Protein AF-0000000077057223 (afdb_homodimer)

Solvent-accessible surface area (backbone atoms only — not comparable to full-atom values): 57010 Å² total; per-residue (Å²): 91,62,62,30,57,38,77,31,85,65,48,59,40,96,84,29,65,58,23,69,72,42,80,48,43,38,59,39,76,45,76,47,83,46,74,34,83,45,65,40,64,42,21,55,24,53,53,67,39,54,49,81,81,58,39,57,41,47,23,30,16,16,30,43,28,65,29,31,40,47,58,34,65,52,76,43,62,45,54,27,62,96,36,52,46,71,38,42,33,28,40,45,38,57,64,52,36,75,31,24,39,32,31,35,33,38,21,43,67,47,89,85,53,76,73,59,47,64,80,76,32,87,45,68,67,52,34,52,46,49,52,51,15,59,76,62,52,42,78,43,44,32,35,65,38,58,75,66,44,45,66,59,50,52,52,45,14,54,74,72,45,49,77,77,80,70,57,52,25,32,25,35,70,64,21,13,28,21,69,36,32,54,90,91,50,58,56,42,95,84,32,52,39,33,47,36,12,25,50,63,48,90,95,50,83,69,54,83,54,71,64,43,70,36,50,57,37,72,47,73,50,78,74,43,62,44,47,28,37,40,39,30,26,74,13,42,73,56,31,36,33,38,28,39,45,70,43,58,32,31,38,44,25,46,59,55,35,43,16,57,64,42,80,22,29,21,39,72,42,46,32,70,27,30,39,28,36,39,33,70,58,80,72,76,65,38,67,30,42,25,43,33,12,24,65,48,75,49,31,46,42,53,31,52,34,34,40,32,36,70,46,95,73,71,86,67,84,90,55,67,72,74,78,59,77,87,53,92,83,56,44,68,37,63,40,65,74,43,48,64,44,90,94,52,40,63,58,55,71,71,73,35,26,37,39,71,81,56,62,64,73,87,67,66,83,40,72,46,82,34,42,31,45,72,44,74,40,94,79,38,93,47,35,67,29,19,16,34,37,89,27,56,35,41,41,51,43,18,59,26,80,22,58,42,58,36,71,51,45,82,70,58,55,74,22,44,42,58,82,33,46,62,68,40,25,36,32,43,34,38,36,30,70,41,89,48,72,43,33,32,36,46,58,32,62,57,31,32,44,31,33,70,40,60,70,36,80,78,85,57,88,38,69,68,52,28,53,77,67,66,47,86,61,37,68,72,61,28,10,51,28,42,51,45,71,30,31,30,34,4,19,27,32,34,39,43,63,35,80,42,58,38,51,38,39,42,27,40,43,32,44,68,42,30,62,27,3,15,26,23,44,28,33,28,35,39,76,51,56,50,40,85,73,52,51,70,67,59,72,66,52,75,80,58,83,59,77,66,82,45,91,45,38,81,48,90,61,62,28,57,38,78,33,82,66,47,59,40,95,84,28,66,56,22,68,70,41,79,47,43,38,59,40,76,44,76,47,80,45,72,36,82,46,64,40,64,40,20,55,24,52,52,66,39,52,48,86,63,67,37,53,40,47,24,29,15,16,30,40,26,64,30,31,42,49,55,31,65,53,75,40,61,44,53,28,59,96,37,50,45,69,38,42,34,28,39,44,37,58,61,53,35,75,31,24,39,31,29,35,34,38,20,43,66,45,88,81,53,75,72,60,48,63,81,76,30,87,46,68,66,52,33,51,47,49,51,50,15,58,76,61,49,42,78,41,44,32,34,64,38,55,75,62,43,45,66,59,50,52,52,44,14,54,74,72,45,48,77,78,81,68,55,51,24,32,23,34,68,66,21,10,28,20,70,34,31,54,88,91,51,57,57,42,96,84,33,50,39,35,47,35,13,27,50,62,48,91,94,49,83,70,52,81,54,70,64,43,67,37,49,56,35,72,47,72,49,79,73,41,61,44,47,27,36,40,40,30,26,73,12,41,74,54,29,36,32,39,26,41,46,70,43,57,33,33,38,43,25,45,55,56,35,41,16,57,64,44,81,21,28,23,40,70,39,46,33,69,27,29,38,28,36,38,33,68,57,79,71,77,65,37,64,30,40,26,42,33,11,23,66,49,76,51,30,47,41,49,30,49,33,34,39,33,37,68,51,94,75,68,84,68,84,90,56,66,73,73,78,59,79,86,51,94,83,56,44,69,37,62,39,66,74,42,49,62,43,90,92,51,40,64,56,57,71,72,72,33,25,36,38,71,81,57,63,64,73,88,65,67,80,41,75,44,84,35,42,30,43,73,44,74,43,94,80,38,91,47,37,66,30,19,17,35,35,88,27,56,33,41,42,52,42,17,58,26,80,24,57,43,58,37,69,50,44,82,71,60,54,75,24,44,41,59,83,33,45,64,67,39,26,37,32,43,34,38,36,31,71,42,90,48,73,42,32,32,35,47,58,33,59,56,32,32,44,30,33,68,40,60,69,36,80,78,86,54,90,40,70,68,53,28,53,76,65,67,46,85,62,38,68,72,61,28,9,51,28,42,50,46,68,30,28,29,34,4,20,27,32,35,38,45,65,34,80,43,56,38,49,38,38,41,27,39,44,32,44,68,42,31,61,26,3,16,26,24,44,30,32,28,36,40,77,51,57,51,40,85,72,52,51,70,68,58,72,65,51,73,80,61,86,58,77,68,87,45,91,45,39,76,60

Organism: Zymoseptoria tritici (strain CBS 115943 / IPO323) (NCBI:txid336722)

pLDDT: mean 90.43, std 8.46, range [52.75, 98.81]

Foldseek 3Di:
DQQQHDDAAFDEAVPDFQYDEAEAAAFDKDKDKDFAQDQAWWWKAWFAAFCAPQQCQRTAFLANFHTAHHGGMDMHMGGNHVHFAKAKMATRLALNRQRRGMYIYGYQYDPPDDFQQCLVPVDPVSSVLVVVQSVVAAEWEKAFHARDRPVVQVVCCLVQVDDPQATAAIATPSWWHGPFADPVDQAFPRFGAARSQFGDDPPDDHDDGDIDQTAAAEDEPPPGQKHKYKYFYQYQHFWKKKFKKPWWKWWQAKNAGGFNIDIFGMETYGHRIMIMIMTGDDDDFDKIKIKMFTQDSGGQYITIHIYGYPDPDDDDPPDRDDHDDDDPPIDDQADSNRDGDPPGGYDDQWPGFDVVGDADDPDFDAEAEWEWDWDDWPVRDSAIFIETQPDFAASNSSQANHPLLDQFQPPDDPPAAEDAAAFGKYKYKYFYPAQDKWKKFKHYHWWFWFDKDALDDDPAPDPVRCVVVVHRTHRGTTGTHGIDIHHGRMMTIIIDGQHDAGKMKMATSRNSHNLRGHMYIYGHNPHGHPNVVRDPVSVPNDHDHDDDPDDGNHD/DQQQHDDAAFDEAVPDFQYDEAEAAAFDKDKDKDFAQDQAWWWKAWFAAFCPDQQCQRTAFLANFHTAHHGGMDMHMTHRHVHFAKAKMATHQAQNRQRRGMYIYGYQYDPPDDFQQCLVPVDPVVSVLVVVQSVVAAEWEKAFAARDGPVVQVVCCLVQVDDPQATAAIATPSWWHGPFADPVDQAFPRFGAARSQFGDDPPDDHDDGDIHLTAAAEDEPVPGQKHKYKYFYQYQHFKKKKFKKPWWKWWQAKNQGGFNIDIFGMETYGHRIIIMIMTGDDDDFDKIKIKMWTQDRGGQYITIHIYGYPDPDDDDPPDRDDHDDDDPPIDDQADSNRDGDPPGGYDDQWPGFDVVGDADDPDFDEEAEWEWDWDDWPVRDSAIFIETQPDFAASNSSQANHPLLDQFQPPDDPPAAEDAAAFGKYKYKYFYPAQAKWKKFKHHHWWFWFDKDALDDDPAPDPVRCVVVVHRTHRGTTHTTGIDIHHGRMMTIIIDGQHDAGKMKMATSRNSRNLRGHMYIYGHNCHGHPNVVRDPVSVPRDHDHDDDPDDGNHD

Secondary structure (DSSP, 8-state):
-EETTEE-----BTTBSSPPPEEEETT-EEEEEEE--SSS-B-EEESS---SS-GGGG--BTTTBPPBPTT-EEEEEEE-TT--EEEEEEE-SSGGGGGT-EEEEEEEPPTTS---GGGT-SSHHHHHHHHHHHHT-EEEEEEEE-SS-HHHHHHHHHHH---S---SEEEETTB-----S-TT--EETTEEB-TTSBBPPTTSPPPP-----PPPPEEE-TT-SEEEEEEEE--SS--EEEEETT--EEEEEETTEEEEEEEESBEEE-TT-EEEEEEE--SPSSEEEEEEEE--SSB--EEEEEEE---S-PPPTTSPPPPPP--TT------TTSPPPTT--B--GGG--BSS-----SS-SEEEEEEEEEEE-SS-TT-EEEESBSBPPPGGGGGSPPGGG-S-GGGPPTT-EEEE-TT-EEEEEEEE-SSS-EEEEESSS-EEEEEEETT----SSSHHHHHHTT-S---SS-EEESEEEE-TTSEEEEEEE----EEEEEEESSHHHHHTT-EEEEEES-SS--GGGS-HHHHTS-------SSSSTT-/-EETTEE-----BTTBSSPPPEEEETT-EEEEEEE--SSS-B-EEESS---SS-GGGG--BTTTBPPBPTT-EEEEEEE-TT--EEEEEEE-SSGGGGGT-EEEEEEEPPTTS---GGGT--SHHHHHHHHHHHHT-EEEEEEEE-SS-HHHHHHHHHHH---S---SEEEETTB-----S-TT--EETTEEB-TTSBBPPTTSPPPP-----PPPPEEE-TT-SEEEEEEEE--SS--EEEEETT--EEEEEETTEEEEEEEESEEEE-TT-EEEEEEE--SPSSEEEEEEEE--SSB--EEEEEEE---S-PPPTTSPPPPPP--TT------TTSPPPTT--B--GGG--BSS-----S--SEEEEEEEEEEE-SS-TT-EEEESBSBPPPGGGGGS--GGG-S-GGGPPTT-EEEE-TT-EEEEEEEE-SSS-EEEEESSS-EEEEEEETT----SSSHHHHHHTT-S--SSS-EEESEEEE-TTSEEEEEEE----EEEEEEE-SHHHHHTT-EEEEEES-SS--GGGS-HHHHTS-------SSSSTT-

Radius of gyration: 33.72 Å; Cα contacts (8 Å, |Δi|>4): 3014; chains: 2; bounding box: 63×105×81 Å

InterPro domains:
  IPR001117 Multicopper oxidase, second cupredoxin domain [PF00394] (166-309)
  IPR008972 Cupredoxin [G3DSA:2.60.40.420] (1-107)
  IPR008972 Cupredoxin [G3DSA:2.60.40.420] (136-333)
  IPR008972 Cupredoxin [G3DSA:2.60.40.420] (373-541)
  IPR008972 Cupredoxin [SSF49503] (3-116)
  IPR008972 Cupredoxin [SSF49503] (139-320)
  IPR008972 Cupredoxin [SSF49503] (420-526)
  IPR011706 Multicopper oxidase, C-terminal [PF07731] (418-525)
  IPR011707 Multicopper oxidase-like, N-terminal [PF07732] (8-106)
  IPR045087 Multicopper oxidase [PTHR11709] (12-520)

Sequence (1110 aa):
GADGGRWRPGFVCNGESPCPTLNAREGDQIELHTTNDLPTQLSIHWSNTDHLCRFENDGTGGLNQWAMLPRSNWTSHFDTSGHWGLNWYADHTGAGVADGVYGTVWTAPSPSRPRPYTLIAGSPVHVRLIQEAEDDIQHMVLWNSDFRTADWKIQKMKAKGTGLSCYKSILVNGKGRVFCKNPNYNTIDGHELDDAGCAVTPGIEPDACTPSLADFTVIETHGKEYIMLNLINVGFEHALKWSVDNHRVWVVANDAGFIEPQLVDTVYITNGARVTVLLKLDQDPDDYAIRIASTSKLQNLEGYALLRYPAKRYPIYGQPMALPSIRANTKTCLNPDSSVPHGCHEFDEYTARPFPAQIPDKTSNKTLLWTAGSQPSKYEQHVTEYYVNEKPWQLFRAAMEPVYFTKDAASVAKPIQAGLPIGTVVDLIVQNTLNETIPLYKHGNPTFHLGSRAFEKFEWSSIQDALEHHADININDPALAVVHDLPPLGWLAIRWRVTLTGATMFHAVKLRYFALGMAAPMLEGIETSVRGSVSEYAKHQPHVMFEPGNDGVFGGADGGRWRPGFVCNGESPCPTLNAREGDQIELHTTNDLPTQLSIHWSNTDHLCRFENDGTGGLNQWAMLPRSNWTSHFDTSGHWGLNWYADHTGAGVADGVYGTVWTAPSPSRPRPYTLIAGSPVHVRLIQEAEDDIQHMVLWNSDFRTADWKIQKMKAKGTGLSCYKSILVNGKGRVFCKNPNYNTIDGHELDDAGCAVTPGIEPDACTPSLADFTVIETHGKEYIMLNLINVGFEHALKWSVDNHRVWVVANDAGFIEPQLVDTVYITNGARVTVLLKLDQDPDDYAIRIASTSKLQNLEGYALLRYPAKRYPIYGQPMALPSIRANTKTCLNPDSSVPHGCHEFDEYTARPFPAQIPDKTSNKTLLWTAGSQPSKYEQHVTEYYVNEKPWQLFRAAMEPVYFTKDAASVAKPIQAGLPIGTVVDLIVQNTLNETIPLYKHGNPTFHLGSRAFEKFEWSSIQDALEHHADININDPALAVVHDLPPLGWLAIRWRVTLTGATMFHAVKLRYFALGMAAPMLEGIETSVRGSVSEYAKHQPHVMFEPGNDGVFG

Nearest PDB structures (foldseek):
  5lm8-assembly1_A  TM=8.265E-01  e=3.182E-33  Aspergillus niger
  1gyc-assembly1_A  TM=8.234E-01  e=5.075E-31  Trametes versicolor
  5ldu-assembly1_A  TM=8.441E-01  e=1.369E-30  Trametes hirsuta
  3pxl-assembly1_A  TM=7.937E-01  e=2.478E-31  Trametes hirsuta
  2ih9-assembly1_A  TM=7.879E-01  e=9.709E-32  Melanocarpus albomyces

Structure (mmCIF, N/CA/C/O backbone):
data_AF-0000000077057223-model_v1
#
loop_
_entity.id
_entity.type
_entity.pdbx_description
1 polymer 'Multicopper oxidase'
#
loop_
_atom_site.group_PDB
_atom_site.id
_atom_site.type_symbol
_atom_site.label_atom_id
_atom_site.label_alt_id
_atom_site.label_comp_id
_atom_site.label_asym_id
_atom_site.label_entity_id
_atom_site.label_seq_id
_atom_site.pdbx_PDB_ins_code
_atom_site.Cartn_x
_atom_site.Cartn_y
_atom_site.Cartn_z
_atom_site.occupancy
_atom_site.B_iso_or_equiv
_atom_site.auth_seq_id
_atom_site.auth_comp_id
_atom_site.auth_asym_id
_atom_site.auth_atom_id
_atom_site.pdbx_PDB_model_num
ATOM 1 N N . GLY A 1 1 ? 12.258 3.371 2.676 1 59.47 1 GLY A N 1
ATOM 2 C CA . GLY A 1 1 ? 12.906 4.305 3.584 1 59.47 1 GLY A CA 1
ATOM 3 C C . GLY A 1 1 ? 13.031 3.775 5 1 59.47 1 GLY A C 1
ATOM 4 O O . GLY A 1 1 ? 12.555 2.68 5.301 1 59.47 1 GLY A O 1
ATOM 5 N N . ALA A 1 2 ? 14 4.258 5.762 1 55.66 2 ALA A N 1
ATOM 6 C CA . ALA A 1 2 ? 14.117 3.887 7.168 1 55.66 2 ALA A CA 1
ATOM 7 C C . ALA A 1 2 ? 13.305 4.832 8.055 1 55.66 2 ALA A C 1
ATOM 9 O O . ALA A 1 2 ? 13.773 5.922 8.398 1 55.66 2 ALA A O 1
ATOM 10 N N . ASP A 1 3 ? 11.953 4.477 8.203 1 62.19 3 ASP A N 1
ATOM 11 C CA . ASP A 1 3 ? 11.062 5.223 9.086 1 62.19 3 ASP A CA 1
ATOM 12 C C . ASP A 1 3 ? 11.211 4.758 10.531 1 62.19 3 ASP A C 1
ATOM 14 O O . ASP A 1 3 ? 10.859 3.623 10.859 1 62.19 3 ASP A O 1
ATOM 18 N N . GLY A 1 4 ? 11.812 5.598 11.391 1 64.12 4 GLY A N 1
ATOM 19 C CA . GLY A 1 4 ? 12.016 5.238 12.781 1 64.12 4 GLY A CA 1
ATOM 20 C C . GLY A 1 4 ? 13.047 4.145 12.977 1 64.12 4 GLY A C 1
ATOM 21 O O . GLY A 1 4 ? 12.945 3.346 13.906 1 64.12 4 GLY A O 1
ATOM 22 N N . GLY A 1 5 ? 13.805 3.971 11.938 1 70.88 5 GLY A N 1
ATOM 23 C CA . GLY A 1 5 ? 14.875 2.988 12.031 1 70.88 5 GLY A CA 1
ATOM 24 C C . GLY A 1 5 ? 14.484 1.633 11.469 1 70.88 5 GLY A C 1
ATOM 25 O O . GLY A 1 5 ? 15.25 0.671 11.57 1 70.88 5 GLY A O 1
ATOM 26 N N . ARG A 1 6 ? 13.359 1.511 10.891 1 73.88 6 ARG A N 1
ATOM 27 C CA . ARG A 1 6 ? 12.93 0.253 10.289 1 73.88 6 ARG A CA 1
ATOM 28 C C . ARG A 1 6 ? 12.523 0.453 8.836 1 73.88 6 ARG A C 1
ATOM 30 O O . ARG A 1 6 ? 11.914 1.467 8.484 1 73.88 6 ARG A O 1
ATOM 37 N N . TRP A 1 7 ? 12.852 -0.654 8.117 1 77.5 7 TRP A N 1
ATOM 38 C CA . TRP A 1 7 ? 12.523 -0.59 6.695 1 77.5 7 TRP A CA 1
ATOM 39 C C . TRP A 1 7 ? 11.039 -0.822 6.469 1 77.5 7 TRP A C 1
ATOM 41 O O . TRP A 1 7 ? 10.43 -1.691 7.102 1 77.5 7 TRP A O 1
ATOM 51 N N . ARG A 1 8 ? 10.445 0.002 5.629 1 80.38 8 ARG A N 1
ATOM 52 C CA . ARG A 1 8 ? 9.078 -0.199 5.141 1 80.38 8 ARG A CA 1
ATOM 53 C C . ARG A 1 8 ? 8.938 0.293 3.705 1 80.38 8 ARG A C 1
ATOM 55 O O . ARG A 1 8 ? 9.594 1.255 3.303 1 80.38 8 ARG A O 1
ATOM 62 N N . PRO A 1 9 ? 8.062 -0.453 2.924 1 83.25 9 PRO A N 1
ATOM 63 C CA . PRO A 1 9 ? 7.738 0.12 1.614 1 83.25 9 PRO A CA 1
ATOM 64 C C . PRO A 1 9 ? 6.891 1.386 1.716 1 83.25 9 PRO A C 1
ATOM 66 O O . PRO A 1 9 ? 6.105 1.533 2.656 1 83.25 9 PRO A O 1
ATOM 69 N N . GLY A 1 10 ? 7.121 2.379 0.847 1 86.31 10 GLY A N 1
ATOM 70 C CA . GLY A 1 10 ? 6.348 3.609 0.794 1 86.31 10 GLY A CA 1
ATOM 71 C C . GLY A 1 10 ? 6.461 4.328 -0.538 1 86.31 10 GLY A C 1
ATOM 72 O O . GLY A 1 10 ? 7.168 3.867 -1.438 1 86.31 10 GLY A O 1
ATOM 73 N N . PHE A 1 11 ? 5.711 5.336 -0.736 1 88.62 11 PHE A N 1
ATOM 74 C CA . PHE A 1 11 ? 5.719 6.172 -1.932 1 88.62 11 PHE A CA 1
ATOM 75 C C . PHE A 1 11 ? 6.688 7.336 -1.771 1 88.62 11 PHE A C 1
ATOM 77 O O . PHE A 1 11 ? 6.922 7.805 -0.656 1 88.62 11 PHE A O 1
ATOM 84 N N . VAL A 1 12 ? 7.242 7.785 -2.812 1 88.5 12 VAL A N 1
ATOM 85 C CA . VAL A 1 12 ? 8.172 8.906 -2.789 1 88.5 12 VAL A CA 1
ATOM 86 C C . VAL A 1 12 ? 7.805 9.906 -3.885 1 88.5 12 VAL A C 1
ATOM 88 O O . VAL A 1 12 ? 7.117 9.555 -4.848 1 88.5 12 VAL A O 1
ATOM 91 N N . CYS A 1 13 ? 8.156 11.125 -3.701 1 91.25 13 CYS A N 1
ATOM 92 C CA . CYS A 1 13 ? 8.109 12.188 -4.699 1 91.25 13 CYS A CA 1
ATOM 93 C C . CYS A 1 13 ? 9.516 12.602 -5.129 1 91.25 13 CYS A C 1
ATOM 95 O O . CYS A 1 13 ? 10.305 13.078 -4.309 1 91.25 13 CYS A O 1
ATOM 97 N N . ASN A 1 14 ? 9.742 12.422 -6.395 1 89.44 14 ASN A N 1
ATOM 98 C CA . ASN A 1 14 ? 11.078 12.688 -6.91 1 89.44 14 ASN A CA 1
ATOM 99 C C . ASN A 1 14 ? 12.148 11.969 -6.086 1 89.44 14 ASN A C 1
ATOM 101 O O . ASN A 1 14 ? 13.18 12.555 -5.754 1 89.44 14 ASN A O 1
ATOM 105 N N . GLY A 1 15 ? 11.836 10.852 -5.59 1 84.38 15 GLY A N 1
ATOM 106 C CA . GLY A 1 15 ? 12.789 10 -4.891 1 84.38 15 GLY A CA 1
ATOM 107 C C . GLY A 1 15 ? 12.898 10.32 -3.41 1 84.38 15 GLY A C 1
ATOM 108 O O . GLY A 1 15 ? 13.695 9.719 -2.695 1 84.38 15 GLY A O 1
ATOM 109 N N . GLU A 1 16 ? 12.109 11.227 -2.928 1 84.81 16 GLU A N 1
ATOM 110 C CA . GLU A 1 16 ? 12.242 11.641 -1.535 1 84.81 16 GLU A CA 1
ATOM 111 C C . GLU A 1 16 ? 10.93 11.461 -0.779 1 84.81 16 GLU A C 1
ATOM 113 O O . GLU A 1 16 ? 9.852 11.523 -1.373 1 84.81 16 GLU A O 1
ATOM 118 N N . SER A 1 17 ? 11.078 11.156 0.492 1 82.06 17 SER A N 1
ATOM 119 C CA . SER A 1 17 ? 9.977 11.141 1.448 1 82.06 17 SER A CA 1
ATOM 120 C C . SER A 1 17 ? 10.383 11.797 2.766 1 82.06 17 SER A C 1
ATOM 122 O O . SER A 1 17 ? 11.453 11.516 3.303 1 82.06 17 SER A O 1
ATOM 124 N N . PRO A 1 18 ? 9.586 12.766 3.273 1 85.38 18 PRO A N 1
ATOM 125 C CA . PRO A 1 18 ? 8.391 13.32 2.625 1 85.38 18 PRO A CA 1
ATOM 126 C C . PRO A 1 18 ? 8.695 13.984 1.288 1 85.38 18 PRO A C 1
ATOM 128 O O . PRO A 1 18 ? 9.867 14.125 0.918 1 85.38 18 PRO A O 1
ATOM 131 N N . CYS A 1 19 ? 7.605 14.336 0.528 1 90.56 19 CYS A N 1
ATOM 132 C CA . CYS A 1 19 ? 7.754 15.086 -0.714 1 90.56 19 CYS A CA 1
ATOM 133 C C . CYS A 1 19 ? 8.445 16.422 -0.466 1 90.56 19 CYS A C 1
ATOM 135 O O . CYS A 1 19 ? 8.5 16.891 0.669 1 90.56 19 CYS A O 1
ATOM 137 N N . PRO A 1 20 ? 9.023 17.047 -1.504 1 90.31 20 PRO A N 1
ATOM 138 C CA . PRO A 1 20 ? 9.773 18.297 -1.341 1 90.31 20 PRO A CA 1
ATOM 139 C C . PRO A 1 20 ? 8.914 19.438 -0.784 1 90.31 20 PRO A C 1
ATOM 141 O O . PRO A 1 20 ? 7.723 19.516 -1.096 1 90.31 20 PRO A O 1
ATOM 144 N N . THR A 1 21 ? 9.594 20.203 0.114 1 93.44 21 THR A N 1
ATOM 145 C CA . THR A 1 21 ? 8.969 21.453 0.52 1 93.44 21 THR A CA 1
ATOM 146 C C . THR A 1 21 ? 9.047 22.484 -0.607 1 93.44 21 THR A C 1
ATOM 148 O O . THR A 1 21 ? 10.117 22.75 -1.141 1 93.44 21 THR A O 1
ATOM 151 N N . LEU A 1 22 ? 7.949 23.094 -0.919 1 93.56 22 LEU A N 1
ATOM 152 C CA . LEU A 1 22 ? 7.883 24.172 -1.912 1 93.56 22 LEU A CA 1
ATOM 153 C C . LEU A 1 22 ? 7.984 25.531 -1.248 1 93.56 22 LEU A C 1
ATOM 155 O O . LEU A 1 22 ? 7.434 25.75 -0.165 1 93.56 22 LEU A O 1
ATOM 159 N N . ASN A 1 23 ? 8.727 26.438 -1.874 1 94.75 23 ASN A N 1
ATOM 160 C CA . ASN A 1 23 ? 8.93 27.781 -1.327 1 94.75 23 ASN A CA 1
ATOM 161 C C . ASN A 1 23 ? 8.344 28.859 -2.24 1 94.75 23 ASN A C 1
ATOM 163 O O . ASN A 1 23 ? 8.508 28.797 -3.461 1 94.75 23 ASN A O 1
ATOM 167 N N . ALA A 1 24 ? 7.672 29.766 -1.614 1 94.56 24 ALA A N 1
ATOM 168 C CA . ALA A 1 24 ? 7.066 30.906 -2.303 1 94.56 24 ALA A CA 1
ATOM 169 C C . ALA A 1 24 ? 7.023 32.125 -1.398 1 94.56 24 ALA A C 1
ATOM 171 O O . ALA A 1 24 ? 7.461 32.094 -0.247 1 94.56 24 ALA A O 1
ATOM 172 N N . ARG A 1 25 ? 6.707 33.25 -2.008 1 94.62 25 ARG A N 1
ATOM 173 C CA . ARG A 1 25 ? 6.391 34.5 -1.304 1 94.62 25 ARG A CA 1
ATOM 174 C C . ARG A 1 25 ? 4.938 34.906 -1.536 1 94.62 25 ARG A C 1
ATOM 176 O O . ARG A 1 25 ? 4.387 34.688 -2.615 1 94.62 25 ARG A O 1
ATOM 183 N N . GLU A 1 26 ? 4.438 35.469 -0.41 1 93.38 26 GLU A N 1
ATOM 184 C CA . GLU A 1 26 ? 3.072 35.969 -0.551 1 93.38 26 GLU A CA 1
ATOM 185 C C . GLU A 1 26 ? 2.926 36.844 -1.801 1 93.38 26 GLU A C 1
ATOM 187 O O . GLU A 1 26 ? 3.701 37.781 -2.012 1 93.38 26 GLU A O 1
ATOM 192 N N . GLY A 1 27 ? 1.966 36.406 -2.682 1 89.56 27 GLY A N 1
ATOM 193 C CA . GLY A 1 27 ? 1.762 37.094 -3.947 1 89.56 27 GLY A CA 1
ATOM 194 C C . GLY A 1 27 ? 2.258 36.281 -5.145 1 89.56 27 GLY A C 1
ATOM 195 O O . GLY A 1 27 ? 1.89 36.594 -6.281 1 89.56 27 GLY A O 1
ATOM 196 N N . ASP A 1 28 ? 2.992 35.281 -4.941 1 91.38 28 ASP A N 1
ATOM 197 C CA . ASP A 1 28 ? 3.498 34.438 -6.027 1 91.38 28 ASP A CA 1
ATOM 198 C C . ASP A 1 28 ? 2.387 33.562 -6.613 1 91.38 28 ASP A C 1
ATOM 200 O O . ASP A 1 28 ? 1.425 33.25 -5.922 1 91.38 28 ASP A O 1
ATOM 204 N N . GLN A 1 29 ? 2.59 33.25 -7.906 1 86.81 29 GLN A N 1
ATOM 205 C CA . GLN A 1 29 ? 1.812 32.219 -8.578 1 86.81 29 GLN A CA 1
ATOM 206 C C . GLN A 1 29 ? 2.613 30.938 -8.719 1 86.81 29 GLN A C 1
ATOM 208 O O . GLN A 1 29 ? 3.723 30.938 -9.258 1 86.81 29 GLN A O 1
ATOM 213 N N . ILE A 1 30 ? 1.978 29.875 -8.195 1 87.06 30 ILE A N 1
ATOM 214 C CA . ILE A 1 30 ? 2.648 28.578 -8.25 1 87.06 30 ILE A CA 1
ATOM 215 C C . ILE A 1 30 ? 1.988 27.703 -9.305 1 87.06 30 ILE A C 1
ATOM 217 O O . ILE A 1 30 ? 0.762 27.562 -9.336 1 87.06 30 ILE A O 1
ATOM 221 N N . GLU A 1 31 ? 2.787 27.141 -10.211 1 88.38 31 GLU A N 1
ATOM 222 C CA . GLU A 1 31 ? 2.385 26.094 -11.148 1 88.38 31 GLU A CA 1
ATOM 223 C C . GLU A 1 31 ? 3.062 24.781 -10.812 1 88.38 31 GLU A C 1
ATOM 225 O O . GLU A 1 31 ? 4.293 24.688 -10.812 1 88.38 31 GLU A O 1
ATOM 230 N N . LEU A 1 32 ? 2.242 23.75 -10.523 1 87.94 32 LEU A N 1
ATOM 231 C CA . LEU A 1 32 ? 2.764 22.438 -10.133 1 87.94 32 LEU A CA 1
ATOM 232 C C . LEU A 1 32 ? 2.414 21.391 -11.172 1 87.94 32 LEU A C 1
ATOM 234 O O . LEU A 1 32 ? 1.236 21.094 -11.398 1 87.94 32 LEU A O 1
ATOM 238 N N . HIS A 1 33 ? 3.424 20.766 -11.789 1 91.75 33 HIS A N 1
ATOM 239 C CA . HIS A 1 33 ? 3.277 19.625 -12.695 1 91.75 33 HIS A CA 1
ATOM 240 C C . HIS A 1 33 ? 3.49 18.312 -11.969 1 91.75 33 HIS A C 1
ATOM 242 O O . HIS A 1 33 ? 4.57 18.062 -11.43 1 91.75 33 HIS A O 1
ATOM 248 N N . THR A 1 34 ? 2.428 17.469 -11.945 1 91.69 34 THR A N 1
ATOM 249 C CA . THR A 1 34 ? 2.492 16.188 -11.258 1 91.69 34 THR A CA 1
ATOM 250 C C . THR A 1 34 ? 2.332 15.031 -12.25 1 91.69 34 THR A C 1
ATOM 252 O O . THR A 1 34 ? 1.397 15.023 -13.055 1 91.69 34 THR A O 1
ATOM 255 N N . THR A 1 35 ? 3.256 14.078 -12.242 1 91.69 35 THR A N 1
ATOM 256 C CA . THR A 1 35 ? 3.162 12.812 -12.953 1 91.69 35 THR A CA 1
ATOM 257 C C . THR A 1 35 ? 2.975 11.648 -11.984 1 91.69 35 THR A C 1
ATOM 259 O O . THR A 1 35 ? 3.719 11.523 -11.008 1 91.69 35 THR A O 1
ATOM 262 N N . ASN A 1 36 ? 1.996 10.82 -12.273 1 91.31 36 ASN A N 1
ATOM 263 C CA . ASN A 1 36 ? 1.697 9.672 -11.414 1 91.31 36 ASN A CA 1
ATOM 264 C C . ASN A 1 36 ? 2.377 8.406 -11.922 1 91.31 36 ASN A C 1
ATOM 266 O O . ASN A 1 36 ? 1.883 7.758 -12.844 1 91.31 36 ASN A O 1
ATOM 270 N N . ASP A 1 37 ? 3.402 7.984 -11.281 1 86.69 37 ASP A N 1
ATOM 271 C CA . ASP A 1 37 ? 4.086 6.75 -11.656 1 86.69 37 ASP A CA 1
ATOM 272 C C . ASP A 1 37 ? 3.727 5.613 -10.695 1 86.69 37 ASP A C 1
ATOM 274 O O . ASP A 1 37 ? 4.352 4.551 -10.727 1 86.69 37 ASP A O 1
ATOM 278 N N . LEU A 1 38 ? 2.768 5.844 -9.875 1 85.19 38 LEU A N 1
ATOM 279 C CA . LEU A 1 38 ? 2.27 4.812 -8.977 1 85.19 38 LEU A CA 1
ATOM 280 C C . LEU A 1 38 ? 1.292 3.887 -9.688 1 85.19 38 LEU A C 1
ATOM 282 O O . LEU A 1 38 ? 0.702 4.266 -10.703 1 85.19 38 LEU A O 1
ATOM 286 N N . PRO A 1 39 ? 1.102 2.65 -9.203 1 79.06 39 PRO A N 1
ATOM 287 C CA . PRO A 1 39 ? 0.143 1.724 -9.805 1 79.06 39 PRO A CA 1
ATOM 288 C C . PRO A 1 39 ? -1.307 2.074 -9.477 1 79.06 39 PRO A C 1
ATOM 290 O O . PRO A 1 39 ? -2.232 1.484 -10.039 1 79.06 39 PRO A O 1
ATOM 293 N N . THR A 1 40 ? -1.485 3.061 -8.609 1 84.12 40 THR A N 1
ATOM 294 C CA . THR A 1 40 ? -2.824 3.443 -8.172 1 84.12 40 THR A CA 1
ATOM 295 C C . THR A 1 40 ? -3.133 4.883 -8.57 1 84.12 40 THR A C 1
ATOM 297 O O . THR A 1 40 ? -2.23 5.637 -8.938 1 84.12 40 THR A O 1
ATOM 300 N N . GLN A 1 41 ? -4.496 5.219 -8.531 1 89 41 GLN A N 1
ATOM 301 C CA . GLN A 1 41 ? -4.922 6.594 -8.789 1 89 41 GLN A CA 1
ATOM 302 C C . GLN A 1 41 ? -4.414 7.535 -7.703 1 89 41 GLN A C 1
ATOM 304 O O . GLN A 1 41 ? -4.172 7.117 -6.57 1 89 41 GLN A O 1
ATOM 309 N N . LEU A 1 42 ? -4.305 8.789 -8.125 1 90.69 42 LEU A N 1
ATOM 310 C CA . LEU A 1 42 ? -3.736 9.797 -7.238 1 90.69 42 LEU A CA 1
ATOM 311 C C . LEU A 1 42 ? -4.309 11.18 -7.547 1 90.69 42 LEU A C 1
ATOM 313 O O . LEU A 1 42 ? -4.629 11.477 -8.703 1 90.69 42 LEU A O 1
ATOM 317 N N . SER A 1 43 ? -4.512 12 -6.551 1 92.75 43 SER A N 1
ATOM 318 C CA . SER A 1 43 ? -4.746 13.438 -6.695 1 92.75 43 SER A CA 1
ATOM 319 C C . SER A 1 43 ? -4.059 14.219 -5.582 1 92.75 43 SER A C 1
ATOM 321 O O . SER A 1 43 ? -3.846 13.695 -4.488 1 92.75 43 SER A O 1
ATOM 323 N N . ILE A 1 44 ? -3.654 15.461 -5.789 1 92.5 44 ILE A N 1
ATOM 324 C CA . ILE A 1 44 ? -2.928 16.266 -4.809 1 92.5 44 ILE A CA 1
ATOM 325 C C . ILE A 1 44 ? -3.781 17.453 -4.379 1 92.5 44 ILE A C 1
ATOM 327 O O . ILE A 1 44 ? -4.07 18.344 -5.184 1 92.5 44 ILE A O 1
ATOM 331 N N . HIS A 1 45 ? -4.164 17.484 -3.135 1 91.81 45 HIS A N 1
ATOM 332 C CA . HIS A 1 45 ? -4.852 18.609 -2.504 1 91.81 45 HIS A CA 1
ATOM 333 C C . HIS A 1 45 ? -3.871 19.516 -1.776 1 91.81 45 HIS A C 1
ATOM 335 O O . HIS A 1 45 ? -2.959 19.047 -1.099 1 91.81 45 HIS A O 1
ATOM 341 N N . TRP A 1 46 ? -4.168 20.844 -1.873 1 88.62 46 TRP A N 1
ATOM 342 C CA . TRP A 1 46 ? -3.408 21.875 -1.17 1 88.62 46 TRP A CA 1
ATOM 343 C C . TRP A 1 46 ? -4.23 22.484 -0.042 1 88.62 46 TRP A C 1
ATOM 345 O O . TRP A 1 46 ? -5.359 22.922 -0.261 1 88.62 46 TRP A O 1
ATOM 355 N N . SER A 1 47 ? -3.621 22.531 1.059 1 88.19 47 SER A N 1
ATOM 356 C CA . SER A 1 47 ? -4.328 23.156 2.17 1 88.19 47 SER A CA 1
ATOM 357 C C . SER A 1 47 ? -4.258 24.672 2.086 1 88.19 47 SER A C 1
ATOM 359 O O . SER A 1 47 ? -3.279 25.219 1.576 1 88.19 47 SER A O 1
ATOM 361 N N . ASN A 1 48 ? -5.293 25.406 2.719 1 78.12 48 ASN A N 1
ATOM 362 C CA . ASN A 1 48 ? -5.352 26.859 2.926 1 78.12 48 ASN A CA 1
ATOM 363 C C . ASN A 1 48 ? -5.141 27.609 1.622 1 78.12 48 ASN A C 1
ATOM 365 O O . ASN A 1 48 ? -4.316 28.531 1.558 1 78.12 48 ASN A O 1
ATOM 369 N N . THR A 1 49 ? -5.711 27.234 0.631 1 67.69 49 THR A N 1
ATOM 370 C CA . THR A 1 49 ? -5.582 27.938 -0.642 1 67.69 49 THR A CA 1
ATOM 371 C C . THR A 1 49 ? -6.891 28.609 -1.023 1 67.69 49 THR A C 1
ATOM 373 O O . THR A 1 49 ? -7.973 28.062 -0.82 1 67.69 49 THR A O 1
ATOM 376 N N . ASP A 1 50 ? -6.801 30.062 -0.889 1 61.62 50 ASP A N 1
ATOM 377 C CA . ASP A 1 50 ? -7.961 30.781 -1.386 1 61.62 50 ASP A CA 1
ATOM 378 C C . ASP A 1 50 ? -8.109 30.625 -2.896 1 61.62 50 ASP A C 1
ATOM 380 O O . ASP A 1 50 ? -7.16 30.844 -3.646 1 61.62 50 ASP A O 1
ATOM 384 N N . HIS A 1 51 ? -8.961 29.828 -3.301 1 57.62 51 HIS A N 1
ATOM 385 C CA . HIS A 1 51 ? -8.961 29.656 -4.75 1 57.62 51 HIS A CA 1
ATOM 386 C C . HIS A 1 51 ? -9.727 30.781 -5.441 1 57.62 51 HIS A C 1
ATOM 388 O O . HIS A 1 51 ? -10.945 30.688 -5.598 1 57.62 51 HIS A O 1
ATOM 394 N N . LEU A 1 52 ? -9.227 32.094 -5.219 1 54.31 52 LEU A N 1
ATOM 395 C CA . LEU A 1 52 ? -9.898 33.125 -6.004 1 54.31 52 LEU A CA 1
ATOM 396 C C . LEU A 1 52 ? -10.227 32.625 -7.402 1 54.31 52 LEU A C 1
ATOM 398 O O . LEU A 1 52 ? -11.227 33.031 -8 1 54.31 52 LEU A O 1
ATOM 402 N N . CYS A 1 53 ? -9.312 32.062 -8.109 1 52.75 53 CYS A N 1
ATOM 403 C CA . CYS A 1 53 ? -9.531 32.031 -9.547 1 52.75 53 CYS A CA 1
ATOM 404 C C . CYS A 1 53 ? -10.305 30.766 -9.945 1 52.75 53 CYS A C 1
ATOM 406 O O . CYS A 1 53 ? -11.258 30.844 -10.727 1 52.75 53 CYS A O 1
ATOM 408 N N . ARG A 1 54 ? -9.711 29.484 -10.062 1 59.25 54 ARG A N 1
ATOM 409 C CA . ARG A 1 54 ? -10.312 28.312 -10.68 1 59.25 54 ARG A CA 1
ATOM 410 C C . ARG A 1 54 ? -10.266 27.109 -9.734 1 59.25 54 ARG A C 1
ATOM 412 O O . ARG A 1 54 ? -9.188 26.672 -9.344 1 59.25 54 ARG A O 1
ATOM 419 N N . PHE A 1 55 ? -11.445 26.75 -9.172 1 62.97 55 PHE A N 1
ATOM 420 C CA . PHE A 1 55 ? -11.555 25.812 -8.062 1 62.97 55 PHE A CA 1
ATOM 421 C C . PHE A 1 55 ? -11.086 24.422 -8.469 1 62.97 55 PHE A C 1
ATOM 423 O O . PHE A 1 55 ? -10.922 23.531 -7.625 1 62.97 55 PHE A O 1
ATOM 430 N N . GLU A 1 56 ? -10.711 24.25 -9.742 1 69.06 56 GLU A N 1
ATOM 431 C CA . GLU A 1 56 ? -10.039 23 -10.086 1 69.06 56 GLU A CA 1
ATOM 432 C C . GLU A 1 56 ? -8.719 22.859 -9.328 1 69.06 56 GLU A C 1
ATOM 434 O O . GLU A 1 56 ? -8.219 21.75 -9.156 1 69.06 56 GLU A O 1
ATOM 439 N N . ASN A 1 57 ? -8.406 23.875 -8.734 1 72.81 57 ASN A N 1
ATOM 440 C CA . ASN A 1 57 ? -7.09 23.906 -8.109 1 72.81 57 ASN A CA 1
ATOM 441 C C . ASN A 1 57 ? -7.137 23.391 -6.676 1 72.81 57 ASN A C 1
ATOM 443 O O . ASN A 1 57 ? -6.102 23.281 -6.016 1 72.81 57 ASN A O 1
ATOM 447 N N . ASP A 1 58 ? -8.352 23.047 -6.168 1 82.88 58 ASP A N 1
ATOM 448 C CA . ASP A 1 58 ? -8.422 22.344 -4.895 1 82.88 58 ASP A CA 1
ATOM 449 C C . ASP A 1 58 ? -7.652 21.016 -4.957 1 82.88 58 ASP A C 1
ATOM 451 O O . ASP A 1 58 ? -7.039 20.609 -3.973 1 82.88 58 ASP A O 1
ATOM 455 N N . GLY A 1 59 ? -7.738 20.297 -6.027 1 88.31 59 GLY A N 1
ATOM 456 C CA . GLY A 1 59 ? -6.887 19.156 -6.309 1 88.31 59 GLY A CA 1
ATOM 457 C C . GLY A 1 59 ? -7.449 17.844 -5.785 1 88.31 59 GLY A C 1
ATOM 458 O O . GLY A 1 59 ? -6.746 16.844 -5.734 1 88.31 59 GLY A O 1
ATOM 459 N N . THR A 1 60 ? -8.727 17.781 -5.336 1 91.12 60 THR A N 1
ATOM 460 C CA . THR A 1 60 ? -9.328 16.594 -4.754 1 91.12 60 THR A CA 1
ATOM 461 C C . THR A 1 60 ? -10.031 15.766 -5.824 1 91.12 60 THR A C 1
ATOM 463 O O . THR A 1 60 ? -10.961 16.234 -6.473 1 91.12 60 THR A O 1
ATOM 466 N N . GLY A 1 61 ? -9.562 14.523 -6 1 91.06 61 GLY A N 1
ATOM 467 C CA . GLY A 1 61 ? -10.219 13.625 -6.934 1 91.06 61 GLY A CA 1
ATOM 468 C C . GLY A 1 61 ? -11.672 13.352 -6.59 1 91.06 61 GLY A C 1
ATOM 469 O O . GLY A 1 61 ? -12 13.109 -5.43 1 91.06 61 GLY A O 1
ATOM 470 N N . GLY A 1 62 ? -12.555 13.336 -7.574 1 90.81 62 GLY A N 1
ATOM 471 C CA . GLY A 1 62 ? -13.969 13.086 -7.367 1 90.81 62 GLY A CA 1
ATOM 472 C C . GLY A 1 62 ? -14.719 14.289 -6.84 1 90.81 62 GLY A C 1
ATOM 473 O O . GLY A 1 62 ? -15.945 14.25 -6.684 1 90.81 62 GLY A O 1
ATOM 474 N N . LEU A 1 63 ? -13.961 15.359 -6.516 1 90.69 63 LEU A N 1
ATOM 475 C CA . LEU A 1 63 ? -14.594 16.578 -6.031 1 90.69 63 LEU A CA 1
ATOM 476 C C . LEU A 1 63 ? -14.531 17.672 -7.09 1 90.69 63 LEU A C 1
ATOM 478 O O . LEU A 1 63 ? -15.555 18.047 -7.668 1 90.69 63 LEU A O 1
ATOM 482 N N . ASN A 1 64 ? -13.367 18.094 -7.484 1 86.38 64 ASN A N 1
ATOM 483 C CA . ASN A 1 64 ? -13.211 19.188 -8.445 1 86.38 64 ASN A CA 1
ATOM 484 C C . ASN A 1 64 ? -12.445 18.734 -9.688 1 86.38 64 ASN A C 1
ATOM 486 O O . ASN A 1 64 ? -12.383 19.453 -10.688 1 86.38 64 ASN A O 1
ATOM 490 N N . GLN A 1 65 ? -11.914 17.547 -9.656 1 87.88 65 GLN A N 1
ATOM 491 C CA . GLN A 1 65 ? -11.156 17 -10.773 1 87.88 65 GLN A CA 1
ATOM 492 C C . GLN A 1 65 ? -11.234 15.469 -10.781 1 87.88 65 GLN A C 1
ATOM 494 O O . GLN A 1 65 ? -11.617 14.859 -9.789 1 87.88 65 GLN A O 1
ATOM 499 N N . TRP A 1 66 ? -10.891 14.977 -11.945 1 89.81 66 TRP A N 1
ATOM 500 C CA . TRP A 1 66 ? -10.648 13.539 -11.992 1 89.81 66 TRP A CA 1
ATOM 501 C C . TRP A 1 66 ? -9.352 13.18 -11.266 1 89.81 66 TRP A C 1
ATOM 503 O O . TRP A 1 66 ? -8.383 13.938 -11.312 1 89.81 66 TRP A O 1
ATOM 513 N N . ALA A 1 67 ? -9.375 11.945 -10.625 1 90.56 67 ALA A N 1
ATOM 514 C CA . ALA A 1 67 ? -8.102 11.422 -10.133 1 90.56 67 ALA A CA 1
ATOM 515 C C . ALA A 1 67 ? -7.203 11 -11.289 1 90.56 67 ALA A C 1
ATOM 517 O O . ALA A 1 67 ? -7.684 10.484 -12.305 1 90.56 67 ALA A O 1
ATOM 518 N N . MET A 1 68 ? -5.938 11.273 -11.141 1 90.94 68 MET A N 1
ATOM 519 C CA . MET A 1 68 ? -4.973 10.82 -12.141 1 90.94 68 MET A CA 1
ATOM 520 C C . MET A 1 68 ? -4.891 9.297 -12.172 1 90.94 68 MET A C 1
ATOM 522 O O . MET A 1 68 ? -4.734 8.664 -11.125 1 90.94 68 MET A O 1
ATOM 526 N N . LEU A 1 69 ? -5.008 8.742 -13.414 1 89.19 69 LEU A N 1
ATOM 527 C CA . LEU A 1 69 ? -4.734 7.32 -13.609 1 89.19 69 LEU A CA 1
ATOM 528 C C . LEU A 1 69 ? -3.238 7.039 -13.516 1 89.19 69 LEU A C 1
ATOM 530 O O . LEU A 1 69 ? -2.42 7.953 -13.625 1 89.19 69 LEU A O 1
ATOM 534 N N . PRO A 1 70 ? -2.932 5.734 -13.227 1 84.38 70 PRO A N 1
ATOM 535 C CA . PRO A 1 70 ? -1.507 5.402 -13.312 1 84.38 70 PRO A CA 1
ATOM 536 C C . PRO A 1 70 ? -0.882 5.836 -14.641 1 84.38 70 PRO A C 1
ATOM 538 O O . PRO A 1 70 ? -1.499 5.68 -15.695 1 84.38 70 PRO A O 1
ATOM 541 N N . ARG A 1 71 ? 0.309 6.492 -14.516 1 83.81 71 ARG A N 1
ATOM 542 C CA . ARG A 1 71 ? 1.131 6.934 -15.641 1 83.81 71 ARG A CA 1
ATOM 543 C C . ARG A 1 71 ? 0.536 8.172 -16.297 1 83.81 71 ARG A C 1
ATOM 545 O O . ARG A 1 71 ? 0.992 8.586 -17.375 1 83.81 71 ARG A O 1
ATOM 552 N N . SER A 1 72 ? -0.484 8.781 -15.75 1 88.06 72 SER A N 1
ATOM 553 C CA . SER A 1 72 ? -1.032 10.039 -16.25 1 88.06 72 SER A CA 1
ATOM 554 C C . SER A 1 72 ? -0.442 11.234 -15.516 1 88.06 72 SER A C 1
ATOM 556 O O . SER A 1 72 ? 0.468 11.078 -14.695 1 88.06 72 SER A O 1
ATOM 558 N N . ASN A 1 73 ? -0.878 12.477 -15.906 1 89.81 73 ASN A N 1
ATOM 559 C CA . ASN A 1 73 ? -0.337 13.703 -15.336 1 89.81 73 ASN A CA 1
ATOM 560 C C . ASN A 1 73 ? -1.43 14.742 -15.094 1 89.81 73 ASN A C 1
ATOM 562 O O . ASN A 1 73 ? -2.543 14.609 -15.609 1 89.81 73 ASN A O 1
ATOM 566 N N . TRP A 1 74 ? -1.115 15.734 -14.242 1 91.19 74 TRP A N 1
ATOM 567 C CA . TRP A 1 74 ? -1.981 16.859 -13.922 1 91.19 74 TRP A CA 1
ATOM 568 C C . TRP A 1 74 ? -1.157 18.094 -13.562 1 91.19 74 TRP A C 1
ATOM 570 O O . TRP A 1 74 ? -0.149 18 -12.859 1 91.19 74 TRP A O 1
ATOM 580 N N . THR A 1 75 ? -1.622 19.312 -14.031 1 89.69 75 THR A N 1
ATOM 581 C CA . THR A 1 75 ? -1.015 20.578 -13.68 1 89.69 75 THR A CA 1
ATOM 582 C C . THR A 1 75 ? -1.985 21.438 -12.867 1 89.69 75 THR A C 1
ATOM 584 O O . THR A 1 75 ? -3.113 21.688 -13.297 1 89.69 75 THR A O 1
ATOM 587 N N . SER A 1 76 ? -1.52 21.844 -11.703 1 84.81 76 SER A N 1
ATOM 588 C CA . SER A 1 76 ? -2.299 22.719 -10.836 1 84.81 76 SER A CA 1
ATOM 589 C C . SER A 1 76 ? -1.666 24.109 -10.734 1 84.81 76 SER A C 1
ATOM 591 O O . SER A 1 76 ? -0.458 24.266 -10.922 1 84.81 76 SER A O 1
ATOM 593 N N . HIS A 1 77 ? -2.545 25.109 -10.422 1 83.75 77 HIS A N 1
ATOM 594 C CA . HIS A 1 77 ? -2.145 26.5 -10.219 1 83.75 77 HIS A CA 1
ATOM 595 C C . HIS A 1 77 ? -2.611 27.016 -8.859 1 83.75 77 HIS A C 1
ATOM 597 O O . HIS A 1 77 ? -3.773 26.844 -8.492 1 83.75 77 HIS A O 1
ATOM 603 N N . PHE A 1 78 ? -1.663 27.672 -8.117 1 82.44 78 PHE A N 1
ATOM 604 C CA . PHE A 1 78 ? -1.989 28.219 -6.805 1 82.44 78 PHE A CA 1
ATOM 605 C C . PHE A 1 78 ? -1.561 29.672 -6.711 1 82.44 78 PHE A C 1
ATOM 607 O O . PHE A 1 78 ? -0.431 30.016 -7.066 1 82.44 78 PHE A O 1
ATOM 614 N N . ASP A 1 79 ? -2.52 30.484 -6.273 1 84.44 79 ASP A N 1
ATOM 615 C CA . ASP A 1 79 ? -2.289 31.906 -5.992 1 84.44 79 ASP A CA 1
ATOM 616 C C . ASP A 1 79 ? -2.074 32.125 -4.5 1 84.44 79 ASP A C 1
ATOM 618 O O . ASP A 1 79 ? -2.986 31.938 -3.697 1 84.44 79 ASP A O 1
ATOM 622 N N . THR A 1 80 ? -0.983 32.594 -4.105 1 87.5 80 THR A N 1
ATOM 623 C CA . THR A 1 80 ? -0.665 32.75 -2.691 1 87.5 80 THR A CA 1
ATOM 624 C C . THR A 1 80 ? -1.03 34.156 -2.199 1 87.5 80 THR A C 1
ATOM 626 O O . THR A 1 80 ? -0.644 34.562 -1.1 1 87.5 80 THR A O 1
ATOM 629 N N . SER A 1 81 ? -1.737 34.906 -3.049 1 85.5 81 SER A N 1
ATOM 630 C CA . SER A 1 81 ? -2.137 36.25 -2.629 1 85.5 81 SER A CA 1
ATOM 631 C C . SER A 1 81 ? -3 36.188 -1.373 1 85.5 81 SER A C 1
ATOM 633 O O . SER A 1 81 ? -4.012 35.5 -1.335 1 85.5 81 SER A O 1
ATOM 635 N N . GLY A 1 82 ? -2.449 36.906 -0.301 1 82.88 82 GLY A N 1
ATOM 636 C CA . GLY A 1 82 ? -3.211 36.969 0.936 1 82.88 82 GLY A CA 1
ATOM 637 C C . GLY A 1 82 ? -3.025 35.781 1.831 1 82.88 82 GLY A C 1
ATOM 638 O O . GLY A 1 82 ? -3.602 35.719 2.918 1 82.88 82 GLY A O 1
ATOM 639 N N . HIS A 1 83 ? -2.355 34.906 1.334 1 85.75 83 HIS A N 1
ATOM 640 C CA . HIS A 1 83 ? -2.104 33.688 2.092 1 85.75 83 HIS A CA 1
ATOM 641 C C . HIS A 1 83 ? -0.614 33.5 2.355 1 85.75 83 HIS A C 1
ATOM 643 O O . HIS A 1 83 ? 0.213 33.75 1.478 1 85.75 83 HIS A O 1
ATOM 649 N N . TRP A 1 84 ? -0.239 33.188 3.564 1 92.44 84 TRP A N 1
ATOM 650 C CA . TRP A 1 84 ? 1.151 32.938 3.932 1 92.44 84 TRP A CA 1
ATOM 651 C C . TRP A 1 84 ? 1.25 31.875 5.023 1 92.44 84 TRP A C 1
ATOM 653 O O . TRP A 1 84 ? 0.232 31.438 5.566 1 92.44 84 TRP A O 1
ATOM 663 N N . GLY A 1 85 ? 2.492 31.406 5.219 1 94.62 85 GLY A N 1
ATOM 664 C CA . GLY A 1 85 ? 2.785 30.422 6.25 1 94.62 85 GLY A CA 1
ATOM 665 C C . GLY A 1 85 ? 3.117 29.047 5.695 1 94.62 85 GLY A C 1
ATOM 666 O O . GLY A 1 85 ? 3.146 28.859 4.477 1 94.62 85 GLY A O 1
ATOM 667 N N . LEU A 1 86 ? 3.418 28.125 6.598 1 96.19 86 LEU A N 1
ATOM 668 C CA . LEU A 1 86 ? 3.689 26.734 6.227 1 96.19 86 LEU A CA 1
ATOM 669 C C . LEU A 1 86 ? 2.393 25.953 6.094 1 96.19 86 LEU A C 1
ATOM 671 O O . LEU A 1 86 ? 1.611 25.859 7.043 1 96.19 86 LEU A O 1
ATOM 675 N N . ASN A 1 87 ? 2.16 25.5 4.891 1 93.94 87 ASN A N 1
ATOM 676 C CA . ASN A 1 87 ? 0.999 24.688 4.57 1 93.94 87 ASN A CA 1
ATOM 677 C C . ASN A 1 87 ? 1.409 23.312 4.031 1 93.94 87 ASN A C 1
ATOM 679 O O . ASN A 1 87 ? 2.6 23 3.975 1 93.94 87 ASN A O 1
ATOM 683 N N . TRP A 1 88 ? 0.369 22.453 3.814 1 93.88 88 TRP A N 1
ATOM 684 C CA . TRP A 1 88 ? 0.705 21.125 3.32 1 93.88 88 TRP A CA 1
ATOM 685 C C . TRP A 1 88 ? -0.056 20.812 2.035 1 93.88 88 TRP A C 1
ATOM 687 O O . TRP A 1 88 ? -1.063 21.453 1.732 1 93.88 88 TRP A O 1
ATOM 697 N N . TYR A 1 89 ? 0.508 19.906 1.212 1 92.62 89 TYR A N 1
ATOM 698 C CA . TYR A 1 89 ? -0.147 19.25 0.09 1 92.62 89 TYR A CA 1
ATOM 699 C C . TYR A 1 89 ? -0.05 17.734 0.219 1 92.62 89 TYR A C 1
ATOM 701 O O . TYR A 1 89 ? 0.929 17.219 0.757 1 92.62 89 TYR A O 1
ATOM 709 N N . ALA A 1 90 ? -1.123 17.047 -0.189 1 93.25 90 ALA A N 1
ATOM 710 C CA . ALA A 1 90 ? -1.146 15.609 0.025 1 93.25 90 ALA A CA 1
ATOM 711 C C . ALA A 1 90 ? -2.1 14.922 -0.95 1 93.25 90 ALA A C 1
ATOM 713 O O . ALA A 1 90 ? -2.977 15.57 -1.527 1 93.25 90 ALA A O 1
ATOM 714 N N . ASP A 1 91 ? -1.821 13.578 -1.082 1 93.06 91 ASP A N 1
ATOM 715 C CA . ASP A 1 91 ? -2.77 12.734 -1.803 1 93.06 91 ASP A CA 1
ATOM 716 C C . ASP A 1 91 ? -4.164 12.82 -1.184 1 93.06 91 ASP A C 1
ATOM 718 O O . ASP A 1 91 ? -4.309 12.773 0.04 1 93.06 91 ASP A O 1
ATOM 722 N N . HIS A 1 92 ? -5.203 12.953 -2.062 1 93.44 92 HIS A N 1
ATOM 723 C CA . HIS A 1 92 ? -6.582 13.039 -1.593 1 93.44 92 HIS A CA 1
ATOM 724 C C . HIS A 1 92 ? -7.461 12 -2.283 1 93.44 92 HIS A C 1
ATOM 726 O O . HIS A 1 92 ? -8.648 12.242 -2.5 1 93.44 92 HIS A O 1
ATOM 732 N N . THR A 1 93 ? -6.992 10.875 -2.861 1 87.38 93 THR A N 1
ATOM 733 C CA . THR A 1 93 ? -7.738 9.805 -3.512 1 87.38 93 THR A CA 1
ATOM 734 C C . THR A 1 93 ? -7.867 8.594 -2.586 1 87.38 93 THR A C 1
ATOM 736 O O . THR A 1 93 ? -8.797 7.793 -2.727 1 87.38 93 THR A O 1
ATOM 739 N N . GLY A 1 94 ? -7.016 8.477 -1.708 1 75.44 94 GLY A N 1
ATOM 740 C CA . GLY A 1 94 ? -7.012 7.324 -0.824 1 75.44 94 GLY A CA 1
ATOM 741 C C . GLY A 1 94 ? -6.078 7.48 0.361 1 75.44 94 GLY A C 1
ATOM 742 O O . GLY A 1 94 ? -5.863 8.594 0.845 1 75.44 94 GLY A O 1
ATOM 743 N N . ALA A 1 95 ? -5.73 6.281 0.816 1 72.69 95 ALA A N 1
ATOM 744 C CA . ALA A 1 95 ? -4.914 6.262 2.027 1 72.69 95 ALA A CA 1
ATOM 745 C C . ALA A 1 95 ? -3.434 6.426 1.696 1 72.69 95 ALA A C 1
ATOM 747 O O . ALA A 1 95 ? -2.572 6.211 2.551 1 72.69 95 ALA A O 1
ATOM 748 N N . GLY A 1 96 ? -3.146 6.863 0.365 1 76.56 96 GLY A N 1
ATOM 749 C CA . GLY A 1 96 ? -1.771 7.008 -0.083 1 76.56 96 GLY A CA 1
ATOM 750 C C . GLY A 1 96 ? -0.994 8.047 0.7 1 76.56 96 GLY A C 1
ATOM 751 O O . GLY A 1 96 ? 0.236 7.996 0.762 1 76.56 96 GLY A O 1
ATOM 752 N N . VAL A 1 97 ? -1.685 8.945 1.313 1 80.25 97 VAL A N 1
ATOM 753 C CA . VAL A 1 97 ? -1.057 9.984 2.123 1 80.25 97 VAL A CA 1
ATOM 754 C C . VAL A 1 97 ? -0.257 9.344 3.256 1 80.25 97 VAL A C 1
ATOM 756 O O . VAL A 1 97 ? 0.864 9.766 3.549 1 80.25 97 VAL A O 1
ATOM 759 N N . ALA A 1 98 ? -0.814 8.328 3.752 1 83.38 98 ALA A N 1
ATOM 760 C CA . ALA A 1 98 ? -0.202 7.68 4.906 1 83.38 98 ALA A CA 1
ATOM 761 C C . ALA A 1 98 ? 1.058 6.918 4.504 1 83.38 98 ALA A C 1
ATOM 763 O O . ALA A 1 98 ? 1.857 6.531 5.359 1 83.38 98 ALA A O 1
ATOM 764 N N . ASP A 1 99 ? 1.264 6.766 3.227 1 87.81 99 ASP A N 1
ATOM 765 C CA . ASP A 1 99 ? 2.406 5.973 2.781 1 87.81 99 ASP A CA 1
ATOM 766 C C . ASP A 1 99 ? 3.449 6.852 2.096 1 87.81 99 ASP A C 1
ATOM 768 O O . ASP A 1 99 ? 4.379 6.344 1.466 1 87.81 99 ASP A O 1
ATOM 772 N N . GLY A 1 100 ? 3.248 8.188 2.127 1 86.81 100 GLY A N 1
ATOM 773 C CA . GLY A 1 100 ? 4.387 9.008 1.744 1 86.81 100 GLY A CA 1
ATOM 774 C C . GLY A 1 100 ? 4.027 10.102 0.75 1 86.81 100 GLY A C 1
ATOM 775 O O . GLY A 1 100 ? 4.863 10.938 0.416 1 86.81 100 GLY A O 1
ATOM 776 N N . VAL A 1 101 ? 2.82 10.18 0.334 1 90.69 101 VAL A N 1
ATOM 777 C CA . VAL A 1 101 ? 2.482 11.188 -0.67 1 90.69 101 VAL A CA 1
ATOM 778 C C . VAL A 1 101 ? 1.973 12.453 0.014 1 90.69 101 VAL A C 1
ATOM 780 O O . VAL A 1 101 ? 0.8 12.805 -0.12 1 90.69 101 VAL A O 1
ATOM 783 N N . TYR A 1 102 ? 2.873 13.219 0.671 1 91.94 102 TYR A N 1
ATOM 784 C CA . TYR A 1 102 ? 2.6 14.5 1.307 1 91.94 102 TYR A CA 1
ATOM 785 C C . TYR A 1 102 ? 3.852 15.367 1.344 1 91.94 102 TYR A C 1
ATOM 787 O O . TYR A 1 102 ? 4.973 14.852 1.357 1 91.94 102 TYR A O 1
ATOM 795 N N . GLY A 1 103 ? 3.672 16.578 1.332 1 92.31 103 GLY A N 1
ATOM 796 C CA . GLY A 1 103 ? 4.711 17.578 1.44 1 92.31 103 GLY A CA 1
ATOM 797 C C . GLY A 1 103 ? 4.215 18.891 2.016 1 92.31 103 GLY A C 1
ATOM 798 O O . GLY A 1 103 ? 3.066 18.984 2.459 1 92.31 103 GLY A O 1
ATOM 799 N N . THR A 1 104 ? 5.16 19.875 2.107 1 95.06 104 THR A N 1
ATOM 800 C CA . THR A 1 104 ? 4.82 21.188 2.664 1 95.06 104 THR A CA 1
ATOM 801 C C . THR A 1 104 ? 5.125 22.297 1.664 1 95.06 104 THR A C 1
ATOM 803 O O . THR A 1 104 ? 5.887 22.094 0.715 1 95.06 104 THR A O 1
ATOM 806 N N . VAL A 1 105 ? 4.445 23.406 1.889 1 94.62 105 VAL A N 1
ATOM 807 C CA . VAL A 1 105 ? 4.648 24.641 1.131 1 94.62 105 VAL A CA 1
ATOM 808 C C . VAL A 1 105 ? 4.855 25.812 2.092 1 94.62 105 VAL A C 1
ATOM 810 O O . VAL A 1 105 ? 3.973 26.125 2.891 1 94.62 105 VAL A O 1
ATOM 813 N N . TRP A 1 106 ? 5.984 26.391 2.004 1 96.31 106 TRP A N 1
ATOM 814 C CA . TRP A 1 106 ? 6.258 27.609 2.77 1 96.31 106 TRP A CA 1
ATOM 815 C C . TRP A 1 106 ? 6.059 28.844 1.908 1 96.31 106 TRP A C 1
ATOM 817 O O . TRP A 1 106 ? 6.777 29.047 0.927 1 96.31 106 TRP A O 1
ATOM 827 N N . THR A 1 107 ? 5.133 29.688 2.262 1 95.19 107 THR A N 1
ATOM 828 C CA . THR A 1 107 ? 4.891 31 1.677 1 95.19 107 THR A CA 1
ATOM 829 C C . THR A 1 107 ? 5.301 32.094 2.645 1 95.19 107 THR A C 1
ATOM 831 O O . THR A 1 107 ? 4.605 32.375 3.627 1 95.19 107 THR A O 1
ATOM 834 N N . ALA A 1 108 ? 6.34 32.781 2.438 1 96.44 108 ALA A N 1
ATOM 835 C CA . ALA A 1 108 ? 6.801 33.844 3.295 1 96.44 108 ALA A CA 1
ATOM 836 C C . ALA A 1 108 ? 5.84 35.031 3.246 1 96.44 108 ALA A C 1
ATOM 838 O O . ALA A 1 108 ? 5.414 35.469 2.166 1 96.44 108 ALA A O 1
ATOM 839 N N . PRO A 1 109 ? 5.551 35.562 4.43 1 95.75 109 PRO A N 1
ATOM 840 C CA . PRO A 1 109 ? 4.656 36.719 4.438 1 95.75 109 PRO A CA 1
ATOM 841 C C . PRO A 1 109 ? 5.27 37.938 3.754 1 95.75 109 PRO A C 1
ATOM 843 O O . PRO A 1 109 ? 6.48 38.156 3.842 1 95.75 109 PRO A O 1
ATOM 846 N N . SER A 1 110 ? 4.367 38.75 3.205 1 94.75 110 SER A N 1
ATOM 847 C CA . SER A 1 110 ? 4.789 40 2.572 1 94.75 110 SER A CA 1
ATOM 848 C C . SER A 1 110 ? 5.457 40.938 3.578 1 94.75 110 SER A C 1
ATOM 850 O O . SER A 1 110 ? 5.02 41.031 4.727 1 94.75 110 SER A O 1
ATOM 852 N N . PRO A 1 111 ? 6.5 41.625 3.17 1 93.19 111 PRO A N 1
ATOM 853 C CA . PRO A 1 111 ? 7.121 42.594 4.066 1 93.19 111 PRO A CA 1
ATOM 854 C C . PRO A 1 111 ? 6.141 43.688 4.547 1 93.19 111 PRO A C 1
ATOM 856 O O . PRO A 1 111 ? 6.336 44.25 5.617 1 93.19 111 PRO A O 1
ATOM 859 N N . SER A 1 112 ? 5.125 43.938 3.773 1 93.62 112 SER A N 1
ATOM 860 C CA . SER A 1 112 ? 4.16 44.969 4.105 1 93.62 112 SER A CA 1
ATOM 861 C C . SER A 1 112 ? 3.129 44.469 5.109 1 93.62 112 SER A C 1
ATOM 863 O O . SER A 1 112 ? 2.383 45.25 5.691 1 93.62 112 SER A O 1
ATOM 865 N N . ARG A 1 113 ? 3.156 43.188 5.344 1 94.62 113 ARG A N 1
ATOM 866 C CA . ARG A 1 113 ? 2.193 42.625 6.289 1 94.62 113 ARG A CA 1
ATOM 867 C C . ARG A 1 113 ? 2.549 43.031 7.723 1 94.62 113 ARG A C 1
ATOM 869 O O . ARG A 1 113 ? 3.695 42.844 8.148 1 94.62 113 ARG A O 1
ATOM 876 N N . PRO A 1 114 ? 1.594 43.562 8.445 1 96.19 114 PRO A N 1
ATOM 877 C CA . PRO A 1 114 ? 1.868 43.938 9.844 1 96.19 114 PRO A CA 1
ATOM 878 C C . PRO A 1 114 ? 2.281 42.719 10.68 1 96.19 114 PRO A C 1
ATOM 880 O O . PRO A 1 114 ? 1.75 41.625 10.492 1 96.19 114 PRO A O 1
ATOM 883 N N . ARG A 1 115 ? 3.107 42.969 11.5 1 96.88 115 ARG A N 1
ATOM 884 C CA . ARG A 1 115 ? 3.605 41.938 12.422 1 96.88 115 ARG A CA 1
ATOM 885 C C . ARG A 1 115 ? 3.238 42.281 13.859 1 96.88 115 ARG A C 1
ATOM 887 O O . ARG A 1 115 ? 3.143 43.469 14.219 1 96.88 115 ARG A O 1
ATOM 894 N N . PRO A 1 116 ? 3.189 41.312 14.641 1 97.5 116 PRO A N 1
ATOM 895 C CA . PRO A 1 116 ? 2.859 41.531 16.047 1 97.5 116 PRO A CA 1
ATOM 896 C C . PRO A 1 116 ? 4.098 41.656 16.938 1 97.5 116 PRO A C 1
ATOM 898 O O . PRO A 1 116 ? 3.996 41.594 18.156 1 97.5 116 PRO A O 1
ATOM 901 N N . TYR A 1 117 ? 5.242 41.844 16.5 1 97.69 117 TYR A N 1
ATOM 902 C CA . TYR A 1 117 ? 6.5 41.688 17.219 1 97.69 117 TYR A CA 1
ATOM 903 C C . TYR A 1 117 ? 6.699 42.812 18.25 1 97.69 117 TYR A C 1
ATOM 905 O O . TYR A 1 117 ? 7.379 42.594 19.266 1 97.69 117 TYR A O 1
ATOM 913 N N . THR A 1 118 ? 6.086 43.875 18 1 97.31 118 THR A N 1
ATOM 914 C CA . THR A 1 118 ? 6.199 44.969 18.953 1 97.31 118 THR A CA 1
ATOM 915 C C . THR A 1 118 ? 5.453 44.656 20.25 1 97.31 118 THR A C 1
ATOM 917 O O . THR A 1 118 ? 5.676 45.281 21.281 1 97.31 118 THR A O 1
ATOM 920 N N . LEU A 1 119 ? 4.566 43.688 20.109 1 97.69 119 LEU A N 1
ATOM 921 C CA . LEU A 1 119 ? 3.854 43.219 21.297 1 97.69 119 LEU A CA 1
ATOM 922 C C . LEU A 1 119 ? 4.73 42.281 22.141 1 97.69 119 LEU A C 1
ATOM 924 O O . LEU A 1 119 ? 4.41 42 23.281 1 97.69 119 LEU A O 1
ATOM 928 N N . ILE A 1 120 ? 5.758 41.875 21.594 1 97.81 120 ILE A N 1
ATOM 929 C CA . ILE A 1 120 ? 6.676 40.969 22.266 1 97.81 120 ILE A CA 1
ATOM 930 C C . ILE A 1 120 ? 7.867 41.75 22.812 1 97.81 120 ILE A C 1
ATOM 932 O O . ILE A 1 120 ? 8.273 41.562 23.969 1 97.81 120 ILE A O 1
ATOM 936 N N . ALA A 1 121 ? 8.484 42.562 21.906 1 94.19 121 ALA A N 1
ATOM 937 C CA . ALA A 1 121 ? 9.672 43.344 22.25 1 94.19 121 ALA A CA 1
ATOM 938 C C . ALA A 1 121 ? 9.43 44.844 22.047 1 94.19 121 ALA A C 1
ATOM 940 O O . ALA A 1 121 ? 8.938 45.25 21 1 94.19 121 ALA A O 1
ATOM 941 N N . GLY A 1 122 ? 9.688 45.594 23.156 1 91.06 122 GLY A N 1
ATOM 942 C CA . GLY A 1 122 ? 9.539 47.031 23.078 1 91.06 122 GLY A CA 1
ATOM 943 C C . GLY A 1 122 ? 10.711 47.719 22.406 1 91.06 122 GLY A C 1
ATOM 944 O O . GLY A 1 122 ? 10.562 48.812 21.859 1 91.06 122 GLY A O 1
ATOM 945 N N . SER A 1 123 ? 11.906 47.094 22.297 1 92.25 123 SER A N 1
ATOM 946 C CA . SER A 1 123 ? 13.117 47.656 21.688 1 92.25 123 SER A CA 1
ATOM 947 C C . SER A 1 123 ? 13.141 47.406 20.188 1 92.25 123 SER A C 1
ATOM 949 O O . SER A 1 123 ? 12.93 46.281 19.719 1 92.25 123 SER A O 1
ATOM 951 N N . PRO A 1 124 ? 13.406 48.406 19.562 1 95.19 124 PRO A N 1
ATOM 952 C CA . PRO A 1 124 ? 13.531 48.25 18.109 1 95.19 124 PRO A CA 1
ATOM 953 C C . PRO A 1 124 ? 14.586 47.219 17.719 1 95.19 124 PRO A C 1
ATOM 955 O O . PRO A 1 124 ? 14.438 46.531 16.703 1 95.19 124 PRO A O 1
ATOM 958 N N . VAL A 1 125 ? 15.586 47.156 18.469 1 96.56 125 VAL A N 1
ATOM 959 C CA . VAL A 1 125 ? 16.641 46.188 18.172 1 96.56 125 VAL A CA 1
ATOM 960 C C . VAL A 1 125 ? 16.094 44.781 18.266 1 96.56 125 VAL A C 1
ATOM 962 O O . VAL A 1 125 ? 16.312 43.969 17.375 1 96.56 125 VAL A O 1
ATOM 965 N N . HIS A 1 126 ? 15.312 44.594 19.281 1 96.56 126 HIS A N 1
ATOM 966 C CA . HIS A 1 126 ? 14.758 43.25 19.469 1 96.56 126 HIS A CA 1
ATOM 967 C C . HIS A 1 126 ? 13.688 42.938 18.422 1 96.56 126 HIS A C 1
ATOM 969 O O . HIS A 1 126 ? 13.562 41.812 17.984 1 96.56 126 HIS A O 1
ATOM 975 N N . VAL A 1 127 ? 13.008 43.938 18.016 1 97.31 127 VAL A N 1
ATOM 976 C CA . VAL A 1 127 ? 12.023 43.75 16.953 1 97.31 127 VAL A CA 1
ATOM 977 C C . VAL A 1 127 ? 12.734 43.344 15.664 1 97.31 127 VAL A C 1
ATOM 979 O O . VAL A 1 127 ? 12.281 42.469 14.945 1 97.31 127 VAL A O 1
ATOM 982 N N . ARG A 1 128 ? 13.836 43.938 15.336 1 96.38 128 ARG A N 1
ATOM 983 C CA . ARG A 1 128 ? 14.617 43.594 14.141 1 96.38 128 ARG A CA 1
ATOM 984 C C . ARG A 1 128 ? 15.172 42.188 14.227 1 96.38 128 ARG A C 1
ATOM 986 O O . ARG A 1 128 ? 15.188 41.469 13.234 1 96.38 128 ARG A O 1
ATOM 993 N N . LEU A 1 129 ? 15.578 41.781 15.438 1 97.5 129 LEU A N 1
ATOM 994 C CA . LEU A 1 129 ? 16.109 40.438 15.633 1 97.5 129 LEU A CA 1
ATOM 995 C C . LEU A 1 129 ? 15.023 39.406 15.43 1 97.5 129 LEU A C 1
ATOM 997 O O . LEU A 1 129 ? 15.281 38.312 14.891 1 97.5 129 LEU A O 1
ATOM 1001 N N . ILE A 1 130 ? 13.867 39.781 15.828 1 98.12 130 ILE A N 1
ATOM 1002 C CA . ILE A 1 130 ? 12.734 38.875 15.633 1 98.12 130 ILE A CA 1
ATOM 1003 C C . ILE A 1 130 ? 12.406 38.781 14.141 1 98.12 130 ILE A C 1
ATOM 1005 O O . ILE A 1 130 ? 12.117 37.688 13.633 1 98.12 130 ILE A O 1
ATOM 1009 N N . GLN A 1 131 ? 12.5 39.875 13.461 1 96.81 131 GLN A N 1
ATOM 1010 C CA . GLN A 1 131 ? 12.289 39.875 12.023 1 96.81 131 GLN A CA 1
ATOM 1011 C C . GLN A 1 131 ? 13.328 39 11.312 1 96.81 131 GLN A C 1
ATOM 1013 O O . GLN A 1 131 ? 13.008 38.312 10.359 1 96.81 131 GLN A O 1
ATOM 1018 N N . GLU A 1 132 ? 14.516 39.031 11.742 1 96.94 132 GLU A N 1
ATOM 1019 C CA . GLU A 1 132 ? 15.578 38.188 11.188 1 96.94 132 GLU A CA 1
ATOM 1020 C C . GLU A 1 132 ? 15.289 36.719 11.43 1 96.94 132 GLU A C 1
ATOM 1022 O O . GLU A 1 132 ? 15.547 35.875 10.562 1 96.94 132 GLU A O 1
ATOM 1027 N N . ALA A 1 133 ? 14.758 36.438 12.578 1 97.88 133 ALA A N 1
ATOM 1028 C CA . ALA A 1 133 ? 14.367 35.062 12.891 1 97.88 133 ALA A CA 1
ATOM 1029 C C . ALA A 1 133 ? 13.258 34.594 11.945 1 97.88 133 ALA A C 1
ATOM 1031 O O . ALA A 1 133 ? 13.242 33.438 11.539 1 97.88 133 ALA A O 1
ATOM 1032 N N . GLU A 1 134 ? 12.344 35.438 11.609 1 97.69 134 GLU A N 1
ATOM 1033 C CA . GLU A 1 134 ? 11.305 35.125 10.633 1 97.69 134 GLU A CA 1
ATOM 1034 C C . GLU A 1 134 ? 11.898 34.812 9.258 1 97.69 134 GLU A C 1
ATOM 1036 O O . GLU A 1 134 ? 11.5 33.875 8.594 1 97.69 134 GLU A O 1
ATOM 1041 N N . ASP A 1 135 ? 12.891 35.625 8.852 1 95.56 135 ASP A N 1
ATOM 1042 C CA . ASP A 1 135 ? 13.531 35.469 7.555 1 95.56 135 ASP A CA 1
ATOM 1043 C C . ASP A 1 135 ? 14.25 34.125 7.453 1 95.56 135 ASP A C 1
ATOM 1045 O O . ASP A 1 135 ? 14.367 33.562 6.363 1 95.56 135 ASP A O 1
ATOM 1049 N N . ASP A 1 136 ? 14.656 33.656 8.578 1 96.44 136 ASP A N 1
ATOM 1050 C CA . ASP A 1 136 ? 15.391 32.375 8.633 1 96.44 136 ASP A CA 1
ATOM 1051 C C . ASP A 1 136 ? 14.578 31.297 9.328 1 96.44 136 ASP A C 1
ATOM 1053 O O . ASP A 1 136 ? 15.133 30.484 10.062 1 96.44 136 ASP A O 1
ATOM 1057 N N . ILE A 1 137 ? 13.375 31.328 9.133 1 97 137 ILE A N 1
ATOM 1058 C CA . ILE A 1 137 ? 12.477 30.453 9.867 1 97 137 ILE A CA 1
ATOM 1059 C C . ILE A 1 137 ? 12.773 29 9.5 1 97 137 ILE A C 1
ATOM 1061 O O . ILE A 1 137 ? 13.055 28.688 8.336 1 97 137 ILE A O 1
ATOM 1065 N N . GLN A 1 138 ? 12.711 28.109 10.445 1 96.38 138 GLN A N 1
ATOM 1066 C CA . GLN A 1 138 ? 12.891 26.672 10.273 1 96.38 138 GLN A CA 1
ATOM 1067 C C . GLN A 1 138 ? 11.57 25.922 10.453 1 96.38 138 GLN A C 1
ATOM 1069 O O . GLN A 1 138 ? 10.648 26.422 11.102 1 96.38 138 GLN A O 1
ATOM 1074 N N . HIS A 1 139 ? 11.492 24.719 9.836 1 96.44 139 HIS A N 1
ATOM 1075 C CA . HIS A 1 139 ? 10.258 23.953 9.875 1 96.44 139 HIS A CA 1
ATOM 1076 C C . HIS A 1 139 ? 10.453 22.641 10.625 1 96.44 139 HIS A C 1
ATOM 1078 O O . HIS A 1 139 ? 11.484 21.984 10.477 1 96.44 139 HIS A O 1
ATOM 1084 N N . MET A 1 140 ? 9.555 22.344 11.5 1 97.12 140 MET A N 1
ATOM 1085 C CA . MET A 1 140 ? 9.422 21.047 12.141 1 97.12 140 MET A CA 1
ATOM 1086 C C . MET A 1 140 ? 8.164 20.328 11.656 1 97.12 140 MET A C 1
ATOM 1088 O O . MET A 1 140 ? 7.055 20.656 12.07 1 97.12 140 MET A O 1
ATOM 1092 N N . VAL A 1 141 ? 8.375 19.375 10.758 1 95.12 141 VAL A N 1
ATOM 1093 C CA . VAL A 1 141 ? 7.281 18.578 10.219 1 95.12 141 VAL A CA 1
ATOM 1094 C C . VAL A 1 141 ? 7.086 17.328 11.07 1 95.12 141 VAL A C 1
ATOM 1096 O O . VAL A 1 141 ? 7.953 16.453 11.109 1 95.12 141 VAL A O 1
ATOM 1099 N N . LEU A 1 142 ? 5.941 17.312 11.742 1 96 142 LEU A N 1
ATOM 1100 C CA . LEU A 1 142 ? 5.621 16.234 12.656 1 96 142 LEU A CA 1
ATOM 1101 C C . LEU A 1 142 ? 4.762 15.172 11.969 1 96 142 LEU A C 1
ATOM 1103 O O . LEU A 1 142 ? 3.781 15.508 11.297 1 96 142 LEU A O 1
ATOM 1107 N N . TRP A 1 143 ? 5.137 13.898 12.203 1 92.44 143 TRP A N 1
ATOM 1108 C CA . TRP A 1 143 ? 4.508 12.789 11.484 1 92.44 143 TRP A CA 1
ATOM 1109 C C . TRP A 1 143 ? 4.434 11.547 12.367 1 92.44 143 TRP A C 1
ATOM 1111 O O . TRP A 1 143 ? 5.379 11.234 13.094 1 92.44 143 TRP A O 1
ATOM 1121 N N . ASN A 1 144 ? 3.309 10.875 12.391 1 90.94 144 ASN A N 1
ATOM 1122 C CA . ASN A 1 144 ? 3.195 9.562 13.016 1 90.94 144 ASN A CA 1
ATOM 1123 C C . ASN A 1 144 ? 3.436 8.438 12.008 1 90.94 144 ASN A C 1
ATOM 1125 O O . ASN A 1 144 ? 2.76 8.367 10.977 1 90.94 144 ASN A O 1
ATOM 1129 N N . SER A 1 145 ? 4.27 7.605 12.328 1 89.19 145 SER A N 1
ATOM 1130 C CA . SER A 1 145 ? 4.719 6.605 11.367 1 89.19 145 SER A CA 1
ATOM 1131 C C . SER A 1 145 ? 4.43 5.191 11.867 1 89.19 145 SER A C 1
ATOM 1133 O O . SER A 1 145 ? 4.457 4.934 13.07 1 89.19 145 SER A O 1
ATOM 1135 N N . ASP A 1 146 ? 4.098 4.301 10.898 1 86.69 146 ASP A N 1
ATOM 1136 C CA . ASP A 1 146 ? 3.918 2.869 11.133 1 86.69 146 ASP A CA 1
ATOM 1137 C C . ASP A 1 146 ? 4.738 2.047 10.141 1 86.69 146 ASP A C 1
ATOM 1139 O O . ASP A 1 146 ? 5.074 2.525 9.055 1 86.69 146 ASP A O 1
ATOM 1143 N N . PHE A 1 147 ? 5.047 0.799 10.594 1 81.88 147 PHE A N 1
ATOM 1144 C CA . PHE A 1 147 ? 5.801 -0.092 9.719 1 81.88 147 PHE A CA 1
ATOM 1145 C C . PHE A 1 147 ? 4.898 -0.69 8.648 1 81.88 147 PHE A C 1
ATOM 1147 O O . PHE A 1 147 ? 5.379 -1.124 7.598 1 81.88 147 PHE A O 1
ATOM 1154 N N . ARG A 1 148 ? 3.648 -0.696 8.922 1 83.44 148 ARG A N 1
ATOM 1155 C CA . ARG A 1 148 ? 2.688 -1.263 7.98 1 83.44 148 ARG A CA 1
ATOM 1156 C C . ARG A 1 148 ? 2.125 -0.187 7.059 1 83.44 148 ARG A C 1
ATOM 1158 O O . ARG A 1 148 ? 1.949 0.962 7.473 1 83.44 148 ARG A O 1
ATOM 1165 N N . THR A 1 149 ? 1.857 -0.582 5.805 1 84.56 149 THR A N 1
ATOM 1166 C CA . THR A 1 149 ? 1.218 0.332 4.863 1 84.56 149 THR A CA 1
ATOM 1167 C C . THR A 1 149 ? -0.246 0.553 5.234 1 84.56 149 THR A C 1
ATOM 1169 O O . THR A 1 149 ? -0.846 -0.27 5.93 1 84.56 149 THR A O 1
ATOM 1172 N N . ALA A 1 150 ? -0.757 1.67 4.82 1 87.12 150 ALA A N 1
ATOM 1173 C CA . ALA A 1 150 ? -2.158 1.987 5.082 1 87.12 150 ALA A CA 1
ATOM 1174 C C . ALA A 1 150 ? -3.08 0.915 4.508 1 87.12 150 ALA A C 1
ATOM 1176 O O . ALA A 1 150 ? -4.055 0.519 5.152 1 87.12 150 ALA A O 1
ATOM 1177 N N . ASP A 1 151 ? -2.734 0.46 3.34 1 84.88 151 ASP A N 1
ATOM 1178 C CA . ASP A 1 151 ? -3.547 -0.577 2.711 1 84.88 151 ASP A CA 1
ATOM 1179 C C . ASP A 1 151 ? -3.564 -1.85 3.555 1 84.88 151 ASP A C 1
ATOM 1181 O O . ASP A 1 151 ? -4.609 -2.486 3.707 1 84.88 151 ASP A O 1
ATOM 1185 N N . TRP A 1 152 ? -2.416 -2.271 3.99 1 85.94 152 TRP A N 1
ATOM 1186 C CA . TRP A 1 152 ? -2.324 -3.439 4.859 1 85.94 152 TRP A CA 1
ATOM 1187 C C . TRP A 1 152 ? -3.211 -3.273 6.09 1 85.94 152 TRP A C 1
ATOM 1189 O O . TRP A 1 152 ? -3.967 -4.184 6.445 1 85.94 152 TRP A O 1
ATOM 1199 N N . LYS A 1 153 ? -3.223 -2.107 6.754 1 87.81 153 LYS A N 1
ATOM 1200 C CA . LYS A 1 153 ? -4.008 -1.849 7.957 1 87.81 153 LYS A CA 1
ATOM 1201 C C . LYS A 1 153 ? -5.504 -1.897 7.656 1 87.81 153 LYS A C 1
ATOM 1203 O O . LYS A 1 153 ? -6.277 -2.469 8.43 1 87.81 153 LYS A O 1
ATOM 1208 N N . ILE A 1 154 ? -5.887 -1.308 6.574 1 89.44 154 ILE A N 1
ATOM 1209 C CA . ILE A 1 154 ? -7.297 -1.258 6.203 1 89.44 154 ILE A CA 1
ATOM 1210 C C . ILE A 1 154 ? -7.801 -2.668 5.902 1 89.44 154 ILE A C 1
ATOM 1212 O O . ILE A 1 154 ? -8.898 -3.043 6.316 1 89.44 154 ILE A O 1
ATOM 1216 N N . GLN A 1 155 ? -6.984 -3.428 5.199 1 88.19 155 GLN A N 1
ATOM 1217 C CA . GLN A 1 155 ? -7.387 -4.797 4.895 1 88.19 155 GLN A CA 1
ATOM 1218 C C . GLN A 1 155 ? -7.492 -5.637 6.164 1 88.19 155 GLN A C 1
ATOM 1220 O O . GLN A 1 155 ? -8.406 -6.457 6.301 1 88.19 155 GLN A O 1
ATOM 1225 N N . LYS A 1 156 ? -6.578 -5.496 7.047 1 88.31 156 LYS A N 1
ATOM 1226 C CA . LYS A 1 156 ? -6.645 -6.227 8.305 1 88.31 156 LYS A CA 1
ATOM 1227 C C . LYS A 1 156 ? -7.867 -5.809 9.125 1 88.31 156 LYS A C 1
ATOM 1229 O O . LYS A 1 156 ? -8.5 -6.645 9.773 1 88.31 156 LYS A O 1
ATOM 1234 N N . MET A 1 157 ? -8.156 -4.492 9.117 1 91.5 157 MET A N 1
ATOM 1235 C CA . MET A 1 157 ? -9.359 -4.012 9.789 1 91.5 157 MET A CA 1
ATOM 1236 C C . MET A 1 157 ? -10.609 -4.66 9.195 1 91.5 157 MET A C 1
ATOM 1238 O O . MET A 1 157 ? -11.484 -5.109 9.93 1 91.5 157 MET A O 1
ATOM 1242 N N . LYS A 1 158 ? -10.68 -4.742 7.887 1 89.44 158 LYS A N 1
ATOM 1243 C CA . LYS A 1 158 ? -11.82 -5.363 7.215 1 89.44 158 LYS A CA 1
ATOM 1244 C C . LYS A 1 158 ? -11.969 -6.828 7.625 1 89.44 158 LYS A C 1
ATOM 1246 O O . LYS A 1 158 ? -13.078 -7.305 7.844 1 89.44 158 LYS A O 1
ATOM 1251 N N . ALA A 1 159 ? -10.875 -7.418 7.797 1 87.06 159 ALA A N 1
ATOM 1252 C CA . ALA A 1 159 ? -10.875 -8.867 7.984 1 87.06 159 ALA A CA 1
ATOM 1253 C C . ALA A 1 159 ? -11.07 -9.234 9.453 1 87.06 159 ALA A C 1
ATOM 1255 O O . ALA A 1 159 ? -11.742 -10.211 9.773 1 87.06 159 ALA A O 1
ATOM 1256 N N . LYS A 1 160 ? -10.375 -8.469 10.391 1 87.56 160 LYS A N 1
ATOM 1257 C CA . LYS A 1 160 ? -10.281 -8.922 11.773 1 87.56 160 LYS A CA 1
ATOM 1258 C C . LYS A 1 160 ? -10.844 -7.879 12.734 1 87.56 160 LYS A C 1
ATOM 1260 O O . LYS A 1 160 ? -10.93 -8.117 13.938 1 87.56 160 LYS A O 1
ATOM 1265 N N . GLY A 1 161 ? -11.125 -6.68 12.164 1 88.25 161 GLY A N 1
ATOM 1266 C CA . GLY A 1 161 ? -11.672 -5.641 13.031 1 88.25 161 GLY A CA 1
ATOM 1267 C C . GLY A 1 161 ? -10.602 -4.891 13.805 1 88.25 161 GLY A C 1
ATOM 1268 O O . GLY A 1 161 ? -10.883 -4.289 14.844 1 88.25 161 GLY A O 1
ATOM 1269 N N . THR A 1 162 ? -9.398 -5.031 13.266 1 87.5 162 THR A N 1
ATOM 1270 C CA . THR A 1 162 ? -8.305 -4.316 13.914 1 87.5 162 THR A CA 1
ATOM 1271 C C . THR A 1 162 ? -8.5 -2.807 13.797 1 87.5 162 THR A C 1
ATOM 1273 O O . THR A 1 162 ? -8.984 -2.318 12.773 1 87.5 162 THR A O 1
ATOM 1276 N N . GLY A 1 163 ? -8.094 -2.139 14.812 1 85.81 163 GLY A N 1
ATOM 1277 C CA . GLY A 1 163 ? -8.18 -0.688 14.789 1 85.81 163 GLY A CA 1
ATOM 1278 C C . GLY A 1 163 ? -7.109 -0.037 13.938 1 85.81 163 GLY A C 1
ATOM 1279 O O . GLY A 1 163 ? -6.102 -0.669 13.609 1 85.81 163 GLY A O 1
ATOM 1280 N N . LEU A 1 164 ? -7.309 1.244 13.594 1 88.44 164 LEU A N 1
ATOM 1281 C CA . LEU A 1 164 ? -6.395 2.012 12.75 1 88.44 164 LEU A CA 1
ATOM 1282 C C . LEU A 1 164 ? -5.668 3.072 13.57 1 88.44 164 LEU A C 1
ATOM 1284 O O . LEU A 1 164 ? -4.988 3.938 13.016 1 88.44 164 LEU A O 1
ATOM 1288 N N . SER A 1 165 ? -5.711 2.936 14.891 1 89.25 165 SER A N 1
ATOM 1289 C CA . SER A 1 165 ? -5.289 4.059 15.719 1 89.25 165 SER A CA 1
ATOM 1290 C C . SER A 1 165 ? -3.855 3.873 16.203 1 89.25 165 SER A C 1
ATOM 1292 O O . SER A 1 165 ? -3.264 4.793 16.781 1 89.25 165 SER A O 1
ATOM 1294 N N . CYS A 1 166 ? -3.262 2.725 16.016 1 90.56 166 CYS A N 1
ATOM 1295 C CA . CYS A 1 166 ? -1.954 2.418 16.594 1 90.56 166 CYS A CA 1
ATOM 1296 C C . CYS A 1 166 ? -0.839 2.738 15.602 1 90.56 166 CYS A C 1
ATOM 1298 O O . CYS A 1 166 ? -0.934 2.4 14.422 1 90.56 166 CYS A O 1
ATOM 1300 N N . TYR A 1 167 ? 0.171 3.436 16.016 1 91.44 167 TYR A N 1
ATOM 1301 C CA . TYR A 1 167 ? 1.369 3.807 15.273 1 91.44 167 TYR A CA 1
ATOM 1302 C C . TYR A 1 167 ? 2.627 3.506 16.078 1 91.44 167 TYR A C 1
ATOM 1304 O O . TYR A 1 167 ? 2.551 3.199 17.266 1 91.44 167 TYR A O 1
ATOM 1312 N N . LYS A 1 168 ? 3.818 3.596 15.461 1 91.56 168 LYS A N 1
ATOM 1313 C CA . LYS A 1 168 ? 5.02 3.084 16.109 1 91.56 168 LYS A CA 1
ATOM 1314 C C . LYS A 1 168 ? 5.945 4.223 16.531 1 91.56 168 LYS A C 1
ATOM 1316 O O . LYS A 1 168 ? 6.723 4.078 17.484 1 91.56 168 LYS A O 1
ATOM 1321 N N . SER A 1 169 ? 5.871 5.371 15.789 1 92.69 169 SER A N 1
ATOM 1322 C CA . SER A 1 169 ? 6.816 6.438 16.109 1 92.69 169 SER A CA 1
ATOM 1323 C C . SER A 1 169 ? 6.258 7.805 15.719 1 92.69 169 SER A C 1
ATOM 1325 O O . SER A 1 169 ? 5.344 7.895 14.898 1 92.69 169 SER A O 1
ATOM 1327 N N . ILE A 1 170 ? 6.719 8.766 16.359 1 94.31 170 ILE A N 1
ATOM 1328 C CA . ILE A 1 170 ? 6.582 10.156 15.945 1 94.31 170 ILE A CA 1
ATOM 1329 C C . ILE A 1 170 ? 7.891 10.641 15.32 1 94.31 170 ILE A C 1
ATOM 1331 O O . ILE A 1 170 ? 8.945 10.602 15.961 1 94.31 170 ILE A O 1
ATOM 1335 N N . LEU A 1 171 ? 7.77 11.125 14.133 1 92.62 171 LEU A N 1
ATOM 1336 C CA . LEU A 1 171 ? 8.945 11.609 13.414 1 92.62 171 LEU A CA 1
ATOM 1337 C C . LEU A 1 171 ? 8.914 13.133 13.289 1 92.62 171 LEU A C 1
ATOM 1339 O O . LEU A 1 171 ? 7.84 13.727 13.18 1 92.62 171 LEU A O 1
ATOM 1343 N N . VAL A 1 172 ? 10.094 13.68 13.375 1 94.5 172 VAL A N 1
ATOM 1344 C CA . VAL A 1 172 ? 10.328 15.094 13.102 1 94.5 172 VAL A CA 1
ATOM 1345 C C . VAL A 1 172 ? 11.258 15.234 11.891 1 94.5 172 VAL A C 1
ATOM 1347 O O . VAL A 1 172 ? 12.422 14.836 11.945 1 94.5 172 VAL A O 1
ATOM 1350 N N . ASN A 1 173 ? 10.688 15.812 10.836 1 90.88 173 ASN A N 1
ATOM 1351 C CA . ASN A 1 173 ? 11.461 15.969 9.602 1 90.88 173 ASN A CA 1
ATOM 1352 C C . ASN A 1 173 ? 12.039 14.633 9.133 1 90.88 173 ASN A C 1
ATOM 1354 O O . ASN A 1 173 ? 13.203 14.57 8.742 1 90.88 173 ASN A O 1
ATOM 1358 N N . GLY A 1 174 ? 11.297 13.633 9.32 1 85.31 174 GLY A N 1
ATOM 1359 C CA . GLY A 1 174 ? 11.68 12.328 8.812 1 85.31 174 GLY A CA 1
ATOM 1360 C C . GLY A 1 174 ? 12.578 11.555 9.758 1 85.31 174 GLY A C 1
ATOM 1361 O O . GLY A 1 174 ? 12.953 10.414 9.477 1 85.31 174 GLY A O 1
ATOM 1362 N N . LYS A 1 175 ? 12.938 12.102 10.938 1 89.94 175 LYS A N 1
ATOM 1363 C CA . LYS A 1 175 ? 13.812 11.438 11.898 1 89.94 175 LYS A CA 1
ATOM 1364 C C . LYS A 1 175 ? 13.07 11.156 13.203 1 89.94 175 LYS A C 1
ATOM 1366 O O . LYS A 1 175 ? 12.156 11.891 13.578 1 89.94 175 LYS A O 1
ATOM 1371 N N . GLY A 1 176 ? 13.453 10.078 13.852 1 90.88 176 GLY A N 1
ATOM 1372 C CA . GLY A 1 176 ? 12.867 9.609 15.094 1 90.88 176 GLY A CA 1
ATOM 1373 C C . GLY A 1 176 ? 13.039 8.117 15.32 1 90.88 176 GLY A C 1
ATOM 1374 O O . GLY A 1 176 ? 13.656 7.434 14.5 1 90.88 176 GLY A O 1
ATOM 1375 N N . ARG A 1 177 ? 12.531 7.621 16.422 1 91.06 177 ARG A N 1
ATOM 1376 C CA . ARG A 1 177 ? 12.758 6.215 16.734 1 91.06 177 ARG A CA 1
ATOM 1377 C C . ARG A 1 177 ? 11.523 5.598 17.391 1 91.06 177 ARG A C 1
ATOM 1379 O O . ARG A 1 177 ? 10.594 6.309 17.766 1 91.06 177 ARG A O 1
ATOM 1386 N N . VAL A 1 178 ? 11.531 4.309 17.406 1 90.44 178 VAL A N 1
ATOM 1387 C CA . VAL A 1 178 ? 10.508 3.529 18.094 1 90.44 178 VAL A CA 1
ATOM 1388 C C . VAL A 1 178 ? 10.883 3.393 19.578 1 90.44 178 VAL A C 1
ATOM 1390 O O . VAL A 1 178 ? 11.922 2.816 19.906 1 90.44 178 VAL A O 1
ATOM 1393 N N . PHE A 1 179 ? 10.062 3.951 20.453 1 90.19 179 PHE A N 1
ATOM 1394 C CA . PHE A 1 179 ? 10.312 3.875 21.891 1 90.19 179 PHE A CA 1
ATOM 1395 C C . PHE A 1 179 ? 9.531 2.727 22.516 1 90.19 179 PHE A C 1
ATOM 1397 O O . PHE A 1 179 ? 9.93 2.195 23.562 1 90.19 179 PHE A O 1
ATOM 1404 N N . CYS A 1 180 ? 8.484 2.23 21.938 1 90.31 180 CYS A N 1
ATOM 1405 C CA . CYS A 1 180 ? 7.52 1.302 22.516 1 90.31 180 CYS A CA 1
ATOM 1406 C C . CYS A 1 180 ? 6.82 1.924 23.719 1 90.31 180 CYS A C 1
ATOM 1408 O O . CYS A 1 180 ? 6.91 3.133 23.938 1 90.31 180 CYS A O 1
ATOM 1410 N N . LYS A 1 181 ? 6.004 1.158 24.406 1 89.69 181 LYS A N 1
ATOM 1411 C CA . LYS A 1 181 ? 5.223 1.655 25.547 1 89.69 181 LYS A CA 1
ATOM 1412 C C . LYS A 1 181 ? 6.133 2.141 26.672 1 89.69 181 LYS A C 1
ATOM 1414 O O . LYS A 1 181 ? 7.102 1.466 27.031 1 89.69 181 LYS A O 1
ATOM 1419 N N . ASN A 1 182 ? 5.797 3.373 27.172 1 88.94 182 ASN A N 1
ATOM 1420 C CA . ASN A 1 182 ? 6.484 3.836 28.375 1 88.94 182 ASN A CA 1
ATOM 1421 C C . ASN A 1 182 ? 6.215 2.922 29.562 1 88.94 182 ASN A C 1
ATOM 1423 O O . ASN A 1 182 ? 5.059 2.623 29.875 1 88.94 182 ASN A O 1
ATOM 1427 N N . PRO A 1 183 ? 7.262 2.398 30.172 1 86.69 183 PRO A N 1
ATOM 1428 C CA . PRO A 1 183 ? 7.098 1.441 31.266 1 86.69 183 PRO A CA 1
ATOM 1429 C C . PRO A 1 183 ? 6.219 1.98 32.406 1 86.69 183 PRO A C 1
ATOM 1431 O O . PRO A 1 183 ? 5.637 1.203 33.156 1 86.69 183 PRO A O 1
ATOM 1434 N N . ASN A 1 184 ? 6.078 3.346 32.562 1 87.38 184 ASN A N 1
ATOM 1435 C CA . ASN A 1 184 ? 5.312 3.953 33.625 1 87.38 184 ASN A CA 1
ATOM 1436 C C . ASN A 1 184 ? 3.84 4.109 33.25 1 87.38 184 ASN A C 1
ATOM 1438 O O . ASN A 1 184 ? 3.025 4.531 34.094 1 87.38 184 ASN A O 1
ATOM 1442 N N . TYR A 1 185 ? 3.617 3.719 32 1 87.88 185 TYR A N 1
ATOM 1443 C CA . TYR A 1 185 ? 2.246 3.885 31.531 1 87.88 185 TYR A CA 1
ATOM 1444 C C . TYR A 1 185 ? 1.679 2.562 31.031 1 87.88 185 TYR A C 1
ATOM 1446 O O . TYR A 1 185 ? 1.813 2.23 29.844 1 87.88 185 TYR A O 1
ATOM 1454 N N . ASN A 1 186 ? 0.842 1.924 31.922 1 89.62 186 ASN A N 1
ATOM 1455 C CA . ASN A 1 186 ? 0.324 0.601 31.594 1 89.62 186 ASN A CA 1
ATOM 1456 C C . ASN A 1 186 ? -1.126 0.667 31.109 1 89.62 186 ASN A C 1
ATOM 1458 O O . ASN A 1 186 ? -1.635 -0.285 30.516 1 89.62 186 ASN A O 1
ATOM 1462 N N . THR A 1 187 ? -1.642 1.812 31.469 1 91.06 187 THR A N 1
ATOM 1463 C CA . THR A 1 187 ? -3.041 1.974 31.094 1 91.06 187 THR A CA 1
ATOM 1464 C C . THR A 1 187 ? -3.309 3.395 30.609 1 91.06 187 THR A C 1
ATOM 1466 O O . THR A 1 187 ? -2.561 4.32 30.922 1 91.06 187 THR A O 1
ATOM 1469 N N . ILE A 1 188 ? -4.285 3.527 29.812 1 87.06 188 ILE A N 1
ATOM 1470 C CA . ILE A 1 188 ? -4.816 4.816 29.375 1 87.06 188 ILE A CA 1
ATOM 1471 C C . ILE A 1 188 ? -6.34 4.785 29.422 1 87.06 188 ILE A C 1
ATOM 1473 O O . ILE A 1 188 ? -6.965 3.908 28.812 1 87.06 188 ILE A O 1
ATOM 1477 N N . ASP A 1 189 ? -6.902 5.688 30.156 1 80.5 189 ASP A N 1
ATOM 1478 C CA . ASP A 1 189 ? -8.352 5.77 30.312 1 80.5 189 ASP A CA 1
ATOM 1479 C C . ASP A 1 189 ? -8.938 4.41 30.703 1 80.5 189 ASP A C 1
ATOM 1481 O O . ASP A 1 189 ? -9.969 4.004 30.156 1 80.5 189 ASP A O 1
ATOM 1485 N N . GLY A 1 190 ? -8.25 3.629 31.422 1 82.94 190 GLY A N 1
ATOM 1486 C CA . GLY A 1 190 ? -8.75 2.355 31.922 1 82.94 190 GLY A CA 1
ATOM 1487 C C . GLY A 1 190 ? -8.438 1.19 31 1 82.94 190 GLY A C 1
ATOM 1488 O O . GLY A 1 190 ? -8.703 0.036 31.328 1 82.94 190 GLY A O 1
ATOM 1489 N N . HIS A 1 191 ? -7.875 1.473 29.891 1 86.75 191 HIS A N 1
ATOM 1490 C CA . HIS A 1 191 ? -7.535 0.409 28.953 1 86.75 191 HIS A CA 1
ATOM 1491 C C . HIS A 1 191 ? -6.09 -0.044 29.125 1 86.75 191 HIS A C 1
ATOM 1493 O O . HIS A 1 191 ? -5.188 0.785 29.25 1 86.75 191 HIS A O 1
ATOM 1499 N N . GLU A 1 192 ? -5.934 -1.432 29.125 1 91.81 192 GLU A N 1
ATOM 1500 C CA . GLU A 1 192 ? -4.582 -1.979 29.125 1 91.81 192 GLU A CA 1
ATOM 1501 C C . GLU A 1 192 ? -3.869 -1.694 27.797 1 91.81 192 GLU A C 1
ATOM 1503 O O . GLU A 1 192 ? -4.488 -1.725 26.734 1 91.81 192 GLU A O 1
ATOM 1508 N N . LEU A 1 193 ? -2.594 -1.389 27.953 1 93.69 193 LEU A N 1
ATOM 1509 C CA . LEU A 1 193 ? -1.792 -1.089 26.766 1 93.69 193 LEU A CA 1
ATOM 1510 C C . LEU A 1 193 ? -0.876 -2.258 26.422 1 93.69 193 LEU A C 1
ATOM 1512 O O . LEU A 1 193 ? -0.376 -2.945 27.312 1 93.69 193 LEU A O 1
ATOM 1516 N N . ASP A 1 194 ? -0.726 -2.533 25.156 1 92.81 194 ASP A N 1
ATOM 1517 C CA . ASP A 1 194 ? 0.242 -3.531 24.703 1 92.81 194 ASP A CA 1
ATOM 1518 C C . ASP A 1 194 ? 1.646 -2.934 24.625 1 92.81 194 ASP A C 1
ATOM 1520 O O . ASP A 1 194 ? 1.881 -1.818 25.094 1 92.81 194 ASP A O 1
ATOM 1524 N N . ASP A 1 195 ? 2.662 -3.711 24.031 1 90.69 195 ASP A N 1
ATOM 1525 C CA . ASP A 1 195 ? 4.062 -3.297 24.031 1 90.69 195 ASP A CA 1
ATOM 1526 C C . ASP A 1 195 ? 4.262 -2.059 23.156 1 90.69 195 ASP A C 1
ATOM 1528 O O . ASP A 1 195 ? 5.215 -1.302 23.359 1 90.69 195 ASP A O 1
ATOM 1532 N N . ALA A 1 196 ? 3.369 -1.783 22.25 1 90.81 196 ALA A N 1
ATOM 1533 C CA . ALA A 1 196 ? 3.465 -0.615 21.391 1 90.81 196 ALA A CA 1
ATOM 1534 C C . ALA A 1 196 ? 2.756 0.588 22 1 90.81 196 ALA A C 1
ATOM 1536 O O . ALA A 1 196 ? 2.75 1.677 21.422 1 90.81 196 ALA A O 1
ATOM 1537 N N . GLY A 1 197 ? 2.215 0.421 23.203 1 93.19 197 GLY A N 1
ATOM 1538 C CA . GLY A 1 197 ? 1.487 1.481 23.891 1 93.19 197 GLY A CA 1
ATOM 1539 C C . GLY A 1 197 ? 0.057 1.63 23.406 1 93.19 197 GLY A C 1
ATOM 1540 O O . GLY A 1 197 ? -0.608 2.621 23.719 1 93.19 197 GLY A O 1
ATOM 1541 N N . CYS A 1 198 ? -0.445 0.696 22.625 1 93 198 CYS A N 1
ATOM 1542 C CA . CYS A 1 198 ? -1.796 0.744 22.078 1 93 198 CYS A CA 1
ATOM 1543 C C . CYS A 1 198 ? -2.789 0.068 23.016 1 93 198 CYS A C 1
ATOM 1545 O O . CYS A 1 198 ? -2.473 -0.951 23.625 1 93 198 CYS A O 1
ATOM 1547 N N . ALA A 1 199 ? -3.965 0.581 23.062 1 91.31 199 ALA A N 1
ATOM 1548 C CA . ALA A 1 199 ? -5.035 -0.062 23.828 1 91.31 199 ALA A CA 1
ATOM 1549 C C . ALA A 1 199 ? -5.363 -1.438 23.25 1 91.31 199 ALA A C 1
ATOM 1551 O O . ALA A 1 199 ? -5.559 -1.582 22.031 1 91.31 199 ALA A O 1
ATOM 1552 N N . VAL A 1 200 ? -5.383 -2.316 24.172 1 90.56 200 VAL A N 1
ATOM 1553 C CA . VAL A 1 200 ? -5.645 -3.693 23.766 1 90.56 200 VAL A CA 1
ATOM 1554 C C . VAL A 1 200 ? -7.129 -3.863 23.438 1 90.56 200 VAL A C 1
ATOM 1556 O O . VAL A 1 200 ? -7.992 -3.365 24.156 1 90.56 200 VAL A O 1
ATOM 1559 N N . THR A 1 201 ? -7.371 -4.402 22.281 1 84.06 201 THR A N 1
ATOM 1560 C CA . THR A 1 201 ? -8.727 -4.781 21.891 1 84.06 201 THR A CA 1
ATOM 1561 C C . THR A 1 201 ? -8.938 -6.281 22.062 1 84.06 201 THR A C 1
ATOM 1563 O O . THR A 1 201 ? -8.148 -7.09 21.562 1 84.06 201 THR A O 1
ATOM 1566 N N . PRO A 1 202 ? -10.062 -6.566 22.797 1 81.75 202 PRO A N 1
ATOM 1567 C CA . PRO A 1 202 ? -10.32 -7.992 23 1 81.75 202 PRO A CA 1
ATOM 1568 C C . PRO A 1 202 ? -10.414 -8.766 21.672 1 81.75 202 PRO A C 1
ATOM 1570 O O . PRO A 1 202 ? -11.055 -8.305 20.734 1 81.75 202 PRO A O 1
ATOM 1573 N N . GLY A 1 203 ? -9.703 -9.828 21.578 1 78.31 203 GLY A N 1
ATOM 1574 C CA . GLY A 1 203 ? -9.781 -10.695 20.406 1 78.31 203 GLY A CA 1
ATOM 1575 C C . GLY A 1 203 ? -8.742 -10.367 19.359 1 78.31 203 GLY A C 1
ATOM 1576 O O . GLY A 1 203 ? -8.586 -11.102 18.375 1 78.31 203 GLY A O 1
ATOM 1577 N N . ILE A 1 204 ? -8.094 -9.25 19.5 1 82.88 204 ILE A N 1
ATOM 1578 C CA . ILE A 1 204 ? -7.059 -8.836 18.562 1 82.88 204 ILE A CA 1
ATOM 1579 C C . ILE A 1 204 ? -5.68 -9.008 19.188 1 82.88 204 ILE A C 1
ATOM 1581 O O . ILE A 1 204 ? -5.461 -8.594 20.328 1 82.88 204 ILE A O 1
ATOM 1585 N N . GLU A 1 205 ? -4.84 -9.719 18.469 1 79.06 205 GLU A N 1
ATOM 1586 C CA . GLU A 1 205 ? -3.479 -9.93 18.953 1 79.06 205 GLU A CA 1
ATOM 1587 C C . GLU A 1 205 ? -2.77 -8.602 19.188 1 79.06 205 GLU A C 1
ATOM 1589 O O . GLU A 1 205 ? -2.787 -7.715 18.328 1 79.06 205 GLU A O 1
ATOM 1594 N N . PRO A 1 206 ? -2.199 -8.523 20.406 1 84.12 206 PRO A N 1
ATOM 1595 C CA . PRO A 1 206 ? -1.47 -7.289 20.703 1 84.12 206 PRO A CA 1
ATOM 1596 C C . PRO A 1 206 ? -0.253 -7.094 19.797 1 84.12 206 PRO A C 1
ATOM 1598 O O . PRO A 1 206 ? 0.306 -8.07 19.281 1 84.12 206 PRO A O 1
ATOM 1601 N N . ASP A 1 207 ? 0.055 -5.859 19.547 1 81.06 207 ASP A N 1
ATOM 1602 C CA . ASP A 1 207 ? 1.212 -5.52 18.734 1 81.06 207 ASP A CA 1
ATOM 1603 C C . ASP A 1 207 ? 2.51 -5.66 19.516 1 81.06 207 ASP A C 1
ATOM 1605 O O . ASP A 1 207 ? 2.598 -5.211 20.672 1 81.06 207 ASP A O 1
ATOM 1609 N N . ALA A 1 208 ? 3.484 -6.379 18.938 1 78.94 208 ALA A N 1
ATOM 1610 C CA . ALA A 1 208 ? 4.836 -6.406 19.484 1 78.94 208 ALA A CA 1
ATOM 1611 C C . ALA A 1 208 ? 5.598 -5.129 19.141 1 78.94 208 ALA A C 1
ATOM 1613 O O . ALA A 1 208 ? 5.246 -4.426 18.203 1 78.94 208 ALA A O 1
ATOM 1614 N N . CYS A 1 209 ? 6.484 -4.766 20.016 1 87.44 209 CYS A N 1
ATOM 1615 C CA . CYS A 1 209 ? 7.266 -3.553 19.797 1 87.44 209 CYS A CA 1
ATOM 1616 C C . CYS A 1 209 ? 8.719 -3.766 20.203 1 87.44 209 CYS A C 1
ATOM 1618 O O . CYS A 1 209 ? 9.008 -4.348 21.25 1 87.44 209 CYS A O 1
ATOM 1620 N N . THR A 1 210 ? 9.664 -3.447 19.328 1 84.06 210 THR A N 1
ATOM 1621 C CA . THR A 1 210 ? 11.094 -3.385 19.609 1 84.06 210 THR A CA 1
ATOM 1622 C C . THR A 1 210 ? 11.625 -1.973 19.375 1 84.06 210 THR A C 1
ATOM 1624 O O . THR A 1 210 ? 11.461 -1.413 18.297 1 84.06 210 THR A O 1
ATOM 1627 N N . PRO A 1 211 ? 12.211 -1.453 20.391 1 88 211 PRO A N 1
ATOM 1628 C CA . PRO A 1 211 ? 12.75 -0.1 20.234 1 88 211 PRO A CA 1
ATOM 1629 C C . PRO A 1 211 ? 13.812 -0.011 19.141 1 88 211 PRO A C 1
ATOM 1631 O O . PRO A 1 211 ? 14.43 -1.019 18.797 1 88 211 PRO A O 1
ATOM 1634 N N . SER A 1 212 ? 13.93 1.181 18.547 1 87.56 212 SER A N 1
ATOM 1635 C CA . SER A 1 212 ? 14.977 1.449 17.562 1 87.56 212 SER A CA 1
ATOM 1636 C C . SER A 1 212 ? 15.938 2.52 18.047 1 87.56 212 SER A C 1
ATOM 1638 O O . SER A 1 212 ? 15.734 3.104 19.125 1 87.56 212 SER A O 1
ATOM 1640 N N . LEU A 1 213 ? 17.125 2.721 17.297 1 86.81 213 LEU A N 1
ATOM 1641 C CA . LEU A 1 213 ? 18.156 3.662 17.719 1 86.81 213 LEU A CA 1
ATOM 1642 C C . LEU A 1 213 ? 18.406 4.703 16.641 1 86.81 213 LEU A C 1
ATOM 1644 O O . LEU A 1 213 ? 19.516 5.234 16.531 1 86.81 213 LEU A O 1
ATOM 1648 N N . ALA A 1 214 ? 17.375 5.016 15.836 1 86.94 214 ALA A N 1
ATOM 1649 C CA . ALA A 1 214 ? 17.531 6 14.766 1 86.94 214 ALA A CA 1
ATOM 1650 C C . ALA A 1 214 ? 17.766 7.395 15.328 1 86.94 214 ALA A C 1
ATOM 1652 O O . ALA A 1 214 ? 17.484 7.652 16.5 1 86.94 214 ALA A O 1
ATOM 1653 N N . ASP A 1 215 ? 18.266 8.32 14.617 1 89.19 215 ASP A N 1
ATOM 1654 C CA . ASP A 1 215 ? 18.672 9.656 15.031 1 89.19 215 ASP A CA 1
ATOM 1655 C C . ASP A 1 215 ? 17.453 10.562 15.188 1 89.19 215 ASP A C 1
ATOM 1657 O O . ASP A 1 215 ? 16.406 10.312 14.594 1 89.19 215 ASP A O 1
ATOM 1661 N N . PHE A 1 216 ? 17.703 11.625 15.961 1 92.06 216 PHE A N 1
ATOM 1662 C CA . PHE A 1 216 ? 16.719 12.688 16.156 1 92.06 216 PHE A CA 1
ATOM 1663 C C . PHE A 1 216 ? 17.047 13.891 15.273 1 92.06 216 PHE A C 1
ATOM 1665 O O . PHE A 1 216 ? 18.203 14.086 14.891 1 92.06 216 PHE A O 1
ATOM 1672 N N . THR A 1 217 ? 16.016 14.648 14.953 1 94.31 217 THR A N 1
ATOM 1673 C CA . THR A 1 217 ? 16.219 15.977 14.383 1 94.31 217 THR A CA 1
ATOM 1674 C C . THR A 1 217 ? 16.875 16.906 15.398 1 94.31 217 THR A C 1
ATOM 1676 O O . THR A 1 217 ? 16.5 16.906 16.578 1 94.31 217 THR A O 1
ATOM 1679 N N . VAL A 1 218 ? 17.859 17.656 14.961 1 93.75 218 VAL A N 1
ATOM 1680 C CA . VAL A 1 218 ? 18.531 18.641 15.805 1 93.75 218 VAL A CA 1
ATOM 1681 C C . VAL A 1 218 ? 18.312 20.047 15.234 1 93.75 218 VAL A C 1
ATOM 1683 O O . VAL A 1 218 ? 18.625 20.297 14.07 1 93.75 218 VAL A O 1
ATOM 1686 N N . ILE A 1 219 ? 17.688 20.891 16.016 1 96 219 ILE A N 1
ATOM 1687 C CA . ILE A 1 219 ? 17.578 22.312 15.719 1 96 219 ILE A CA 1
ATOM 1688 C C . ILE A 1 219 ? 18.766 23.062 16.312 1 96 219 ILE A C 1
ATOM 1690 O O . ILE A 1 219 ? 18.875 23.203 17.531 1 96 219 ILE A O 1
ATOM 1694 N N . GLU A 1 220 ? 19.578 23.625 15.469 1 93.5 220 GLU A N 1
ATOM 1695 C CA . GLU A 1 220 ? 20.781 24.344 15.898 1 93.5 220 GLU A CA 1
ATOM 1696 C C . GLU A 1 220 ? 20.484 25.844 16.062 1 93.5 220 GLU A C 1
ATOM 1698 O O . GLU A 1 220 ? 19.953 26.469 15.156 1 93.5 220 GLU A O 1
ATOM 1703 N N . THR A 1 221 ? 20.875 26.359 17.172 1 93.62 221 THR A N 1
ATOM 1704 C CA . THR A 1 221 ? 20.625 27.766 17.453 1 93.62 221 THR A CA 1
ATOM 1705 C C . THR A 1 221 ? 21.656 28.656 16.781 1 93.62 221 THR A C 1
ATOM 1707 O O . THR A 1 221 ? 21.406 29.828 16.5 1 93.62 221 THR A O 1
ATOM 1710 N N . HIS A 1 222 ? 22.844 28.188 16.672 1 91.69 222 HIS A N 1
ATOM 1711 C CA . HIS A 1 222 ? 23.953 28.906 16.047 1 91.69 222 HIS A CA 1
ATOM 1712 C C . HIS A 1 222 ? 24.234 30.203 16.781 1 91.69 222 HIS A C 1
ATOM 1714 O O . HIS A 1 222 ? 24.594 31.219 16.156 1 91.69 222 HIS A O 1
ATOM 1720 N N . GLY A 1 223 ? 23.969 30.297 17.953 1 90.69 223 GLY A N 1
ATOM 1721 C CA . GLY A 1 223 ? 24.281 31.469 18.75 1 90.69 223 GLY A CA 1
ATOM 1722 C C . GLY A 1 223 ? 23.344 32.625 18.516 1 90.69 223 GLY A C 1
ATOM 1723 O O . GLY A 1 223 ? 23.609 33.75 18.938 1 90.69 223 GLY A O 1
ATOM 1724 N N . LYS A 1 224 ? 22.234 32.469 17.953 1 95.25 224 LYS A N 1
ATOM 1725 C CA . LYS A 1 224 ? 21.25 33.5 17.719 1 95.25 224 LYS A CA 1
ATOM 1726 C C . LYS A 1 224 ? 20.516 33.875 19 1 95.25 224 LYS A C 1
ATOM 1728 O O . LYS A 1 224 ? 20.578 33.156 19.984 1 95.25 224 LYS A O 1
ATOM 1733 N N . GLU A 1 225 ? 19.953 35.062 18.922 1 95.75 225 GLU A N 1
ATOM 1734 C CA . GLU A 1 225 ? 19.156 35.531 20.062 1 95.75 225 GLU A CA 1
ATOM 1735 C C . GLU A 1 225 ? 17.734 34.969 20.016 1 95.75 225 GLU A C 1
ATOM 1737 O O . GLU A 1 225 ? 17.109 34.75 21.047 1 95.75 225 GLU A O 1
ATOM 1742 N N . TYR A 1 226 ? 17.234 34.906 18.797 1 97.19 226 TYR A N 1
ATOM 1743 C CA . TYR A 1 226 ? 15.891 34.375 18.578 1 97.19 226 TYR A CA 1
ATOM 1744 C C . TYR A 1 226 ? 15.898 33.312 17.484 1 97.19 226 TYR A C 1
ATOM 1746 O O . TYR A 1 226 ? 16.703 33.375 16.562 1 97.19 226 TYR A O 1
ATOM 1754 N N . ILE A 1 227 ? 15.07 32.312 17.578 1 97.75 227 ILE A N 1
ATOM 1755 C CA . ILE A 1 227 ? 14.75 31.375 16.5 1 97.75 227 ILE A CA 1
ATOM 1756 C C . ILE A 1 227 ? 13.234 31.266 16.344 1 97.75 227 ILE A C 1
ATOM 1758 O O . ILE A 1 227 ? 12.492 31.328 17.328 1 97.75 227 ILE A O 1
ATOM 1762 N N . MET A 1 228 ? 12.82 31.234 15.188 1 98.56 228 MET A N 1
ATOM 1763 C CA . MET A 1 228 ? 11.406 31.016 14.875 1 98.56 228 MET A CA 1
ATOM 1764 C C . MET A 1 228 ? 11.195 29.672 14.195 1 98.56 228 MET A C 1
ATOM 1766 O O . MET A 1 228 ? 11.984 29.281 13.336 1 98.56 228 MET A O 1
ATOM 1770 N N . LEU A 1 229 ? 10.188 28.984 14.57 1 98.56 229 LEU A N 1
ATOM 1771 C CA . LEU A 1 229 ? 9.891 27.656 14.062 1 98.56 229 LEU A CA 1
ATOM 1772 C C . LEU A 1 229 ? 8.438 27.547 13.617 1 98.56 229 LEU A C 1
ATOM 1774 O O . LEU A 1 229 ? 7.535 28.016 14.32 1 98.56 229 LEU A O 1
ATOM 1778 N N . ASN A 1 230 ? 8.234 26.953 12.469 1 98.31 230 ASN A N 1
ATOM 1779 C CA . ASN A 1 230 ? 6.922 26.422 12.125 1 98.31 230 ASN A CA 1
ATOM 1780 C C . ASN A 1 230 ? 6.77 24.969 12.609 1 98.31 230 ASN A C 1
ATOM 1782 O O . ASN A 1 230 ? 7.574 24.109 12.25 1 98.31 230 ASN A O 1
ATOM 1786 N N . LEU A 1 231 ? 5.812 24.781 13.414 1 98.38 231 LEU A N 1
ATOM 1787 C CA . LEU A 1 231 ? 5.414 23.438 13.797 1 98.38 231 LEU A CA 1
ATOM 1788 C C . LEU A 1 231 ? 4.184 22.984 13.016 1 98.38 231 LEU A C 1
ATOM 1790 O O . LEU A 1 231 ? 3.127 23.609 13.102 1 98.38 231 LEU A O 1
ATOM 1794 N N . ILE A 1 232 ? 4.324 21.906 12.289 1 97.31 232 ILE A N 1
ATOM 1795 C CA . ILE A 1 232 ? 3.174 21.453 11.523 1 97.31 232 ILE A CA 1
ATOM 1796 C C . ILE A 1 232 ? 2.979 19.953 11.734 1 97.31 232 ILE A C 1
ATOM 1798 O O . ILE A 1 232 ? 3.932 19.172 11.641 1 97.31 232 ILE A O 1
ATOM 1802 N N . ASN A 1 233 ? 1.749 19.625 12.117 1 96.75 233 ASN A N 1
ATOM 1803 C CA . ASN A 1 233 ? 1.368 18.219 12.281 1 96.75 233 ASN A CA 1
ATOM 1804 C C . ASN A 1 233 ? 0.691 17.672 11.031 1 96.75 233 ASN A C 1
ATOM 1806 O O . ASN A 1 233 ? -0.508 17.875 10.828 1 96.75 233 ASN A O 1
ATOM 1810 N N . VAL A 1 234 ? 1.493 16.891 10.242 1 93.19 234 VAL A N 1
ATOM 1811 C CA . VAL A 1 234 ? 0.951 16.328 9.016 1 93.19 234 VAL A CA 1
ATOM 1812 C C . VAL A 1 234 ? 0.69 14.828 9.211 1 93.19 234 VAL A C 1
ATOM 1814 O O . VAL A 1 234 ? 0.559 14.086 8.234 1 93.19 234 VAL A O 1
ATOM 1817 N N . GLY A 1 235 ? 0.705 14.5 10.539 1 89.31 235 GLY A N 1
ATOM 1818 C CA . GLY A 1 235 ? 0.269 13.156 10.898 1 89.31 235 GLY A CA 1
ATOM 1819 C C . GLY A 1 235 ? -1.239 13.031 11.008 1 89.31 235 GLY A C 1
ATOM 1820 O O . GLY A 1 235 ? -1.904 13.922 11.539 1 89.31 235 GLY A O 1
ATOM 1821 N N . PHE A 1 236 ? -1.86 11.953 10.484 1 80.19 236 PHE A N 1
ATOM 1822 C CA . PHE A 1 236 ? -3.311 11.945 10.328 1 80.19 236 PHE A CA 1
ATOM 1823 C C . PHE A 1 236 ? -3.963 11.023 11.344 1 80.19 236 PHE A C 1
ATOM 1825 O O . PHE A 1 236 ? -5.047 10.492 11.102 1 80.19 236 PHE A O 1
ATOM 1832 N N . GLU A 1 237 ? -3.344 10.914 12.523 1 89.25 237 GLU A N 1
ATOM 1833 C CA . GLU A 1 237 ? -4.031 10.164 13.57 1 89.25 237 GLU A CA 1
ATOM 1834 C C . GLU A 1 237 ? -3.834 10.805 14.938 1 89.25 237 GLU A C 1
ATOM 1836 O O . GLU A 1 237 ? -4.801 11.023 15.672 1 89.25 237 GLU A O 1
ATOM 1841 N N . HIS A 1 238 ? -2.514 11.094 15.242 1 93.69 238 HIS A N 1
ATOM 1842 C CA . HIS A 1 238 ? -2.252 11.594 16.578 1 93.69 238 HIS A CA 1
ATOM 1843 C C . HIS A 1 238 ? -2.133 13.117 16.594 1 93.69 238 HIS A C 1
ATOM 1845 O O . HIS A 1 238 ? -1.33 13.688 15.852 1 93.69 238 HIS A O 1
ATOM 1851 N N . ALA A 1 239 ? -3.088 13.836 17.391 1 96.5 239 ALA A N 1
ATOM 1852 C CA . ALA A 1 239 ? -2.768 15.195 17.812 1 96.5 239 ALA A CA 1
ATOM 1853 C C . ALA A 1 239 ? -1.615 15.203 18.812 1 96.5 239 ALA A C 1
ATOM 1855 O O . ALA A 1 239 ? -1.43 14.242 19.562 1 96.5 239 ALA A O 1
ATOM 1856 N N . LEU A 1 240 ? -0.798 16.281 18.812 1 97.62 240 LEU A N 1
ATOM 1857 C CA . LEU A 1 240 ? 0.459 16.281 19.547 1 97.62 240 LEU A CA 1
ATOM 1858 C C . LEU A 1 240 ? 0.574 17.516 20.438 1 97.62 240 LEU A C 1
ATOM 1860 O O . LEU A 1 240 ? -0.027 18.547 20.156 1 97.62 240 LEU A O 1
ATOM 1864 N N . LYS A 1 241 ? 1.212 17.344 21.484 1 98.12 241 LYS A N 1
ATOM 1865 C CA . LYS A 1 241 ? 1.73 18.453 22.281 1 98.12 241 LYS A CA 1
ATOM 1866 C C . LYS A 1 241 ? 3.248 18.547 22.172 1 98.12 241 LYS A C 1
ATOM 1868 O O . LYS A 1 241 ? 3.928 17.531 21.969 1 98.12 241 LYS A O 1
ATOM 1873 N N . TRP A 1 242 ? 3.771 19.672 22.281 1 98.56 242 TRP A N 1
ATOM 1874 C CA . TRP A 1 242 ? 5.164 20.016 22.016 1 98.56 242 TRP A CA 1
ATOM 1875 C C . TRP A 1 242 ? 5.703 20.984 23.062 1 98.56 242 TRP A C 1
ATOM 1877 O O . TRP A 1 242 ? 5.004 21.906 23.484 1 98.56 242 TRP A O 1
ATOM 1887 N N . SER A 1 243 ? 6.855 20.781 23.531 1 98.62 243 SER A N 1
ATOM 1888 C CA . SER A 1 243 ? 7.539 21.672 24.469 1 98.62 243 SER A CA 1
ATOM 1889 C C . SER A 1 243 ? 9.055 21.562 24.328 1 98.62 243 SER A C 1
ATOM 1891 O O . SER A 1 243 ? 9.562 20.594 23.766 1 98.62 243 SER A O 1
ATOM 1893 N N . VAL A 1 244 ? 9.711 22.5 24.75 1 98.38 244 VAL A N 1
ATOM 1894 C CA . VAL A 1 244 ? 11.164 22.516 24.859 1 98.38 244 VAL A CA 1
ATOM 1895 C C . VAL A 1 244 ? 11.57 22.672 26.328 1 98.38 244 VAL A C 1
ATOM 1897 O O . VAL A 1 244 ? 11.133 23.609 27 1 98.38 244 VAL A O 1
ATOM 1900 N N . ASP A 1 245 ? 12.414 21.797 26.719 1 97.25 245 ASP A N 1
ATOM 1901 C CA . ASP A 1 245 ? 12.875 21.875 28.109 1 97.25 245 ASP A CA 1
ATOM 1902 C C . ASP A 1 245 ? 13.523 23.219 28.391 1 97.25 245 ASP A C 1
ATOM 1904 O O . ASP A 1 245 ? 14.32 23.719 27.609 1 97.25 245 ASP A O 1
ATOM 1908 N N . ASN A 1 246 ? 13.117 23.781 29.516 1 96.44 246 ASN A N 1
ATOM 1909 C CA . ASN A 1 246 ? 13.688 25 30.062 1 96.44 246 ASN A CA 1
ATOM 1910 C C . ASN A 1 246 ? 13.328 26.219 29.203 1 96.44 246 ASN A C 1
ATOM 1912 O O . ASN A 1 246 ? 13.961 27.266 29.297 1 96.44 246 ASN A O 1
ATOM 1916 N N . HIS A 1 247 ? 12.406 26.156 28.328 1 97.56 247 HIS A N 1
ATOM 1917 C CA . HIS A 1 247 ? 12.07 27.281 27.469 1 97.56 247 HIS A CA 1
ATOM 1918 C C . HIS A 1 247 ? 10.57 27.562 27.484 1 97.56 247 HIS A C 1
ATOM 1920 O O . HIS A 1 247 ? 9.766 26.625 27.516 1 97.56 247 HIS A O 1
ATOM 1926 N N . ARG A 1 248 ? 10.227 28.781 27.531 1 97.75 248 ARG A N 1
ATOM 1927 C CA . ARG A 1 248 ? 8.922 29.266 27.094 1 97.75 248 ARG A CA 1
ATOM 1928 C C . ARG A 1 248 ? 8.984 29.797 25.672 1 97.75 248 ARG A C 1
ATOM 1930 O O . ARG A 1 248 ? 10.055 30.156 25.172 1 97.75 248 ARG A O 1
ATOM 1937 N N . VAL A 1 249 ? 7.848 29.828 25.078 1 98.38 249 VAL A N 1
ATOM 1938 C CA . VAL A 1 249 ? 7.82 30.25 23.688 1 98.38 249 VAL A CA 1
ATOM 1939 C C . VAL A 1 249 ? 6.637 31.188 23.453 1 98.38 249 VAL A C 1
ATOM 1941 O O . VAL A 1 249 ? 5.602 31.062 24.109 1 98.38 249 VAL A O 1
ATOM 1944 N N . TRP A 1 250 ? 6.863 32.125 22.547 1 98.62 250 TRP A N 1
ATOM 1945 C CA . TRP A 1 250 ? 5.773 32.969 22.047 1 98.62 250 TRP A CA 1
ATOM 1946 C C . TRP A 1 250 ? 5.102 32.312 20.844 1 98.62 250 TRP A C 1
ATOM 1948 O O . TRP A 1 250 ? 5.758 32 19.859 1 98.62 250 TRP A O 1
ATOM 1958 N N . VAL A 1 251 ? 3.854 32.031 20.953 1 98.75 251 VAL A N 1
ATOM 1959 C CA . VAL A 1 251 ? 3.092 31.703 19.75 1 98.75 251 VAL A CA 1
ATOM 1960 C C . VAL A 1 251 ? 2.73 32.969 18.984 1 98.75 251 VAL A C 1
ATOM 1962 O O . VAL A 1 251 ? 2.062 33.844 19.531 1 98.75 251 VAL A O 1
ATOM 1965 N N . VAL A 1 252 ? 3.178 33.094 17.672 1 98.56 252 VAL A N 1
ATOM 1966 C CA . VAL A 1 252 ? 3.02 34.344 16.953 1 98.56 252 VAL A CA 1
ATOM 1967 C C . VAL A 1 252 ? 2.055 34.156 15.781 1 98.56 252 VAL A C 1
ATOM 1969 O O . VAL A 1 252 ? 1.593 35.125 15.18 1 98.56 252 VAL A O 1
ATOM 1972 N N . ALA A 1 253 ? 1.771 32.875 15.5 1 97.94 253 ALA A N 1
ATOM 1973 C CA . ALA A 1 253 ? 0.835 32.625 14.414 1 97.94 253 ALA A CA 1
ATOM 1974 C C . ALA A 1 253 ? 0.268 31.203 14.523 1 97.94 253 ALA A C 1
ATOM 1976 O O . ALA A 1 253 ? 0.874 30.328 15.148 1 97.94 253 ALA A O 1
ATOM 1977 N N . ASN A 1 254 ? -0.908 31.016 14.016 1 96.44 254 ASN A N 1
ATOM 1978 C CA . ASN A 1 254 ? -1.485 29.703 13.734 1 96.44 254 ASN A CA 1
ATOM 1979 C C . ASN A 1 254 ? -1.712 29.484 12.242 1 96.44 254 ASN A C 1
ATOM 1981 O O . ASN A 1 254 ? -1.079 30.141 11.414 1 96.44 254 ASN A O 1
ATOM 1985 N N . ASP A 1 255 ? -2.492 28.469 11.828 1 93.56 255 ASP A N 1
ATOM 1986 C CA . ASP A 1 255 ? -2.639 28.078 10.43 1 93.56 255 ASP A CA 1
ATOM 1987 C C . ASP A 1 255 ? -3.418 29.125 9.641 1 93.56 255 ASP A C 1
ATOM 1989 O O . ASP A 1 255 ? -3.434 29.109 8.406 1 93.56 255 ASP A O 1
ATOM 1993 N N . ALA A 1 256 ? -3.92 30.203 10.32 1 93.88 256 ALA A N 1
ATOM 1994 C CA . ALA A 1 256 ? -4.633 31.281 9.625 1 93.88 256 ALA A CA 1
ATOM 1995 C C . ALA A 1 256 ? -3.762 32.531 9.5 1 93.88 256 ALA A C 1
ATOM 1997 O O . ALA A 1 256 ? -4.074 33.438 8.719 1 93.88 256 ALA A O 1
ATOM 1998 N N . GLY A 1 257 ? -2.781 32.594 10.305 1 94.06 257 GLY A N 1
ATOM 1999 C CA . GLY A 1 257 ? -1.909 33.781 10.227 1 94.06 257 GLY A CA 1
ATOM 2000 C C . GLY A 1 257 ? -1.455 34.25 11.594 1 94.06 257 GLY A C 1
ATOM 2001 O O . GLY A 1 257 ? -1.5 33.531 12.57 1 94.06 257 GLY A O 1
ATOM 2002 N N . PHE A 1 258 ? -0.962 35.562 11.578 1 97.38 258 PHE A N 1
ATOM 2003 C CA . PHE A 1 258 ? -0.445 36.156 12.812 1 97.38 258 PHE A CA 1
ATOM 2004 C C . PHE A 1 258 ? -1.555 36.312 13.844 1 97.38 258 PHE A C 1
ATOM 2006 O O . PHE A 1 258 ? -2.703 36.594 13.492 1 97.38 258 PHE A O 1
ATOM 2013 N N . ILE A 1 259 ? -1.176 36.188 15.086 1 98.12 259 ILE A N 1
ATOM 2014 C CA . ILE A 1 259 ? -2.094 36.375 16.203 1 98.12 259 ILE A CA 1
ATOM 2015 C C . ILE A 1 259 ? -1.478 37.344 17.219 1 98.12 259 ILE A C 1
ATOM 2017 O O . ILE A 1 259 ? -0.302 37.719 17.109 1 98.12 259 ILE A O 1
ATOM 2021 N N . GLU A 1 260 ? -2.385 37.812 18.062 1 97.81 260 GLU A N 1
ATOM 2022 C CA . GLU A 1 260 ? -1.813 38.406 19.266 1 97.81 260 GLU A CA 1
ATOM 2023 C C . GLU A 1 260 ? -0.975 37.406 20.047 1 97.81 260 GLU A C 1
ATOM 2025 O O . GLU A 1 260 ? -1.486 36.375 20.469 1 97.81 260 GLU A O 1
ATOM 2030 N N . PRO A 1 261 ? 0.252 37.656 20.203 1 98.31 261 PRO A N 1
ATOM 2031 C CA . PRO A 1 261 ? 1.176 36.656 20.734 1 98.31 261 PRO A CA 1
ATOM 2032 C C . PRO A 1 261 ? 0.78 36.156 22.125 1 98.31 261 PRO A C 1
ATOM 2034 O O . PRO A 1 261 ? 0.258 36.938 22.938 1 98.31 261 PRO A O 1
ATOM 2037 N N . GLN A 1 262 ? 1.09 34.969 22.344 1 98.06 262 GLN A N 1
ATOM 2038 C CA . GLN A 1 262 ? 0.923 34.344 23.656 1 98.06 262 GLN A CA 1
ATOM 2039 C C . GLN A 1 262 ? 2.223 33.688 24.109 1 98.06 262 GLN A C 1
ATOM 2041 O O . GLN A 1 262 ? 2.854 32.938 23.359 1 98.06 262 GLN A O 1
ATOM 2046 N N . LEU A 1 263 ? 2.635 33.969 25.297 1 98.12 263 LEU A N 1
ATOM 2047 C CA . LEU A 1 263 ? 3.789 33.312 25.906 1 98.12 263 LEU A CA 1
ATOM 2048 C C . LEU A 1 263 ? 3.373 32.062 26.656 1 98.12 263 LEU A C 1
ATOM 2050 O O . LEU A 1 263 ? 2.559 32.125 27.578 1 98.12 263 LEU A O 1
ATOM 2054 N N . VAL A 1 264 ? 3.875 30.922 26.281 1 98.5 264 VAL A N 1
ATOM 2055 C CA . VAL A 1 264 ? 3.422 29.656 26.844 1 98.5 264 VAL A CA 1
ATOM 2056 C C . VAL A 1 264 ? 4.609 28.703 27.016 1 98.5 264 VAL A C 1
ATOM 2058 O O . VAL A 1 264 ? 5.723 29.016 26.578 1 98.5 264 VAL A O 1
ATOM 2061 N N . ASP A 1 265 ? 4.312 27.469 27.703 1 98.5 265 ASP A N 1
ATOM 2062 C CA . ASP A 1 265 ? 5.316 26.438 27.922 1 98.5 265 ASP A CA 1
ATOM 2063 C C . ASP A 1 265 ? 5.086 25.234 27 1 98.5 265 ASP A C 1
ATOM 2065 O O . ASP A 1 265 ? 6.02 24.5 26.703 1 98.5 265 ASP A O 1
ATOM 2069 N N . THR A 1 266 ? 3.895 25.078 26.641 1 98.56 266 THR A N 1
ATOM 2070 C CA . THR A 1 266 ? 3.498 23.906 25.859 1 98.56 266 THR A CA 1
ATOM 2071 C C . THR A 1 266 ? 2.518 24.297 24.766 1 98.56 266 THR A C 1
ATOM 2073 O O . THR A 1 266 ? 1.636 25.141 24.969 1 98.56 266 THR A O 1
ATOM 2076 N N . VAL A 1 267 ? 2.658 23.656 23.594 1 98.38 267 VAL A N 1
ATOM 2077 C CA . VAL A 1 267 ? 1.807 23.953 22.453 1 98.38 267 VAL A CA 1
ATOM 2078 C C . VAL A 1 267 ? 1.08 22.688 22.016 1 98.38 267 VAL A C 1
ATOM 2080 O O . VAL A 1 267 ? 1.705 21.641 21.828 1 98.38 267 VAL A O 1
ATOM 2083 N N . TYR A 1 268 ? -0.144 22.766 21.984 1 97.38 268 TYR A N 1
ATOM 2084 C CA . TYR A 1 268 ? -0.979 21.734 21.375 1 97.38 268 TYR A CA 1
ATOM 2085 C C . TYR A 1 268 ? -1.136 21.953 19.891 1 97.38 268 TYR A C 1
ATOM 2087 O O . TYR A 1 268 ? -1.408 23.078 19.438 1 97.38 268 TYR A O 1
ATOM 2095 N N . ILE A 1 269 ? -1.01 20.953 19.062 1 96.69 269 ILE A N 1
ATOM 2096 C CA . ILE A 1 269 ? -1.142 21.031 17.609 1 96.69 269 ILE A CA 1
ATOM 2097 C C . ILE A 1 269 ? -1.998 19.875 17.109 1 96.69 269 ILE A C 1
ATOM 2099 O O . ILE A 1 269 ? -1.567 18.719 17.141 1 96.69 269 ILE A O 1
ATOM 2103 N N . THR A 1 270 ? -3.078 20.078 16.656 1 96 270 THR A N 1
ATOM 2104 C CA . THR A 1 270 ? -3.986 19.047 16.156 1 96 270 THR A CA 1
ATOM 2105 C C . THR A 1 270 ? -3.564 18.578 14.758 1 96 270 THR A C 1
ATOM 2107 O O . THR A 1 270 ? -2.629 19.125 14.172 1 96 270 THR A O 1
ATOM 2110 N N . ASN A 1 271 ? -4.293 17.609 14.234 1 94.69 271 ASN A N 1
ATOM 2111 C CA . ASN A 1 271 ? -3.967 17.047 12.922 1 94.69 271 ASN A CA 1
ATOM 2112 C C . ASN A 1 271 ? -4.223 18.047 11.805 1 94.69 271 ASN A C 1
ATOM 2114 O O . ASN A 1 271 ? -5.281 18.688 11.766 1 94.69 271 ASN A O 1
ATOM 2118 N N . GLY A 1 272 ? -3.131 18.203 10.977 1 94.38 272 GLY A N 1
ATOM 2119 C CA . GLY A 1 272 ? -3.289 19.062 9.82 1 94.38 272 GLY A CA 1
ATOM 2120 C C . GLY A 1 272 ? -3.105 20.531 10.133 1 94.38 272 GLY A C 1
ATOM 2121 O O . GLY A 1 272 ? -3.307 21.391 9.273 1 94.38 272 GLY A O 1
ATOM 2122 N N . ALA A 1 273 ? -2.693 20.875 11.375 1 95.94 273 ALA A N 1
ATOM 2123 C CA . ALA A 1 273 ? -2.564 22.266 11.773 1 95.94 273 ALA A CA 1
ATOM 2124 C C . ALA A 1 273 ? -1.099 22.672 11.898 1 95.94 273 ALA A C 1
ATOM 2126 O O . ALA A 1 273 ? -0.214 21.812 11.938 1 95.94 273 ALA A O 1
ATOM 2127 N N . ARG A 1 274 ? -0.893 23.984 11.922 1 96.62 274 ARG A N 1
ATOM 2128 C CA . ARG A 1 274 ? 0.419 24.594 12.094 1 96.62 274 ARG A CA 1
ATOM 2129 C C . ARG A 1 274 ? 0.384 25.672 13.172 1 96.62 274 ARG A C 1
ATOM 2131 O O . ARG A 1 274 ? -0.592 26.422 13.289 1 96.62 274 ARG A O 1
ATOM 2138 N N . VAL A 1 275 ? 1.455 25.75 13.891 1 98.06 275 VAL A N 1
ATOM 2139 C CA . VAL A 1 275 ? 1.724 26.828 14.836 1 98.06 275 VAL A CA 1
ATOM 2140 C C . VAL A 1 275 ? 3.146 27.344 14.641 1 98.06 275 VAL A C 1
ATOM 2142 O O . VAL A 1 275 ? 4.07 26.578 14.406 1 98.06 275 VAL A O 1
ATOM 2145 N N . THR A 1 276 ? 3.182 28.703 14.711 1 98.56 276 THR A N 1
ATOM 2146 C CA . THR A 1 276 ? 4.496 29.328 14.641 1 98.56 276 THR A CA 1
ATOM 2147 C C . THR A 1 276 ? 4.918 29.859 16.016 1 98.56 276 THR A C 1
ATOM 2149 O O . THR A 1 276 ? 4.16 30.578 16.672 1 98.56 276 THR A O 1
ATOM 2152 N N . VAL A 1 277 ? 6.277 29.422 16.406 1 98.81 277 VAL A N 1
ATOM 2153 C CA . VAL A 1 277 ? 6.742 29.812 17.734 1 98.81 277 VAL A CA 1
ATOM 2154 C C . VAL A 1 277 ? 8.062 30.578 17.609 1 98.81 277 VAL A C 1
ATOM 2156 O O . VAL A 1 277 ? 8.828 30.359 16.672 1 98.81 277 VAL A O 1
ATOM 2159 N N . LEU A 1 278 ? 8.109 31.547 18.547 1 98.75 278 LEU A N 1
ATOM 2160 C CA . LEU A 1 278 ? 9.336 32.312 18.734 1 98.75 278 LEU A CA 1
ATOM 2161 C C . LEU A 1 278 ? 9.984 32 20.062 1 98.75 278 LEU A C 1
ATOM 2163 O O . LEU A 1 278 ? 9.328 32.062 21.109 1 98.75 278 LEU A O 1
ATOM 2167 N N . LEU A 1 279 ? 11.281 31.547 19.953 1 98 279 LEU A N 1
ATOM 2168 C CA . LEU A 1 279 ? 12.062 31.25 21.141 1 98 279 LEU A CA 1
ATOM 2169 C C . LEU A 1 279 ? 13.141 32.312 21.359 1 98 279 LEU A C 1
ATOM 2171 O O . LEU A 1 279 ? 13.867 32.656 20.438 1 98 279 LEU A O 1
ATOM 2175 N N . LYS A 1 280 ? 13.117 32.844 22.5 1 96.88 280 LYS A N 1
ATOM 2176 C CA . LYS A 1 280 ? 14.305 33.562 22.938 1 96.88 280 LYS A CA 1
ATOM 2177 C C . LYS A 1 280 ? 15.375 32.625 23.469 1 96.88 280 LYS A C 1
ATOM 2179 O O . LYS A 1 280 ? 15.086 31.766 24.328 1 96.88 280 LYS A O 1
ATOM 2184 N N . LEU A 1 281 ? 16.5 32.75 22.953 1 96.44 281 LEU A N 1
ATOM 2185 C CA . LEU A 1 281 ? 17.594 31.828 23.281 1 96.44 281 LEU A CA 1
ATOM 2186 C C . LEU A 1 281 ? 18.484 32.406 24.375 1 96.44 281 LEU A C 1
ATOM 2188 O O . LEU A 1 281 ? 19.562 32.906 24.094 1 96.44 281 LEU A O 1
ATOM 2192 N N . ASP A 1 282 ? 18.109 32.125 25.562 1 92.94 282 ASP A N 1
ATOM 2193 C CA . ASP A 1 282 ? 18.781 32.719 26.703 1 92.94 282 ASP A CA 1
ATOM 2194 C C . ASP A 1 282 ? 19.188 31.672 27.734 1 92.94 282 ASP A C 1
ATOM 2196 O O . ASP A 1 282 ? 19.344 31.984 28.922 1 92.94 282 ASP A O 1
ATOM 2200 N N . GLN A 1 283 ? 19.219 30.5 27.344 1 92.81 283 GLN A N 1
ATOM 2201 C CA . GLN A 1 283 ? 19.625 29.422 28.234 1 92.81 283 GLN A CA 1
ATOM 2202 C C . GLN A 1 283 ? 21.109 29.125 28.109 1 92.81 283 GLN A C 1
ATOM 2204 O O . GLN A 1 283 ? 21.766 29.609 27.188 1 92.81 283 GLN A O 1
ATOM 2209 N N . ASP A 1 284 ? 21.594 28.234 29 1 90.5 284 ASP A N 1
ATOM 2210 C CA . ASP A 1 284 ? 23 27.828 28.984 1 90.5 284 ASP A CA 1
ATOM 2211 C C . ASP A 1 284 ? 23.297 26.906 27.812 1 90.5 284 ASP A C 1
ATOM 2213 O O . ASP A 1 284 ? 22.422 26.188 27.328 1 90.5 284 ASP A O 1
ATOM 2217 N N . PRO A 1 285 ? 24.516 27.031 27.406 1 88.19 285 PRO A N 1
ATOM 2218 C CA . PRO A 1 285 ? 24.922 26.125 26.328 1 88.19 285 PRO A CA 1
ATOM 2219 C C . PRO A 1 285 ? 24.703 24.656 26.688 1 88.19 285 PRO A C 1
ATOM 2221 O O . PRO A 1 285 ? 25.188 24.188 27.719 1 88.19 285 PRO A O 1
ATOM 2224 N N . ASP A 1 286 ? 23.875 23.969 25.984 1 89.12 286 ASP A N 1
ATOM 2225 C CA . ASP A 1 286 ? 23.531 22.562 26.172 1 89.12 286 ASP A CA 1
ATOM 2226 C C . ASP A 1 286 ? 22.562 22.094 25.094 1 89.12 286 ASP A C 1
ATOM 2228 O O . ASP A 1 286 ? 22.156 22.875 24.234 1 89.12 286 ASP A O 1
ATOM 2232 N N . ASP A 1 287 ? 22.391 20.766 25.109 1 90.69 287 ASP A N 1
ATOM 2233 C CA . ASP A 1 287 ? 21.25 20.203 24.359 1 90.69 287 ASP A CA 1
ATOM 2234 C C . ASP A 1 287 ? 20 20.172 25.234 1 90.69 287 ASP A C 1
ATOM 2236 O O . ASP A 1 287 ? 20.062 19.812 26.406 1 90.69 287 ASP A O 1
ATOM 2240 N N . TYR A 1 288 ? 18.938 20.656 24.703 1 94.62 288 TYR A N 1
ATOM 2241 C CA . TYR A 1 288 ? 17.641 20.594 25.375 1 94.62 288 TYR A CA 1
ATOM 2242 C C . TYR A 1 288 ? 16.672 19.719 24.594 1 94.62 288 TYR A C 1
ATOM 2244 O O . TYR A 1 288 ? 16.609 19.781 23.359 1 94.62 288 TYR A O 1
ATOM 2252 N N . ALA A 1 289 ? 15.984 18.891 25.281 1 95.88 289 ALA A N 1
ATOM 2253 C CA . ALA A 1 289 ? 15.016 18 24.641 1 95.88 289 ALA A CA 1
ATOM 2254 C C . ALA A 1 289 ? 13.797 18.781 24.156 1 95.88 289 ALA A C 1
ATOM 2256 O O . ALA A 1 289 ? 13.266 19.625 24.891 1 95.88 289 ALA A O 1
ATOM 2257 N N . ILE A 1 290 ? 13.5 18.609 22.938 1 97.81 290 ILE A N 1
ATOM 2258 C CA . ILE A 1 290 ? 12.164 18.906 22.438 1 97.81 290 ILE A CA 1
ATOM 2259 C C . ILE A 1 290 ? 11.266 17.688 22.594 1 97.81 290 ILE A C 1
ATOM 2261 O O . ILE A 1 290 ? 11.523 16.641 22.016 1 97.81 290 ILE A O 1
ATOM 2265 N N . ARG A 1 291 ? 10.211 17.875 23.391 1 97.56 291 ARG A N 1
ATOM 2266 C CA . ARG A 1 291 ? 9.344 16.75 23.719 1 97.56 291 ARG A CA 1
ATOM 2267 C C . ARG A 1 291 ? 8.039 16.812 22.922 1 97.56 291 ARG A C 1
ATOM 2269 O O . ARG A 1 291 ? 7.453 17.891 22.781 1 97.56 291 ARG A O 1
ATOM 2276 N N . ILE A 1 292 ? 7.66 15.688 22.422 1 97.81 292 ILE A N 1
ATOM 2277 C CA . ILE A 1 292 ? 6.402 15.531 21.703 1 97.81 292 ILE A CA 1
ATOM 2278 C C . ILE A 1 292 ? 5.629 14.344 22.25 1 97.81 292 ILE A C 1
ATOM 2280 O O . ILE A 1 292 ? 6.195 13.266 22.453 1 97.81 292 ILE A O 1
ATOM 2284 N N . ALA A 1 293 ? 4.414 14.539 22.531 1 96.31 293 ALA A N 1
ATOM 2285 C CA . ALA A 1 293 ? 3.59 13.469 23.078 1 96.31 293 ALA A CA 1
ATOM 2286 C C . ALA A 1 293 ? 2.211 13.445 22.438 1 96.31 293 ALA A C 1
ATOM 2288 O O . ALA A 1 293 ? 1.613 14.492 22.188 1 96.31 293 ALA A O 1
ATOM 2289 N N . SER A 1 294 ? 1.707 12.234 22.172 1 95.81 294 SER A N 1
ATOM 2290 C CA . SER A 1 294 ? 0.367 12.047 21.625 1 95.81 294 SER A CA 1
ATOM 2291 C C . SER A 1 294 ? -0.703 12.328 22.688 1 95.81 294 SER A C 1
ATOM 2293 O O . SER A 1 294 ? -0.534 11.992 23.859 1 95.81 294 SER A O 1
ATOM 2295 N N . THR A 1 295 ? -1.776 12.891 22.172 1 94.69 295 THR A N 1
ATOM 2296 C CA . THR A 1 295 ? -2.904 13.156 23.047 1 94.69 295 THR A CA 1
ATOM 2297 C C . THR A 1 295 ? -3.965 12.07 22.922 1 94.69 295 THR A C 1
ATOM 2299 O O . THR A 1 295 ? -5.051 12.18 23.484 1 94.69 295 THR A O 1
ATOM 2302 N N . SER A 1 296 ? -3.66 11.023 22.234 1 92.38 296 SER A N 1
ATOM 2303 C CA . SER A 1 296 ? -4.621 9.953 21.984 1 92.38 296 SER A CA 1
ATOM 2304 C C . SER A 1 296 ? -4.969 9.219 23.281 1 92.38 296 SER A C 1
ATOM 2306 O O . SER A 1 296 ? -4.102 8.977 24.125 1 92.38 296 SER A O 1
ATOM 2308 N N . LYS A 1 297 ? -6.293 8.836 23.328 1 89.38 297 LYS A N 1
ATOM 2309 C CA . LYS A 1 297 ? -6.75 8.008 24.438 1 89.38 297 LYS A CA 1
ATOM 2310 C C . LYS A 1 297 ? -6.625 6.523 24.109 1 89.38 297 LYS A C 1
ATOM 2312 O O . LYS A 1 297 ? -7.066 5.668 24.875 1 89.38 297 LYS A O 1
ATOM 2317 N N . LEU A 1 298 ? -6 6.262 23.016 1 90.81 298 LEU A N 1
ATOM 2318 C CA . LEU A 1 298 ? -5.918 4.875 22.562 1 90.81 298 LEU A CA 1
ATOM 2319 C C . LEU A 1 298 ? -4.469 4.422 22.453 1 90.81 298 LEU A C 1
ATOM 2321 O O . LEU A 1 298 ? -4.195 3.256 22.172 1 90.81 298 LEU A O 1
ATOM 2325 N N . GLN A 1 299 ? -3.598 5.336 22.688 1 93.44 299 GLN A N 1
ATOM 2326 C CA . GLN A 1 299 ? -2.189 4.961 22.594 1 93.44 299 GLN A CA 1
ATOM 2327 C C . GLN A 1 299 ? -1.311 5.957 23.344 1 93.44 299 GLN A C 1
ATOM 2329 O O . GLN A 1 299 ? -1.518 7.168 23.25 1 93.44 299 GLN A O 1
ATOM 2334 N N . ASN A 1 300 ? -0.399 5.355 24.125 1 92.94 300 ASN A N 1
ATOM 2335 C CA . ASN A 1 300 ? 0.717 6.141 24.641 1 92.94 300 ASN A CA 1
ATOM 2336 C C . ASN A 1 300 ? 1.878 6.18 23.656 1 92.94 300 ASN A C 1
ATOM 2338 O O . ASN A 1 300 ? 2.49 5.148 23.375 1 92.94 300 ASN A O 1
ATOM 2342 N N . LEU A 1 301 ? 2.152 7.379 23 1 94.56 301 LEU A N 1
ATOM 2343 C CA . LEU A 1 301 ? 3.176 7.543 21.969 1 94.56 301 LEU A CA 1
ATOM 2344 C C . LEU A 1 301 ? 3.951 8.844 22.188 1 94.56 301 LEU A C 1
ATOM 2346 O O . LEU A 1 301 ? 3.352 9.906 22.344 1 94.56 301 LEU A O 1
ATOM 2350 N N . GLU A 1 302 ? 5.289 8.695 22.297 1 93.81 302 GLU A N 1
ATOM 2351 C CA . GLU A 1 302 ? 6.156 9.844 22.516 1 93.81 302 GLU A CA 1
ATOM 2352 C C . GLU A 1 302 ? 7.188 9.977 21.406 1 93.81 302 GLU A C 1
ATOM 2354 O O . GLU A 1 302 ? 7.457 9.016 20.688 1 93.81 302 GLU A O 1
ATOM 2359 N N . GLY A 1 303 ? 7.621 11.203 21.141 1 95.31 303 GLY A N 1
ATOM 2360 C CA . GLY A 1 303 ? 8.711 11.539 20.234 1 95.31 303 GLY A CA 1
ATOM 2361 C C . GLY A 1 303 ? 9.57 12.688 20.75 1 95.31 303 GLY A C 1
ATOM 2362 O O . GLY A 1 303 ? 9.203 13.375 21.703 1 95.31 303 GLY A O 1
ATOM 2363 N N . TYR A 1 304 ? 10.836 12.75 20.156 1 95.44 304 TYR A N 1
ATOM 2364 C CA . TYR A 1 304 ? 11.781 13.75 20.625 1 95.44 304 TYR A CA 1
ATOM 2365 C C . TYR A 1 304 ? 12.562 14.359 19.469 1 95.44 304 TYR A C 1
ATOM 2367 O O . TYR A 1 304 ? 12.672 13.75 18.406 1 95.44 304 TYR A O 1
ATOM 2375 N N . ALA A 1 305 ? 12.922 15.516 19.672 1 97 305 ALA A N 1
ATOM 2376 C CA . ALA A 1 305 ? 13.961 16.234 18.953 1 97 305 ALA A CA 1
ATOM 2377 C C . ALA A 1 305 ? 14.875 17 19.922 1 97 305 ALA A C 1
ATOM 2379 O O . ALA A 1 305 ? 14.734 16.891 21.141 1 97 305 ALA A O 1
ATOM 2380 N N . LEU A 1 306 ? 15.992 17.672 19.328 1 94.69 306 LEU A N 1
ATOM 2381 C CA . LEU A 1 306 ? 16.938 18.406 20.172 1 94.69 306 LEU A CA 1
ATOM 2382 C C . LEU A 1 306 ? 17.062 19.859 19.734 1 94.69 306 LEU A C 1
ATOM 2384 O O . LEU A 1 306 ? 17.016 20.141 18.531 1 94.69 306 LEU A O 1
ATOM 2388 N N . LEU A 1 307 ? 16.984 20.703 20.703 1 95.81 307 LEU A N 1
ATOM 2389 C CA . LEU A 1 307 ? 17.484 22.078 20.531 1 95.81 307 LEU A CA 1
ATOM 2390 C C . LEU A 1 307 ? 18.906 22.203 21.047 1 95.81 307 LEU A C 1
ATOM 2392 O O . LEU A 1 307 ? 19.172 22 22.234 1 95.81 307 LEU A O 1
ATOM 2396 N N . ARG A 1 308 ? 19.875 22.625 20.203 1 93.31 308 ARG A N 1
ATOM 2397 C CA . ARG A 1 308 ? 21.297 22.594 20.547 1 93.31 308 ARG A CA 1
ATOM 2398 C C . ARG A 1 308 ? 21.906 24 20.547 1 93.31 308 ARG A C 1
ATOM 2400 O O . ARG A 1 308 ? 21.891 24.688 19.531 1 93.31 308 ARG A O 1
ATOM 2407 N N . TYR A 1 309 ? 22.25 24.297 21.641 1 92.12 309 TYR A N 1
ATOM 2408 C CA . TYR A 1 309 ? 23.062 25.5 21.797 1 92.12 309 TYR A CA 1
ATOM 2409 C C . TYR A 1 309 ? 24.531 25.219 21.484 1 92.12 309 TYR A C 1
ATOM 2411 O O . TYR A 1 309 ? 24.984 24.078 21.609 1 92.12 309 TYR A O 1
ATOM 2419 N N . PRO A 1 310 ? 25.094 26.453 21.031 1 85.5 310 PRO A N 1
ATOM 2420 C CA . PRO A 1 310 ? 26.516 26.25 20.766 1 85.5 310 PRO A CA 1
ATOM 2421 C C . PRO A 1 310 ? 27.312 25.812 22 1 85.5 310 PRO A C 1
ATOM 2423 O O . PRO A 1 310 ? 27.141 26.391 23.078 1 85.5 310 PRO A O 1
ATOM 2426 N N . ALA A 1 311 ? 27.391 24.422 22.141 1 71.69 311 ALA A N 1
ATOM 2427 C CA . ALA A 1 311 ? 28.203 23.953 23.25 1 71.69 311 ALA A CA 1
ATOM 2428 C C . ALA A 1 311 ? 29.562 23.438 22.781 1 71.69 311 ALA A C 1
ATOM 2430 O O . ALA A 1 311 ? 29.766 23.25 21.578 1 71.69 311 ALA A O 1
ATOM 2431 N N . LYS A 1 312 ? 30.484 23.406 23.719 1 58.97 312 LYS A N 1
ATOM 2432 C CA . LYS A 1 312 ? 31.875 22.984 23.484 1 58.97 312 LYS A CA 1
ATOM 2433 C C . LYS A 1 312 ? 31.938 21.5 23.109 1 58.97 312 LYS A C 1
ATOM 2435 O O . LYS A 1 312 ? 32.844 21.078 22.422 1 58.97 312 LYS A O 1
ATOM 2440 N N . ARG A 1 313 ? 30.688 20.641 23.5 1 55.62 313 ARG A N 1
ATOM 2441 C CA . ARG A 1 313 ? 30.953 19.234 23.219 1 55.62 313 ARG A CA 1
ATOM 2442 C C . ARG A 1 313 ? 30.109 18.734 22.047 1 55.62 313 ARG A C 1
ATOM 2444 O O . ARG A 1 313 ? 28.906 18.984 21.984 1 55.62 313 ARG A O 1
ATOM 2451 N N . TYR A 1 314 ? 30.844 18.344 21.031 1 58.94 314 TYR A N 1
ATOM 2452 C CA . TYR A 1 314 ? 30.203 17.781 19.844 1 58.94 314 TYR A CA 1
ATOM 2453 C C . TYR A 1 314 ? 29.859 16.312 20.047 1 58.94 314 TYR A C 1
ATOM 2455 O O . TYR A 1 314 ? 30.547 15.609 20.797 1 58.94 314 TYR A O 1
ATOM 2463 N N . PRO A 1 315 ? 28.688 15.945 19.516 1 60.25 315 PRO A N 1
ATOM 2464 C CA . PRO A 1 315 ? 28.312 14.539 19.625 1 60.25 315 PRO A CA 1
ATOM 2465 C C . PRO A 1 315 ? 29.422 13.586 19.172 1 60.25 315 PRO A C 1
ATOM 2467 O O . PRO A 1 315 ? 30.266 13.961 18.359 1 60.25 315 PRO A O 1
ATOM 2470 N N . ILE A 1 316 ? 29.656 12.414 19.984 1 58.53 316 ILE A N 1
ATOM 2471 C CA . ILE A 1 316 ? 30.578 11.359 19.609 1 58.53 316 ILE A CA 1
ATOM 2472 C C . ILE A 1 316 ? 30.031 10.594 18.406 1 58.53 316 ILE A C 1
ATOM 2474 O O . ILE A 1 316 ? 28.906 10.07 18.453 1 58.53 316 ILE A O 1
ATOM 2478 N N . TYR A 1 317 ? 30.75 10.602 17.375 1 64.12 317 TYR A N 1
ATOM 2479 C CA . TYR A 1 317 ? 30.438 9.883 16.141 1 64.12 317 TYR A CA 1
ATOM 2480 C C . TYR A 1 317 ? 30.297 8.391 16.406 1 64.12 317 TYR A C 1
ATOM 2482 O O . TYR A 1 317 ? 31.062 7.812 17.172 1 64.12 317 TYR A O 1
ATOM 2490 N N . GLY A 1 318 ? 29.219 7.672 15.898 1 66.88 318 GLY A N 1
ATOM 2491 C CA . GLY A 1 318 ? 29.031 6.234 15.914 1 66.88 318 GLY A CA 1
ATOM 2492 C C . GLY A 1 318 ? 28.047 5.777 16.984 1 66.88 318 GLY A C 1
ATOM 2493 O O . GLY A 1 318 ? 27.609 4.629 16.969 1 66.88 318 GLY A O 1
ATOM 2494 N N . GLN A 1 319 ? 27.922 6.582 18.016 1 70.19 319 GLN A N 1
ATOM 2495 C CA . GLN A 1 319 ? 26.984 6.18 19.047 1 70.19 319 GLN A CA 1
ATOM 2496 C C . GLN A 1 319 ? 25.578 6.723 18.766 1 70.19 319 GLN A C 1
ATOM 2498 O O . GLN A 1 319 ? 25.438 7.789 18.172 1 70.19 319 GLN A O 1
ATOM 2503 N N . PRO A 1 320 ? 24.656 5.879 19.156 1 76.12 320 PRO A N 1
ATOM 2504 C CA . PRO A 1 320 ? 23.297 6.398 19.031 1 76.12 320 PRO A CA 1
ATOM 2505 C C . PRO A 1 320 ? 23.109 7.73 19.766 1 76.12 320 PRO A C 1
ATOM 2507 O O . PRO A 1 320 ? 23.688 7.945 20.828 1 76.12 320 PRO A O 1
ATOM 2510 N N . MET A 1 321 ? 22.469 8.602 19.125 1 82.56 321 MET A N 1
ATOM 2511 C CA . MET A 1 321 ? 22.141 9.891 19.719 1 82.56 321 MET A CA 1
ATOM 2512 C C . MET A 1 321 ? 21.344 9.711 21 1 82.56 321 MET A C 1
ATOM 2514 O O . MET A 1 321 ? 20.359 8.969 21.031 1 82.56 321 MET A O 1
ATOM 2518 N N . ALA A 1 322 ? 21.844 10.336 22.031 1 84.31 322 ALA A N 1
ATOM 2519 C CA . ALA A 1 322 ? 21.172 10.234 23.328 1 84.31 322 ALA A CA 1
ATOM 2520 C C . ALA A 1 322 ? 20.281 11.445 23.594 1 84.31 322 ALA A C 1
ATOM 2522 O O . ALA A 1 322 ? 20.594 12.555 23.156 1 84.31 322 ALA A O 1
ATOM 2523 N N . LEU A 1 323 ? 19.188 11.148 24.25 1 87.56 323 LEU A N 1
ATOM 2524 C CA . LEU A 1 323 ? 18.391 12.25 24.766 1 87.56 323 LEU A CA 1
ATOM 2525 C C . LEU A 1 323 ? 19.078 12.93 25.953 1 87.56 323 LEU A C 1
ATOM 2527 O O . LEU A 1 323 ? 19.734 12.266 26.75 1 87.56 323 LEU A O 1
ATOM 2531 N N . PRO A 1 324 ? 18.875 14.305 26.047 1 88.06 324 PRO A N 1
ATOM 2532 C CA . PRO A 1 324 ? 19.438 14.992 27.203 1 88.06 324 PRO A CA 1
ATOM 2533 C C . PRO A 1 324 ? 18.859 14.484 28.531 1 88.06 324 PRO A C 1
ATOM 2535 O O . PRO A 1 324 ? 17.672 14.172 28.594 1 88.06 324 PRO A O 1
ATOM 2538 N N . SER A 1 325 ? 19.75 14.336 29.422 1 82.94 325 SER A N 1
ATOM 2539 C CA . SER A 1 325 ? 19.328 13.898 30.75 1 82.94 325 SER A CA 1
ATOM 2540 C C . SER A 1 325 ? 18.531 14.977 31.469 1 82.94 325 SER A C 1
ATOM 2542 O O . SER A 1 325 ? 18.766 16.172 31.25 1 82.94 325 SER A O 1
ATOM 2544 N N . ILE A 1 326 ? 17.562 14.453 32.188 1 82.56 326 ILE A N 1
ATOM 2545 C CA . ILE A 1 326 ? 16.797 15.367 33.031 1 82.56 326 ILE A CA 1
ATOM 2546 C C . ILE A 1 326 ? 17.562 15.641 34.312 1 82.56 326 ILE A C 1
ATOM 2548 O O . ILE A 1 326 ? 17.828 14.719 35.094 1 82.56 326 ILE A O 1
ATOM 2552 N N . ARG A 1 327 ? 18.047 16.891 34.594 1 82.25 327 ARG A N 1
ATOM 2553 C CA . ARG A 1 327 ? 18.766 17.344 35.812 1 82.25 327 ARG A CA 1
ATOM 2554 C C . ARG A 1 327 ? 17.828 18.094 36.75 1 82.25 327 ARG A C 1
ATOM 2556 O O . ARG A 1 327 ? 16.688 18.391 36.406 1 82.25 327 ARG A O 1
ATOM 2563 N N . ALA A 1 328 ? 18.234 18.484 37.875 1 79.94 328 ALA A N 1
ATOM 2564 C CA . ALA A 1 328 ? 17.438 19.125 38.906 1 79.94 328 ALA A CA 1
ATOM 2565 C C . ALA A 1 328 ? 16.875 20.469 38.438 1 79.94 328 ALA A C 1
ATOM 2567 O O . ALA A 1 328 ? 15.75 20.828 38.75 1 79.94 328 ALA A O 1
ATOM 2568 N N . ASN A 1 329 ? 17.438 21.047 37.562 1 84.94 329 ASN A N 1
ATOM 2569 C CA . ASN A 1 329 ? 17.016 22.375 37.125 1 84.94 329 ASN A CA 1
ATOM 2570 C C . ASN A 1 329 ? 16.281 22.328 35.781 1 84.94 329 ASN A C 1
ATOM 2572 O O . ASN A 1 329 ? 15.961 23.359 35.219 1 84.94 329 ASN A O 1
ATOM 2576 N N . THR A 1 330 ? 16.125 21.125 35.375 1 88.81 330 THR A N 1
ATOM 2577 C CA . THR A 1 330 ? 15.398 21 34.094 1 88.81 330 THR A CA 1
ATOM 2578 C C . THR A 1 330 ? 13.898 21.141 34.344 1 88.81 330 THR A C 1
ATOM 2580 O O . THR A 1 330 ? 13.312 20.406 35.156 1 88.81 330 THR A O 1
ATOM 2583 N N . LYS A 1 331 ? 13.344 22.156 33.719 1 94.06 331 LYS A N 1
ATOM 2584 C CA . LYS A 1 331 ? 11.898 22.328 33.719 1 94.06 331 LYS A CA 1
ATOM 2585 C C . LYS A 1 331 ? 11.258 21.641 32.5 1 94.06 331 LYS A C 1
ATOM 2587 O O . LYS A 1 331 ? 11.477 22.062 31.359 1 94.06 331 LYS A O 1
ATOM 2592 N N . THR A 1 332 ? 10.641 20.594 32.781 1 94.62 332 THR A N 1
ATOM 2593 C CA . THR A 1 332 ? 9.883 19.891 31.75 1 94.62 332 THR A CA 1
ATOM 2594 C C . THR A 1 332 ? 8.406 20.266 31.828 1 94.62 332 THR A C 1
ATOM 2596 O O . THR A 1 332 ? 7.805 20.234 32.906 1 94.62 332 THR A O 1
ATOM 2599 N N . CYS A 1 333 ? 7.887 20.656 30.703 1 97.88 333 CYS A N 1
ATOM 2600 C CA . CYS A 1 333 ? 6.504 21.125 30.688 1 97.88 333 CYS A CA 1
ATOM 2601 C C . CYS A 1 333 ? 5.629 20.219 29.828 1 97.88 333 CYS A C 1
ATOM 2603 O O . CYS A 1 333 ? 4.582 20.625 29.344 1 97.88 333 CYS A O 1
ATOM 2605 N N . LEU A 1 334 ? 6.066 18.953 29.609 1 96.75 334 LEU A N 1
ATOM 2606 C CA . LEU A 1 334 ? 5.281 17.953 28.891 1 96.75 334 LEU A CA 1
ATOM 2607 C C . LEU A 1 334 ? 5.652 16.547 29.359 1 96.75 334 LEU A C 1
ATOM 2609 O O . LEU A 1 334 ? 6.812 16.141 29.266 1 96.75 334 LEU A O 1
ATOM 2613 N N . ASN A 1 335 ? 4.617 15.812 29.891 1 92.94 335 ASN A N 1
ATOM 2614 C CA . ASN A 1 335 ? 4.801 14.43 30.312 1 92.94 335 ASN A CA 1
ATOM 2615 C C . ASN A 1 335 ? 4.582 13.461 29.156 1 92.94 335 ASN A C 1
ATOM 2617 O O . ASN A 1 335 ? 3.945 13.805 28.172 1 92.94 335 ASN A O 1
ATOM 2621 N N . PRO A 1 336 ? 5.078 12.312 29.281 1 89.25 336 PRO A N 1
ATOM 2622 C CA . PRO A 1 336 ? 4.934 11.305 28.234 1 89.25 336 PRO A CA 1
ATOM 2623 C C . PRO A 1 336 ? 3.477 10.969 27.922 1 89.25 336 PRO A C 1
ATOM 2625 O O . PRO A 1 336 ? 3.172 10.438 26.859 1 89.25 336 PRO A O 1
ATOM 2628 N N . ASP A 1 337 ? 2.6 11.172 28.891 1 87.31 337 ASP A N 1
ATOM 2629 C CA . ASP A 1 337 ? 1.182 10.922 28.672 1 87.31 337 ASP A CA 1
ATOM 2630 C C . ASP A 1 337 ? 0.478 12.172 28.156 1 87.31 337 ASP A C 1
ATOM 2632 O O . ASP A 1 337 ? -0.752 12.242 28.141 1 87.31 337 ASP A O 1
ATOM 2636 N N . SER A 1 338 ? 1.237 13.25 27.781 1 92.56 338 SER A N 1
ATOM 2637 C CA . SER A 1 338 ? 0.794 14.516 27.203 1 92.56 338 SER A CA 1
ATOM 2638 C C . SER A 1 338 ? 0.184 15.43 28.25 1 92.56 338 SER A C 1
ATOM 2640 O O . SER A 1 338 ? -0.264 16.531 27.938 1 92.56 338 SER A O 1
ATOM 2642 N N . SER A 1 339 ? 0.132 14.984 29.531 1 93.38 339 SER A N 1
ATOM 2643 C CA . SER A 1 339 ? -0.293 15.922 30.562 1 93.38 339 SER A CA 1
ATOM 2644 C C . SER A 1 339 ? 0.732 17.031 30.766 1 93.38 339 SER A C 1
ATOM 2646 O O . SER A 1 339 ? 1.928 16.828 30.547 1 93.38 339 SER A O 1
ATOM 2648 N N . VAL A 1 340 ? 0.209 18.172 31.047 1 96.75 340 VAL A N 1
ATOM 2649 C CA . VAL A 1 340 ? 1.035 19.359 31.297 1 96.75 340 VAL A CA 1
ATOM 2650 C C . VAL A 1 340 ? 1.182 19.578 32.812 1 96.75 340 VAL A C 1
ATOM 2652 O O . VAL A 1 340 ? 0.186 19.734 33.5 1 96.75 340 VAL A O 1
ATOM 2655 N N . PRO A 1 341 ? 2.455 19.594 33.312 1 96.12 341 PRO A N 1
ATOM 2656 C CA . PRO A 1 341 ? 2.68 19.797 34.75 1 96.12 341 PRO A CA 1
ATOM 2657 C C . PRO A 1 341 ? 2.078 21.109 35.25 1 96.12 341 PRO A C 1
ATOM 2659 O O . PRO A 1 341 ? 1.913 22.062 34.5 1 96.12 341 PRO A O 1
ATOM 2662 N N . HIS A 1 342 ? 1.887 21.094 36.594 1 94.06 342 HIS A N 1
ATOM 2663 C CA . HIS A 1 342 ? 1.407 22.297 37.25 1 94.06 342 HIS A CA 1
ATOM 2664 C C . HIS A 1 342 ? 2.408 23.438 37.094 1 94.06 342 HIS A C 1
ATOM 2666 O O . HIS A 1 342 ? 3.619 23.219 37.188 1 94.06 342 HIS A O 1
ATOM 2672 N N . GLY A 1 343 ? 1.926 24.625 36.812 1 94.19 343 GLY A N 1
ATOM 2673 C CA . GLY A 1 343 ? 2.781 25.797 36.688 1 94.19 343 GLY A CA 1
ATOM 2674 C C . GLY A 1 343 ? 3.123 26.109 35.219 1 94.19 343 GLY A C 1
ATOM 2675 O O . GLY A 1 343 ? 3.619 27.203 34.938 1 94.19 343 GLY A O 1
ATOM 2676 N N . CYS A 1 344 ? 2.922 25.047 34.375 1 97.44 344 CYS A N 1
ATOM 2677 C CA . CYS A 1 344 ? 3.139 25.266 32.938 1 97.44 344 CYS A CA 1
ATOM 2678 C C . CYS A 1 344 ? 1.865 25.766 32.281 1 97.44 344 CYS A C 1
ATOM 2680 O O . CYS A 1 344 ? 0.763 25.359 32.656 1 97.44 344 CYS A O 1
ATOM 2682 N N . HIS A 1 345 ? 2.064 26.656 31.25 1 96.56 345 HIS A N 1
ATOM 2683 C CA . HIS A 1 345 ? 0.961 27.25 30.5 1 96.56 345 HIS A CA 1
ATOM 2684 C C . HIS A 1 345 ? 0.88 26.656 29.094 1 96.56 345 HIS A C 1
ATOM 2686 O O . HIS A 1 345 ? 1.89 26.578 28.391 1 96.56 345 HIS A O 1
ATOM 2692 N N . GLU A 1 346 ? -0.223 26.297 28.797 1 96.88 346 GLU A N 1
ATOM 2693 C CA . GLU A 1 346 ? -0.472 25.734 27.469 1 96.88 346 GLU A CA 1
ATOM 2694 C C . GLU A 1 346 ? -1.061 26.797 26.531 1 96.88 346 GLU A C 1
ATOM 2696 O O . GLU A 1 346 ? -1.832 27.656 26.969 1 96.88 346 GLU A O 1
ATOM 2701 N N . PHE A 1 347 ? -0.729 26.734 25.281 1 96.44 347 PHE A N 1
ATOM 2702 C CA . PHE A 1 347 ? -1.307 27.594 24.25 1 96.44 347 PHE A CA 1
ATOM 2703 C C . PHE A 1 347 ? -2.816 27.406 24.172 1 96.44 347 PHE A C 1
ATOM 2705 O O . PHE A 1 347 ? -3.311 26.266 24.172 1 96.44 347 PHE A O 1
ATOM 2712 N N . ASP A 1 348 ? -3.52 28.438 24.188 1 91.5 348 ASP A N 1
ATOM 2713 C CA . ASP A 1 348 ? -4.973 28.438 24.031 1 91.5 348 ASP A CA 1
ATOM 2714 C C . ASP A 1 348 ? -5.375 28.828 22.625 1 91.5 348 ASP A C 1
ATOM 2716 O O . ASP A 1 348 ? -5.418 30.016 22.281 1 91.5 348 ASP A O 1
ATOM 2720 N N . GLU A 1 349 ? -5.75 27.859 21.922 1 90.69 349 GLU A N 1
ATOM 2721 C CA . GLU A 1 349 ? -6.098 28.094 20.531 1 90.69 349 GLU A CA 1
ATOM 2722 C C . GLU A 1 349 ? -7.426 28.828 20.406 1 90.69 349 GLU A C 1
ATOM 2724 O O . GLU A 1 349 ? -7.668 29.516 19.406 1 90.69 349 GLU A O 1
ATOM 2729 N N . TYR A 1 350 ? -8.25 28.844 21.312 1 86.75 350 TYR A N 1
ATOM 2730 C CA . TYR A 1 350 ? -9.57 29.469 21.25 1 86.75 350 TYR A CA 1
ATOM 2731 C C . TYR A 1 350 ? -9.484 30.969 21.453 1 86.75 350 TYR A C 1
ATOM 2733 O O . TYR A 1 350 ? -10.375 31.703 21.031 1 86.75 350 TYR A O 1
ATOM 2741 N N . THR A 1 351 ? -8.359 31.375 22.141 1 91 351 THR A N 1
ATOM 2742 C CA . THR A 1 351 ? -8.195 32.812 22.359 1 91 351 THR A CA 1
ATOM 2743 C C . THR A 1 351 ? -7.098 33.375 21.469 1 91 351 THR A C 1
ATOM 2745 O O . THR A 1 351 ? -6.57 34.469 21.734 1 91 351 THR A O 1
ATOM 2748 N N . ALA A 1 352 ? -6.773 32.656 20.469 1 95.44 352 ALA A N 1
ATOM 2749 C CA . ALA A 1 352 ? -5.762 33.125 19.531 1 95.44 352 ALA A CA 1
ATOM 2750 C C . ALA A 1 352 ? -6.355 34.156 18.562 1 95.44 352 ALA A C 1
ATOM 2752 O O . ALA A 1 352 ? -6.645 33.812 17.406 1 95.44 352 ALA A O 1
ATOM 2753 N N . ARG A 1 353 ? -6.43 35.438 18.922 1 95.56 353 ARG A N 1
ATOM 2754 C CA . ARG A 1 353 ? -7.023 36.5 18.125 1 95.56 353 ARG A CA 1
ATOM 2755 C C . ARG A 1 353 ? -6.113 36.906 16.969 1 95.56 353 ARG A C 1
ATOM 2757 O O . ARG A 1 353 ? -4.91 37.094 17.156 1 95.56 353 ARG A O 1
ATOM 2764 N N . PRO A 1 354 ? -6.734 37 15.82 1 96.5 354 PRO A N 1
ATOM 2765 C CA . PRO A 1 354 ? -5.93 37.406 14.664 1 96.5 354 PRO A CA 1
ATOM 2766 C C . PRO A 1 354 ? -5.285 38.781 14.836 1 96.5 354 PRO A C 1
ATOM 2768 O O . PRO A 1 354 ? -5.852 39.656 15.492 1 96.5 354 PRO A O 1
ATOM 2771 N N . PHE A 1 355 ? -4.141 38.938 14.273 1 97.12 355 PHE A N 1
ATOM 2772 C CA . PHE A 1 355 ? -3.424 40.219 14.211 1 97.12 355 PHE A CA 1
ATOM 2773 C C . PHE A 1 355 ? -3.088 40.562 12.773 1 97.12 355 PHE A C 1
ATOM 2775 O O . PHE A 1 355 ? -2.393 39.812 12.086 1 97.12 355 PHE A O 1
ATOM 2782 N N . PRO A 1 356 ? -3.369 41.75 12.289 1 95.25 356 PRO A N 1
ATOM 2783 C CA . PRO A 1 356 ? -4.324 42.656 12.938 1 95.25 356 PRO A CA 1
ATOM 2784 C C . PRO A 1 356 ? -5.691 42 13.148 1 95.25 356 PRO A C 1
ATOM 2786 O O . PRO A 1 356 ? -5.973 40.938 12.578 1 95.25 356 PRO A O 1
ATOM 2789 N N . ALA A 1 357 ? -6.426 42.656 13.898 1 94.94 357 ALA A N 1
ATOM 2790 C CA . ALA A 1 357 ? -7.734 42.125 14.266 1 94.94 357 ALA A CA 1
ATOM 2791 C C . ALA A 1 357 ? -8.609 41.906 13.031 1 94.94 357 ALA A C 1
ATOM 2793 O O . ALA A 1 357 ? -8.625 42.75 12.125 1 94.94 357 ALA A O 1
ATOM 2794 N N . GLN A 1 358 ? -9.195 40.75 13.016 1 93.62 358 GLN A N 1
ATOM 2795 C CA . GLN A 1 358 ? -10.242 40.406 12.062 1 93.62 358 GLN A CA 1
ATOM 2796 C C . GLN A 1 358 ? -11.523 40 12.781 1 93.62 358 GLN A C 1
ATOM 2798 O O . GLN A 1 358 ? -11.492 39.188 13.711 1 93.62 358 GLN A O 1
ATOM 2803 N N . ILE A 1 359 ? -12.672 40.594 12.352 1 91.56 359 ILE A N 1
ATOM 2804 C CA . ILE A 1 359 ? -13.953 40.375 13.016 1 91.56 359 ILE A CA 1
ATOM 2805 C C . ILE A 1 359 ? -14.938 39.75 12.031 1 91.56 359 ILE A C 1
ATOM 2807 O O . ILE A 1 359 ? -15.008 40.156 10.867 1 91.56 359 ILE A O 1
ATOM 2811 N N . PRO A 1 360 ? -15.539 38.75 12.516 1 94.25 360 PRO A N 1
ATOM 2812 C CA . PRO A 1 360 ? -16.562 38.125 11.656 1 94.25 360 PRO A CA 1
ATOM 2813 C C . PRO A 1 360 ? -17.766 39.031 11.453 1 94.25 360 PRO A C 1
ATOM 2815 O O . PRO A 1 360 ? -17.938 40.031 12.172 1 94.25 360 PRO A O 1
ATOM 2818 N N . ASP A 1 361 ? -18.562 38.625 10.438 1 93.75 361 ASP A N 1
ATOM 2819 C CA . ASP A 1 361 ? -19.875 39.25 10.297 1 93.75 361 ASP A CA 1
ATOM 2820 C C . ASP A 1 361 ? -20.703 39.062 11.562 1 93.75 361 ASP A C 1
ATOM 2822 O O . ASP A 1 361 ? -20.688 37.969 12.164 1 93.75 361 ASP A O 1
ATOM 2826 N N . LYS A 1 362 ? -21.438 40.031 11.922 1 91.94 362 LYS A N 1
ATOM 2827 C CA . LYS A 1 362 ? -22.172 40.031 13.188 1 91.94 362 LYS A CA 1
ATOM 2828 C C . LYS A 1 362 ? -23.359 39.062 13.109 1 91.94 362 LYS A C 1
ATOM 2830 O O . LYS A 1 362 ? -23.766 38.5 14.117 1 91.94 362 LYS A O 1
ATOM 2835 N N . THR A 1 363 ? -23.891 39.094 11.906 1 91.81 363 THR A N 1
ATOM 2836 C CA . THR A 1 363 ? -25.047 38.219 11.727 1 91.81 363 THR A CA 1
ATOM 2837 C C . THR A 1 363 ? -24.812 37.219 10.594 1 91.81 363 THR A C 1
ATOM 2839 O O . THR A 1 363 ? -24.047 37.5 9.672 1 91.81 363 THR A O 1
ATOM 2842 N N . SER A 1 364 ? -25.297 36.031 10.836 1 95.44 364 SER A N 1
ATOM 2843 C CA . SER A 1 364 ? -25.281 35.031 9.789 1 95.44 364 SER A CA 1
ATOM 2844 C C . SER A 1 364 ? -26.625 34.938 9.094 1 95.44 364 SER A C 1
ATOM 2846 O O . SER A 1 364 ? -27.656 35.312 9.664 1 95.44 364 SER A O 1
ATOM 2848 N N . ASN A 1 365 ? -26.625 34.562 7.844 1 92.75 365 ASN A N 1
ATOM 2849 C CA . ASN A 1 365 ? -27.891 34.375 7.145 1 92.75 365 ASN A CA 1
ATOM 2850 C C . ASN A 1 365 ? -28.141 32.906 6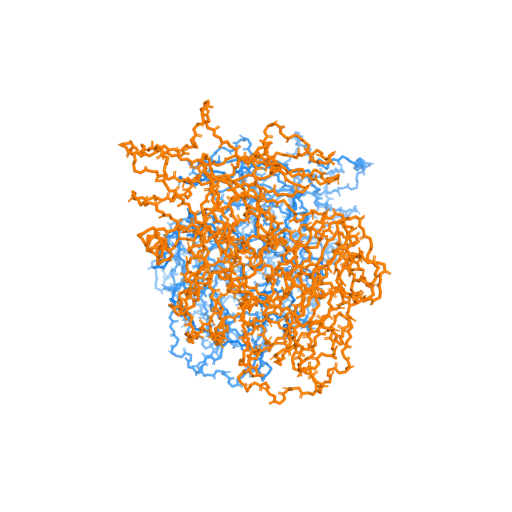.801 1 92.75 365 ASN A C 1
ATOM 2852 O O . ASN A 1 365 ? -29.172 32.562 6.215 1 92.75 365 ASN A O 1
ATOM 2856 N N . LYS A 1 366 ? -27.328 31.953 7.16 1 96.19 366 LYS A N 1
ATOM 2857 C CA . LYS A 1 366 ? -27.5 30.516 6.988 1 96.19 366 LYS A CA 1
ATOM 2858 C C . LYS A 1 366 ? -26.906 29.75 8.164 1 96.19 366 LYS A C 1
ATOM 2860 O O . LYS A 1 366 ? -25.734 29.922 8.492 1 96.19 366 LYS A O 1
ATOM 2865 N N . THR A 1 367 ? -27.672 29.078 8.867 1 97.44 367 THR A N 1
ATOM 2866 C CA . THR A 1 367 ? -27.203 28.219 9.953 1 97.44 367 THR A CA 1
ATOM 2867 C C . THR A 1 367 ? -27.328 26.75 9.555 1 97.44 367 THR A C 1
ATOM 2869 O O . THR A 1 367 ? -28.406 26.297 9.117 1 97.44 367 THR A O 1
ATOM 2872 N N . LEU A 1 368 ? -26.266 25.938 9.477 1 97.94 368 LEU A N 1
ATOM 2873 C CA . LEU A 1 368 ? -26.203 24.5 9.25 1 97.94 368 LEU A CA 1
ATOM 2874 C C . LEU A 1 368 ? -25.984 23.766 10.562 1 97.94 368 LEU A C 1
ATOM 2876 O O . LEU A 1 368 ? -25.062 24.094 11.32 1 97.94 368 LEU A O 1
ATOM 2880 N N . LEU A 1 369 ? -26.828 22.922 10.914 1 98 369 LEU A N 1
ATOM 2881 C CA . LEU A 1 369 ? -26.703 22.047 12.078 1 98 369 LEU A CA 1
ATOM 2882 C C . LEU A 1 369 ? -26.359 20.625 11.648 1 98 369 LEU A C 1
ATOM 2884 O O . LEU A 1 369 ? -27.188 19.938 11.062 1 98 369 LEU A O 1
ATOM 2888 N N . TRP A 1 370 ? -25.109 20.141 11.898 1 98.69 370 TRP A N 1
ATOM 2889 C CA . TRP A 1 370 ? -24.625 18.828 11.492 1 98.69 370 TRP A CA 1
ATOM 2890 C C . TRP A 1 370 ? -24.312 17.953 12.711 1 98.69 370 TRP A C 1
ATOM 2892 O O . TRP A 1 370 ? -24.25 18.453 13.836 1 98.69 370 TRP A O 1
ATOM 2902 N N . THR A 1 371 ? -24.219 16.734 12.5 1 98.62 371 THR A N 1
ATOM 2903 C CA . THR A 1 371 ? -23.844 15.75 13.516 1 98.62 371 THR A CA 1
ATOM 2904 C C . THR A 1 371 ? -22.734 14.844 13.016 1 98.62 371 THR A C 1
ATOM 2906 O O . THR A 1 371 ? -22.781 14.375 11.875 1 98.62 371 THR A O 1
ATOM 2909 N N . ALA A 1 372 ? -21.719 14.664 13.781 1 98.69 372 ALA A N 1
ATOM 2910 C CA . ALA A 1 372 ? -20.688 13.656 13.555 1 98.69 372 ALA A CA 1
ATOM 2911 C C . ALA A 1 372 ? -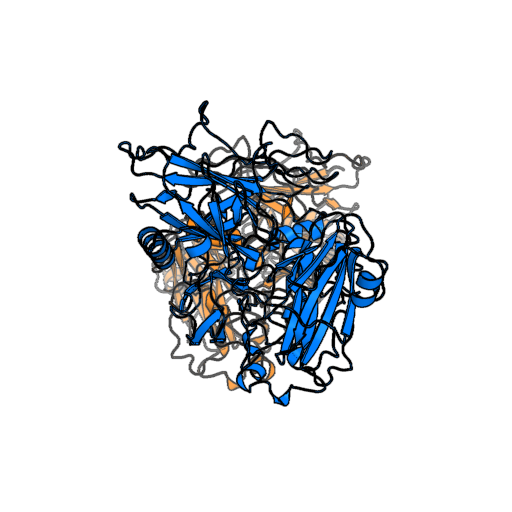21.016 12.359 14.297 1 98.69 372 ALA A C 1
ATOM 2913 O O . ALA A 1 372 ? -21.25 12.367 15.508 1 98.69 372 ALA A O 1
ATOM 2914 N N . GLY A 1 373 ? -21.047 11.352 13.586 1 98.5 373 GLY A N 1
ATOM 2915 C CA . GLY A 1 373 ? -21.438 10.078 14.172 1 98.5 373 GLY A CA 1
ATOM 2916 C C . GLY A 1 373 ? -20.891 8.883 13.422 1 98.5 373 GLY A C 1
ATOM 2917 O O . GLY A 1 373 ? -19.969 9.023 12.617 1 98.5 373 GLY A O 1
ATOM 2918 N N . SER A 1 374 ? -21.344 7.633 13.836 1 98 374 SER A N 1
ATOM 2919 C CA . SER A 1 374 ? -20.891 6.375 13.25 1 98 374 SER A CA 1
ATOM 2920 C C . SER A 1 374 ? -22.047 5.422 13.008 1 98 374 SER A C 1
ATOM 2922 O O . SER A 1 374 ? -23.141 5.613 13.555 1 98 374 SER A O 1
ATOM 2924 N N . GLN A 1 375 ? -21.859 4.586 12.188 1 97.44 375 GLN A N 1
ATOM 2925 C CA . GLN A 1 375 ? -22.781 3.496 11.898 1 97.44 375 GLN A CA 1
ATOM 2926 C C . GLN A 1 375 ? -22.031 2.244 11.453 1 97.44 375 GLN A C 1
ATOM 2928 O O . GLN A 1 375 ? -20.953 2.336 10.867 1 97.44 375 GLN A O 1
ATOM 2933 N N . PRO A 1 376 ? -22.578 1.052 11.812 1 95.31 376 PRO A N 1
ATOM 2934 C CA . PRO A 1 376 ? -21.953 -0.159 11.266 1 95.31 376 PRO A CA 1
ATOM 2935 C C . PRO A 1 376 ? -22.078 -0.257 9.75 1 95.31 376 PRO A C 1
ATOM 2937 O O . PRO A 1 376 ? -23.109 0.135 9.188 1 95.31 376 PRO A O 1
ATOM 2940 N N . SER A 1 377 ? -21.016 -0.681 9.125 1 95.38 377 SER A N 1
ATOM 2941 C CA . SER A 1 377 ? -21.109 -0.913 7.688 1 95.38 377 SER A CA 1
ATOM 2942 C C . SER A 1 377 ? -22.141 -1.992 7.363 1 95.38 377 SER A C 1
ATOM 2944 O O . SER A 1 377 ? -22.219 -3.004 8.062 1 95.38 377 SER A O 1
ATOM 2946 N N . LYS A 1 378 ? -22.938 -1.758 6.305 1 93.75 378 LYS A N 1
ATOM 2947 C CA . LYS A 1 378 ? -23.906 -2.744 5.84 1 93.75 378 LYS A CA 1
ATOM 2948 C C . LYS A 1 378 ? -23.219 -3.863 5.059 1 93.75 378 LYS A C 1
ATOM 2950 O O . LYS A 1 378 ? -23.781 -4.941 4.887 1 93.75 378 LYS A O 1
ATOM 2955 N N . TYR A 1 379 ? -22 -3.58 4.684 1 92.06 379 TYR A N 1
ATOM 2956 C CA . TYR A 1 379 ? -21.391 -4.461 3.693 1 92.06 379 TYR A CA 1
ATOM 2957 C C . TYR A 1 379 ? -20.141 -5.129 4.246 1 92.06 379 TYR A C 1
ATOM 2959 O O . TYR A 1 379 ? -19.672 -6.137 3.711 1 92.06 379 TYR A O 1
ATOM 2967 N N . GLU A 1 380 ? -19.516 -4.488 5.234 1 92.12 380 GLU A N 1
ATOM 2968 C CA . GLU A 1 380 ? -18.312 -5.016 5.863 1 92.12 380 GLU A CA 1
ATOM 2969 C C . GLU A 1 380 ? -18.562 -5.348 7.332 1 92.12 380 GLU A C 1
ATOM 2971 O O . GLU A 1 380 ? -18.781 -4.449 8.148 1 92.12 380 GLU A O 1
ATOM 2976 N N . GLN A 1 381 ? -18.328 -6.574 7.656 1 91.12 381 GLN A N 1
ATOM 2977 C CA . GLN A 1 381 ? -18.719 -7.098 8.961 1 91.12 381 GLN A CA 1
ATOM 2978 C C . GLN A 1 381 ? -18.016 -6.355 10.086 1 91.12 381 GLN A C 1
ATOM 2980 O O . GLN A 1 381 ? -18.625 -6.059 11.117 1 91.12 381 GLN A O 1
ATOM 2985 N N . HIS A 1 382 ? -16.75 -6.039 9.969 1 91.88 382 HIS A N 1
ATOM 2986 C CA . HIS A 1 382 ? -15.961 -5.516 11.07 1 91.88 382 HIS A CA 1
ATOM 2987 C C . HIS A 1 382 ? -15.734 -4.016 10.922 1 91.88 382 HIS A C 1
ATOM 2989 O O . HIS A 1 382 ? -15 -3.416 11.711 1 91.88 382 HIS A O 1
ATOM 2995 N N . VAL A 1 383 ? -16.422 -3.4 9.938 1 94.25 383 VAL A N 1
ATOM 2996 C CA . VAL A 1 383 ? -16.094 -2.018 9.602 1 94.25 383 VAL A CA 1
ATOM 2997 C C . VAL A 1 383 ? -17.156 -1.085 10.156 1 94.25 383 VAL A C 1
ATOM 2999 O O . VAL A 1 383 ? -18.359 -1.345 10 1 94.25 383 VAL A O 1
ATOM 3002 N N . THR A 1 384 ? -16.719 -0.119 10.883 1 96 384 THR A N 1
ATOM 3003 C CA . THR A 1 384 ? -17.547 1.013 11.289 1 96 384 THR A CA 1
ATOM 3004 C C . THR A 1 384 ? -17.359 2.188 10.336 1 96 384 THR A C 1
ATOM 3006 O O . THR A 1 384 ? -16.234 2.576 10.031 1 96 384 THR A O 1
ATOM 3009 N N . GLU A 1 385 ? -18.438 2.68 9.805 1 96.75 385 GLU A N 1
ATOM 3010 C CA . GLU A 1 385 ? -18.406 3.865 8.961 1 96.75 385 GLU A CA 1
ATOM 3011 C C . GLU A 1 385 ? -18.75 5.121 9.75 1 96.75 385 GLU A C 1
ATOM 3013 O O . GLU A 1 385 ? -19.453 5.051 10.766 1 96.75 385 GLU A O 1
ATOM 3018 N N . TYR A 1 386 ? -18.25 6.238 9.281 1 97.75 386 TYR A N 1
ATOM 3019 C CA . TYR A 1 386 ? -18.422 7.504 9.984 1 97.75 386 TYR A CA 1
ATOM 3020 C C . TYR A 1 386 ? -19.016 8.562 9.062 1 97.75 386 TYR A C 1
ATOM 3022 O O . TYR A 1 386 ? -18.922 8.453 7.84 1 97.75 386 TYR A O 1
ATOM 3030 N N . TYR A 1 387 ? -19.719 9.547 9.672 1 98.12 387 TYR A N 1
ATOM 3031 C CA . TYR A 1 387 ? -20.359 10.609 8.898 1 98.12 387 TYR A CA 1
ATOM 3032 C C . TYR A 1 387 ? -20.312 11.93 9.656 1 98.12 387 TYR A C 1
ATOM 3034 O O . TYR A 1 387 ? -20.062 11.953 10.867 1 98.12 387 TYR A O 1
ATOM 3042 N N . VAL A 1 388 ? -20.5 13.055 9.008 1 98.62 388 VAL A N 1
ATOM 3043 C CA . VAL A 1 388 ? -20.578 14.367 9.648 1 98.62 388 VAL A CA 1
ATOM 3044 C C . VAL A 1 388 ? -21.812 15.109 9.148 1 98.62 388 VAL A C 1
ATOM 3046 O O . VAL A 1 388 ? -22.328 16 9.828 1 98.62 388 VAL A O 1
ATOM 3049 N N . ASN A 1 389 ? -22.391 14.875 8.062 1 98.12 389 ASN A N 1
ATOM 3050 C CA . ASN A 1 389 ? -23.625 15.43 7.48 1 98.12 389 ASN A CA 1
ATOM 3051 C C . ASN A 1 389 ? -24.578 14.328 7.023 1 98.12 389 ASN A C 1
ATOM 3053 O O . ASN A 1 389 ? -24.891 14.227 5.836 1 98.12 389 ASN A O 1
ATOM 3057 N N . GLU A 1 390 ? -24.953 13.508 7.973 1 97.12 390 GLU A N 1
ATOM 3058 C CA . GLU A 1 390 ? -26.047 12.547 7.898 1 97.12 390 GLU A CA 1
ATOM 3059 C C . GLU A 1 390 ? -25.578 11.227 7.289 1 97.12 390 GLU A C 1
ATOM 3061 O O . GLU A 1 390 ? -26.031 10.156 7.703 1 97.12 390 GLU A O 1
ATOM 3066 N N . LYS A 1 391 ? -24.734 11.234 6.277 1 96.75 391 LYS A N 1
ATOM 3067 C CA . LYS A 1 391 ? -24.297 10.023 5.598 1 96.75 391 LYS A CA 1
ATOM 3068 C C . LYS A 1 391 ? -22.781 10.023 5.395 1 96.75 391 LYS A C 1
ATOM 3070 O O . LYS A 1 391 ? -22.156 11.078 5.293 1 96.75 391 LYS A O 1
ATOM 3075 N N . PRO A 1 392 ? -22.188 8.711 5.395 1 96.56 392 PRO A N 1
ATOM 3076 C CA . PRO A 1 392 ? -20.75 8.648 5.082 1 96.56 392 PRO A CA 1
ATOM 3077 C C . PRO A 1 392 ? -20.453 9.055 3.641 1 96.56 392 PRO A C 1
ATOM 3079 O O . PRO A 1 392 ? -21.219 8.75 2.73 1 96.56 392 PRO A O 1
ATOM 3082 N N . TRP A 1 393 ? -19.391 9.828 3.465 1 96.12 393 TRP A N 1
ATOM 3083 C CA . TRP A 1 393 ? -18.828 10.039 2.135 1 96.12 393 TRP A CA 1
ATOM 3084 C C . TRP A 1 393 ? -17.906 8.891 1.747 1 96.12 393 TRP A C 1
ATOM 3086 O O . TRP A 1 393 ? -16.875 8.68 2.383 1 96.12 393 TRP A O 1
ATOM 3096 N N . GLN A 1 394 ? -18.219 8.258 0.709 1 91.56 394 GLN A N 1
ATOM 3097 C CA . GLN A 1 394 ? -17.547 7 0.359 1 91.56 394 GLN A CA 1
ATOM 3098 C C . GLN A 1 394 ? -16.172 7.254 -0.252 1 91.56 394 GLN A C 1
ATOM 3100 O O . GLN A 1 394 ? -16.016 8.18 -1.049 1 91.56 394 GLN A O 1
ATOM 3105 N N . LEU A 1 395 ? -15.195 6.371 0.173 1 86.69 395 LEU A N 1
ATOM 3106 C CA . LEU A 1 395 ? -13.812 6.492 -0.273 1 86.69 395 LEU A CA 1
ATOM 3107 C C . LEU A 1 395 ? -13.711 6.312 -1.784 1 86.69 395 LEU A C 1
ATOM 3109 O O . LEU A 1 395 ? -12.906 6.98 -2.439 1 86.69 395 LEU A O 1
ATOM 3113 N N . PHE A 1 396 ? -14.562 5.465 -2.404 1 86.81 396 PHE A N 1
ATOM 3114 C CA . PHE A 1 396 ? -14.469 5.152 -3.826 1 86.81 396 PHE A CA 1
ATOM 3115 C C . PHE A 1 396 ? -14.891 6.352 -4.672 1 86.81 396 PHE A C 1
ATOM 3117 O O . PHE A 1 396 ? -14.656 6.379 -5.879 1 86.81 396 PHE A O 1
ATOM 3124 N N . ARG A 1 397 ? -15.5 7.414 -4.086 1 91.06 397 ARG A N 1
ATOM 3125 C CA . ARG A 1 397 ? -15.984 8.57 -4.832 1 91.06 397 ARG A CA 1
ATOM 3126 C C . ARG A 1 397 ? -14.836 9.281 -5.543 1 91.06 397 ARG A C 1
ATOM 3128 O O . ARG A 1 397 ? -15.047 9.938 -6.566 1 91.06 397 ARG A O 1
ATOM 3135 N N . ALA A 1 398 ? -13.688 9.094 -5.004 1 89 398 ALA A N 1
ATOM 3136 C CA . ALA A 1 398 ? -12.516 9.695 -5.629 1 89 398 ALA A CA 1
ATOM 3137 C C . ALA A 1 398 ? -12.336 9.188 -7.055 1 89 398 ALA A C 1
ATOM 3139 O O . ALA A 1 398 ? -11.719 9.867 -7.887 1 89 398 ALA A O 1
ATOM 3140 N N . ALA A 1 399 ? -12.828 7.988 -7.41 1 86.75 399 ALA A N 1
ATOM 3141 C CA . ALA A 1 399 ? -12.672 7.383 -8.727 1 86.75 399 ALA A CA 1
ATOM 3142 C C . ALA A 1 399 ? -13.867 7.699 -9.625 1 86.75 399 ALA A C 1
ATOM 3144 O O . ALA A 1 399 ? -13.906 7.289 -10.789 1 86.75 399 ALA A O 1
ATOM 3145 N N . MET A 1 400 ? -14.859 8.453 -9.094 1 90.06 400 MET A N 1
ATOM 3146 C CA . MET A 1 400 ? -16.078 8.758 -9.844 1 90.06 400 MET A CA 1
ATOM 3147 C C . MET A 1 400 ? -16 10.156 -10.453 1 90.06 400 MET A C 1
ATOM 3149 O O . MET A 1 400 ? -15.055 10.898 -10.195 1 90.06 400 MET A O 1
ATOM 3153 N N . GLU A 1 401 ? -17 10.453 -11.25 1 89 401 GLU A N 1
ATOM 3154 C CA . GLU A 1 401 ? -17.109 11.805 -11.805 1 89 401 GLU A CA 1
ATOM 3155 C C . GLU A 1 401 ? -17.141 12.852 -10.703 1 89 401 GLU A C 1
ATOM 3157 O O . GLU A 1 401 ? -17.859 12.695 -9.711 1 89 401 GLU A O 1
ATOM 3162 N N . PRO A 1 402 ? -16.344 13.914 -10.844 1 89.75 402 PRO A N 1
ATOM 3163 C CA . PRO A 1 402 ? -16.281 14.945 -9.805 1 89.75 402 PRO A CA 1
ATOM 3164 C C . PRO A 1 402 ? -17.641 15.578 -9.523 1 89.75 402 PRO A C 1
ATOM 3166 O O . PRO A 1 402 ? -18.438 15.805 -10.453 1 89.75 402 PRO A O 1
ATOM 3169 N N . VAL A 1 403 ? -17.844 15.875 -8.266 1 88.44 403 VAL A N 1
ATOM 3170 C CA . VAL A 1 403 ? -19.062 16.516 -7.805 1 88.44 403 VAL A CA 1
ATOM 3171 C C . VAL A 1 403 ? -19.234 17.875 -8.492 1 88.44 403 VAL A C 1
ATOM 3173 O O . VAL A 1 403 ? -20.344 18.281 -8.82 1 88.44 403 VAL A O 1
ATOM 3176 N N . TYR A 1 404 ? -18.156 18.516 -8.727 1 85.31 404 TYR A N 1
ATOM 3177 C CA . TYR A 1 404 ? -18.125 19.828 -9.352 1 85.31 404 TYR A CA 1
ATOM 3178 C C . TYR A 1 404 ? -18.719 19.781 -10.758 1 85.31 404 TYR A C 1
ATOM 3180 O O . TYR A 1 404 ? -19.172 20.797 -11.289 1 85.31 404 TYR A O 1
ATOM 3188 N N . PHE A 1 405 ? -18.688 18.578 -11.383 1 81.06 405 PHE A N 1
ATOM 3189 C CA . PHE A 1 405 ? -19.156 18.422 -12.758 1 81.06 405 PHE A CA 1
ATOM 3190 C C . PHE A 1 405 ? -20.672 18.203 -12.797 1 81.06 405 PHE A C 1
ATOM 3192 O O . PHE A 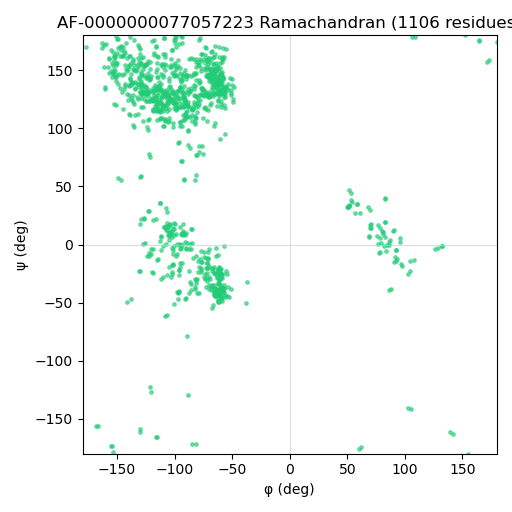1 405 ? -21.25 18.078 -13.867 1 81.06 405 PHE A O 1
ATOM 3199 N N . THR A 1 406 ? -21.219 18.219 -11.633 1 76.5 406 THR A N 1
ATOM 3200 C CA . THR A 1 406 ? -22.641 17.938 -11.562 1 76.5 406 THR A CA 1
ATOM 3201 C C . THR A 1 406 ? -23.453 18.953 -12.367 1 76.5 406 THR A C 1
ATOM 3203 O O . THR A 1 406 ? -23.109 20.141 -12.375 1 76.5 406 THR A O 1
ATOM 3206 N N . LYS A 1 407 ? -24.453 18.453 -13.039 1 72.06 407 LYS A N 1
ATOM 3207 C CA . LYS A 1 407 ? -25.297 19.281 -13.891 1 72.06 407 LYS A CA 1
ATOM 3208 C C . LYS A 1 407 ? -26.344 20.031 -13.062 1 72.06 407 LYS A C 1
ATOM 3210 O O . LYS A 1 407 ? -26.797 21.109 -13.453 1 72.06 407 LYS A O 1
ATOM 3215 N N . ASP A 1 408 ? -26.719 19.344 -11.914 1 75.94 408 ASP A N 1
ATOM 3216 C CA . ASP A 1 408 ? -27.766 19.938 -11.086 1 75.94 408 ASP A CA 1
ATOM 3217 C C . ASP A 1 408 ? -27.391 19.844 -9.609 1 75.94 408 ASP A C 1
ATOM 3219 O O . ASP A 1 408 ? -27.594 18.797 -8.977 1 75.94 408 ASP A O 1
ATOM 3223 N N . ALA A 1 409 ? -26.953 20.984 -9.117 1 74.62 409 ALA A N 1
ATOM 3224 C CA . ALA A 1 409 ? -26.547 21.047 -7.715 1 74.62 409 ALA A CA 1
ATOM 3225 C C . ALA A 1 409 ? -27.734 20.812 -6.785 1 74.62 409 ALA A C 1
ATOM 3227 O O . ALA A 1 409 ? -27.562 20.391 -5.641 1 74.62 409 ALA A O 1
ATOM 3228 N N . ALA A 1 410 ? -28.922 21.094 -7.266 1 70.31 410 ALA A N 1
ATOM 3229 C CA . ALA A 1 410 ? -30.125 20.953 -6.449 1 70.31 410 ALA A CA 1
ATOM 3230 C C . ALA A 1 410 ? -30.469 19.484 -6.219 1 70.31 410 ALA A C 1
ATOM 3232 O O . ALA A 1 410 ? -31.234 19.156 -5.309 1 70.31 410 ALA A O 1
ATOM 3233 N N . SER A 1 411 ? -29.922 18.688 -6.961 1 75.19 411 SER A N 1
ATOM 3234 C CA . SER A 1 411 ? -30.328 17.297 -6.898 1 75.19 411 SER A CA 1
ATOM 3235 C C . SER A 1 411 ? -29.297 16.453 -6.152 1 75.19 411 SER A C 1
ATOM 3237 O O . SER A 1 411 ? -29.375 15.227 -6.121 1 75.19 411 SER A O 1
ATOM 3239 N N . VAL A 1 412 ? -28.484 17.203 -5.453 1 80.62 412 VAL A N 1
ATOM 3240 C CA . VAL A 1 412 ? -27.453 16.438 -4.758 1 80.62 412 VAL A CA 1
ATOM 3241 C C . VAL A 1 412 ? -28.031 15.859 -3.465 1 80.62 412 VAL A C 1
ATOM 3243 O O . VAL A 1 412 ? -29.016 16.391 -2.926 1 80.62 412 VAL A O 1
ATOM 3246 N N . ALA A 1 413 ? -27.547 14.688 -3.078 1 86.56 413 ALA A N 1
ATOM 3247 C CA . ALA A 1 413 ? -27.953 14.008 -1.853 1 86.56 413 ALA A CA 1
ATOM 3248 C C . ALA A 1 413 ? -26.891 14.133 -0.769 1 86.56 413 ALA A C 1
ATOM 3250 O O . ALA A 1 413 ? -25.734 14.445 -1.061 1 86.56 413 ALA A O 1
ATOM 3251 N N . LYS A 1 414 ? -27.422 14.062 0.479 1 93.06 414 LYS A N 1
ATOM 3252 C CA . LYS A 1 414 ? -26.469 14.008 1.583 1 93.06 414 LYS A CA 1
ATOM 3253 C C . LYS A 1 414 ? -25.406 12.938 1.343 1 93.06 414 LYS A C 1
ATOM 3255 O O . LYS A 1 414 ? -25.672 11.922 0.705 1 93.06 414 LYS A O 1
ATOM 3260 N N . PRO A 1 415 ? -24.156 13.219 1.74 1 96.44 415 PRO A N 1
ATOM 3261 C CA . PRO A 1 415 ? -23.719 14.258 2.664 1 96.44 415 PRO A CA 1
ATOM 3262 C C . PRO A 1 415 ? -23.344 15.562 1.952 1 96.44 415 PRO A C 1
ATOM 3264 O O . PRO A 1 415 ? -22.828 16.484 2.582 1 96.44 415 PRO A O 1
ATOM 3267 N N . ILE A 1 416 ? -23.625 15.727 0.66 1 94.88 416 ILE A N 1
ATOM 3268 C CA . ILE A 1 416 ? -23.297 16.938 -0.071 1 94.88 416 ILE A CA 1
ATOM 3269 C C . ILE A 1 416 ? -24.188 18.094 0.393 1 94.88 416 ILE A C 1
ATOM 3271 O O . ILE A 1 416 ? -25.406 17.922 0.506 1 94.88 416 ILE A O 1
ATOM 3275 N N . GLN A 1 417 ? -23.594 19.172 0.761 1 94.88 417 GLN A N 1
ATOM 3276 C CA . GLN A 1 417 ? -24.297 20.391 1.141 1 94.88 417 GLN A CA 1
ATOM 3277 C C . GLN A 1 417 ? -24.344 21.391 -0.018 1 94.88 417 GLN A C 1
ATOM 3279 O O . GLN A 1 417 ? -23.312 21.828 -0.503 1 94.88 417 GLN A O 1
ATOM 3284 N N . ALA A 1 418 ? -25.5 21.672 -0.483 1 91.31 418 ALA A N 1
ATOM 3285 C CA . ALA A 1 418 ? -25.719 22.703 -1.497 1 91.31 418 ALA A CA 1
ATOM 3286 C C . ALA A 1 418 ? -26.438 23.922 -0.903 1 91.31 418 ALA A C 1
ATOM 3288 O O . ALA A 1 418 ? -26.609 24.016 0.315 1 91.31 418 ALA A O 1
ATOM 3289 N N . GLY A 1 419 ? -26.656 24.938 -1.693 1 89.5 419 GLY A N 1
ATOM 3290 C CA . GLY A 1 419 ? -27.391 26.109 -1.24 1 89.5 419 GLY A CA 1
ATOM 3291 C C . GLY A 1 419 ? -26.531 27.094 -0.483 1 89.5 419 GLY A C 1
ATOM 3292 O O . GLY A 1 419 ? -26.938 27.594 0.566 1 89.5 419 GLY A O 1
ATOM 3293 N N . LEU A 1 420 ? -25.359 27.312 -0.911 1 92.44 420 LEU A N 1
ATOM 3294 C CA . LEU A 1 420 ? -24.438 28.266 -0.322 1 92.44 420 LEU A CA 1
ATOM 3295 C C . LEU A 1 420 ? -24 29.297 -1.354 1 92.44 420 LEU A C 1
ATOM 3297 O O . LEU A 1 420 ? -22.828 29.328 -1.75 1 92.44 420 LEU A O 1
ATOM 3301 N N . PRO A 1 421 ? -24.844 30.281 -1.661 1 90.25 421 PRO A N 1
ATOM 3302 C CA . PRO A 1 421 ? -24.484 31.297 -2.65 1 90.25 421 PRO A CA 1
ATOM 3303 C C . PRO A 1 421 ? -23.359 32.219 -2.174 1 90.25 421 PRO A C 1
ATOM 3305 O O . PRO A 1 421 ? -23.109 32.312 -0.97 1 90.25 421 PRO A O 1
ATOM 3308 N N . ILE A 1 422 ? -22.703 32.844 -3.098 1 89.81 422 ILE A N 1
ATOM 3309 C CA . ILE A 1 422 ? -21.656 33.812 -2.793 1 89.81 422 ILE A CA 1
ATOM 3310 C C . ILE A 1 422 ? -22.188 34.875 -1.854 1 89.81 422 ILE A C 1
ATOM 3312 O O . ILE A 1 422 ? -23.312 35.375 -2.037 1 89.81 422 ILE A O 1
ATOM 3316 N N . GLY A 1 423 ? -21.406 35.281 -0.856 1 92.88 423 GLY A N 1
ATOM 3317 C CA . GLY A 1 423 ? -21.781 36.312 0.083 1 92.88 423 GLY A CA 1
ATOM 3318 C C . GLY A 1 423 ? -22.484 35.781 1.312 1 92.88 423 GLY A C 1
ATOM 3319 O O . GLY A 1 423 ? -22.625 36.5 2.309 1 92.88 423 GLY A O 1
ATOM 3320 N N . THR A 1 424 ? -22.938 34.562 1.259 1 95 424 THR A N 1
ATOM 3321 C CA . THR A 1 424 ? -23.609 33.938 2.396 1 95 424 THR A CA 1
ATOM 3322 C C . THR A 1 424 ? -22.656 33.844 3.594 1 95 424 THR A C 1
ATOM 3324 O O . THR A 1 424 ? -21.5 33.469 3.443 1 95 424 THR A O 1
ATOM 3327 N N . VAL A 1 425 ? -23.156 34.344 4.656 1 97.62 425 VAL A N 1
ATOM 3328 C CA . VAL A 1 425 ? -22.453 34.125 5.918 1 97.62 425 VAL A CA 1
ATOM 3329 C C . VAL A 1 425 ? -23 32.875 6.598 1 97.62 425 VAL A C 1
ATOM 3331 O O . VAL A 1 425 ? -24.156 32.812 7.008 1 97.62 425 VAL A O 1
ATOM 3334 N N . VAL A 1 426 ? -22.234 31.875 6.824 1 97.75 426 VAL A N 1
ATOM 3335 C CA . VAL A 1 426 ? -22.656 30.547 7.258 1 97.75 426 VAL A CA 1
ATOM 3336 C C . VAL A 1 426 ? -22.188 30.297 8.688 1 97.75 426 VAL A C 1
ATOM 3338 O O . VAL A 1 426 ? -21.031 30.578 9.031 1 97.75 426 VAL A O 1
ATOM 3341 N N . ASP A 1 427 ? -23.078 29.953 9.469 1 98.56 427 ASP A N 1
ATOM 3342 C CA . ASP A 1 427 ? -22.75 29.281 10.727 1 98.56 427 ASP A CA 1
ATOM 3343 C C . ASP A 1 427 ? -22.875 27.766 10.586 1 98.56 427 ASP A C 1
ATOM 3345 O O . ASP A 1 427 ? -23.906 27.266 10.164 1 98.56 427 ASP A O 1
ATOM 3349 N N . LEU A 1 428 ? -21.906 27.031 10.898 1 98.5 428 LEU A N 1
ATOM 3350 C CA . LEU A 1 428 ? -21.938 25.578 10.961 1 98.5 428 LEU A CA 1
ATOM 3351 C C . LEU A 1 428 ? -21.719 25.094 12.391 1 98.5 428 LEU A C 1
ATOM 3353 O O . LEU A 1 428 ? -20.703 25.391 13.016 1 98.5 428 LEU A O 1
ATOM 3357 N N . ILE A 1 429 ? -22.656 24.5 12.906 1 98.69 429 ILE A N 1
ATOM 3358 C CA . ILE A 1 429 ? -22.594 23.859 14.211 1 98.69 429 ILE A CA 1
ATOM 3359 C C . ILE A 1 429 ? -22.547 22.344 14.023 1 98.69 429 ILE A C 1
ATOM 3361 O O . ILE A 1 429 ? -23.438 21.766 13.383 1 98.69 429 ILE A O 1
ATOM 3365 N N . VAL A 1 430 ? -21.531 21.656 14.531 1 98.81 430 VAL A N 1
ATOM 3366 C CA . VAL A 1 430 ? -21.391 20.203 14.461 1 98.81 430 VAL A CA 1
ATOM 3367 C C . VAL A 1 430 ? -21.5 19.609 15.867 1 98.81 430 VAL A C 1
ATOM 3369 O O . VAL A 1 430 ? -20.75 19.984 16.766 1 98.81 430 VAL A O 1
ATOM 3372 N N . GLN A 1 431 ? -22.422 18.75 16.047 1 98.69 431 GLN A N 1
ATOM 3373 C CA . GLN A 1 431 ? -22.562 17.984 17.266 1 98.69 431 GLN A CA 1
ATOM 3374 C C . GLN A 1 431 ? -21.812 16.656 17.172 1 98.69 431 GLN A C 1
ATOM 3376 O O . GLN A 1 431 ? -21.969 15.914 16.203 1 98.69 431 GLN A O 1
ATOM 3381 N N . ASN A 1 432 ? -20.922 16.359 18.172 1 98.75 432 ASN A N 1
ATOM 3382 C CA . ASN A 1 432 ? -20.156 15.125 18.234 1 98.75 432 ASN A CA 1
ATOM 3383 C C . ASN A 1 432 ? -20.891 14.055 19.031 1 98.75 432 ASN A C 1
ATOM 3385 O O . ASN A 1 432 ? -21.188 14.25 20.219 1 98.75 432 ASN A O 1
ATOM 3389 N N . THR A 1 433 ? -21.141 12.922 18.453 1 98.5 433 THR A N 1
ATOM 3390 C CA . THR A 1 433 ? -21.75 11.812 19.188 1 98.5 433 THR A CA 1
ATOM 3391 C C . THR A 1 433 ? -20.688 10.797 19.609 1 98.5 433 THR A C 1
ATOM 3393 O O . THR A 1 433 ? -21.016 9.789 20.25 1 98.5 433 THR A O 1
ATOM 3396 N N . LEU A 1 434 ? -19.469 11.016 19.266 1 97.12 434 LEU A N 1
ATOM 3397 C CA . LEU A 1 434 ? -18.375 10.125 19.578 1 97.12 434 LEU A CA 1
ATOM 3398 C C . LEU A 1 434 ? -17.547 10.664 20.75 1 97.12 434 LEU A C 1
ATOM 3400 O O . LEU A 1 434 ? -17.391 11.883 20.891 1 97.12 434 LEU A O 1
ATOM 3404 N N . ASN A 1 435 ? -17.016 9.781 21.516 1 94.19 435 ASN A N 1
ATOM 3405 C CA . ASN A 1 435 ? -16.234 10.164 22.672 1 94.19 435 ASN A CA 1
ATOM 3406 C C . ASN A 1 435 ? -14.758 10.281 22.344 1 94.19 435 ASN A C 1
ATOM 3408 O O . ASN A 1 435 ? -13.922 9.625 22.969 1 94.19 435 ASN A O 1
ATOM 3412 N N . GLU A 1 436 ? -14.445 11.031 21.422 1 94.06 436 GLU A N 1
ATOM 3413 C CA . GLU A 1 436 ? -13.086 11.344 20.984 1 94.06 436 GLU A CA 1
ATOM 3414 C C . GLU A 1 436 ? -13.023 12.719 20.312 1 94.06 436 GLU A C 1
ATOM 3416 O O . GLU A 1 436 ? -14 13.164 19.719 1 94.06 436 GLU A O 1
ATOM 3421 N N . THR A 1 437 ? -11.883 13.414 20.453 1 95.75 437 THR A N 1
ATOM 3422 C CA . THR A 1 437 ? -11.648 14.656 19.734 1 95.75 437 THR A CA 1
ATOM 3423 C C . THR A 1 437 ? -11.43 14.398 18.25 1 95.75 437 THR A C 1
ATOM 3425 O O . THR A 1 437 ? -10.633 13.523 17.891 1 95.75 437 THR A O 1
ATOM 3428 N N . ILE A 1 438 ? -12.102 15.078 17.453 1 97.38 438 ILE A N 1
ATOM 3429 C CA . ILE A 1 438 ? -12.008 14.891 16.016 1 97.38 438 ILE A CA 1
ATOM 3430 C C . ILE A 1 438 ? -11.609 16.203 15.344 1 97.38 438 ILE A C 1
ATOM 3432 O O . ILE A 1 438 ? -12.406 17.141 15.281 1 97.38 438 ILE A O 1
ATOM 3436 N N . PRO A 1 439 ? -10.422 16.344 14.859 1 97.12 439 PRO A N 1
ATOM 3437 C CA . PRO A 1 439 ? -10.055 17.531 14.086 1 97.12 439 PRO A CA 1
ATOM 3438 C C . PRO A 1 439 ? -10.789 17.625 12.75 1 97.12 439 PRO A C 1
ATOM 3440 O O . PRO A 1 439 ? -10.797 16.656 11.984 1 97.12 439 PRO A O 1
ATOM 3443 N N . LEU A 1 440 ? -11.336 18.734 12.539 1 98 440 LEU A N 1
ATOM 3444 C CA . LEU A 1 440 ? -12.117 18.953 11.32 1 98 440 LEU A CA 1
ATOM 3445 C C . LEU A 1 440 ? -11.477 20.047 10.461 1 98 440 LEU A C 1
ATOM 3447 O O . LEU A 1 440 ? -11.047 21.078 10.984 1 98 440 LEU A O 1
ATOM 3451 N N . TYR A 1 441 ? -11.445 19.812 9.227 1 95.94 441 TYR A N 1
ATOM 3452 C CA . TYR A 1 441 ? -10.789 20.641 8.227 1 95.94 441 TYR A CA 1
ATOM 3453 C C . TYR A 1 441 ? -11.758 21.016 7.113 1 95.94 441 TYR A C 1
ATOM 3455 O O . TYR A 1 441 ? -12.438 20.156 6.551 1 95.94 441 TYR A O 1
ATOM 3463 N N . LYS A 1 442 ? -11.875 22.312 6.891 1 95.25 442 LYS A N 1
ATOM 3464 C CA . LYS A 1 442 ? -12.609 22.797 5.723 1 95.25 442 LYS A CA 1
ATOM 3465 C C . LYS A 1 442 ? -11.656 23.25 4.621 1 95.25 442 LYS A C 1
ATOM 3467 O O . LYS A 1 442 ? -10.727 24.016 4.879 1 95.25 442 LYS A O 1
ATOM 3472 N N . HIS A 1 443 ? -11.914 22.766 3.4 1 92.5 443 HIS A N 1
ATOM 3473 C CA . HIS A 1 443 ? -11.164 23.281 2.256 1 92.5 443 HIS A CA 1
ATOM 3474 C C . HIS A 1 443 ? -11.391 24.766 2.068 1 92.5 443 HIS A C 1
ATOM 3476 O O . HIS A 1 443 ? -12.492 25.266 2.301 1 92.5 443 HIS A O 1
ATOM 3482 N N . GLY A 1 444 ? -10.273 25.438 1.684 1 88 444 GLY A N 1
ATOM 3483 C CA . GLY A 1 444 ? -10.406 26.859 1.387 1 88 444 GLY A CA 1
ATOM 3484 C C . GLY A 1 444 ? -9.844 27.75 2.477 1 88 444 GLY A C 1
ATOM 3485 O O . GLY A 1 444 ? -8.82 27.422 3.082 1 88 444 GLY A O 1
ATOM 3486 N N . ASN A 1 445 ? -10.594 28.859 2.693 1 87.69 445 ASN A N 1
ATOM 3487 C CA . ASN A 1 445 ? -10.109 29.891 3.619 1 87.69 445 ASN A CA 1
ATOM 3488 C C . ASN A 1 445 ? -10.367 29.484 5.07 1 87.69 445 ASN A C 1
ATOM 3490 O O . ASN A 1 445 ? -11.266 28.703 5.352 1 87.69 445 ASN A O 1
ATOM 3494 N N . PRO A 1 446 ? -9.539 30.109 5.984 1 92.88 446 PRO A N 1
ATOM 3495 C CA . PRO A 1 446 ? -9.797 29.906 7.41 1 92.88 446 PRO A CA 1
ATOM 3496 C C . PRO A 1 446 ? -11.195 30.344 7.832 1 92.88 446 PRO A C 1
ATOM 3498 O O . PRO A 1 446 ? -11.82 31.172 7.152 1 92.88 446 PRO A O 1
ATOM 3501 N N . THR A 1 447 ? -11.695 29.844 8.859 1 95.81 447 THR A N 1
ATOM 3502 C CA . THR A 1 447 ? -13.016 30.156 9.406 1 95.81 447 THR A CA 1
ATOM 3503 C C . THR A 1 447 ? -12.906 30.609 10.859 1 95.81 447 THR A C 1
ATOM 3505 O O . THR A 1 447 ? -11.93 30.281 11.547 1 95.81 447 THR A O 1
ATOM 3508 N N . PHE A 1 448 ? -13.852 31.344 11.297 1 97.62 448 PHE A N 1
ATOM 3509 C CA . PHE A 1 448 ? -13.859 31.859 12.664 1 97.62 448 PHE A CA 1
ATOM 3510 C C . PHE A 1 448 ? -14.383 30.797 13.633 1 97.62 448 PHE A C 1
ATOM 3512 O O . PHE A 1 448 ? -15.422 30.188 13.383 1 97.62 448 PHE A O 1
ATOM 3519 N N . HIS A 1 449 ? -13.656 30.562 14.617 1 97.62 449 HIS A N 1
ATOM 3520 C CA . HIS A 1 449 ? -14.055 29.688 15.719 1 97.62 449 HIS A CA 1
ATOM 3521 C C . HIS A 1 449 ? -14.938 30.438 16.719 1 97.62 449 HIS A C 1
ATOM 3523 O O . HIS A 1 449 ? -14.445 31.188 17.562 1 97.62 449 HIS A O 1
ATOM 3529 N N . LEU A 1 450 ? -16.266 30.266 16.766 1 97.31 450 LEU A N 1
ATOM 3530 C CA . LEU A 1 450 ? -17.203 31 17.609 1 97.31 450 LEU A CA 1
ATOM 3531 C C . LEU A 1 450 ? -17.25 30.406 19.016 1 97.31 450 LEU A C 1
ATOM 3533 O O . LEU A 1 450 ? -17.438 31.125 20 1 97.31 450 LEU A O 1
ATOM 3537 N N . GLY A 1 451 ? -17.125 29.031 18.969 1 96.56 451 GLY A N 1
ATOM 3538 C CA . GLY A 1 451 ? -17.172 28.344 20.25 1 96.56 451 GLY A CA 1
ATOM 3539 C C . GLY A 1 451 ? -17.203 26.844 20.125 1 96.56 451 GLY A C 1
ATOM 3540 O O . GLY A 1 451 ? -17.547 26.312 19.062 1 96.56 451 GLY A O 1
ATOM 3541 N N . SER A 1 452 ? -16.812 26.172 21.203 1 96.75 452 SER A N 1
ATOM 3542 C CA . SER A 1 452 ? -16.875 24.719 21.328 1 96.75 452 SER A CA 1
ATOM 3543 C C . SER A 1 452 ? -16.906 24.281 22.781 1 96.75 452 SER A C 1
ATOM 3545 O O . SER A 1 452 ? -16.297 24.938 23.641 1 96.75 452 SER A O 1
ATOM 3547 N N . ARG A 1 453 ? -17.578 23.219 23.031 1 96.69 453 ARG A N 1
ATOM 3548 C CA . ARG A 1 453 ? -17.703 22.656 24.375 1 96.69 453 ARG A CA 1
ATOM 3549 C C . ARG A 1 453 ? -17.703 21.125 24.328 1 96.69 453 ARG A C 1
ATOM 3551 O O . ARG A 1 453 ? -18.344 20.531 23.453 1 96.69 453 ARG A O 1
ATOM 3558 N N . ALA A 1 454 ? -17 20.531 25.25 1 96.81 454 ALA A N 1
ATOM 3559 C CA . ALA A 1 454 ? -17.016 19.078 25.406 1 96.81 454 ALA A CA 1
ATOM 3560 C C . ALA A 1 454 ? -18.188 18.641 26.281 1 96.81 454 ALA A C 1
ATOM 3562 O O . ALA A 1 454 ? -18.578 19.359 27.203 1 96.81 454 ALA A O 1
ATOM 3563 N N . PHE A 1 455 ? -18.75 17.531 26 1 97.81 455 PHE A N 1
ATOM 3564 C CA . PHE A 1 455 ? -19.766 16.875 26.828 1 97.81 455 PHE A CA 1
ATOM 3565 C C . PHE A 1 455 ? -20.969 17.781 27.031 1 97.81 455 PHE A C 1
ATOM 3567 O O . PHE A 1 455 ? -21.5 17.875 28.141 1 97.81 455 PHE A O 1
ATOM 3574 N N . GLU A 1 456 ? -21.328 18.594 26 1 97.06 456 GLU A N 1
ATOM 3575 C CA . GLU A 1 456 ? -22.484 19.469 25.984 1 97.06 456 GLU A CA 1
ATOM 3576 C C . GLU A 1 456 ? -23.203 19.406 24.641 1 97.06 456 GLU A C 1
ATOM 3578 O O . GLU A 1 456 ? -22.562 19.328 23.594 1 97.06 456 GLU A O 1
ATOM 3583 N N . LYS A 1 457 ? -24.484 19.406 24.688 1 96.75 457 LYS A N 1
ATOM 3584 C CA . LYS A 1 457 ? -25.297 19.5 23.484 1 96.75 457 LYS A CA 1
ATOM 3585 C C . LYS A 1 457 ? -25.562 20.969 23.125 1 96.75 457 LYS A C 1
ATOM 3587 O O . LYS A 1 457 ? -25.828 21.781 24 1 96.75 457 LYS A O 1
ATOM 3592 N N . PHE A 1 458 ? -25.406 21.312 21.906 1 97.44 458 PHE A N 1
ATOM 3593 C CA . PHE A 1 458 ? -25.859 22.609 21.422 1 97.44 458 PHE A CA 1
ATOM 3594 C C . PHE A 1 458 ? -27.375 22.672 21.344 1 97.44 458 PHE A C 1
ATOM 3596 O O . PHE A 1 458 ? -27.984 22.141 20.406 1 97.44 458 PHE A O 1
ATOM 3603 N N . GLU A 1 459 ? -28.047 23.344 22.203 1 94.88 459 GLU A N 1
ATOM 3604 C CA . GLU A 1 459 ? -29.5 23.266 22.359 1 94.88 459 GLU A CA 1
ATOM 3605 C C . GLU A 1 459 ? -30.203 24.375 21.578 1 94.88 459 GLU A C 1
ATOM 3607 O O . GLU A 1 459 ? -31.438 24.406 21.516 1 94.88 459 GLU A O 1
ATOM 3612 N N . TRP A 1 460 ? -29.547 25.203 20.906 1 95.75 460 TRP A N 1
ATOM 3613 C CA . TRP A 1 460 ? -30.141 26.375 20.266 1 95.75 460 TRP A CA 1
ATOM 3614 C C . TRP A 1 460 ? -30.312 26.141 18.781 1 95.75 460 TRP A C 1
ATOM 3616 O O . TRP A 1 460 ? -29.812 25.172 18.219 1 95.75 460 TRP A O 1
ATOM 3626 N N . SER A 1 461 ? -31.078 27.047 18.172 1 94.81 461 SER A N 1
ATOM 3627 C CA . SER A 1 461 ? -31.391 26.906 16.766 1 94.81 461 SER A CA 1
ATOM 3628 C C . SER A 1 461 ? -30.406 27.688 15.891 1 94.81 461 SER A C 1
ATOM 3630 O O . SER A 1 461 ? -30.328 27.469 14.68 1 94.81 461 SER A O 1
ATOM 3632 N N . SER A 1 462 ? -29.703 28.578 16.578 1 95.69 462 SER A N 1
ATOM 3633 C CA . SER A 1 462 ? -28.75 29.422 15.867 1 95.69 462 SER A CA 1
ATOM 3634 C C . SER A 1 462 ? -27.766 30.062 16.828 1 95.69 462 SER A C 1
ATOM 3636 O O . SER A 1 462 ? -27.906 29.953 18.047 1 95.69 462 SER A O 1
ATOM 3638 N N . ILE A 1 463 ? -26.812 30.609 16.266 1 97.38 463 ILE A N 1
ATOM 3639 C CA . ILE A 1 463 ? -25.828 31.344 17.062 1 97.38 463 ILE A CA 1
ATOM 3640 C C . ILE A 1 463 ? -26.516 32.531 17.75 1 97.38 463 ILE A C 1
ATOM 3642 O O . ILE A 1 463 ? -26.234 32.812 18.922 1 97.38 463 ILE A O 1
ATOM 3646 N N . GLN A 1 464 ? -27.391 33.281 17.031 1 94.25 464 GLN A N 1
ATOM 3647 C CA . GLN A 1 464 ? -28.141 34.375 17.609 1 94.25 464 GLN A CA 1
ATOM 3648 C C . GLN A 1 464 ? -28.969 33.906 18.812 1 94.25 464 GLN A C 1
ATOM 3650 O O . GLN A 1 464 ? -28.984 34.562 19.859 1 94.25 464 GLN A O 1
ATOM 3655 N N . ASP A 1 465 ? -29.562 32.812 18.547 1 96.38 465 ASP A N 1
ATOM 3656 C CA . ASP A 1 465 ? -30.344 32.219 19.641 1 96.38 465 ASP A CA 1
ATOM 3657 C C . ASP A 1 465 ? -29.438 31.859 20.812 1 96.38 465 ASP A C 1
ATOM 3659 O O . ASP A 1 465 ? -29.781 32.125 21.969 1 96.38 465 ASP A O 1
ATOM 3663 N N . ALA A 1 466 ? -28.375 31.297 20.547 1 96.31 466 ALA A N 1
ATOM 3664 C CA . ALA A 1 466 ? -27.406 30.938 21.578 1 96.31 466 ALA A CA 1
ATOM 3665 C C . ALA A 1 466 ? -26.953 32.188 22.344 1 96.31 466 ALA A C 1
ATOM 3667 O O . ALA A 1 466 ? -26.828 32.156 23.562 1 96.31 466 ALA A O 1
ATOM 3668 N N . LEU A 1 467 ? -26.688 33.219 21.656 1 95.06 467 LEU A N 1
ATOM 3669 C CA . LEU A 1 467 ? -26.25 34.469 22.266 1 95.06 467 LEU A CA 1
ATOM 3670 C C . LEU A 1 467 ? -27.344 35.031 23.172 1 95.06 467 LEU A C 1
ATOM 3672 O O . LEU A 1 467 ? -27.047 35.531 24.266 1 95.06 467 LEU A O 1
ATOM 3676 N N . GLU A 1 468 ? -28.562 35 22.734 1 94.69 468 GLU A N 1
ATOM 3677 C CA . GLU A 1 468 ? -29.688 35.5 23.531 1 94.69 468 GLU A CA 1
ATOM 3678 C C . GLU A 1 468 ? -29.812 34.719 24.844 1 94.69 468 GLU A C 1
ATOM 3680 O O . GLU A 1 468 ? -30.344 35.219 25.828 1 94.69 468 GLU A O 1
ATOM 3685 N N . HIS A 1 469 ? -29.234 33.531 24.844 1 95.44 469 HIS A N 1
ATOM 3686 C CA . HIS A 1 469 ? -29.297 32.688 26.031 1 95.44 469 HIS A CA 1
ATOM 3687 C C . HIS A 1 469 ? -27.969 32.688 26.766 1 95.44 469 HIS A C 1
ATOM 3689 O O . HIS A 1 469 ? -27.719 31.781 27.578 1 95.44 469 HIS A O 1
ATOM 3695 N N . HIS A 1 470 ? -27.109 33.438 26.406 1 93 470 HIS A N 1
ATOM 3696 C CA . HIS A 1 470 ? -25.844 33.688 27.094 1 93 470 HIS A CA 1
ATOM 3697 C C . HIS A 1 470 ? -24.922 32.469 27.016 1 93 470 HIS A C 1
ATOM 3699 O O . HIS A 1 470 ? -24.266 32.125 28 1 93 470 HIS A O 1
ATOM 3705 N N . ALA A 1 471 ? -25.125 31.781 25.922 1 92.69 471 ALA A N 1
ATOM 3706 C CA . ALA A 1 471 ? -24.156 30.719 25.656 1 92.69 471 ALA A CA 1
ATOM 3707 C C . ALA A 1 471 ? -22.75 31.297 25.516 1 92.69 471 ALA A C 1
ATOM 3709 O O . ALA A 1 471 ? -22.562 32.469 25.234 1 92.69 471 ALA A O 1
ATOM 3710 N N . ASP A 1 472 ? -21.75 30.469 25.766 1 90.06 472 ASP A N 1
ATOM 3711 C CA . ASP A 1 472 ? -20.344 30.859 25.656 1 90.06 472 ASP A CA 1
ATOM 3712 C C . ASP A 1 472 ? -19.891 30.859 24.188 1 90.06 472 ASP A C 1
ATOM 3714 O O . ASP A 1 472 ? -19.219 29.922 23.75 1 90.06 472 ASP A O 1
ATOM 3718 N N . ILE A 1 473 ? -20.234 31.875 23.547 1 94.31 473 ILE A N 1
ATOM 3719 C CA . ILE A 1 473 ? -19.938 32.094 22.125 1 94.31 473 ILE A CA 1
ATOM 3720 C C . ILE A 1 473 ? -19.312 33.469 21.938 1 94.31 473 ILE A C 1
ATOM 3722 O O . ILE A 1 473 ? -19.719 34.438 22.578 1 94.31 473 ILE A O 1
ATOM 3726 N N . ASN A 1 474 ? -18.297 33.5 21.156 1 95.62 474 ASN A N 1
ATOM 3727 C CA . ASN A 1 474 ? -17.578 34.719 20.875 1 95.62 474 ASN A CA 1
ATOM 3728 C C . ASN A 1 474 ? -17.734 35.156 19.422 1 95.62 474 ASN A C 1
ATOM 3730 O O . ASN A 1 474 ? -17.125 34.562 18.531 1 95.62 474 ASN A O 1
ATOM 3734 N N . ILE A 1 475 ? -18.5 36.25 19.172 1 94.81 475 ILE A N 1
ATOM 3735 C CA . ILE A 1 475 ? -18.672 36.75 17.828 1 94.81 475 ILE A CA 1
ATOM 3736 C C . ILE A 1 475 ? -17.922 38.094 17.688 1 94.81 475 ILE A C 1
ATOM 3738 O O . ILE A 1 475 ? -17.953 38.719 16.625 1 94.81 475 ILE A O 1
ATOM 3742 N N . ASN A 1 476 ? -17.297 38.562 18.75 1 94.06 476 ASN A N 1
ATOM 3743 C CA . ASN A 1 476 ? -16.656 39.875 18.766 1 94.06 476 ASN A CA 1
ATOM 3744 C C . ASN A 1 476 ? -15.203 39.781 18.312 1 94.06 476 ASN A C 1
ATOM 3746 O O . ASN A 1 476 ? -14.773 40.562 17.469 1 94.06 476 ASN A O 1
ATOM 3750 N N . ASP A 1 477 ? -14.484 38.812 18.844 1 94.62 477 ASP A N 1
ATOM 3751 C CA . ASP A 1 477 ? -13.086 38.656 18.453 1 94.62 477 ASP A CA 1
ATOM 3752 C C . ASP A 1 477 ? -12.664 37.188 18.516 1 94.62 477 ASP A C 1
ATOM 3754 O O . ASP A 1 477 ? -11.664 36.844 19.141 1 94.62 477 ASP A O 1
ATOM 3758 N N . PRO A 1 478 ? -13.336 36.375 17.812 1 96.5 478 PRO A N 1
ATOM 3759 C CA . PRO A 1 478 ? -13 34.938 17.828 1 96.5 478 PRO A CA 1
ATOM 3760 C C . PRO A 1 478 ? -11.68 34.656 17.109 1 96.5 478 PRO A C 1
ATOM 3762 O O . PRO A 1 478 ? -11.188 35.469 16.344 1 96.5 478 PRO A O 1
ATOM 3765 N N . ALA A 1 479 ? -11.172 33.531 17.438 1 96.88 479 ALA A N 1
ATOM 3766 C CA . ALA A 1 479 ? -10 33.031 16.719 1 96.88 479 ALA A CA 1
ATOM 3767 C C . ALA A 1 479 ? -10.367 32.656 15.289 1 96.88 479 ALA A C 1
ATOM 3769 O O . ALA A 1 479 ? -11.531 32.375 14.992 1 96.88 479 ALA A O 1
ATOM 3770 N N . LEU A 1 480 ? -9.336 32.781 14.438 1 96.5 480 LEU A N 1
ATOM 3771 C CA . LEU A 1 480 ? -9.391 32.312 13.055 1 96.5 480 LEU A CA 1
ATOM 3772 C C . LEU A 1 480 ? -8.461 31.125 12.852 1 96.5 480 LEU A C 1
ATOM 3774 O O . LEU A 1 480 ? -7.32 31.125 13.32 1 96.5 480 LEU A O 1
ATOM 3778 N N . ALA A 1 481 ? -9.023 30.016 12.156 1 95.44 481 ALA A N 1
ATOM 3779 C CA . ALA A 1 481 ? -8.203 28.828 11.953 1 95.44 481 ALA A CA 1
ATOM 3780 C C . ALA A 1 481 ? -8.68 28.031 10.734 1 95.44 481 ALA A C 1
ATOM 3782 O O . ALA A 1 481 ? -9.758 28.297 10.195 1 95.44 481 ALA A O 1
ATOM 3783 N N . VAL A 1 482 ? -7.801 27.094 10.352 1 93.94 482 VAL A N 1
ATOM 3784 C CA . VAL A 1 482 ? -8.117 26.219 9.234 1 93.94 482 VAL A CA 1
ATOM 3785 C C . VAL A 1 482 ? -8.656 24.891 9.766 1 93.94 482 VAL A C 1
ATOM 3787 O O . VAL A 1 482 ? -9.57 24.297 9.18 1 93.94 482 VAL A O 1
ATOM 3790 N N . VAL A 1 483 ? -8.086 24.406 10.766 1 96.19 483 VAL A N 1
ATOM 3791 C CA . VAL A 1 483 ? -8.508 23.156 11.391 1 96.19 483 VAL A CA 1
ATOM 3792 C C . VAL A 1 483 ? -9.062 23.438 12.789 1 96.19 483 VAL A C 1
ATOM 3794 O O . VAL A 1 483 ? -8.484 24.219 13.547 1 96.19 483 VAL A O 1
ATOM 3797 N N . HIS A 1 484 ? -10.227 22.781 13.148 1 97 484 HIS A N 1
ATOM 3798 C CA . HIS A 1 484 ? -10.906 22.953 14.422 1 97 484 HIS A CA 1
ATOM 3799 C C . HIS A 1 484 ? -11.148 21.594 15.094 1 97 484 HIS A C 1
ATOM 3801 O O . HIS A 1 484 ? -11.594 20.641 14.445 1 97 484 HIS A O 1
ATOM 3807 N N . ASP A 1 485 ? -10.852 21.562 16.312 1 97.38 485 ASP A N 1
ATOM 3808 C CA . ASP A 1 485 ? -11.164 20.359 17.062 1 97.38 485 ASP A CA 1
ATOM 3809 C C . ASP A 1 485 ? -12.641 20.312 17.422 1 97.38 485 ASP A C 1
ATOM 3811 O O . ASP A 1 485 ? -13.172 21.25 18.016 1 97.38 485 ASP A O 1
ATOM 3815 N N . LEU A 1 486 ? -13.352 19.188 17.031 1 98.19 486 LEU A N 1
ATOM 3816 C CA . LEU A 1 486 ? -14.656 18.812 17.562 1 98.19 486 LEU A CA 1
ATOM 3817 C C . LEU A 1 486 ? -14.516 18.016 18.859 1 98.19 486 LEU A C 1
ATOM 3819 O O . LEU A 1 486 ? -14.023 16.875 18.844 1 98.19 486 LEU A O 1
ATOM 3823 N N . PRO A 1 487 ? -14.844 18.703 20.016 1 97.38 487 PRO A N 1
ATOM 3824 C CA . PRO A 1 487 ? -14.617 18.031 21.297 1 97.38 487 PRO A CA 1
ATOM 3825 C C . PRO A 1 487 ? -15.492 16.781 21.469 1 97.38 487 PRO A C 1
ATOM 3827 O O . PRO A 1 487 ? -16.531 16.656 20.797 1 97.38 487 PRO A O 1
ATOM 3830 N N . PRO A 1 488 ? -15 15.812 22.359 1 97 488 PRO A N 1
ATOM 3831 C CA . PRO A 1 488 ? -15.75 14.578 22.594 1 97 488 PRO A CA 1
ATOM 3832 C C . PRO A 1 488 ? -17.156 14.844 23.156 1 97 488 PRO A C 1
ATOM 3834 O O . PRO A 1 488 ? -17.312 15.617 24.094 1 97 488 PRO A O 1
ATOM 3837 N N . LEU A 1 489 ? -18.188 14.227 22.547 1 98.25 489 LEU A N 1
ATOM 3838 C CA . LEU A 1 489 ? -19.578 14.32 22.984 1 98.25 489 LEU A CA 1
ATOM 3839 C C . LEU A 1 489 ? -20 15.773 23.188 1 98.25 489 LEU A C 1
ATOM 3841 O O . LEU A 1 489 ? -20.734 16.094 24.125 1 98.25 489 LEU A O 1
ATOM 3845 N N . GLY A 1 490 ? -19.438 16.656 22.391 1 98.38 490 GLY A N 1
ATOM 3846 C CA . GLY A 1 490 ? -19.672 18.094 22.484 1 98.38 490 GLY A CA 1
ATOM 3847 C C . GLY A 1 490 ? -20.031 18.719 21.141 1 98.38 490 GLY A C 1
ATOM 3848 O O . GLY A 1 490 ? -20.594 18.062 20.281 1 98.38 490 GLY A O 1
ATOM 3849 N N . TRP A 1 491 ? -19.875 20.078 21.047 1 98.44 491 TRP A N 1
ATOM 3850 C CA . TRP A 1 491 ? -20.219 20.766 19.812 1 98.44 491 TRP A CA 1
ATOM 3851 C C . TRP A 1 491 ? -19.141 21.781 19.422 1 98.44 491 TRP A C 1
ATOM 3853 O O . TRP A 1 491 ? -18.312 22.172 20.266 1 98.44 491 TRP A O 1
ATOM 3863 N N . LEU A 1 492 ? -19 22.094 18.234 1 98.5 492 LEU A N 1
ATOM 3864 C CA . LEU A 1 492 ? -18.156 23.094 17.594 1 98.5 492 LEU A CA 1
ATOM 3865 C C . LEU A 1 492 ? -18.984 24.031 16.719 1 98.5 492 LEU A C 1
ATOM 3867 O O . LEU A 1 492 ? -19.828 23.578 15.945 1 98.5 492 LEU A O 1
ATOM 3871 N N . ALA A 1 493 ? -18.828 25.359 16.891 1 98.44 493 ALA A N 1
ATOM 3872 C CA . ALA A 1 493 ? -19.484 26.375 16.062 1 98.44 493 ALA A CA 1
ATOM 3873 C C . ALA A 1 493 ? -18.438 27.219 15.328 1 98.44 493 ALA A C 1
ATOM 3875 O O . ALA A 1 493 ? -17.562 27.812 15.961 1 98.44 493 ALA A O 1
ATOM 3876 N N . ILE A 1 494 ? -18.594 27.25 14.016 1 98.38 494 ILE A N 1
ATOM 3877 C CA . ILE A 1 494 ? -17.703 28.078 13.211 1 98.38 494 ILE A CA 1
ATOM 3878 C C . ILE A 1 494 ? -18.516 28.938 12.25 1 98.38 494 ILE A C 1
ATOM 3880 O O . ILE A 1 494 ? -19.672 28.641 11.961 1 98.38 494 ILE A O 1
ATOM 3884 N N . ARG A 1 495 ? -17.938 30.125 11.742 1 98.25 495 ARG A N 1
ATOM 3885 C CA . ARG A 1 495 ? -18.578 31.078 10.836 1 98.25 495 ARG A CA 1
ATOM 3886 C C . ARG A 1 495 ? -17.641 31.484 9.711 1 98.25 495 ARG A C 1
ATOM 3888 O O . ARG A 1 495 ? -16.438 31.688 9.93 1 98.25 495 ARG A O 1
ATOM 3895 N N . TRP A 1 496 ? -18.156 31.484 8.516 1 96.19 496 TRP A N 1
ATOM 3896 C CA . TRP A 1 496 ? -17.406 32.062 7.398 1 96.19 496 TRP A CA 1
ATOM 3897 C C . TRP A 1 496 ? -18.359 32.688 6.383 1 96.19 496 TRP A C 1
ATOM 3899 O O . TRP A 1 496 ? -19.578 32.469 6.449 1 96.19 496 TRP A O 1
ATOM 3909 N N . ARG A 1 497 ? -17.781 33.531 5.562 1 94.94 497 ARG A N 1
ATOM 3910 C CA . ARG A 1 497 ? -18.5 34.062 4.402 1 94.94 497 ARG A CA 1
ATOM 3911 C C . ARG A 1 497 ? -18.094 33.344 3.127 1 94.94 497 ARG A C 1
ATOM 3913 O O . ARG A 1 497 ? -16.906 33.094 2.887 1 94.94 497 ARG A O 1
ATOM 3920 N N . VAL A 1 498 ? -19.062 32.938 2.373 1 92.31 498 VAL A N 1
ATOM 3921 C CA . VAL A 1 498 ? -18.812 32.281 1.085 1 92.31 498 VAL A CA 1
ATOM 3922 C C . VAL A 1 498 ? -18.281 33.312 0.096 1 92.31 498 VAL A C 1
ATOM 3924 O O . VAL A 1 498 ? -18.969 34.281 -0.261 1 92.31 498 VAL A O 1
ATOM 3927 N N . THR A 1 499 ? -17.031 33.094 -0.322 1 86.69 499 THR A N 1
ATOM 3928 C CA . THR A 1 499 ? -16.391 34.062 -1.203 1 86.69 499 THR A CA 1
ATOM 3929 C C . THR A 1 499 ? -15.859 33.406 -2.467 1 86.69 499 THR A C 1
ATOM 3931 O O . THR A 1 499 ? -15.273 34.062 -3.33 1 86.69 499 THR A O 1
ATOM 3934 N N . LEU A 1 500 ? -16.078 32.062 -2.582 1 81.81 500 LEU A N 1
ATOM 3935 C CA . LEU A 1 500 ? -15.555 31.344 -3.736 1 81.81 500 LEU A CA 1
ATOM 3936 C C . LEU A 1 500 ? -16.656 30.516 -4.395 1 81.81 500 LEU A C 1
ATOM 3938 O O . LEU A 1 500 ? -17.719 30.312 -3.807 1 81.81 500 LEU A O 1
ATOM 3942 N N . THR A 1 501 ? -16.344 30.172 -5.676 1 82.75 501 THR A N 1
ATOM 3943 C CA . THR A 1 501 ? -17.219 29.281 -6.414 1 82.75 501 THR A CA 1
ATOM 3944 C C . THR A 1 501 ? -16.531 27.938 -6.676 1 82.75 501 THR A C 1
ATOM 3946 O O . THR A 1 501 ? -15.5 27.891 -7.355 1 82.75 501 THR A O 1
ATOM 3949 N N . GLY A 1 502 ? -17.047 26.875 -6.102 1 83.44 502 GLY A N 1
ATOM 3950 C CA . GLY A 1 502 ? -16.453 25.562 -6.289 1 83.44 502 GLY A CA 1
ATOM 3951 C C . GLY A 1 502 ? -16.938 24.547 -5.27 1 83.44 502 GLY A C 1
ATOM 3952 O O . GLY A 1 502 ? -17.766 24.859 -4.41 1 83.44 502 GLY A O 1
ATOM 3953 N N . ALA A 1 503 ? -16.516 23.328 -5.461 1 88.19 503 ALA A N 1
ATOM 3954 C CA . ALA A 1 503 ? -16.797 22.266 -4.5 1 88.19 503 ALA A CA 1
ATOM 3955 C C . ALA A 1 503 ? -15.703 22.156 -3.451 1 88.19 503 ALA A C 1
ATOM 3957 O O . ALA A 1 503 ? -14.562 21.797 -3.77 1 88.19 503 ALA A O 1
ATOM 3958 N N . THR A 1 504 ? -16.047 22.547 -2.273 1 90.75 504 THR A N 1
ATOM 3959 C CA . THR A 1 504 ? -15.156 22.375 -1.136 1 90.75 504 THR A CA 1
ATOM 3960 C C . THR A 1 504 ? -15.547 21.141 -0.332 1 90.75 504 THR A C 1
ATOM 3962 O O . THR A 1 504 ? -16.406 20.359 -0.752 1 90.75 504 THR A O 1
ATOM 3965 N N . MET A 1 505 ? -14.805 20.891 0.676 1 94.62 505 MET A N 1
ATOM 3966 C CA . MET A 1 505 ? -15.086 19.719 1.507 1 94.62 505 MET A CA 1
ATOM 3967 C C . MET A 1 505 ? -14.797 20.016 2.975 1 94.62 505 MET A C 1
ATOM 3969 O O . MET A 1 505 ? -13.82 20.703 3.297 1 94.62 505 MET A O 1
ATOM 3973 N N . PHE A 1 506 ? -15.742 19.625 3.83 1 96.81 506 PHE A N 1
ATOM 3974 C CA . PHE A 1 506 ? -15.578 19.609 5.277 1 96.81 506 PHE A CA 1
ATOM 3975 C C . PHE A 1 506 ? -15.383 18.188 5.781 1 96.81 506 PHE A C 1
ATOM 3977 O O . PHE A 1 506 ? -16.25 17.328 5.578 1 96.81 506 PHE A O 1
ATOM 3984 N N . HIS A 1 507 ? -14.156 17.844 6.406 1 96.81 507 HIS A N 1
ATOM 3985 C CA . HIS A 1 507 ? -13.938 16.438 6.742 1 96.81 507 HIS A CA 1
ATOM 3986 C C . HIS A 1 507 ? -13 16.297 7.941 1 96.81 507 HIS A C 1
ATOM 3988 O O . HIS A 1 507 ? -12.344 17.266 8.336 1 96.81 507 HIS A O 1
ATOM 3994 N N . ALA A 1 508 ? -13.086 15.148 8.477 1 96.88 508 ALA A N 1
ATOM 3995 C CA . ALA A 1 508 ? -12.125 14.797 9.516 1 96.88 508 ALA A CA 1
ATOM 3996 C C . ALA A 1 508 ? -10.719 14.648 8.945 1 96.88 508 ALA A C 1
ATOM 3998 O O . ALA A 1 508 ? -10.555 14.203 7.809 1 96.88 508 ALA A O 1
ATOM 3999 N N . VAL A 1 509 ? -9.695 14.984 9.828 1 94.88 509 VAL A N 1
ATOM 4000 C CA . VAL A 1 509 ? -8.305 14.914 9.398 1 94.88 509 VAL A CA 1
ATOM 4001 C C . VAL A 1 509 ? -7.699 13.578 9.82 1 94.88 509 VAL A C 1
ATOM 4003 O O . VAL A 1 509 ? -6.773 13.078 9.18 1 94.88 509 VAL A O 1
ATOM 4006 N N . LYS A 1 510 ? -8.32 12.992 10.812 1 93.25 510 LYS A N 1
ATOM 4007 C CA . LYS A 1 510 ? -7.852 11.656 11.188 1 93.25 510 LYS A CA 1
ATOM 4008 C C . LYS A 1 510 ? -8.156 10.641 10.094 1 93.25 510 LYS A C 1
ATOM 4010 O O . LYS A 1 510 ? -9.289 10.57 9.602 1 93.25 510 LYS A O 1
ATOM 4015 N N . LEU A 1 511 ? -7.16 9.906 9.844 1 88.5 511 LEU A N 1
ATOM 4016 C CA . LEU A 1 511 ? -7.273 8.961 8.734 1 88.5 511 LEU A CA 1
ATOM 4017 C C . LEU A 1 511 ? -8.422 7.98 8.969 1 88.5 511 LEU A C 1
ATOM 4019 O O . LEU A 1 511 ? -9.211 7.711 8.062 1 88.5 511 LEU A O 1
ATOM 4023 N N . ARG A 1 512 ? -8.562 7.383 10.156 1 90.5 512 ARG A N 1
ATOM 4024 C CA . ARG A 1 512 ? -9.578 6.379 10.445 1 90.5 512 ARG A CA 1
ATOM 4025 C C . ARG A 1 512 ? -10.977 6.922 10.18 1 90.5 512 ARG A C 1
ATOM 4027 O O . ARG A 1 512 ? -11.836 6.211 9.656 1 90.5 512 ARG A O 1
ATOM 4034 N N . TYR A 1 513 ? -11.258 8.211 10.477 1 95 513 TYR A N 1
ATOM 4035 C CA . TYR A 1 513 ? -12.562 8.82 10.281 1 95 513 TYR A CA 1
ATOM 4036 C C . TYR A 1 513 ? -12.758 9.234 8.82 1 95 513 TYR A C 1
ATOM 4038 O O . TYR A 1 513 ? -13.812 8.992 8.234 1 95 513 TYR A O 1
ATOM 4046 N N . PHE A 1 514 ? -11.711 9.773 8.289 1 94.31 514 PHE A N 1
ATOM 4047 C CA . PHE A 1 514 ? -11.797 10.227 6.906 1 94.31 514 PHE A CA 1
ATOM 4048 C C . PHE A 1 514 ? -11.953 9.039 5.957 1 94.31 514 PHE A C 1
ATOM 4050 O O . PHE A 1 514 ? -12.883 9 5.152 1 94.31 514 PHE A O 1
ATOM 4057 N N . ALA A 1 515 ? -11.062 8.102 6.023 1 91.69 515 ALA A N 1
ATOM 4058 C CA . ALA A 1 515 ? -11.055 6.961 5.109 1 91.69 515 ALA A CA 1
ATOM 4059 C C . ALA A 1 515 ? -12.359 6.184 5.191 1 91.69 515 ALA A C 1
ATOM 4061 O O . ALA A 1 515 ? -12.789 5.566 4.211 1 91.69 515 ALA A O 1
ATOM 4062 N N . LEU A 1 516 ? -12.992 6.258 6.441 1 95.19 516 LEU A N 1
ATOM 4063 C CA . LEU A 1 516 ? -14.195 5.453 6.629 1 95.19 516 LEU A CA 1
ATOM 4064 C C . LEU A 1 516 ? -15.445 6.316 6.516 1 95.19 516 LEU A C 1
ATOM 4066 O O . LEU A 1 516 ? -16.547 5.875 6.863 1 95.19 516 LEU A O 1
ATOM 4070 N N . GLY A 1 517 ? -15.297 7.648 6 1 96.44 517 GLY A N 1
ATOM 4071 C CA . GLY A 1 517 ? -16.5 8.266 5.469 1 96.44 517 GLY A CA 1
ATOM 4072 C C . GLY A 1 517 ? -16.797 9.625 6.082 1 96.44 517 GLY A C 1
ATOM 4073 O O . GLY A 1 517 ? -17.703 10.328 5.637 1 96.44 517 GLY A O 1
ATOM 4074 N N . MET A 1 518 ? -16.047 10.125 7.078 1 97.62 518 MET A N 1
ATOM 4075 C CA . MET A 1 518 ? -16.422 11.367 7.75 1 97.62 518 MET A CA 1
ATOM 4076 C C . MET A 1 518 ? -15.984 12.578 6.926 1 97.62 518 MET A C 1
ATOM 4078 O O . MET A 1 518 ? -15.039 13.281 7.293 1 97.62 518 MET A O 1
ATOM 4082 N N . ALA A 1 519 ? -16.703 12.844 5.941 1 97.31 519 ALA A N 1
ATOM 4083 C CA . ALA A 1 519 ? -16.5 13.961 5.027 1 97.31 519 ALA A CA 1
ATOM 4084 C C . ALA A 1 519 ? -17.812 14.398 4.383 1 97.31 519 ALA A C 1
ATOM 4086 O O . ALA A 1 519 ? -18.734 13.602 4.246 1 97.31 519 ALA A O 1
ATOM 4087 N N . ALA A 1 520 ? -17.922 15.672 4.121 1 97.88 520 ALA A N 1
ATOM 4088 C CA . ALA A 1 520 ? -19.094 16.234 3.449 1 97.88 520 ALA A CA 1
ATOM 4089 C C . ALA A 1 520 ? -18.672 17.281 2.412 1 97.88 520 ALA A C 1
ATOM 4091 O O . ALA A 1 520 ? -18.172 18.359 2.764 1 97.88 520 ALA A O 1
ATOM 4092 N N . PRO A 1 521 ? -18.875 16.938 1.095 1 95.06 521 PRO A N 1
ATOM 4093 C CA . PRO A 1 521 ? -18.672 17.969 0.079 1 95.06 521 PRO A CA 1
ATOM 4094 C C . PRO A 1 521 ? -19.641 19.141 0.214 1 95.06 521 PRO A C 1
ATOM 4096 O O . PRO A 1 521 ? -20.781 18.938 0.645 1 95.06 521 PRO A O 1
ATOM 4099 N N . MET A 1 522 ? -19.156 20.344 -0.06 1 93.12 522 MET A N 1
ATOM 4100 C CA . MET A 1 522 ? -19.953 21.562 -0.028 1 93.12 522 MET A CA 1
ATOM 4101 C C . MET A 1 522 ? -19.875 22.297 -1.361 1 93.12 522 MET A C 1
ATOM 4103 O O . MET A 1 522 ? -18.781 22.625 -1.833 1 93.12 522 MET A O 1
ATOM 4107 N N . LEU A 1 523 ? -21 22.516 -1.924 1 90.5 523 LEU A N 1
ATOM 4108 C CA . LEU A 1 523 ? -21.078 23.328 -3.129 1 90.5 523 LEU A CA 1
ATOM 4109 C C . LEU A 1 523 ? -21.234 24.812 -2.775 1 90.5 523 LEU A C 1
ATOM 4111 O O . LEU A 1 523 ? -22.344 25.281 -2.529 1 90.5 523 LEU A O 1
ATOM 4115 N N . GLU A 1 524 ? -20.141 25.5 -2.797 1 88.69 524 GLU A N 1
ATOM 4116 C CA . GLU A 1 524 ? -20.125 26.922 -2.451 1 88.69 524 GLU A CA 1
ATOM 4117 C C . GLU A 1 524 ? -20.156 27.797 -3.703 1 88.69 524 GLU A C 1
ATOM 4119 O O . GLU A 1 524 ? -19.359 27.594 -4.625 1 88.69 524 GLU A O 1
ATOM 4124 N N . GLY A 1 525 ? -21.047 28.766 -3.643 1 84.56 525 GLY A N 1
ATOM 4125 C CA . GLY A 1 525 ? -21.172 29.688 -4.762 1 84.56 525 GLY A CA 1
ATOM 4126 C C . GLY A 1 525 ? -21.734 29.047 -6.008 1 84.56 525 GLY A C 1
ATOM 4127 O O . GLY A 1 525 ? -21.625 29.594 -7.109 1 84.56 525 GLY A O 1
ATOM 4128 N N . ILE A 1 526 ? -22.172 27.812 -5.891 1 83.12 526 ILE A N 1
ATOM 4129 C CA . ILE A 1 526 ? -22.734 27.078 -7.02 1 83.12 526 ILE A CA 1
ATOM 4130 C C . ILE A 1 526 ? -24.25 26.984 -6.867 1 83.12 526 ILE A C 1
ATOM 4132 O O . ILE A 1 526 ? -24.75 26.281 -5.98 1 83.12 526 ILE A O 1
ATOM 4136 N N . GLU A 1 527 ? -24.969 27.719 -7.602 1 74.44 527 GLU A N 1
ATOM 4137 C CA . GLU A 1 527 ? -26.438 27.719 -7.512 1 74.44 527 GLU A CA 1
ATOM 4138 C C . GLU A 1 527 ? -27.062 26.797 -8.547 1 74.44 527 GLU A C 1
ATOM 4140 O O . GLU A 1 527 ? -28.062 26.141 -8.281 1 74.44 527 GLU A O 1
ATOM 4145 N N . THR A 1 528 ? -26.609 26.734 -9.711 1 71.62 528 THR A N 1
ATOM 4146 C CA . THR A 1 528 ? -27.062 25.828 -10.75 1 71.62 528 THR A CA 1
ATOM 4147 C C . THR A 1 528 ? -25.922 24.938 -11.242 1 71.62 528 THR A C 1
ATOM 4149 O O . THR A 1 528 ? -25.344 24.188 -10.461 1 71.62 528 THR A O 1
ATOM 4152 N N . SER A 1 529 ? -25.688 24.906 -12.531 1 64.12 529 SER A N 1
ATOM 4153 C CA . SER A 1 529 ? -24.562 24.125 -13.047 1 64.12 529 SER A CA 1
ATOM 4154 C C . SER A 1 529 ? -23.391 25.031 -13.414 1 64.12 529 SER A C 1
ATOM 4156 O O . SER A 1 529 ? -23.594 26.156 -13.867 1 64.12 529 SER A O 1
ATOM 4158 N N . VAL A 1 530 ? -22.281 24.641 -12.734 1 64.19 530 VAL A N 1
ATOM 4159 C CA . VAL A 1 530 ? -21.094 25.375 -13.133 1 64.19 530 VAL A CA 1
ATOM 4160 C C . VAL A 1 530 ? -20.25 24.531 -14.078 1 64.19 530 VAL A C 1
ATOM 4162 O O . VAL A 1 530 ? -19.062 24.812 -14.281 1 64.19 530 VAL A O 1
ATOM 4165 N N . ARG A 1 531 ? -20.844 23.438 -14.602 1 63.72 531 ARG A N 1
ATOM 4166 C CA . ARG A 1 531 ? -20.094 22.562 -15.492 1 63.72 531 ARG A CA 1
ATOM 4167 C C . ARG A 1 531 ? -19.438 23.375 -16.609 1 63.72 531 ARG A C 1
ATOM 4169 O O . ARG A 1 531 ? -18.344 23.047 -17.062 1 63.72 531 ARG A O 1
ATOM 4176 N N . GLY A 1 532 ? -20.25 24.328 -17 1 64.88 532 GLY A N 1
ATOM 4177 C CA . GLY A 1 532 ? -19.734 25.156 -18.078 1 64.88 532 GLY A CA 1
ATOM 4178 C C . GLY A 1 532 ? -18.438 25.875 -17.734 1 64.88 532 GLY A C 1
ATOM 4179 O O . GLY A 1 532 ? -17.672 26.25 -18.609 1 64.88 532 GLY A O 1
ATOM 4180 N N . SER A 1 533 ? -18.203 26.016 -16.438 1 70.31 533 SER A N 1
ATOM 4181 C CA . SER A 1 533 ? -17.031 26.781 -16.031 1 70.31 533 SER A CA 1
ATOM 4182 C C . SER A 1 533 ? -15.828 25.875 -15.789 1 70.31 533 SER A C 1
ATOM 4184 O O . SER A 1 533 ? -14.711 26.344 -15.578 1 70.31 533 SER A O 1
ATOM 4186 N N . VAL A 1 534 ? -16.078 24.641 -15.922 1 78.12 534 VAL A N 1
ATOM 4187 C CA . VAL A 1 534 ? -14.977 23.703 -15.773 1 78.12 534 VAL A CA 1
ATOM 4188 C C . VAL A 1 534 ? -14.102 23.734 -17.031 1 78.12 534 VAL A C 1
ATOM 4190 O O . VAL A 1 534 ? -14.609 23.781 -18.156 1 78.12 534 VAL A O 1
ATOM 4193 N N . SER A 1 535 ? -12.852 23.812 -16.859 1 81.81 535 SER A N 1
ATOM 4194 C CA . SER A 1 535 ? -11.922 23.922 -17.984 1 81.81 535 SER A CA 1
ATOM 4195 C C . SER A 1 535 ? -11.977 22.672 -18.875 1 81.81 535 SER A C 1
ATOM 4197 O O . SER A 1 535 ? -12.297 21.578 -18.391 1 81.81 535 SER A O 1
ATOM 4199 N N . GLU A 1 536 ? -11.688 22.875 -20.156 1 84.69 536 GLU A N 1
ATOM 4200 C CA . GLU A 1 536 ? -11.594 21.766 -21.094 1 84.69 536 GLU A CA 1
ATOM 4201 C C . GLU A 1 536 ? -10.5 20.797 -20.688 1 84.69 536 GLU A C 1
ATOM 4203 O O . GLU A 1 536 ? -10.633 19.578 -20.875 1 84.69 536 GLU A O 1
ATOM 4208 N N . TYR A 1 537 ? -9.562 21.328 -20.078 1 84.88 537 TYR A N 1
ATOM 4209 C CA . TYR A 1 537 ? -8.461 20.516 -19.578 1 84.88 537 TYR A CA 1
ATOM 4210 C C . TYR A 1 537 ? -8.945 19.516 -18.547 1 84.88 537 TYR A C 1
ATOM 4212 O O . TYR A 1 537 ? -8.664 18.312 -18.641 1 84.88 537 TYR A O 1
ATOM 4220 N N . ALA A 1 538 ? -9.68 19.953 -17.609 1 84.19 538 ALA A N 1
ATOM 4221 C CA . ALA A 1 538 ? -10.164 19.109 -16.531 1 84.19 538 ALA A CA 1
ATOM 4222 C C . ALA A 1 538 ? -11.164 18.078 -17.047 1 84.19 538 ALA A C 1
ATOM 4224 O O . ALA A 1 538 ? -11.133 16.906 -16.641 1 84.19 538 ALA A O 1
ATOM 4225 N N . LYS A 1 539 ? -11.977 18.453 -18 1 83.06 539 LYS A N 1
ATOM 4226 C CA . LYS A 1 539 ? -13.031 17.578 -18.516 1 83.06 539 LYS A CA 1
ATOM 4227 C C . LYS A 1 539 ? -12.445 16.422 -19.312 1 83.06 539 LYS A C 1
ATOM 4229 O O . LYS A 1 539 ? -13.008 15.32 -19.328 1 83.06 539 LYS A O 1
ATOM 4234 N N . HIS A 1 540 ? -11.281 16.578 -19.922 1 85.75 540 HIS A N 1
ATOM 4235 C CA . HIS A 1 540 ? -10.797 15.609 -20.891 1 85.75 540 HIS A CA 1
ATOM 4236 C C . HIS A 1 540 ? -9.641 14.797 -20.312 1 85.75 540 HIS A C 1
ATOM 4238 O O . HIS A 1 540 ? -8.953 14.086 -21.062 1 85.75 540 HIS A O 1
ATOM 4244 N N . GLN A 1 541 ? -9.5 14.953 -19.031 1 87.56 541 GLN A N 1
ATOM 4245 C CA . GLN A 1 541 ? -8.484 14.086 -18.422 1 87.56 541 GLN A CA 1
ATOM 4246 C C . GLN A 1 541 ? -8.883 12.617 -18.547 1 87.56 541 GLN A C 1
ATOM 4248 O O . GLN A 1 541 ? -10.055 12.273 -18.422 1 87.56 541 GLN A O 1
ATOM 4253 N N . PRO A 1 542 ? -7.797 11.656 -18.922 1 87.19 542 PRO A N 1
ATOM 4254 C CA . PRO A 1 542 ? -8.102 10.227 -18.984 1 87.19 542 PRO A CA 1
ATOM 4255 C C . PRO A 1 542 ? -8.789 9.711 -17.734 1 87.19 542 PRO A C 1
ATOM 4257 O O . PRO A 1 542 ? -8.414 10.086 -16.609 1 87.19 542 PRO A O 1
ATOM 4260 N N . HIS A 1 543 ? -9.922 9.016 -17.906 1 87.88 543 HIS A N 1
ATOM 4261 C CA . HIS A 1 543 ? -10.68 8.453 -16.797 1 87.88 543 HIS A CA 1
ATOM 4262 C C . HIS A 1 543 ? -11.43 7.191 -17.234 1 87.88 543 HIS A C 1
ATOM 4264 O O . HIS A 1 543 ? -11.547 6.906 -18.422 1 87.88 543 HIS A O 1
ATOM 4270 N N . VAL A 1 544 ? -11.734 6.336 -16.25 1 86.31 544 VAL A N 1
ATOM 4271 C CA . VAL A 1 544 ? -12.586 5.164 -16.438 1 86.31 544 VAL A CA 1
ATOM 4272 C C . VAL A 1 544 ? -13.898 5.355 -15.672 1 86.31 544 VAL A C 1
ATOM 4274 O O . VAL A 1 544 ? -13.906 5.828 -14.539 1 86.31 544 VAL A O 1
ATOM 4277 N N . MET A 1 545 ? -14.953 5.039 -16.406 1 84.19 545 MET A N 1
ATOM 4278 C CA . MET A 1 545 ? -16.25 5.133 -15.727 1 84.19 545 MET A CA 1
ATOM 4279 C C . MET A 1 545 ? -16.422 3.979 -14.742 1 84.19 545 MET A C 1
ATOM 4281 O O . MET A 1 545 ? -16.391 2.811 -15.133 1 84.19 545 MET A O 1
ATOM 4285 N N . PHE A 1 546 ? -16.562 4.414 -13.484 1 82.88 546 PHE A N 1
ATOM 4286 C CA . PHE A 1 546 ? -16.656 3.455 -12.391 1 82.88 546 PHE A CA 1
ATOM 4287 C C . PHE A 1 546 ? -18.062 3.473 -11.781 1 82.88 546 PHE A C 1
ATOM 4289 O O . PHE A 1 546 ? -18.594 4.539 -11.469 1 82.88 546 PHE A O 1
ATOM 4296 N N . GLU A 1 547 ? -18.609 2.262 -11.742 1 83.81 547 GLU A N 1
ATOM 4297 C CA . GLU A 1 547 ? -19.859 2.062 -11 1 83.81 547 GLU A CA 1
ATOM 4298 C C . GLU A 1 547 ? -19.641 1.138 -9.805 1 83.81 547 GLU A C 1
ATOM 4300 O O . GLU A 1 547 ? -19.297 -0.035 -9.977 1 83.81 547 GLU A O 1
ATOM 4305 N N . PRO A 1 548 ? -19.844 1.716 -8.562 1 87.06 548 PRO A N 1
ATOM 4306 C CA . PRO A 1 548 ? -19.641 0.878 -7.375 1 87.06 548 PRO A CA 1
ATOM 4307 C C . PRO A 1 548 ? -20.641 -0.261 -7.27 1 87.06 548 PRO A C 1
ATOM 4309 O O . PRO A 1 548 ? -21.781 -0.122 -7.719 1 87.06 548 PRO A O 1
ATOM 4312 N N . GLY A 1 549 ? -20.25 -1.387 -6.727 1 83.62 549 GLY A N 1
ATOM 4313 C CA . GLY A 1 549 ? -21.125 -2.531 -6.504 1 83.62 549 GLY A CA 1
ATOM 4314 C C . GLY A 1 549 ? -22.125 -2.312 -5.387 1 83.62 549 GLY A C 1
ATOM 4315 O O . GLY A 1 549 ? -23.172 -2.953 -5.352 1 83.62 549 GLY A O 1
ATOM 4316 N N . ASN A 1 550 ? -21.766 -1.487 -4.418 1 88.44 550 ASN A N 1
ATOM 4317 C CA . ASN A 1 550 ? -22.641 -1.104 -3.307 1 88.44 550 ASN A CA 1
ATOM 4318 C C . ASN A 1 550 ? -22.328 0.308 -2.818 1 88.44 550 ASN A C 1
ATOM 4320 O O . ASN A 1 550 ? -21.422 0.966 -3.34 1 88.44 550 ASN A O 1
ATOM 4324 N N . ASP A 1 551 ? -23.094 0.755 -1.891 1 87.56 551 ASP A N 1
ATOM 4325 C CA . ASP A 1 551 ? -22.953 2.133 -1.432 1 87.56 551 ASP A CA 1
ATOM 4326 C C . ASP A 1 551 ? -22.156 2.195 -0.126 1 87.56 551 ASP A C 1
ATOM 4328 O O . ASP A 1 551 ? -22.219 3.189 0.598 1 87.56 551 ASP A O 1
ATOM 4332 N N . GLY A 1 552 ? -21.422 1.096 0.172 1 90.5 552 GLY A N 1
ATOM 4333 C CA . GLY A 1 552 ? -20.484 1.161 1.288 1 90.5 552 GLY A CA 1
ATOM 4334 C C . GLY A 1 552 ? -19.25 1.995 0.99 1 90.5 552 GLY A C 1
ATOM 4335 O O . GLY A 1 552 ? -19.016 2.363 -0.161 1 90.5 552 GLY A O 1
ATOM 4336 N N . VAL A 1 553 ? -18.5 2.266 2.021 1 90.69 553 VAL A N 1
ATOM 4337 C CA . VAL A 1 553 ? -17.375 3.197 1.908 1 90.69 553 VAL A CA 1
ATOM 4338 C C . VAL A 1 553 ? -16.375 2.678 0.885 1 90.69 553 VAL A C 1
ATOM 4340 O O . VAL A 1 553 ? -15.695 3.461 0.211 1 90.69 553 VAL A O 1
ATOM 4343 N N . PHE A 1 554 ? -16.328 1.344 0.715 1 87.56 554 PHE A N 1
ATOM 4344 C CA . PHE A 1 554 ? -15.32 0.777 -0.168 1 87.56 554 PHE A CA 1
ATOM 4345 C C . PHE A 1 554 ? -15.922 0.412 -1.519 1 87.56 554 PHE A C 1
ATOM 4347 O O . PHE A 1 554 ? -15.195 0.055 -2.451 1 87.56 554 PHE A O 1
ATOM 4354 N N . GLY A 1 555 ? -17.266 0.568 -1.651 1 87.06 555 GLY A N 1
ATOM 4355 C CA . GLY A 1 555 ? -17.906 0.301 -2.928 1 87.06 555 GLY A CA 1
ATOM 4356 C C . GLY A 1 555 ? -18.047 -1.18 -3.229 1 87.06 555 GLY A C 1
ATOM 4357 O O . GLY A 1 555 ? -18.609 -1.56 -4.254 1 87.06 555 GLY A O 1
ATOM 4358 N N . GLY B 1 1 ? -6.906 -13.57 3.705 1 59.22 1 GLY B N 1
ATOM 4359 C CA . GLY B 1 1 ? -7.039 -15.008 3.846 1 59.22 1 GLY B CA 1
ATOM 4360 C C . GLY B 1 1 ? -6.051 -15.602 4.832 1 59.22 1 GLY B C 1
ATOM 4361 O O . GLY B 1 1 ? -5.191 -14.898 5.363 1 59.22 1 GLY B O 1
ATOM 4362 N N . ALA B 1 2 ? -6.383 -16.672 5.441 1 57.34 2 ALA B N 1
ATOM 4363 C CA . ALA B 1 2 ? -5.438 -17.391 6.305 1 57.34 2 ALA B CA 1
ATOM 4364 C C . ALA B 1 2 ? -4.598 -18.375 5.504 1 57.34 2 ALA B C 1
ATOM 4366 O O . ALA B 1 2 ? -5.02 -19.516 5.281 1 57.34 2 ALA B O 1
ATOM 4367 N N . ASP B 1 3 ? -3.477 -17.828 4.867 1 62.53 3 ASP B N 1
ATOM 4368 C CA . ASP B 1 3 ? -2.533 -18.672 4.137 1 62.53 3 ASP B CA 1
ATOM 4369 C C . ASP B 1 3 ? -1.545 -19.344 5.086 1 62.53 3 ASP B C 1
ATOM 4371 O O . ASP B 1 3 ? -0.728 -18.672 5.719 1 62.53 3 ASP B O 1
ATOM 4375 N N . GLY B 1 4 ? -1.71 -20.641 5.25 1 63.75 4 GLY B N 1
ATOM 4376 C CA . GLY B 1 4 ? -0.833 -21.375 6.145 1 63.75 4 GLY B CA 1
ATOM 4377 C C . GLY B 1 4 ? -1.068 -21.062 7.609 1 63.75 4 GLY B C 1
ATOM 4378 O O . GLY B 1 4 ? -0.139 -21.109 8.414 1 63.75 4 GLY B O 1
ATOM 4379 N N . GLY B 1 5 ? -2.207 -20.5 7.816 1 70 5 GLY B N 1
ATOM 4380 C CA . GLY B 1 5 ? -2.568 -20.203 9.195 1 70 5 GLY B CA 1
ATOM 4381 C C . GLY B 1 5 ? -2.238 -18.781 9.609 1 70 5 GLY B C 1
ATOM 4382 O O . GLY B 1 5 ? -2.402 -18.422 10.781 1 70 5 GLY B O 1
ATOM 4383 N N . ARG B 1 6 ? -1.743 -18.031 8.734 1 73.88 6 ARG B N 1
ATOM 4384 C CA . ARG B 1 6 ? -1.44 -16.641 9.047 1 73.88 6 ARG B CA 1
ATOM 4385 C C . ARG B 1 6 ? -2.176 -15.695 8.094 1 73.88 6 ARG B C 1
ATOM 4387 O O . ARG B 1 6 ? -2.301 -15.977 6.906 1 73.88 6 ARG B O 1
ATOM 4394 N N . TRP B 1 7 ? -2.568 -14.562 8.719 1 76.62 7 TRP B N 1
ATOM 4395 C CA . TRP B 1 7 ? -3.287 -13.586 7.918 1 76.62 7 TRP B CA 1
ATOM 4396 C C . TRP B 1 7 ? -2.332 -12.82 7.012 1 76.62 7 TRP B C 1
ATOM 4398 O O . TRP B 1 7 ? -1.232 -12.445 7.43 1 76.62 7 TRP B O 1
ATOM 4408 N N . ARG B 1 8 ? -2.697 -12.664 5.758 1 80.62 8 ARG B N 1
ATOM 4409 C CA . ARG B 1 8 ? -2.008 -11.789 4.816 1 80.62 8 ARG B CA 1
ATOM 4410 C C . ARG B 1 8 ? -2.994 -11.125 3.857 1 80.62 8 ARG B C 1
ATOM 4412 O O . ARG B 1 8 ? -4.012 -11.727 3.5 1 80.62 8 ARG B O 1
ATOM 4419 N N . PRO B 1 9 ? -2.682 -9.883 3.455 1 83.75 9 PRO B N 1
ATOM 4420 C CA . PRO B 1 9 ? -3.486 -9.32 2.367 1 83.75 9 PRO B CA 1
ATOM 4421 C C . PRO B 1 9 ? -3.225 -10.008 1.026 1 83.75 9 PRO B C 1
ATOM 4423 O O . PRO B 1 9 ? -2.113 -10.477 0.775 1 83.75 9 PRO B O 1
ATOM 4426 N N . GLY B 1 10 ? -4.246 -10.109 0.219 1 86.44 10 GLY B N 1
ATOM 4427 C CA . GLY B 1 10 ? -4.129 -10.695 -1.108 1 86.44 10 GLY B CA 1
ATOM 4428 C C . GLY B 1 10 ? -5.293 -10.352 -2.018 1 86.44 10 GLY B C 1
ATOM 4429 O O . GLY B 1 10 ? -6.23 -9.664 -1.602 1 86.44 10 GLY B O 1
ATOM 4430 N N . PHE B 1 11 ? -5.199 -10.727 -3.271 1 88.75 11 PHE B N 1
ATOM 4431 C CA . PHE B 1 11 ? -6.238 -10.516 -4.273 1 88.75 11 PHE B CA 1
ATOM 4432 C C . PHE B 1 11 ? -7.172 -11.719 -4.348 1 88.75 11 PHE B C 1
ATOM 4434 O O . PHE B 1 11 ? -6.766 -12.844 -4.07 1 88.75 11 PHE B O 1
ATOM 4441 N N . VAL B 1 12 ? -8.398 -11.461 -4.645 1 89 12 VAL B N 1
ATOM 4442 C CA . VAL B 1 12 ? -9.375 -12.531 -4.766 1 89 12 VAL B CA 1
ATOM 4443 C C . VAL B 1 12 ? -10.148 -12.383 -6.074 1 89 12 VAL B C 1
ATOM 4445 O O . VAL B 1 12 ? -10.195 -11.297 -6.656 1 89 12 VAL B O 1
ATOM 4448 N N . CYS B 1 13 ? -10.641 -13.438 -6.574 1 91.56 13 CYS B N 1
ATOM 4449 C CA . CYS B 1 13 ? -11.594 -13.484 -7.684 1 91.56 13 CYS B CA 1
ATOM 4450 C C . CYS B 1 13 ? -12.969 -13.914 -7.199 1 91.56 13 CYS B C 1
ATOM 4452 O O . CYS B 1 13 ? -13.141 -15.023 -6.688 1 91.56 13 CYS B O 1
ATOM 4454 N N . ASN B 1 14 ? -13.883 -13.016 -7.418 1 89.94 14 ASN B N 1
ATOM 4455 C CA . ASN B 1 14 ? -15.227 -13.266 -6.914 1 89.94 14 ASN B CA 1
ATOM 4456 C C . ASN B 1 14 ? -15.211 -13.633 -5.434 1 89.94 14 ASN B C 1
ATOM 4458 O O . ASN B 1 14 ? -15.898 -14.57 -5.016 1 89.94 14 ASN B O 1
ATOM 4462 N N . GLY B 1 15 ? -14.344 -13.086 -4.711 1 85.06 15 GLY B N 1
ATOM 4463 C CA . GLY B 1 15 ? -14.289 -13.25 -3.268 1 85.06 15 GLY B CA 1
ATOM 4464 C C . GLY B 1 15 ? -13.508 -14.477 -2.836 1 85.06 15 GLY B C 1
ATOM 4465 O O . GLY B 1 15 ? -13.414 -14.773 -1.643 1 85.06 15 GLY B O 1
ATOM 4466 N N . GLU B 1 16 ? -12.953 -15.203 -3.791 1 85.31 16 GLU B N 1
ATOM 4467 C CA . GLU B 1 16 ? -12.273 -16.453 -3.449 1 85.31 16 GLU B CA 1
ATOM 4468 C C . GLU B 1 16 ? -10.812 -16.422 -3.896 1 85.31 16 GLU B C 1
ATOM 4470 O O . GLU B 1 16 ? -10.469 -15.742 -4.863 1 85.31 16 GLU B O 1
ATOM 4475 N N . SER B 1 17 ? -9.945 -17.047 -3.012 1 82.12 17 SER B N 1
ATOM 4476 C CA . SER B 1 17 ? -8.562 -17.328 -3.355 1 82.12 17 SER B CA 1
ATOM 4477 C C . SER B 1 17 ? -8.195 -18.766 -3.025 1 82.12 17 SER B C 1
ATOM 4479 O O . SER B 1 17 ? -8.508 -19.266 -1.938 1 82.12 17 SER B O 1
ATOM 4481 N N . PRO B 1 18 ? -7.672 -19.547 -4.027 1 85.5 18 PRO B N 1
ATOM 4482 C CA . PRO B 1 18 ? -7.43 -19.125 -5.41 1 85.5 18 PRO B CA 1
ATOM 4483 C C . PRO B 1 18 ? -8.719 -18.781 -6.16 1 85.5 18 PRO B C 1
ATOM 4485 O O . PRO B 1 18 ? -9.812 -19 -5.633 1 85.5 18 PRO B O 1
ATOM 4488 N N . CYS B 1 19 ? -8.555 -18.203 -7.379 1 90.62 19 CYS B N 1
ATOM 4489 C CA . CYS B 1 19 ? -9.703 -17.938 -8.242 1 90.62 19 CYS B CA 1
ATOM 4490 C C . CYS B 1 19 ? -10.453 -19.219 -8.562 1 90.62 19 CYS B C 1
ATOM 4492 O O . CYS B 1 19 ? -9.906 -20.312 -8.406 1 90.62 19 CYS B O 1
ATOM 4494 N N . PRO B 1 20 ? -11.703 -19.094 -9 1 90.62 20 PRO B N 1
ATOM 4495 C CA . PRO B 1 20 ? -12.516 -20.297 -9.242 1 90.62 20 PRO B CA 1
ATOM 4496 C C . PRO B 1 20 ? -11.938 -21.188 -10.328 1 90.62 20 PRO B C 1
ATOM 4498 O O . PRO B 1 20 ? -11.352 -20.703 -11.297 1 90.62 20 PRO B O 1
ATOM 4501 N N . THR B 1 21 ? -12.078 -22.469 -10.039 1 93.69 21 THR B N 1
ATOM 4502 C CA . THR B 1 21 ? -11.781 -23.422 -11.109 1 93.69 21 THR B CA 1
ATOM 4503 C C . THR B 1 21 ? -12.891 -23.406 -12.164 1 93.69 21 THR B C 1
ATOM 4505 O O . THR B 1 21 ? -14.07 -23.562 -11.836 1 93.69 21 THR B O 1
ATOM 4508 N N . LEU B 1 22 ? -12.539 -23.266 -13.344 1 93.62 22 LEU B N 1
ATOM 4509 C CA . LEU B 1 22 ? -13.484 -23.312 -14.461 1 93.62 22 LEU B CA 1
ATOM 4510 C C . LEU B 1 22 ? -13.57 -24.734 -15.031 1 93.62 22 LEU B C 1
ATOM 4512 O O . LEU B 1 22 ? -12.562 -25.438 -15.109 1 93.62 22 LEU B O 1
ATOM 4516 N N . ASN B 1 23 ? -14.773 -25.094 -15.391 1 95.12 23 ASN B N 1
ATOM 4517 C CA . ASN B 1 23 ? -14.992 -26.438 -15.922 1 95.12 23 ASN B CA 1
ATOM 4518 C C . ASN B 1 23 ? -15.523 -26.406 -17.344 1 95.12 23 ASN B C 1
ATOM 4520 O O . ASN B 1 23 ? -16.391 -25.594 -17.672 1 95.12 23 ASN B O 1
ATOM 4524 N N . ALA B 1 24 ? -14.938 -27.219 -18.125 1 94.69 24 ALA B N 1
ATOM 4525 C CA . ALA B 1 24 ? -15.344 -27.359 -19.516 1 94.69 24 ALA B CA 1
ATOM 4526 C C . ALA B 1 24 ? -15.133 -28.781 -20 1 94.69 24 ALA B C 1
ATOM 4528 O O . ALA B 1 24 ? -14.656 -29.641 -19.25 1 94.69 24 ALA B O 1
ATOM 4529 N N . ARG B 1 25 ? -15.672 -29.016 -21.156 1 94.94 25 ARG B N 1
ATOM 4530 C CA . ARG B 1 25 ? -15.398 -30.25 -21.891 1 94.94 25 ARG B CA 1
ATOM 4531 C C . ARG B 1 25 ? -14.672 -29.953 -23.188 1 94.94 25 ARG B C 1
ATOM 4533 O O . ARG B 1 25 ? -14.906 -28.922 -23.828 1 94.94 25 ARG B O 1
ATOM 4540 N N . GLU B 1 26 ? -13.82 -30.875 -23.438 1 93.62 26 GLU B N 1
ATOM 4541 C CA . GLU B 1 26 ? -13.125 -30.719 -24.703 1 93.62 26 GLU B CA 1
ATOM 4542 C C . GLU B 1 26 ? -14.102 -30.453 -25.844 1 93.62 26 GLU B C 1
ATOM 4544 O O . GLU B 1 26 ? -15.078 -31.188 -26.016 1 93.62 26 GLU B O 1
ATOM 4549 N N . GLY B 1 27 ? -13.828 -29.328 -26.562 1 90.19 27 GLY B N 1
ATOM 4550 C CA . GLY B 1 27 ? -14.719 -28.906 -27.641 1 90.19 27 GLY B CA 1
ATOM 4551 C C . GLY B 1 27 ? -15.586 -27.719 -27.266 1 90.19 27 GLY B C 1
ATOM 4552 O O . GLY B 1 27 ? -16.156 -27.062 -28.141 1 90.19 27 GLY B O 1
ATOM 4553 N N . ASP B 1 28 ? -15.656 -27.406 -26.047 1 91.56 28 ASP B N 1
ATOM 4554 C CA . ASP B 1 28 ? -16.438 -26.266 -25.594 1 91.56 28 ASP B CA 1
ATOM 4555 C C . ASP B 1 28 ? -15.773 -24.953 -25.984 1 91.56 28 ASP B C 1
ATOM 4557 O O . ASP B 1 28 ? -14.547 -24.891 -26.125 1 91.56 28 ASP B O 1
ATOM 4561 N N . GLN B 1 29 ? -16.656 -23.969 -26.172 1 87.25 29 GLN B N 1
ATOM 4562 C CA . GLN B 1 29 ? -16.203 -22.578 -26.281 1 87.25 29 GLN B CA 1
ATOM 4563 C C . GLN B 1 29 ? -16.422 -21.844 -24.969 1 87.25 29 GLN B C 1
ATOM 4565 O O . GLN B 1 29 ? -17.531 -21.812 -24.438 1 87.25 29 GLN B O 1
ATOM 4570 N N . ILE B 1 30 ? -15.297 -21.312 -24.516 1 87.5 30 ILE B N 1
ATOM 4571 C CA . ILE B 1 30 ? -15.375 -20.594 -23.25 1 87.5 30 ILE B CA 1
ATOM 4572 C C . ILE B 1 30 ? -15.312 -19.094 -23.5 1 87.5 30 ILE B C 1
ATOM 4574 O O . ILE B 1 30 ? -14.43 -18.609 -24.234 1 87.5 30 ILE B O 1
ATOM 4578 N N . GLU B 1 31 ? -16.281 -18.406 -23 1 88.69 31 GLU B N 1
ATOM 4579 C CA . GLU B 1 31 ? -16.25 -16.953 -22.938 1 88.69 31 GLU B CA 1
ATOM 4580 C C . GLU B 1 31 ? -16.078 -16.453 -21.5 1 88.69 31 GLU B C 1
ATOM 4582 O O . GLU B 1 31 ? -16.906 -16.75 -20.641 1 88.69 31 GLU B O 1
ATOM 4587 N N . LEU B 1 32 ? -14.977 -15.734 -21.281 1 88.5 32 LEU B N 1
ATOM 4588 C CA . LEU B 1 32 ? -14.672 -15.258 -19.938 1 88.5 32 LEU B CA 1
ATOM 4589 C C . LEU B 1 32 ? -14.766 -13.734 -19.859 1 88.5 32 LEU B C 1
ATOM 4591 O O . LEU B 1 32 ? -14 -13.031 -20.531 1 88.5 32 LEU B O 1
ATOM 4595 N N . HIS B 1 33 ? -15.641 -13.266 -19.078 1 92.12 33 HIS B N 1
ATOM 4596 C CA . HIS B 1 33 ? -15.766 -11.844 -18.781 1 92.12 33 HIS B CA 1
ATOM 4597 C C . HIS B 1 33 ? -15.023 -11.477 -17.5 1 92.12 33 HIS B C 1
ATOM 4599 O O . HIS B 1 33 ? -15.336 -11.992 -16.422 1 92.12 33 HIS B O 1
ATOM 4605 N N . THR B 1 34 ? -14.023 -10.602 -17.625 1 92 34 THR B N 1
ATOM 4606 C CA . THR B 1 34 ? -13.219 -10.188 -16.484 1 92 34 THR B CA 1
ATOM 4607 C C . THR B 1 34 ? -13.391 -8.695 -16.219 1 92 34 THR B C 1
ATOM 4609 O O . THR B 1 34 ? -13.258 -7.875 -17.125 1 92 34 THR B O 1
ATOM 4612 N N . THR B 1 35 ? -13.703 -8.391 -15.031 1 91.88 35 THR B N 1
ATOM 4613 C CA . THR B 1 35 ? -13.703 -7.023 -14.531 1 91.88 35 THR B CA 1
ATOM 4614 C C . THR B 1 35 ? -12.586 -6.812 -13.523 1 91.88 35 THR B C 1
ATOM 4616 O O . THR B 1 35 ? -12.438 -7.59 -12.578 1 91.88 35 THR B O 1
ATOM 4619 N N . ASN B 1 36 ? -11.828 -5.746 -13.719 1 91.56 36 ASN B N 1
ATOM 4620 C CA . ASN B 1 36 ? -10.711 -5.438 -12.836 1 91.56 36 ASN B CA 1
ATOM 4621 C C . ASN B 1 36 ? -11.125 -4.441 -11.75 1 91.56 36 ASN B C 1
ATOM 4623 O O . ASN B 1 36 ? -11.172 -3.236 -11.992 1 91.56 36 ASN B O 1
ATOM 4627 N N . ASP B 1 37 ? -11.273 -4.984 -10.594 1 86.69 37 ASP B N 1
ATOM 4628 C CA . ASP B 1 37 ? -11.609 -4.098 -9.477 1 86.69 37 ASP B CA 1
ATOM 4629 C C . ASP B 1 37 ? -10.383 -3.832 -8.609 1 86.69 37 ASP B C 1
ATOM 4631 O O . ASP B 1 37 ? -10.5 -3.258 -7.523 1 86.69 37 ASP B O 1
ATOM 4635 N N . LEU B 1 38 ? -9.281 -4.168 -9.031 1 85.31 38 LEU B N 1
ATOM 4636 C CA . LEU B 1 38 ? -8.031 -3.898 -8.32 1 85.31 38 LEU B CA 1
ATOM 4637 C C . LEU B 1 38 ? -7.527 -2.49 -8.625 1 85.31 38 LEU B C 1
ATOM 4639 O O . LEU B 1 38 ? -7.879 -1.91 -9.656 1 85.31 38 LEU B O 1
ATOM 4643 N N . PRO B 1 39 ? -6.691 -1.952 -7.789 1 79.31 39 PRO B N 1
ATOM 4644 C CA . PRO B 1 39 ? -6.133 -0.622 -8.039 1 79.31 39 PRO B CA 1
ATOM 4645 C C . PRO B 1 39 ? -5.02 -0.635 -9.086 1 79.31 39 PRO B C 1
ATOM 4647 O O . PRO B 1 39 ? -4.562 0.425 -9.516 1 79.31 39 PRO B O 1
ATOM 4650 N N . THR B 1 40 ? -4.633 -1.788 -9.523 1 84.56 40 THR B N 1
ATOM 4651 C CA . THR B 1 40 ? -3.533 -1.925 -10.469 1 84.56 40 THR B CA 1
ATOM 4652 C C . THR B 1 40 ? -4.02 -2.545 -11.773 1 84.56 40 THR B C 1
ATOM 4654 O O . THR B 1 40 ? -5.125 -3.09 -11.836 1 84.56 40 THR B O 1
ATOM 4657 N N . GLN B 1 41 ? -3.148 -2.416 -12.844 1 89.19 41 GLN B N 1
ATOM 4658 C CA . GLN B 1 41 ? -3.447 -3.057 -14.125 1 89.19 41 GLN B CA 1
ATOM 4659 C C . GLN B 1 41 ? -3.398 -4.578 -14 1 89.19 41 GLN B C 1
ATOM 4661 O O . GLN B 1 41 ? -2.705 -5.113 -13.133 1 89.19 41 GLN B O 1
ATOM 4666 N N . LEU B 1 42 ? -4.121 -5.152 -14.898 1 91.12 42 LEU B N 1
ATOM 4667 C CA . LEU B 1 42 ? -4.262 -6.605 -14.852 1 91.12 42 LEU B CA 1
ATOM 4668 C C . LEU B 1 42 ? -4.5 -7.176 -16.25 1 91.12 42 LEU B C 1
ATOM 4670 O O . LEU B 1 42 ? -5.109 -6.523 -17.094 1 91.12 42 LEU B O 1
ATOM 4674 N N . SER B 1 43 ? -3.971 -8.312 -16.531 1 92.94 43 SER B N 1
ATOM 4675 C CA . SER B 1 43 ? -4.359 -9.133 -17.688 1 92.94 43 SER B CA 1
ATOM 4676 C C . SER B 1 43 ? -4.367 -10.617 -17.328 1 92.94 43 SER B C 1
ATOM 4678 O O . SER B 1 43 ? -3.643 -11.047 -16.422 1 92.94 43 SER B O 1
ATOM 4680 N N . ILE B 1 44 ? -5.191 -11.43 -17.922 1 92.81 44 ILE B N 1
ATOM 4681 C CA . ILE B 1 44 ? -5.32 -12.844 -17.594 1 92.81 44 ILE B CA 1
ATOM 4682 C C . ILE B 1 44 ? -4.828 -13.695 -18.75 1 92.81 44 ILE B C 1
ATOM 4684 O O . ILE B 1 44 ? -5.434 -13.688 -19.828 1 92.81 44 ILE B O 1
ATOM 4688 N N . HIS B 1 45 ? -3.783 -14.391 -18.547 1 92.19 45 HIS B N 1
ATOM 4689 C CA . HIS B 1 45 ? -3.256 -15.375 -19.5 1 92.19 45 HIS B CA 1
ATOM 4690 C C . HIS B 1 45 ? -3.768 -16.781 -19.188 1 92.19 45 HIS B C 1
ATOM 4692 O O . HIS B 1 45 ? -3.816 -17.172 -18.016 1 92.19 45 HIS B O 1
ATOM 4698 N N . TRP B 1 46 ? -4.043 -17.484 -20.25 1 89.06 46 TRP B N 1
ATOM 4699 C CA . TRP B 1 46 ? -4.453 -18.875 -20.141 1 89.06 46 TRP B CA 1
ATOM 4700 C C . TRP B 1 46 ? -3.352 -19.812 -20.656 1 89.06 46 TRP B C 1
ATOM 4702 O O . TRP B 1 46 ? -2.85 -19.641 -21.766 1 89.06 46 TRP B O 1
ATOM 4712 N N . SER B 1 47 ? -3.096 -20.719 -19.859 1 88.31 47 SER B N 1
ATOM 4713 C CA . SER B 1 47 ? -2.094 -21.688 -20.312 1 88.31 47 SER B CA 1
ATOM 4714 C C . SER B 1 47 ? -2.693 -22.703 -21.281 1 88.31 47 SER B C 1
ATOM 4716 O O . SER B 1 47 ? -3.879 -23.031 -21.188 1 88.31 47 SER B O 1
ATOM 4718 N N . ASN B 1 48 ? -1.835 -23.281 -22.141 1 77.62 48 ASN B N 1
ATOM 4719 C CA . ASN B 1 48 ? -2.125 -24.391 -23.047 1 77.62 48 ASN B CA 1
ATOM 4720 C C . ASN B 1 48 ? -3.363 -24.125 -23.891 1 77.62 48 ASN B C 1
ATOM 4722 O O . ASN B 1 48 ? -4.27 -24.953 -23.953 1 77.62 48 ASN B O 1
ATOM 4726 N N . THR B 1 49 ? -3.479 -23.047 -24.438 1 67.25 49 THR B N 1
ATOM 4727 C CA . THR B 1 49 ? -4.621 -22.734 -25.281 1 67.25 49 THR B CA 1
ATOM 4728 C C . THR B 1 49 ? -4.191 -22.578 -26.734 1 67.25 49 THR B C 1
ATOM 4730 O O . THR B 1 49 ? -3.117 -22.047 -27.016 1 67.25 49 THR B O 1
ATOM 4733 N N . ASP B 1 50 ? -4.66 -23.734 -27.547 1 61.12 50 ASP B N 1
ATOM 4734 C CA . ASP B 1 50 ? -4.422 -23.578 -28.984 1 61.12 50 ASP B CA 1
ATOM 4735 C C . ASP B 1 50 ? -5.223 -22.422 -29.562 1 61.12 50 ASP B C 1
ATOM 4737 O O . ASP B 1 50 ? -6.434 -22.328 -29.344 1 61.12 50 ASP B O 1
ATOM 4741 N N . HIS B 1 51 ? -4.621 -21.406 -29.812 1 57.53 51 HIS B N 1
ATOM 4742 C CA . HIS B 1 51 ? -5.484 -20.328 -30.281 1 57.53 51 HIS B CA 1
ATOM 4743 C C . HIS B 1 51 ? -5.793 -20.453 -31.766 1 57.53 51 HIS B C 1
ATOM 4745 O O . HIS B 1 51 ? -5.062 -19.922 -32.594 1 57.53 51 HIS B O 1
ATOM 4751 N N . LEU B 1 52 ? -6.391 -21.75 -32.188 1 54.75 52 LEU B N 1
ATOM 4752 C CA . LEU B 1 52 ? -6.84 -21.703 -33.562 1 54.75 52 LEU B CA 1
ATOM 4753 C C . LEU B 1 52 ? -7.441 -20.344 -33.906 1 54.75 52 LEU B C 1
ATOM 4755 O O . LEU B 1 52 ? -7.453 -19.953 -35.062 1 54.75 52 LEU B O 1
ATOM 4759 N N . CYS B 1 53 ? -8.055 -19.703 -32.969 1 55.25 53 CYS B N 1
ATOM 4760 C CA . CYS B 1 53 ? -8.773 -18.5 -33.344 1 55.25 53 CYS B CA 1
ATOM 4761 C C . CYS B 1 53 ? -7.867 -17.281 -33.281 1 55.25 53 CYS B C 1
ATOM 4763 O O . CYS B 1 53 ? -6.699 -17.344 -33.656 1 55.25 53 CYS B O 1
ATOM 4765 N N . ARG B 1 54 ? -8.375 -16.203 -32.562 1 60.59 54 ARG B N 1
ATOM 4766 C CA . ARG B 1 54 ? -7.844 -14.844 -32.531 1 60.59 54 ARG B CA 1
ATOM 4767 C C . ARG B 1 54 ? -6.867 -14.672 -31.375 1 60.59 54 ARG B C 1
ATOM 4769 O O . ARG B 1 54 ? -7.223 -14.891 -30.203 1 60.59 54 ARG B O 1
ATOM 4776 N N . PHE B 1 55 ? -5.555 -14.586 -31.656 1 63.16 55 PHE B N 1
ATOM 4777 C CA . PHE B 1 55 ? -4.453 -14.641 -30.703 1 63.16 55 PHE B CA 1
ATOM 4778 C C . PHE B 1 55 ? -4.598 -13.555 -29.656 1 63.16 55 PHE B C 1
ATOM 4780 O O . PHE B 1 55 ? -3.885 -13.555 -28.641 1 63.16 55 PHE B O 1
ATOM 4787 N N . GLU B 1 56 ? -5.633 -12.734 -29.766 1 70.69 56 GLU B N 1
ATOM 4788 C CA . GLU B 1 56 ? -5.934 -11.836 -28.672 1 70.69 56 GLU B CA 1
ATOM 4789 C C . GLU B 1 56 ? -6.336 -12.609 -27.406 1 70.69 56 GLU B C 1
ATOM 4791 O O . GLU B 1 56 ? -6.223 -12.094 -26.297 1 70.69 56 GLU B O 1
ATOM 4796 N N . ASN B 1 57 ? -6.523 -13.805 -27.594 1 74.5 57 ASN B N 1
ATOM 4797 C CA . ASN B 1 57 ? -7.051 -14.617 -26.5 1 74.5 57 ASN B CA 1
ATOM 4798 C C . ASN B 1 57 ? -5.926 -15.203 -25.656 1 74.5 57 ASN B C 1
ATOM 4800 O O . ASN B 1 57 ? -6.184 -15.859 -24.641 1 74.5 57 ASN B O 1
ATOM 4804 N N . ASP B 1 58 ? -4.664 -14.977 -26.047 1 83.75 58 ASP B N 1
ATOM 4805 C CA . ASP B 1 58 ? -3.566 -15.32 -25.156 1 83.75 58 ASP B CA 1
ATOM 4806 C C . ASP B 1 58 ? -3.707 -14.594 -23.812 1 83.75 58 ASP B C 1
ATOM 4808 O O . ASP B 1 58 ? -3.379 -15.148 -22.766 1 83.75 58 ASP B O 1
ATOM 4812 N N . GLY B 1 59 ? -4.082 -13.375 -23.828 1 88.81 59 GLY B N 1
ATOM 4813 C CA . GLY B 1 59 ? -4.477 -12.648 -22.625 1 88.81 59 GLY B CA 1
ATOM 4814 C C . GLY B 1 59 ? -3.32 -11.938 -21.953 1 88.81 59 GLY B C 1
ATOM 4815 O O . GLY B 1 59 ? -3.443 -11.484 -20.812 1 88.81 59 GLY B O 1
ATOM 4816 N N . THR B 1 60 ? -2.164 -11.797 -22.578 1 91.44 60 THR B N 1
ATOM 4817 C CA . THR B 1 60 ? -0.987 -11.188 -21.984 1 91.44 60 THR B CA 1
ATOM 4818 C C . THR B 1 60 ? -0.928 -9.695 -22.312 1 91.44 60 THR B C 1
ATOM 4820 O O . THR B 1 60 ? -0.85 -9.312 -23.484 1 91.44 60 THR B O 1
ATOM 4823 N N . GLY B 1 61 ? -0.923 -8.922 -21.312 1 91.19 61 GLY B N 1
ATOM 4824 C CA . GLY B 1 61 ? -0.792 -7.488 -21.5 1 91.19 61 GLY B CA 1
ATOM 4825 C C . GLY B 1 61 ? 0.521 -7.09 -22.156 1 91.19 61 GLY B C 1
ATOM 4826 O O . GLY B 1 61 ? 1.582 -7.59 -21.781 1 91.19 61 GLY B O 1
ATOM 4827 N N . GLY B 1 62 ? 0.456 -6.148 -23.094 1 91.06 62 GLY B N 1
ATOM 4828 C CA . GLY B 1 62 ? 1.648 -5.68 -23.781 1 91.06 62 GLY B CA 1
ATOM 4829 C C . GLY B 1 62 ? 2.131 -6.637 -24.859 1 91.06 62 GLY B C 1
ATOM 4830 O O . GLY B 1 62 ? 3.098 -6.348 -25.562 1 91.06 62 GLY B O 1
ATOM 4831 N N . LEU B 1 63 ? 1.512 -7.809 -24.922 1 91 63 LEU B N 1
ATOM 4832 C CA . LEU B 1 63 ? 1.87 -8.781 -25.953 1 91 63 LEU B CA 1
ATOM 4833 C C . LEU B 1 63 ? 0.794 -8.859 -27.031 1 91 63 LEU B C 1
ATOM 4835 O O . LEU B 1 63 ? 1.014 -8.438 -28.156 1 91 63 LEU B O 1
ATOM 4839 N N . ASN B 1 64 ? -0.435 -9.234 -26.656 1 87 64 ASN B N 1
ATOM 4840 C CA . ASN B 1 64 ? -1.509 -9.398 -27.641 1 87 64 ASN B CA 1
ATOM 4841 C C . ASN B 1 64 ? -2.695 -8.5 -27.312 1 87 64 ASN B C 1
ATOM 4843 O O . ASN B 1 64 ? -3.611 -8.359 -28.141 1 87 64 ASN B O 1
ATOM 4847 N N . GLN B 1 65 ? -2.639 -7.895 -26.203 1 88.19 65 GLN B N 1
ATOM 4848 C CA . GLN B 1 65 ? -3.703 -6.992 -25.766 1 88.19 65 GLN B CA 1
ATOM 4849 C C . GLN B 1 65 ? -3.166 -5.914 -24.828 1 88.19 65 GLN B C 1
ATOM 4851 O O . GLN B 1 65 ? -2.061 -6.035 -24.297 1 88.19 65 GLN B O 1
ATOM 4856 N N . TRP B 1 66 ? -4.012 -4.898 -24.719 1 90.12 66 TRP B N 1
ATOM 4857 C CA . TRP B 1 66 ? -3.76 -3.947 -23.641 1 90.12 66 TRP B CA 1
ATOM 4858 C C . TRP B 1 66 ? -4.066 -4.57 -22.281 1 90.12 66 TRP B C 1
ATOM 4860 O O . TRP B 1 66 ? -5.008 -5.359 -22.156 1 90.12 66 TRP B O 1
ATOM 4870 N N . ALA B 1 67 ? -3.225 -4.168 -21.281 1 91.19 67 ALA B N 1
ATOM 4871 C CA . ALA B 1 67 ? -3.625 -4.527 -19.922 1 91.19 67 ALA B CA 1
ATOM 4872 C C . ALA B 1 67 ? -4.867 -3.748 -19.5 1 91.19 67 ALA B C 1
ATOM 4874 O O . ALA B 1 67 ? -5.027 -2.578 -19.859 1 91.19 67 ALA B O 1
ATOM 4875 N N . MET B 1 68 ? -5.73 -4.406 -18.75 1 91.12 68 MET B N 1
ATOM 4876 C CA . MET B 1 68 ? -6.906 -3.727 -18.219 1 91.12 68 MET B CA 1
ATOM 4877 C C . MET B 1 68 ? -6.504 -2.68 -17.172 1 91.12 68 MET B C 1
ATOM 4879 O O . MET B 1 68 ? -5.73 -2.969 -16.266 1 91.12 68 MET B O 1
ATOM 4883 N N . LEU B 1 69 ? -7.047 -1.473 -17.391 1 89.56 69 LEU B N 1
ATOM 4884 C CA . LEU B 1 69 ? -6.922 -0.45 -16.344 1 89.56 69 LEU B CA 1
ATOM 4885 C C . LEU B 1 69 ? -7.809 -0.774 -15.156 1 89.56 69 LEU B C 1
ATOM 4887 O O . LEU B 1 69 ? -8.734 -1.577 -15.266 1 89.56 69 LEU B O 1
ATOM 4891 N N . PRO B 1 70 ? -7.426 -0.161 -13.961 1 84.38 70 PRO B N 1
ATOM 4892 C CA . PRO B 1 70 ? -8.367 -0.31 -12.852 1 84.38 70 PRO B CA 1
ATOM 4893 C C . PRO B 1 70 ? -9.797 0.073 -13.234 1 84.38 70 PRO B C 1
ATOM 4895 O O . PRO B 1 70 ? -10.008 1.066 -13.93 1 84.38 70 PRO B O 1
ATOM 4898 N N . ARG B 1 71 ? -10.75 -0.877 -12.891 1 84.38 71 ARG B N 1
ATOM 4899 C CA . ARG B 1 71 ? -12.188 -0.684 -13.07 1 84.38 71 ARG B CA 1
ATOM 4900 C C . ARG B 1 71 ? -12.594 -0.909 -14.523 1 84.38 71 ARG B C 1
ATOM 4902 O O . ARG B 1 71 ? -13.727 -0.617 -14.914 1 84.38 71 ARG B O 1
ATOM 4909 N N . SER B 1 72 ? -11.703 -1.327 -15.312 1 88.25 72 SER B N 1
ATOM 4910 C CA . SER B 1 72 ? -12.039 -1.688 -16.688 1 88.25 72 SER B CA 1
ATOM 4911 C C . SER B 1 72 ? -12.344 -3.178 -16.812 1 88.25 72 SER B C 1
ATOM 4913 O O . SER B 1 72 ? -12.414 -3.887 -15.805 1 88.25 72 SER B O 1
ATOM 4915 N N . ASN B 1 73 ? -12.711 -3.594 -18.078 1 90.19 73 ASN B N 1
ATOM 4916 C CA . ASN B 1 73 ? -13.094 -4.984 -18.297 1 90.19 73 ASN B CA 1
ATOM 4917 C C . ASN B 1 73 ? -12.516 -5.527 -19.594 1 90.19 73 ASN B C 1
ATOM 4919 O O . ASN B 1 73 ? -12.031 -4.762 -20.438 1 90.19 73 ASN B O 1
ATOM 4923 N N . TRP B 1 74 ? -12.477 -6.844 -19.734 1 91.56 74 TRP B N 1
ATOM 4924 C CA . TRP B 1 74 ? -12.016 -7.57 -20.906 1 91.56 74 TRP B CA 1
ATOM 4925 C C . TRP B 1 74 ? -12.758 -8.898 -21.062 1 91.56 74 TRP B C 1
ATOM 4927 O O . TRP B 1 74 ? -12.977 -9.602 -20.062 1 91.56 74 TRP B O 1
ATOM 4937 N N . THR B 1 75 ? -13.125 -9.219 -22.281 1 90.12 75 THR B N 1
ATOM 4938 C CA . THR B 1 75 ? -13.727 -10.516 -22.578 1 90.12 75 THR B CA 1
ATOM 4939 C C . THR B 1 75 ? -12.812 -11.352 -23.469 1 90.12 75 THR B C 1
ATOM 4941 O O . THR B 1 75 ? -12.383 -10.898 -24.531 1 90.12 75 THR B O 1
ATOM 4944 N N . SER B 1 76 ? -12.523 -12.492 -23 1 85.62 76 SER B N 1
ATOM 4945 C CA . SER B 1 76 ? -11.703 -13.438 -23.766 1 85.62 76 SER B CA 1
ATOM 4946 C C . SER B 1 76 ? -12.523 -14.641 -24.219 1 85.62 76 SER B C 1
ATOM 4948 O O . SER B 1 76 ? -13.531 -14.984 -23.578 1 85.62 76 SER B O 1
ATOM 4950 N N . HIS B 1 77 ? -12.055 -15.242 -25.281 1 84.62 77 HIS B N 1
ATOM 4951 C CA . HIS B 1 77 ? -12.664 -16.438 -25.859 1 84.62 77 HIS B CA 1
ATOM 4952 C C . HIS B 1 77 ? -11.648 -17.562 -26 1 84.62 77 HIS B C 1
ATOM 4954 O O . HIS B 1 77 ? -10.555 -17.359 -26.531 1 84.62 77 HIS B O 1
ATOM 4960 N N . PHE B 1 78 ? -12.016 -18.719 -25.531 1 83.44 78 PHE B N 1
ATOM 4961 C CA . PHE B 1 78 ? -11.125 -19.875 -25.625 1 83.44 78 PHE B CA 1
ATOM 4962 C C . PHE B 1 78 ? -11.828 -21.062 -26.25 1 83.44 78 PHE B C 1
ATOM 4964 O O . PHE B 1 78 ? -12.953 -21.406 -25.875 1 83.44 78 PHE B O 1
ATOM 4971 N N . ASP B 1 79 ? -11.141 -21.594 -27.156 1 84.88 79 ASP B N 1
ATOM 4972 C CA . ASP B 1 79 ? -11.578 -22.844 -27.797 1 84.88 79 ASP B CA 1
ATOM 4973 C C . ASP B 1 79 ? -10.828 -24.047 -27.234 1 84.88 79 ASP B C 1
ATOM 4975 O O . ASP B 1 79 ? -9.617 -24.156 -27.406 1 84.88 79 ASP B O 1
ATOM 4979 N N . THR B 1 80 ? -11.523 -24.969 -26.625 1 88.06 80 THR B N 1
ATOM 4980 C CA . THR B 1 80 ? -10.867 -26.094 -25.969 1 88.06 80 THR B CA 1
ATOM 4981 C C . THR B 1 80 ? -10.758 -27.281 -26.906 1 88.06 80 THR B C 1
ATOM 4983 O O . THR B 1 80 ? -10.43 -28.391 -26.484 1 88.06 80 THR B O 1
ATOM 4986 N N . SER B 1 81 ? -11.031 -27.016 -28.156 1 86.56 81 SER B N 1
ATOM 4987 C CA . SER B 1 81 ? -10.922 -28.125 -29.109 1 86.56 81 SER B CA 1
ATOM 4988 C C . SER B 1 81 ? -9.492 -28.656 -29.172 1 86.56 81 SER B C 1
ATOM 4990 O O . SER B 1 81 ? -8.547 -27.906 -29.375 1 86.56 81 SER B O 1
ATOM 4992 N N . GLY B 1 82 ? -9.391 -29.953 -28.922 1 83.19 82 GLY B N 1
ATOM 4993 C CA . GLY B 1 82 ? -8.094 -30.594 -29 1 83.19 82 GLY B CA 1
ATOM 4994 C C . GLY B 1 82 ? -7.254 -30.406 -27.75 1 83.19 82 GLY B C 1
ATOM 4995 O O . GLY B 1 82 ? -6.129 -30.891 -27.672 1 83.19 82 GLY B O 1
ATOM 4996 N N . HIS B 1 83 ? -7.812 -29.703 -26.859 1 86.56 83 HIS B N 1
ATOM 4997 C CA . HIS B 1 83 ? -7.102 -29.438 -25.625 1 86.56 83 HIS B CA 1
ATOM 4998 C C . HIS B 1 83 ? -7.898 -29.922 -24.406 1 86.56 83 HIS B C 1
ATOM 5000 O O . HIS B 1 83 ? -9.117 -29.75 -24.359 1 86.56 83 HIS B O 1
ATOM 5006 N N . TRP B 1 84 ? -7.254 -30.609 -23.531 1 92.38 84 TRP B N 1
ATOM 5007 C CA . TRP B 1 84 ? -7.906 -31.094 -22.312 1 92.38 84 TRP B CA 1
ATOM 5008 C C . TRP B 1 84 ? -6.93 -31.109 -21.141 1 92.38 84 TRP B C 1
ATOM 5010 O O . TRP B 1 84 ? -5.734 -30.875 -21.328 1 92.38 84 TRP B O 1
ATOM 5020 N N . GLY B 1 85 ? -7.523 -31.359 -19.953 1 94.81 85 GLY B N 1
ATOM 5021 C CA . GLY B 1 85 ? -6.738 -31.453 -18.734 1 94.81 85 GLY B CA 1
ATOM 5022 C C . GLY B 1 85 ? -6.891 -30.25 -17.844 1 94.81 85 GLY B C 1
ATOM 5023 O O . GLY B 1 85 ? -7.633 -29.312 -18.156 1 94.81 85 GLY B O 1
ATOM 5024 N N . LEU B 1 86 ? -6.211 -30.312 -16.703 1 96.19 86 LEU B N 1
ATOM 5025 C CA . LEU B 1 86 ? -6.203 -29.188 -15.781 1 96.19 86 LEU B CA 1
ATOM 5026 C C . LEU B 1 86 ? -5.133 -28.172 -16.172 1 96.19 86 LEU B C 1
ATOM 5028 O O . LEU B 1 86 ? -3.951 -28.516 -16.25 1 96.19 86 LEU B O 1
ATOM 5032 N N . ASN B 1 87 ? -5.594 -27.047 -16.5 1 94.25 87 ASN B N 1
ATOM 5033 C CA . ASN B 1 87 ? -4.727 -25.922 -16.844 1 94.25 87 ASN B CA 1
ATOM 5034 C C . ASN B 1 87 ? -4.914 -24.75 -15.891 1 94.25 87 ASN B C 1
ATOM 5036 O O . ASN B 1 87 ? -5.68 -24.844 -14.93 1 94.25 87 ASN B O 1
ATOM 5040 N N . TRP B 1 88 ? -4.062 -23.734 -16.125 1 94.06 88 TRP B N 1
ATOM 5041 C CA . TRP B 1 88 ? -4.188 -22.594 -15.227 1 94.06 88 TRP B CA 1
ATOM 5042 C C . TRP B 1 88 ? -4.391 -21.312 -16 1 94.06 88 TRP B C 1
ATOM 5044 O O . TRP B 1 88 ? -4.09 -21.234 -17.203 1 94.06 88 TRP B O 1
ATOM 5054 N N . TYR B 1 89 ? -5.004 -20.344 -15.406 1 92.94 89 TYR B N 1
ATOM 5055 C CA . TYR B 1 89 ? -5.055 -18.953 -15.836 1 92.94 89 TYR B CA 1
ATOM 5056 C C . TYR B 1 89 ? -4.543 -18.031 -14.734 1 92.94 89 TYR B C 1
ATOM 5058 O O . TYR B 1 89 ? -4.707 -18.312 -13.547 1 92.94 89 TYR B O 1
ATOM 5066 N N . ALA B 1 90 ? -3.859 -16.984 -15.172 1 93.44 90 ALA B N 1
ATOM 5067 C CA . ALA B 1 90 ? -3.238 -16.125 -14.156 1 93.44 90 ALA B CA 1
ATOM 5068 C C . ALA B 1 90 ? -2.99 -14.719 -14.703 1 93.44 90 ALA B C 1
ATOM 5070 O O . ALA B 1 90 ? -2.963 -14.516 -15.922 1 93.44 90 ALA B O 1
ATOM 5071 N N . ASP B 1 91 ? -2.822 -13.836 -13.703 1 93 91 ASP B N 1
ATOM 5072 C CA . ASP B 1 91 ? -2.365 -12.492 -14.047 1 93 91 ASP B CA 1
ATOM 5073 C C . ASP B 1 91 ? -1.026 -12.539 -14.781 1 93 91 ASP B C 1
ATOM 5075 O O . ASP B 1 91 ? -0.115 -13.266 -14.367 1 93 91 ASP B O 1
ATOM 5079 N N . HIS B 1 92 ? -0.922 -11.711 -15.906 1 93.56 92 HIS B N 1
ATOM 5080 C CA . HIS B 1 92 ? 0.311 -11.648 -16.688 1 93.56 92 HIS B CA 1
ATOM 5081 C C . HIS B 1 92 ? 0.786 -10.211 -16.844 1 93.56 92 HIS B C 1
ATOM 5083 O O . HIS B 1 92 ? 1.372 -9.867 -17.875 1 93.56 92 HIS B O 1
ATOM 5089 N N . THR B 1 93 ? 0.445 -9.266 -16.031 1 87.94 93 THR B N 1
ATOM 5090 C CA . THR B 1 93 ? 0.871 -7.871 -16.062 1 87.94 93 THR B CA 1
ATOM 5091 C C . THR B 1 93 ? 1.938 -7.602 -15.008 1 87.94 93 THR B C 1
ATOM 5093 O O . THR B 1 93 ? 2.764 -6.699 -15.164 1 87.94 93 THR B O 1
ATOM 5096 N N . GLY B 1 94 ? 1.974 -8.312 -14.023 1 75.94 94 GLY B N 1
ATOM 5097 C CA . GLY B 1 94 ? 2.904 -8.102 -12.922 1 75.94 94 GLY B CA 1
ATOM 5098 C C . GLY B 1 94 ? 2.98 -9.281 -11.969 1 75.94 94 GLY B C 1
ATOM 5099 O O . GLY B 1 94 ? 2.82 -10.43 -12.383 1 75.94 94 GLY B O 1
ATOM 5100 N N . ALA B 1 95 ? 3.383 -8.898 -10.797 1 73.19 95 ALA B N 1
ATOM 5101 C CA . ALA B 1 95 ? 3.605 -9.938 -9.797 1 73.19 95 ALA B CA 1
ATOM 5102 C C . ALA B 1 95 ? 2.311 -10.281 -9.07 1 73.19 95 ALA B C 1
ATOM 5104 O O . ALA B 1 95 ? 2.334 -10.961 -8.039 1 73.19 95 ALA B O 1
ATOM 5105 N N . GLY B 1 96 ? 1.15 -9.797 -9.633 1 77.69 96 GLY B N 1
ATOM 5106 C CA . GLY B 1 96 ? -0.143 -10.016 -9.008 1 77.69 96 GLY B CA 1
ATOM 5107 C C . GLY B 1 96 ? -0.498 -11.484 -8.875 1 77.69 96 GLY B C 1
ATOM 5108 O O . GLY B 1 96 ? -1.291 -11.859 -8.008 1 77.69 96 GLY B O 1
ATOM 5109 N N . VAL B 1 97 ? 0.062 -12.289 -9.719 1 80.31 97 VAL B N 1
ATOM 5110 C CA . VAL B 1 97 ? -0.173 -13.727 -9.672 1 80.31 97 VAL B CA 1
ATOM 5111 C C . VAL B 1 97 ? 0.209 -14.273 -8.297 1 80.31 97 VAL B C 1
ATOM 5113 O O . VAL B 1 97 ? -0.515 -15.086 -7.727 1 80.31 97 VAL B O 1
ATOM 5116 N N . ALA B 1 98 ? 1.242 -13.75 -7.758 1 84.06 98 ALA B N 1
ATOM 5117 C CA . ALA B 1 98 ? 1.766 -14.258 -6.492 1 84.06 98 ALA B CA 1
ATOM 5118 C C . ALA B 1 98 ? 0.876 -13.836 -5.324 1 84.06 98 ALA B C 1
ATOM 5120 O O . ALA B 1 98 ? 0.985 -14.383 -4.227 1 84.06 98 ALA B O 1
ATOM 5121 N N . ASP B 1 99 ? -0.033 -12.945 -5.621 1 87.94 99 ASP B N 1
ATOM 5122 C CA . ASP B 1 99 ? -0.86 -12.445 -4.527 1 87.94 99 ASP B CA 1
ATOM 5123 C C . ASP B 1 99 ? -2.307 -12.914 -4.676 1 87.94 99 ASP B C 1
ATOM 5125 O O . ASP B 1 99 ? -3.195 -12.422 -3.973 1 87.94 99 ASP B O 1
ATOM 5129 N N . GLY B 1 100 ? -2.574 -13.789 -5.645 1 87.38 100 GLY B N 1
ATOM 5130 C CA . GLY B 1 100 ? -3.873 -14.438 -5.582 1 87.38 100 GLY B CA 1
ATOM 5131 C C . GLY B 1 100 ? -4.613 -14.43 -6.902 1 87.38 100 GLY B C 1
ATOM 5132 O O . GLY B 1 100 ? -5.684 -15.031 -7.031 1 87.38 100 GLY B O 1
ATOM 5133 N N . VAL B 1 101 ? -4.043 -13.836 -7.926 1 90.94 101 VAL B N 1
ATOM 5134 C CA . VAL B 1 101 ? -4.785 -13.758 -9.18 1 90.94 101 VAL B CA 1
ATOM 5135 C C . VAL B 1 101 ? -4.391 -14.93 -10.078 1 90.94 101 VAL B C 1
ATOM 5137 O O . VAL B 1 101 ? -3.775 -14.727 -11.133 1 90.94 101 VAL B O 1
ATOM 5140 N N . TYR B 1 102 ? -4.828 -16.094 -9.719 1 92.12 102 TYR B N 1
ATOM 5141 C CA . TYR B 1 102 ? -4.633 -17.312 -10.492 1 92.12 102 TYR B CA 1
ATOM 5142 C C . TYR B 1 102 ? -5.754 -18.312 -10.234 1 92.12 102 TYR B C 1
ATOM 5144 O O . TYR B 1 102 ? -6.359 -18.312 -9.156 1 92.12 102 TYR B O 1
ATOM 5152 N N . GLY B 1 103 ? -6.059 -19.047 -11.141 1 92.5 103 GLY B N 1
ATOM 5153 C CA . GLY B 1 103 ? -7.035 -20.109 -11.062 1 92.5 103 GLY B CA 1
ATOM 5154 C C . GLY B 1 103 ? -6.746 -21.25 -12.016 1 92.5 103 GLY B C 1
ATOM 5155 O O . GLY B 1 103 ? -5.695 -21.281 -12.664 1 92.5 103 GLY B O 1
ATOM 5156 N N . THR B 1 104 ? -7.625 -22.25 -11.953 1 95.19 104 THR B N 1
ATOM 5157 C CA . THR B 1 104 ? -7.445 -23.406 -12.82 1 95.19 104 THR B CA 1
ATOM 5158 C C . THR B 1 104 ? -8.656 -23.609 -13.727 1 95.19 104 THR B C 1
ATOM 5160 O O . THR B 1 104 ? -9.734 -23.062 -13.453 1 95.19 104 THR B O 1
ATOM 5163 N N . VAL B 1 105 ? -8.398 -24.281 -14.789 1 94.62 105 VAL B N 1
ATOM 5164 C CA . VAL B 1 105 ? -9.438 -24.688 -15.734 1 94.62 105 VAL B CA 1
ATOM 5165 C C . VAL B 1 105 ? -9.344 -26.188 -15.992 1 94.62 105 VAL B C 1
ATOM 5167 O O . VAL B 1 105 ? -8.328 -26.672 -16.5 1 94.62 105 VAL B O 1
ATOM 5170 N N . TRP B 1 106 ? -10.367 -26.812 -15.641 1 96.5 106 TRP B N 1
ATOM 5171 C CA . TRP B 1 106 ? -10.445 -28.234 -15.961 1 96.5 106 TRP B CA 1
ATOM 5172 C C . TRP B 1 106 ? -11.258 -28.453 -17.234 1 96.5 106 TRP B C 1
ATOM 5174 O O . TRP B 1 106 ? -12.453 -28.156 -17.281 1 96.5 106 TRP B O 1
ATOM 5184 N N . THR B 1 107 ? -10.648 -28.969 -18.203 1 95.38 107 THR B N 1
ATOM 5185 C CA . THR B 1 107 ? -11.297 -29.406 -19.438 1 95.38 107 THR B CA 1
ATOM 5186 C C . THR B 1 107 ? -11.32 -30.922 -19.516 1 95.38 107 THR B C 1
ATOM 5188 O O . THR B 1 107 ? -10.289 -31.562 -19.781 1 95.38 107 THR B O 1
ATOM 5191 N N . ALA B 1 108 ? -12.43 -31.531 -19.328 1 96.62 108 ALA B N 1
ATOM 5192 C CA . ALA B 1 108 ? -12.555 -32.969 -19.406 1 96.62 108 ALA B CA 1
ATOM 5193 C C . ALA B 1 108 ? -12.297 -33.469 -20.828 1 96.62 108 ALA B C 1
ATOM 5195 O O . ALA B 1 108 ? -12.82 -32.938 -21.797 1 96.62 108 ALA B O 1
ATOM 5196 N N . PRO B 1 109 ? -11.453 -34.469 -20.891 1 96.19 109 PRO B N 1
ATOM 5197 C CA . PRO B 1 109 ? -11.203 -35 -22.234 1 96.19 109 PRO B CA 1
ATOM 5198 C C . PRO B 1 109 ? -12.461 -35.562 -22.891 1 96.19 109 PRO B C 1
ATOM 5200 O O . PRO B 1 109 ? -13.32 -36.125 -22.203 1 96.19 109 PRO B O 1
ATOM 5203 N N . SER B 1 110 ? -12.477 -35.469 -24.141 1 95.25 110 SER B N 1
ATOM 5204 C CA . SER B 1 110 ? -13.586 -36.031 -24.906 1 95.25 110 SER B CA 1
ATOM 5205 C C . SER B 1 110 ? -13.719 -37.531 -24.688 1 95.25 110 SER B C 1
ATOM 5207 O O . SER B 1 110 ? -12.711 -38.25 -24.609 1 95.25 110 SER B O 1
ATOM 5209 N N . PRO B 1 111 ? -14.953 -38 -24.703 1 93.56 111 PRO B N 1
ATOM 5210 C CA . PRO B 1 111 ? -15.133 -39.469 -24.594 1 93.56 111 PRO B CA 1
ATOM 5211 C C . PRO B 1 111 ? -14.484 -40.219 -25.75 1 93.56 111 PRO B C 1
ATOM 5213 O O . PRO B 1 111 ? -14.125 -41.406 -25.594 1 93.56 111 PRO B O 1
ATOM 5216 N N . SER B 1 112 ? -14.336 -39.594 -26.781 1 93.81 112 SER B N 1
ATOM 5217 C CA . SER B 1 112 ? -13.797 -40.25 -27.953 1 93.81 112 SER B CA 1
ATOM 5218 C C . SER B 1 112 ? -12.273 -40.281 -27.938 1 93.81 112 SER B C 1
ATOM 5220 O O . SER B 1 112 ? -11.641 -41 -28.719 1 93.81 112 SER B O 1
ATOM 5222 N N . ARG B 1 113 ? -11.758 -39.562 -27.078 1 94.38 113 ARG B N 1
ATOM 5223 C CA . ARG B 1 113 ? -10.297 -39.531 -26.984 1 94.38 113 ARG B CA 1
ATOM 5224 C C . ARG B 1 113 ? -9.75 -40.844 -26.453 1 94.38 113 ARG B C 1
ATOM 5226 O O . ARG B 1 113 ? -10.211 -41.344 -25.438 1 94.38 113 ARG B O 1
ATOM 5233 N N . PRO B 1 114 ? -8.766 -41.406 -27.109 1 95.94 114 PRO B N 1
ATOM 5234 C CA . PRO B 1 114 ? -8.188 -42.656 -26.625 1 95.94 114 PRO B CA 1
ATOM 5235 C C . PRO B 1 114 ? -7.543 -42.5 -25.25 1 95.94 114 PRO B C 1
ATOM 5237 O O . PRO B 1 114 ? -6.922 -41.469 -24.969 1 95.94 114 PRO B O 1
ATOM 5240 N N . ARG B 1 115 ? -7.773 -43.531 -24.422 1 97.31 115 ARG B N 1
ATOM 5241 C CA . ARG B 1 115 ? -7.188 -43.594 -23.094 1 97.31 115 ARG B CA 1
ATOM 5242 C C . ARG B 1 115 ? -6.125 -44.688 -23 1 97.31 115 ARG B C 1
ATOM 5244 O O . ARG B 1 115 ? -6.227 -45.719 -23.672 1 97.31 115 ARG B O 1
ATOM 5251 N N . PRO B 1 116 ? -5.219 -44.5 -22.141 1 97.88 116 PRO B N 1
ATOM 5252 C CA . PRO B 1 116 ? -4.176 -45.5 -21.984 1 97.88 116 PRO B CA 1
ATOM 5253 C C . PRO B 1 116 ? -4.512 -46.531 -20.906 1 97.88 116 PRO B C 1
ATOM 5255 O O . PRO B 1 116 ? -3.641 -47.312 -20.484 1 97.88 116 PRO B O 1
ATOM 5258 N N . TYR B 1 117 ? -5.66 -46.719 -20.453 1 98.19 117 TYR B N 1
ATOM 5259 C CA . TYR B 1 117 ? -6.02 -47.438 -19.234 1 98.19 117 TYR B CA 1
ATOM 5260 C C . TYR B 1 117 ? -5.867 -48.938 -19.422 1 98.19 117 TYR B C 1
ATOM 5262 O O . TYR B 1 117 ? -5.633 -49.688 -18.469 1 98.19 117 TYR B O 1
ATOM 5270 N N . THR B 1 118 ? -5.957 -49.375 -20.594 1 97.44 118 THR B N 1
ATOM 5271 C CA . THR B 1 118 ? -5.789 -50.812 -20.844 1 97.44 118 THR B CA 1
ATOM 5272 C C . THR B 1 118 ? -4.336 -51.219 -20.641 1 97.44 118 THR B C 1
ATOM 5274 O O . THR B 1 118 ? -4.043 -52.406 -20.5 1 97.44 118 THR B O 1
ATOM 5277 N N . LEU B 1 119 ? -3.514 -50.25 -20.703 1 97.5 119 LEU B N 1
ATOM 5278 C CA . LEU B 1 119 ? -2.111 -50.531 -20.422 1 97.5 119 LEU B CA 1
ATOM 5279 C C . LEU B 1 119 ? -1.878 -50.688 -18.922 1 97.5 119 LEU B C 1
ATOM 5281 O O . LEU B 1 119 ? -0.828 -51.188 -18.516 1 97.5 119 LEU B O 1
ATOM 5285 N N . ILE B 1 120 ? -2.803 -50.281 -18.109 1 97.88 120 ILE B N 1
ATOM 5286 C CA . ILE B 1 120 ? -2.709 -50.375 -16.656 1 97.88 120 ILE B CA 1
ATOM 5287 C C . ILE B 1 120 ? -3.449 -51.625 -16.156 1 97.88 120 ILE B C 1
ATOM 5289 O O . ILE B 1 120 ? -2.934 -52.344 -15.312 1 97.88 120 ILE B O 1
ATOM 5293 N N . ALA B 1 121 ? -4.594 -51.75 -16.672 1 95.5 121 ALA B N 1
ATOM 5294 C CA . ALA B 1 121 ? -5.449 -52.875 -16.25 1 95.5 121 ALA B CA 1
ATOM 5295 C C . ALA B 1 121 ? -5.895 -53.688 -17.453 1 95.5 121 ALA B C 1
ATOM 5297 O O . ALA B 1 121 ? -6.379 -53.156 -18.453 1 95.5 121 ALA B O 1
ATOM 5298 N N . GLY B 1 122 ? -5.82 -55 -17.297 1 90.5 122 GLY B N 1
ATOM 5299 C CA . GLY B 1 122 ? -6.238 -55.906 -18.359 1 90.5 122 GLY B CA 1
ATOM 5300 C C . GLY B 1 122 ? -7.715 -56.25 -18.312 1 90.5 122 GLY B C 1
ATOM 5301 O O . GLY B 1 122 ? -8.312 -56.594 -19.328 1 90.5 122 GLY B O 1
ATOM 5302 N N . SER B 1 123 ? -8.273 -56.125 -17.219 1 93.94 123 SER B N 1
ATOM 5303 C CA . SER B 1 123 ? -9.68 -56.438 -17.016 1 93.94 123 SER B CA 1
ATOM 5304 C C . SER B 1 123 ? -10.594 -55.281 -17.422 1 93.94 123 SER B C 1
ATOM 5306 O O . SER B 1 123 ? -10.375 -54.156 -17.016 1 93.94 123 SER B O 1
ATOM 5308 N N . PRO B 1 124 ? -11.586 -55.656 -18.125 1 95.62 124 PRO B N 1
ATOM 5309 C CA . PRO B 1 124 ? -12.539 -54.594 -18.5 1 95.62 124 PRO B CA 1
ATOM 5310 C C . PRO B 1 124 ? -13.188 -53.938 -17.297 1 95.62 124 PRO B C 1
ATOM 5312 O O . PRO B 1 124 ? -13.5 -52.75 -17.328 1 95.62 124 PRO B O 1
ATOM 5315 N N . VAL B 1 125 ? -13.336 -54.688 -16.344 1 96.69 125 VAL B N 1
ATOM 5316 C CA . VAL B 1 125 ? -13.945 -54.125 -15.141 1 96.69 125 VAL B CA 1
ATOM 5317 C C . VAL B 1 125 ? -13.031 -53.062 -14.539 1 96.69 125 VAL B C 1
ATOM 5319 O O . VAL B 1 125 ? -13.484 -51.969 -14.203 1 96.69 125 VAL B O 1
ATOM 5322 N N . HIS B 1 126 ? -11.82 -53.375 -14.492 1 96.56 126 HIS B N 1
ATOM 5323 C CA . HIS B 1 126 ? -10.875 -52.406 -13.914 1 96.56 126 HIS B CA 1
ATOM 5324 C C . HIS B 1 126 ? -10.695 -51.188 -14.82 1 96.56 126 HIS B C 1
ATOM 5326 O O . HIS B 1 126 ? -10.516 -50.094 -14.336 1 96.56 126 HIS B O 1
ATOM 5332 N N . VAL B 1 127 ? -10.734 -51.406 -16.062 1 97.44 127 VAL B N 1
ATOM 5333 C CA . VAL B 1 127 ? -10.664 -50.281 -17 1 97.44 127 VAL B CA 1
ATOM 5334 C C . VAL B 1 127 ? -11.852 -49.344 -16.781 1 97.44 127 VAL B C 1
ATOM 5336 O O . VAL B 1 127 ? -11.695 -48.125 -16.781 1 97.44 127 VAL B O 1
ATOM 5339 N N . ARG B 1 128 ? -13 -49.875 -16.562 1 97.12 128 ARG B N 1
ATOM 5340 C CA . ARG B 1 128 ? -14.195 -49.094 -16.297 1 97.12 128 ARG B CA 1
ATOM 5341 C C . ARG B 1 128 ? -14.07 -48.344 -14.984 1 97.12 128 ARG B C 1
ATOM 5343 O O . ARG B 1 128 ? -14.477 -47.156 -14.883 1 97.12 128 ARG B O 1
ATOM 5350 N N . LEU B 1 129 ? -13.508 -49 -14.031 1 97.56 129 LEU B N 1
ATOM 5351 C CA . LEU B 1 129 ? -13.312 -48.344 -12.734 1 97.56 129 LEU B CA 1
ATOM 5352 C C . LEU B 1 129 ? -12.336 -47.188 -12.844 1 97.56 129 LEU B C 1
ATOM 5354 O O . LEU B 1 129 ? -12.516 -46.156 -12.188 1 97.56 129 LEU B O 1
ATOM 5358 N N . ILE B 1 130 ? -11.375 -47.344 -13.672 1 98.25 130 ILE B N 1
ATOM 5359 C CA . ILE B 1 130 ? -10.414 -46.281 -13.906 1 98.25 130 ILE B CA 1
ATOM 5360 C C . ILE B 1 130 ? -11.102 -45.125 -14.633 1 98.25 130 ILE B C 1
ATOM 5362 O O . ILE B 1 130 ? -10.875 -43.969 -14.305 1 98.25 130 ILE B O 1
ATOM 5366 N N . GLN B 1 131 ? -11.953 -45.469 -15.547 1 97.25 131 GLN B N 1
ATOM 5367 C CA . GLN B 1 131 ? -12.727 -44.438 -16.25 1 97.25 131 GLN B CA 1
ATOM 5368 C C . GLN B 1 131 ? -13.625 -43.656 -15.281 1 97.25 131 GLN B C 1
ATOM 5370 O O . GLN B 1 131 ? -13.773 -42.438 -15.398 1 97.25 131 GLN B O 1
ATOM 5375 N N . GLU B 1 132 ? -14.172 -44.344 -14.398 1 97 132 GLU B N 1
ATOM 5376 C CA . GLU B 1 132 ? -14.992 -43.688 -13.383 1 97 132 GLU B CA 1
ATOM 5377 C C . GLU B 1 132 ? -14.164 -42.75 -12.516 1 97 132 GLU B C 1
ATOM 5379 O O . GLU B 1 132 ? -14.625 -41.688 -12.141 1 97 132 GLU B O 1
ATOM 5384 N N . ALA B 1 133 ? -13 -43.219 -12.203 1 97.94 133 ALA B N 1
ATOM 5385 C CA . ALA B 1 133 ? -12.086 -42.344 -11.453 1 97.94 133 ALA B CA 1
ATOM 5386 C C . ALA B 1 133 ? -11.766 -41.094 -12.227 1 97.94 133 ALA B C 1
ATOM 5388 O O . ALA B 1 133 ? -11.641 -40 -11.641 1 97.94 133 ALA B O 1
ATOM 5389 N N . GLU B 1 134 ? -11.602 -41.156 -13.539 1 97.81 134 GLU B N 1
ATOM 5390 C CA . GLU B 1 134 ? -11.383 -40 -14.375 1 97.81 134 GLU B CA 1
ATOM 5391 C C . GLU B 1 134 ? -12.586 -39.031 -14.328 1 97.81 134 GLU B C 1
ATOM 5393 O O . GLU B 1 134 ? -12.422 -37.844 -14.211 1 97.81 134 GLU B O 1
ATOM 5398 N N . ASP B 1 135 ? -13.75 -39.625 -14.375 1 96.12 135 ASP B N 1
ATOM 5399 C CA . ASP B 1 135 ? -14.984 -38.844 -14.359 1 96.12 135 ASP B CA 1
ATOM 5400 C C . ASP B 1 135 ? -15.117 -38.062 -13.055 1 96.12 135 ASP B C 1
ATOM 5402 O O . ASP B 1 135 ? -15.719 -36.969 -13.031 1 96.12 135 ASP B O 1
ATOM 5406 N N . ASP B 1 136 ? -14.547 -38.625 -12.078 1 96.5 136 ASP B N 1
ATOM 5407 C CA . ASP B 1 136 ? -14.625 -38 -10.758 1 96.5 136 ASP B CA 1
ATOM 5408 C C . ASP B 1 136 ? -13.266 -37.5 -10.312 1 96.5 136 ASP B C 1
ATOM 5410 O O . ASP B 1 136 ? -12.914 -37.562 -9.133 1 96.5 136 ASP B O 1
ATOM 5414 N N . ILE B 1 137 ? -12.562 -37.062 -11.211 1 97.25 137 ILE B N 1
ATOM 5415 C CA . ILE B 1 137 ? -11.18 -36.688 -10.938 1 97.25 137 ILE B CA 1
ATOM 5416 C C . ILE B 1 137 ? -11.148 -35.531 -9.945 1 97.25 137 ILE B C 1
ATOM 5418 O O . ILE B 1 137 ? -11.984 -34.625 -10 1 97.25 137 ILE B O 1
ATOM 5422 N N . GLN B 1 138 ? -10.211 -35.594 -9.047 1 96.31 138 GLN B N 1
ATOM 5423 C CA . GLN B 1 138 ? -9.984 -34.531 -8.07 1 96.31 138 GLN B CA 1
ATOM 5424 C C . GLN B 1 138 ? -8.711 -33.75 -8.375 1 96.31 138 GLN B C 1
ATOM 5426 O O . GLN B 1 138 ? -7.816 -34.281 -9.062 1 96.31 138 GLN B O 1
ATOM 5431 N N . HIS B 1 139 ? -8.664 -32.531 -7.93 1 96.81 139 HIS B N 1
ATOM 5432 C CA . HIS B 1 139 ? -7.527 -31.656 -8.234 1 96.81 139 HIS B CA 1
ATOM 5433 C C . HIS B 1 139 ? -6.75 -31.312 -6.965 1 96.81 139 HIS B C 1
ATOM 5435 O O . HIS B 1 139 ? -7.344 -31.062 -5.914 1 96.81 139 HIS B O 1
ATOM 5441 N N . MET B 1 140 ? -5.492 -31.469 -7.051 1 97.12 140 MET B N 1
ATOM 5442 C CA . MET B 1 140 ? -4.57 -30.953 -6.043 1 97.12 140 MET B CA 1
ATOM 5443 C C . MET B 1 140 ? -3.771 -29.781 -6.586 1 97.12 140 MET B C 1
ATOM 5445 O O . MET B 1 140 ? -2.84 -29.953 -7.371 1 97.12 140 MET B O 1
ATOM 5449 N N . VAL B 1 141 ? -4.164 -28.609 -6.203 1 95.56 141 VAL B N 1
ATOM 5450 C CA . VAL B 1 141 ? -3.502 -27.375 -6.617 1 95.56 141 VAL B CA 1
ATOM 5451 C C . VAL B 1 141 ? -2.408 -27.016 -5.613 1 95.56 141 VAL B C 1
ATOM 5453 O O . VAL B 1 141 ? -2.697 -26.703 -4.457 1 95.56 141 VAL B O 1
ATOM 5456 N N . LEU B 1 142 ? -1.19 -27.156 -6.078 1 96.25 142 LEU B N 1
ATOM 5457 C CA . LEU B 1 142 ? -0.027 -26.922 -5.23 1 96.25 142 LEU B CA 1
ATOM 5458 C C . LEU B 1 142 ? 0.466 -25.484 -5.375 1 96.25 142 LEU B C 1
ATOM 5460 O O . LEU B 1 142 ? 0.606 -24.984 -6.488 1 96.25 142 LEU B O 1
ATOM 5464 N N . TRP B 1 143 ? 0.739 -24.859 -4.234 1 92.62 143 TRP B N 1
ATOM 5465 C CA . TRP B 1 143 ? 1.073 -23.438 -4.203 1 92.62 143 TRP B CA 1
ATOM 5466 C C . TRP B 1 143 ? 2.098 -23.141 -3.115 1 92.62 143 TRP B C 1
ATOM 5468 O O . TRP B 1 143 ? 2.016 -23.688 -2.012 1 92.62 143 TRP B O 1
ATOM 5478 N N . ASN B 1 144 ? 3.139 -22.422 -3.443 1 91.31 144 ASN B N 1
ATOM 5479 C CA . ASN B 1 144 ? 4.031 -21.891 -2.414 1 91.31 144 ASN B CA 1
ATOM 5480 C C . ASN B 1 144 ? 3.564 -20.531 -1.913 1 91.31 144 ASN B C 1
ATOM 5482 O O . ASN B 1 144 ? 3.383 -19.609 -2.703 1 91.31 144 ASN B O 1
ATOM 5486 N N . SER B 1 145 ? 3.471 -20.406 -0.67 1 89.12 145 SER B N 1
ATOM 5487 C CA . SER B 1 145 ? 2.854 -19.219 -0.084 1 89.12 145 SER B CA 1
ATOM 5488 C C . SER B 1 145 ? 3.826 -18.484 0.836 1 89.12 145 SER B C 1
ATOM 5490 O O . SER B 1 145 ? 4.676 -19.109 1.475 1 89.12 145 SER B O 1
ATOM 5492 N N . ASP B 1 146 ? 3.709 -17.172 0.764 1 87.62 146 ASP B N 1
ATOM 5493 C CA . ASP B 1 146 ? 4.438 -16.281 1.669 1 87.62 146 ASP B CA 1
ATOM 5494 C C . ASP B 1 146 ? 3.484 -15.32 2.373 1 87.62 146 ASP B C 1
ATOM 5496 O O . ASP B 1 146 ? 2.393 -15.039 1.873 1 87.62 146 ASP B O 1
ATOM 5500 N N . PHE B 1 147 ? 3.971 -14.852 3.598 1 82.25 147 PHE B N 1
ATOM 5501 C CA . PHE B 1 147 ? 3.166 -13.891 4.348 1 82.25 147 PHE B CA 1
ATOM 5502 C C . PHE B 1 147 ? 3.281 -12.5 3.74 1 82.25 147 PHE B C 1
ATOM 5504 O O . PHE B 1 147 ? 2.408 -11.648 3.943 1 82.25 147 PHE B O 1
ATOM 5511 N N . ARG B 1 148 ? 4.328 -12.328 2.988 1 83.31 148 ARG B N 1
ATOM 5512 C CA . ARG B 1 148 ? 4.559 -11.023 2.379 1 83.31 148 ARG B CA 1
ATOM 5513 C C . ARG B 1 148 ? 4.012 -10.984 0.956 1 83.31 148 ARG B C 1
ATOM 5515 O O . ARG B 1 148 ? 4.031 -11.992 0.247 1 83.31 148 ARG B O 1
ATOM 5522 N N . THR B 1 149 ? 3.553 -9.812 0.556 1 85.19 149 THR B N 1
ATOM 5523 C CA . THR B 1 149 ? 3.098 -9.625 -0.817 1 85.19 149 THR B CA 1
ATOM 5524 C C . THR B 1 149 ? 4.281 -9.578 -1.778 1 85.19 149 THR B C 1
ATOM 5526 O O . THR B 1 149 ? 5.406 -9.281 -1.369 1 85.19 149 THR B O 1
ATOM 5529 N N . ALA B 1 150 ? 3.986 -9.898 -2.984 1 87.62 150 ALA B N 1
ATOM 5530 C CA . ALA B 1 150 ? 5.031 -9.859 -4.004 1 87.62 150 ALA B CA 1
ATOM 5531 C C . ALA B 1 150 ? 5.625 -8.461 -4.129 1 87.62 150 ALA B C 1
ATOM 5533 O O . ALA B 1 150 ? 6.844 -8.305 -4.262 1 87.62 150 ALA B O 1
ATOM 5534 N N . ASP B 1 151 ? 4.828 -7.52 -4.066 1 85.12 151 ASP B N 1
ATOM 5535 C CA . ASP B 1 151 ? 5.309 -6.145 -4.164 1 85.12 151 ASP B CA 1
ATOM 5536 C C . ASP B 1 151 ? 6.273 -5.82 -3.023 1 85.12 151 ASP B C 1
ATOM 5538 O O . ASP B 1 151 ? 7.297 -5.168 -3.236 1 85.12 151 ASP B O 1
ATOM 5542 N N . TRP B 1 152 ? 5.848 -6.141 -1.836 1 86.06 152 TRP B N 1
ATOM 5543 C CA . TRP B 1 152 ? 6.715 -5.938 -0.681 1 86.06 152 TRP B CA 1
ATOM 5544 C C . TRP B 1 152 ? 8.078 -6.594 -0.898 1 86.06 152 TRP B C 1
ATOM 5546 O O . TRP B 1 152 ? 9.117 -5.977 -0.66 1 86.06 152 TRP B O 1
ATOM 5556 N N . LYS B 1 153 ? 8.148 -7.812 -1.39 1 88.38 153 LYS B N 1
ATOM 5557 C CA . LYS B 1 153 ? 9.391 -8.547 -1.606 1 88.38 153 LYS B CA 1
ATOM 5558 C C . LYS B 1 153 ? 10.258 -7.867 -2.666 1 88.38 153 LYS B C 1
ATOM 5560 O O . LYS B 1 153 ? 11.469 -7.75 -2.506 1 88.38 153 LYS B O 1
ATOM 5565 N N . ILE B 1 154 ? 9.641 -7.469 -3.723 1 90.12 154 ILE B N 1
ATOM 5566 C CA . ILE B 1 154 ? 10.359 -6.824 -4.816 1 90.12 154 ILE B CA 1
ATOM 5567 C C . ILE B 1 154 ? 10.961 -5.508 -4.332 1 90.12 154 ILE B C 1
ATOM 5569 O O . ILE B 1 154 ? 12.109 -5.188 -4.645 1 90.12 154 ILE B O 1
ATOM 5573 N N . GLN B 1 155 ? 10.188 -4.754 -3.574 1 88.25 155 GLN B N 1
ATOM 5574 C CA . GLN B 1 155 ? 10.703 -3.49 -3.059 1 88.25 155 GLN B CA 1
ATOM 5575 C C . GLN B 1 155 ? 11.867 -3.725 -2.098 1 88.25 155 GLN B C 1
ATOM 5577 O O . GLN B 1 155 ? 12.844 -2.975 -2.104 1 88.25 155 GLN B O 1
ATOM 5582 N N . LYS B 1 156 ? 11.734 -4.688 -1.255 1 88.5 156 LYS B N 1
ATOM 5583 C CA . LYS B 1 156 ? 12.828 -5.004 -0.34 1 88.5 156 LYS B CA 1
ATOM 5584 C C . LYS B 1 156 ? 14.07 -5.449 -1.103 1 88.5 156 LYS B C 1
ATOM 5586 O O . LYS B 1 156 ? 15.195 -5.113 -0.72 1 88.5 156 LYS B O 1
ATOM 5591 N N . MET B 1 157 ? 13.844 -6.254 -2.137 1 91.56 157 MET B N 1
ATOM 5592 C CA . MET B 1 157 ? 14.969 -6.656 -2.982 1 91.56 157 MET B CA 1
ATOM 5593 C C . MET B 1 157 ? 15.648 -5.434 -3.59 1 91.56 157 MET B C 1
ATOM 5595 O O . MET B 1 157 ? 16.875 -5.34 -3.584 1 91.56 157 MET B O 1
ATOM 5599 N N . LYS B 1 158 ? 14.906 -4.508 -4.117 1 90.31 158 LYS B N 1
ATOM 5600 C CA . LYS B 1 158 ? 15.453 -3.289 -4.703 1 90.31 158 LYS B CA 1
ATOM 5601 C C . LYS B 1 158 ? 16.281 -2.512 -3.686 1 90.31 158 LYS B C 1
ATOM 5603 O O . LYS B 1 158 ? 17.344 -1.982 -4.016 1 90.31 158 LYS B O 1
ATOM 5608 N N . ALA B 1 159 ? 15.797 -2.52 -2.469 1 86.94 159 ALA B N 1
ATOM 5609 C CA . ALA B 1 159 ? 16.375 -1.647 -1.446 1 86.94 159 ALA B CA 1
ATOM 5610 C C . ALA B 1 159 ? 17.578 -2.305 -0.775 1 86.94 159 ALA B C 1
ATOM 5612 O O . ALA B 1 159 ? 18.547 -1.633 -0.452 1 86.94 159 ALA B O 1
ATOM 5613 N N . LYS B 1 160 ? 17.469 -3.68 -0.521 1 87.62 160 LYS B N 1
ATOM 5614 C CA . LYS B 1 160 ? 18.438 -4.309 0.365 1 87.62 160 LYS B CA 1
ATOM 5615 C C . LYS B 1 160 ? 19.141 -5.48 -0.325 1 87.62 160 LYS B C 1
ATOM 5617 O O . LYS B 1 160 ? 20.047 -6.082 0.238 1 87.62 160 LYS B O 1
ATOM 5622 N N . GLY B 1 161 ? 18.609 -5.855 -1.506 1 88.06 161 GLY B N 1
ATOM 5623 C CA . GLY B 1 161 ? 19.219 -6.965 -2.217 1 88.06 161 GLY B CA 1
ATOM 5624 C C . GLY B 1 161 ? 18.75 -8.32 -1.728 1 88.06 161 GLY B C 1
ATOM 5625 O O . GLY B 1 161 ? 19.438 -9.328 -1.91 1 88.06 161 GLY B O 1
ATOM 5626 N N . THR B 1 162 ? 17.578 -8.203 -1.046 1 86.5 162 THR B N 1
ATOM 5627 C CA . THR B 1 162 ? 17.031 -9.461 -0.56 1 86.5 162 THR B CA 1
ATOM 5628 C C . THR B 1 162 ? 16.609 -10.352 -1.725 1 86.5 162 THR B C 1
ATOM 5630 O O . THR B 1 162 ? 16.156 -9.859 -2.758 1 86.5 162 THR B O 1
ATOM 5633 N N . GLY B 1 163 ? 16.75 -11.648 -1.505 1 84.62 163 GLY B N 1
ATOM 5634 C CA . GLY B 1 163 ? 16.328 -12.602 -2.52 1 84.62 163 GLY B CA 1
ATOM 5635 C C . GLY B 1 163 ? 14.82 -12.797 -2.57 1 84.62 163 GLY B C 1
ATOM 5636 O O . GLY B 1 163 ? 14.109 -12.422 -1.637 1 84.62 163 GLY B O 1
ATOM 5637 N N . LEU B 1 164 ? 14.336 -13.352 -3.611 1 87.94 164 LEU B N 1
ATOM 5638 C CA . LEU B 1 164 ? 12.914 -13.602 -3.824 1 87.94 164 LEU B CA 1
ATOM 5639 C C . LEU B 1 164 ? 12.609 -15.094 -3.738 1 87.94 164 LEU B C 1
ATOM 5641 O O . LEU B 1 164 ? 11.508 -15.523 -4.078 1 87.94 164 LEU B O 1
ATOM 5645 N N . SER B 1 165 ? 13.523 -15.898 -3.203 1 89.5 165 SER B N 1
ATOM 5646 C CA . SER B 1 165 ? 13.422 -17.344 -3.342 1 89.5 165 SER B CA 1
ATOM 5647 C C . SER B 1 165 ? 12.805 -17.984 -2.1 1 89.5 165 SER B C 1
ATOM 5649 O O . SER B 1 165 ? 12.492 -19.172 -2.092 1 89.5 165 SER B O 1
ATOM 5651 N N . CYS B 1 166 ? 12.602 -17.203 -1.035 1 91.19 166 CYS B N 1
ATOM 5652 C CA . CYS B 1 166 ? 12.164 -17.781 0.232 1 91.19 166 CYS B CA 1
ATOM 5653 C C . CYS B 1 166 ? 10.648 -17.688 0.377 1 91.19 166 CYS B C 1
ATOM 5655 O O . CYS B 1 166 ? 10.055 -16.641 0.098 1 91.19 166 CYS B O 1
ATOM 5657 N N . TYR B 1 167 ? 10.008 -18.75 0.764 1 91.62 167 TYR B N 1
ATOM 5658 C CA . TYR B 1 167 ? 8.57 -18.875 1.018 1 91.62 167 TYR B CA 1
ATOM 5659 C C . TYR B 1 167 ? 8.312 -19.562 2.348 1 91.62 167 TYR B C 1
ATOM 5661 O O . TYR B 1 167 ? 9.227 -20.125 2.953 1 91.62 167 TYR B O 1
ATOM 5669 N N . LYS B 1 168 ? 7.086 -19.594 2.791 1 91.62 168 LYS B N 1
ATOM 5670 C CA . LYS B 1 168 ? 6.836 -20.031 4.16 1 91.62 168 LYS B CA 1
ATOM 5671 C C . LYS B 1 168 ? 6.105 -21.359 4.191 1 91.62 168 LYS B C 1
ATOM 5673 O O . LYS B 1 168 ? 6.219 -22.125 5.16 1 91.62 168 LYS B O 1
ATOM 5678 N N . SER B 1 169 ? 5.281 -21.625 3.156 1 93.06 169 SER B N 1
ATOM 5679 C CA . SER B 1 169 ? 4.484 -22.859 3.201 1 93.06 169 SER B CA 1
ATOM 5680 C C . SER B 1 169 ? 4.195 -23.375 1.798 1 93.06 169 SER B C 1
ATOM 5682 O O . SER B 1 169 ? 4.266 -22.625 0.823 1 93.06 169 SER B O 1
ATOM 5684 N N . ILE B 1 170 ? 3.998 -24.562 1.718 1 94.62 170 ILE B N 1
ATOM 5685 C CA . ILE B 1 170 ? 3.379 -25.203 0.562 1 94.62 170 ILE B CA 1
ATOM 5686 C C . ILE B 1 170 ? 1.912 -25.5 0.863 1 94.62 170 ILE B C 1
ATOM 5688 O O . ILE B 1 170 ? 1.602 -26.219 1.821 1 94.62 170 ILE B O 1
ATOM 5692 N N . LEU B 1 171 ? 1.085 -25.031 0.039 1 92.81 171 LEU B N 1
ATOM 5693 C CA . LEU B 1 171 ? -0.348 -25.234 0.224 1 92.81 171 LEU B CA 1
ATOM 5694 C C . LEU B 1 171 ? -0.903 -26.188 -0.826 1 92.81 171 LEU B C 1
ATOM 5696 O O . LEU B 1 171 ? -0.426 -26.219 -1.962 1 92.81 171 LEU B O 1
ATOM 5700 N N . VAL B 1 172 ? -1.853 -26.922 -0.36 1 94.69 172 VAL B N 1
ATOM 5701 C CA . VAL B 1 172 ? -2.643 -27.781 -1.237 1 94.69 172 VAL B CA 1
ATOM 5702 C C . VAL B 1 172 ? -4.109 -27.359 -1.189 1 94.69 172 VAL B C 1
ATOM 5704 O O . VAL B 1 172 ? -4.758 -27.469 -0.147 1 94.69 172 VAL B O 1
ATOM 5707 N N . ASN B 1 173 ? -4.547 -26.922 -2.338 1 91.38 173 ASN B N 1
ATOM 5708 C CA . ASN B 1 173 ? -5.922 -26.453 -2.412 1 91.38 173 ASN B CA 1
ATOM 5709 C C . ASN B 1 173 ? -6.207 -25.391 -1.349 1 91.38 173 ASN B C 1
ATOM 5711 O O . ASN B 1 173 ? -7.254 -25.422 -0.699 1 91.38 173 ASN B O 1
ATOM 5715 N N . GLY B 1 174 ? -5.27 -24.578 -1.14 1 85.75 174 GLY B N 1
ATOM 5716 C CA . GLY B 1 174 ? -5.441 -23.453 -0.237 1 85.75 174 GLY B CA 1
ATOM 5717 C C . GLY B 1 174 ? -5.203 -23.812 1.218 1 85.75 174 GLY B C 1
ATOM 5718 O O . GLY B 1 174 ? -5.281 -22.953 2.096 1 85.75 174 GLY B O 1
ATOM 5719 N N . LYS B 1 175 ? -4.871 -25.109 1.546 1 90 175 LYS B N 1
ATOM 5720 C CA . LYS B 1 175 ? -4.645 -25.547 2.92 1 90 175 LYS B CA 1
ATOM 5721 C C . LYS B 1 175 ? -3.197 -25.984 3.121 1 90 175 LYS B C 1
ATOM 5723 O O . LYS B 1 175 ? -2.557 -26.484 2.188 1 90 175 LYS B O 1
ATOM 5728 N N . GLY B 1 176 ? -2.744 -25.828 4.32 1 91.44 176 GLY B N 1
ATOM 5729 C CA . GLY B 1 176 ? -1.384 -26.156 4.715 1 91.44 176 GLY B CA 1
ATOM 5730 C C . GLY B 1 176 ? -0.882 -25.328 5.883 1 91.44 176 GLY B C 1
ATOM 5731 O O . GLY B 1 176 ? -1.612 -24.484 6.414 1 91.44 176 GLY B O 1
ATOM 5732 N N . ARG B 1 177 ? 0.333 -25.562 6.301 1 91.44 177 ARG B N 1
ATOM 5733 C CA . ARG B 1 177 ? 0.823 -24.844 7.48 1 91.44 177 ARG B CA 1
ATOM 5734 C C . ARG B 1 177 ? 2.301 -24.5 7.336 1 91.44 177 ARG B C 1
ATOM 5736 O O . ARG B 1 177 ? 2.967 -24.969 6.41 1 91.44 177 ARG B O 1
ATOM 5743 N N . VAL B 1 178 ? 2.75 -23.641 8.18 1 91.38 178 VAL B N 1
ATOM 5744 C CA . VAL B 1 178 ? 4.156 -23.266 8.281 1 91.38 178 VAL B CA 1
ATOM 5745 C C . VAL B 1 178 ? 4.891 -24.266 9.18 1 91.38 178 VAL B C 1
ATOM 5747 O O . VAL B 1 178 ? 4.574 -24.391 10.367 1 91.38 178 VAL B O 1
ATOM 5750 N N . PHE B 1 179 ? 5.832 -25 8.609 1 90.56 179 PHE B N 1
ATOM 5751 C CA . PHE B 1 179 ? 6.602 -25.969 9.383 1 90.56 179 PHE B CA 1
ATOM 5752 C C . PHE B 1 179 ? 7.914 -25.359 9.859 1 90.56 179 PHE B C 1
ATOM 5754 O O . PHE B 1 179 ? 8.484 -25.812 10.859 1 90.56 179 PHE B O 1
ATOM 5761 N N . CYS B 1 180 ? 8.43 -24.281 9.281 1 90.44 180 CYS B N 1
ATOM 5762 C CA . CYS B 1 180 ? 9.766 -23.734 9.477 1 90.44 180 CYS B CA 1
ATOM 5763 C C . CYS B 1 180 ? 10.836 -24.75 9.078 1 90.44 180 CYS B C 1
ATOM 5765 O O . CYS B 1 180 ? 10.531 -25.75 8.438 1 90.44 180 CYS B O 1
ATOM 5767 N N . LYS B 1 181 ? 12.102 -24.453 9.266 1 89.88 181 LYS B N 1
ATOM 5768 C CA . LYS B 1 181 ? 13.211 -25.312 8.859 1 89.88 181 LYS B CA 1
ATOM 5769 C C . LYS B 1 181 ? 13.156 -26.656 9.57 1 89.88 181 LYS B C 1
ATOM 5771 O O . LYS B 1 181 ? 12.945 -26.719 10.781 1 89.88 181 LYS B O 1
ATOM 5776 N N . ASN B 1 182 ? 13.281 -27.734 8.773 1 89.19 182 ASN B N 1
ATOM 5777 C CA . ASN B 1 182 ? 13.43 -29.062 9.375 1 89.19 182 ASN B CA 1
ATOM 5778 C C . ASN B 1 182 ? 14.672 -29.141 10.266 1 89.19 182 ASN B C 1
ATOM 5780 O O . ASN B 1 182 ? 15.773 -28.781 9.828 1 89.19 182 ASN B O 1
ATOM 5784 N N . PRO B 1 183 ? 14.523 -29.484 11.484 1 87.19 183 PRO B N 1
ATOM 5785 C CA . PRO B 1 183 ? 15.656 -29.5 12.414 1 87.19 183 PRO B CA 1
ATOM 5786 C C . PRO B 1 183 ? 16.812 -30.344 11.922 1 87.19 183 PRO B C 1
ATOM 5788 O O . PRO B 1 183 ? 17.969 -30.141 12.328 1 87.19 183 PRO B O 1
ATOM 5791 N N . ASN B 1 184 ? 16.562 -31.359 11.047 1 87.44 184 ASN B N 1
ATOM 5792 C CA . ASN B 1 184 ? 17.594 -32.25 10.562 1 87.44 184 ASN B CA 1
ATOM 5793 C C . ASN B 1 184 ? 18.328 -31.688 9.352 1 87.44 184 ASN B C 1
ATOM 5795 O O . ASN B 1 184 ? 19.281 -32.281 8.852 1 87.44 184 ASN B O 1
ATOM 5799 N N . TYR B 1 185 ? 17.859 -30.531 8.898 1 88.25 185 TYR B N 1
ATOM 5800 C CA . TYR B 1 185 ? 18.453 -29.922 7.715 1 88.25 185 TYR B CA 1
ATOM 5801 C C . TYR B 1 185 ? 18.953 -28.516 8.016 1 88.25 185 TYR B C 1
ATOM 5803 O O . TYR B 1 185 ? 18.203 -27.547 7.895 1 88.25 185 TYR B O 1
ATOM 5811 N N . ASN B 1 186 ? 20.234 -28.391 8.258 1 90.06 186 ASN B N 1
ATOM 5812 C CA . ASN B 1 186 ? 20.812 -27.109 8.656 1 90.06 186 ASN B CA 1
ATOM 5813 C C . ASN B 1 186 ? 21.5 -26.422 7.484 1 90.06 186 ASN B C 1
ATOM 5815 O O . ASN B 1 186 ? 21.766 -25.219 7.539 1 90.06 186 ASN B O 1
ATOM 5819 N N . THR B 1 187 ? 21.75 -27.266 6.52 1 91.5 187 THR B N 1
ATOM 5820 C CA . THR B 1 187 ? 22.422 -26.703 5.352 1 91.5 187 THR B CA 1
ATOM 5821 C C . THR B 1 187 ? 21.844 -27.281 4.062 1 91.5 187 THR B C 1
ATOM 5823 O O . THR B 1 187 ? 21.25 -28.359 4.074 1 91.5 187 THR B O 1
ATOM 5826 N N . ILE B 1 188 ? 21.969 -26.531 3.07 1 87.5 188 ILE B N 1
ATOM 5827 C CA . ILE B 1 188 ? 21.656 -26.969 1.717 1 87.5 188 ILE B CA 1
ATOM 5828 C C . ILE B 1 188 ? 22.75 -26.531 0.758 1 87.5 188 ILE B C 1
ATOM 5830 O O . ILE B 1 188 ? 23.078 -25.344 0.684 1 87.5 188 ILE B O 1
ATOM 5834 N N . ASP B 1 189 ? 23.328 -27.484 0.13 1 80.94 189 ASP B N 1
ATOM 5835 C CA . ASP B 1 189 ? 24.422 -27.219 -0.805 1 80.94 189 ASP B CA 1
ATOM 5836 C C . ASP B 1 189 ? 25.5 -26.344 -0.163 1 80.94 189 ASP B C 1
ATOM 5838 O O . ASP B 1 189 ? 26 -25.406 -0.788 1 80.94 189 ASP B O 1
ATOM 5842 N N . GLY B 1 190 ? 25.734 -26.453 1.053 1 83.19 190 GLY B N 1
ATOM 5843 C CA . GLY B 1 190 ? 26.797 -25.75 1.754 1 83.19 190 GLY B CA 1
ATOM 5844 C C . GLY B 1 190 ? 26.344 -24.438 2.355 1 83.19 190 GLY B C 1
ATOM 5845 O O . GLY B 1 190 ? 27.109 -23.781 3.064 1 83.19 190 GLY B O 1
ATOM 5846 N N . HIS B 1 191 ? 25.156 -24.094 2.102 1 87.62 191 HIS B N 1
ATOM 5847 C CA . HIS B 1 191 ? 24.641 -22.844 2.656 1 87.62 191 HIS B CA 1
ATOM 5848 C C . HIS B 1 191 ? 23.891 -23.094 3.963 1 87.62 191 HIS B C 1
ATOM 5850 O O . HIS B 1 191 ? 23.078 -24 4.055 1 87.62 191 HIS B O 1
ATOM 5856 N N . GLU B 1 192 ? 24.234 -22.203 4.934 1 92.25 192 GLU B N 1
ATOM 5857 C CA . GLU B 1 192 ? 23.469 -22.25 6.18 1 92.25 192 GLU B CA 1
ATOM 5858 C C . GLU B 1 192 ? 22.031 -21.781 5.961 1 92.25 192 GLU B C 1
ATOM 5860 O O . GLU B 1 192 ? 21.781 -20.859 5.172 1 92.25 192 GLU B O 1
ATOM 5865 N N . LEU B 1 193 ? 21.156 -22.453 6.656 1 94 193 LEU B N 1
ATOM 5866 C CA . LEU B 1 193 ? 19.75 -22.109 6.527 1 94 193 LEU B CA 1
ATOM 5867 C C . LEU B 1 193 ? 19.266 -21.344 7.754 1 94 193 LEU B C 1
ATOM 5869 O O . LEU B 1 193 ? 19.703 -21.609 8.875 1 94 193 LEU B O 1
ATOM 5873 N N . ASP B 1 194 ? 18.422 -20.422 7.543 1 92.88 194 ASP B N 1
ATOM 5874 C CA . ASP B 1 194 ? 17.781 -19.719 8.656 1 92.88 194 ASP B CA 1
ATOM 5875 C C . ASP B 1 194 ? 16.562 -20.484 9.156 1 92.88 194 ASP B C 1
ATOM 5877 O O . ASP B 1 194 ? 16.344 -21.641 8.766 1 92.88 194 ASP B O 1
ATOM 5881 N N . ASP B 1 195 ? 15.734 -19.875 10.078 1 91.31 195 ASP B N 1
ATOM 5882 C CA . ASP B 1 195 ? 14.625 -20.562 10.734 1 91.31 195 ASP B CA 1
ATOM 5883 C C . ASP B 1 195 ? 13.531 -20.906 9.727 1 91.31 195 ASP B C 1
ATOM 5885 O O . ASP B 1 195 ? 12.75 -21.844 9.945 1 91.31 195 ASP B O 1
ATOM 5889 N N . ALA B 1 196 ? 13.469 -20.219 8.633 1 91 196 ALA B N 1
ATOM 5890 C CA . ALA B 1 196 ? 12.469 -20.469 7.605 1 91 196 ALA B CA 1
ATOM 5891 C C . ALA B 1 196 ? 12.969 -21.5 6.598 1 91 196 ALA B C 1
ATOM 5893 O O . ALA B 1 196 ? 12.242 -21.875 5.664 1 91 196 ALA B O 1
ATOM 5894 N N . GLY B 1 197 ? 14.18 -22.031 6.793 1 93.44 197 GLY B N 1
ATOM 5895 C CA . GLY B 1 197 ? 14.781 -23 5.891 1 93.44 197 GLY B CA 1
ATOM 5896 C C . GLY B 1 197 ? 15.422 -22.359 4.672 1 93.44 197 GLY B C 1
ATOM 5897 O O . GLY B 1 197 ? 15.766 -23.047 3.713 1 93.44 197 GLY B O 1
ATOM 5898 N N . CYS B 1 198 ? 15.562 -21.016 4.664 1 93.25 198 CYS B N 1
ATOM 5899 C CA . CYS B 1 198 ? 16.125 -20.281 3.533 1 93.25 198 CYS B CA 1
ATOM 5900 C C . CYS B 1 198 ? 17.641 -20.141 3.684 1 93.25 198 CYS B C 1
ATOM 5902 O O . CYS B 1 198 ? 18.141 -19.938 4.789 1 93.25 198 CYS B O 1
ATOM 5904 N N . ALA B 1 199 ? 18.312 -20.234 2.57 1 91.88 199 ALA B N 1
ATOM 5905 C CA . ALA B 1 199 ? 19.75 -19.969 2.58 1 91.88 199 ALA B CA 1
ATOM 5906 C C . ALA B 1 199 ? 20.047 -18.547 3.043 1 91.88 199 ALA B C 1
ATOM 5908 O O . ALA B 1 199 ? 19.453 -17.594 2.545 1 91.88 199 ALA B O 1
ATOM 5909 N N . VAL B 1 200 ? 20.938 -18.484 3.98 1 90.69 200 VAL B N 1
ATOM 5910 C CA . VAL B 1 200 ? 21.297 -17.188 4.547 1 90.69 200 VAL B CA 1
ATOM 5911 C C . VAL B 1 200 ? 22.172 -16.422 3.561 1 90.69 200 VAL B C 1
ATOM 5913 O O . VAL B 1 200 ? 23.078 -16.984 2.957 1 90.69 200 VAL B O 1
ATOM 5916 N N . THR B 1 201 ? 21.75 -15.219 3.291 1 84.25 201 THR B N 1
ATOM 5917 C CA . THR B 1 201 ? 22.547 -14.289 2.5 1 84.25 201 THR B CA 1
ATOM 5918 C C . THR B 1 201 ? 23.297 -13.312 3.404 1 84.25 201 THR B C 1
ATOM 5920 O O . THR B 1 201 ? 22.688 -12.664 4.258 1 84.25 201 THR B O 1
ATOM 5923 N N . PRO B 1 202 ? 24.609 -13.242 3.15 1 81.94 202 PRO B N 1
ATOM 5924 C CA . PRO B 1 202 ? 25.375 -12.312 3.992 1 81.94 202 PRO B CA 1
ATOM 5925 C C . PRO B 1 202 ? 24.828 -10.883 3.934 1 81.94 202 PRO B C 1
ATOM 5927 O O . PRO B 1 202 ? 24.516 -10.391 2.85 1 81.94 202 PRO B O 1
ATOM 5930 N N . GLY B 1 203 ? 24.641 -10.305 5.051 1 78.06 203 GLY B N 1
ATOM 5931 C CA . GLY B 1 203 ? 24.219 -8.914 5.121 1 78.06 203 GLY B CA 1
ATOM 5932 C C . GLY B 1 203 ? 22.703 -8.758 5.18 1 78.06 203 GLY B C 1
ATOM 5933 O O . GLY B 1 203 ? 22.203 -7.656 5.391 1 78.06 203 GLY B O 1
ATOM 5934 N N . ILE B 1 204 ? 22.031 -9.844 4.949 1 82.94 204 ILE B N 1
ATOM 5935 C CA . ILE B 1 204 ? 20.562 -9.812 4.996 1 82.94 204 ILE B CA 1
ATOM 5936 C C . ILE B 1 204 ? 20.078 -10.531 6.254 1 82.94 204 ILE B C 1
ATOM 5938 O O . ILE B 1 204 ? 20.531 -11.633 6.562 1 82.94 204 ILE B O 1
ATOM 5942 N N . GLU B 1 205 ? 19.25 -9.812 6.957 1 79.44 205 GLU B N 1
ATOM 5943 C CA . GLU B 1 205 ? 18.688 -10.398 8.172 1 79.44 205 GLU B CA 1
ATOM 5944 C C . GLU B 1 205 ? 17.938 -11.688 7.867 1 79.44 205 GLU B C 1
ATOM 5946 O O . GLU B 1 205 ? 17.109 -11.727 6.957 1 79.44 205 GLU B O 1
ATOM 5951 N N . PRO B 1 206 ? 18.297 -12.703 8.664 1 84.5 206 PRO B N 1
ATOM 5952 C CA . PRO B 1 206 ? 17.594 -13.969 8.445 1 84.5 206 PRO B CA 1
ATOM 5953 C C . PRO B 1 206 ? 16.094 -13.875 8.758 1 84.5 206 PRO B C 1
ATOM 5955 O O . PRO B 1 206 ? 15.688 -13.039 9.57 1 84.5 206 PRO B O 1
ATOM 5958 N N . ASP B 1 207 ? 15.32 -14.68 8.086 1 81.25 207 ASP B N 1
ATOM 5959 C CA . ASP B 1 207 ? 13.875 -14.719 8.305 1 81.25 207 ASP B CA 1
ATOM 5960 C C . ASP B 1 207 ? 13.523 -15.523 9.555 1 81.25 207 ASP B C 1
ATOM 5962 O O . ASP B 1 207 ? 14.047 -16.625 9.75 1 81.25 207 ASP B O 1
ATOM 5966 N N . ALA B 1 208 ? 12.734 -14.914 10.398 1 79.62 208 ALA B N 1
ATOM 5967 C CA . ALA B 1 208 ? 12.172 -15.656 11.523 1 79.62 208 ALA B CA 1
ATOM 5968 C C . ALA B 1 208 ? 11.016 -16.547 11.062 1 79.62 208 ALA B C 1
ATOM 5970 O O . ALA B 1 208 ? 10.406 -16.297 10.023 1 79.62 208 ALA B O 1
ATOM 5971 N N . CYS B 1 209 ? 10.805 -17.625 11.766 1 87.19 209 CYS B N 1
ATOM 5972 C CA . CYS B 1 209 ? 9.734 -18.547 11.406 1 87.19 209 CYS B CA 1
ATOM 5973 C C . CYS B 1 209 ? 9.047 -19.094 12.656 1 87.19 209 CYS B C 1
ATOM 5975 O O . CYS B 1 209 ? 9.711 -19.469 13.617 1 87.19 209 CYS B O 1
ATOM 5977 N N . THR B 1 210 ? 7.785 -19.031 12.719 1 84.75 210 THR B N 1
ATOM 5978 C CA . THR B 1 210 ? 6.953 -19.672 13.734 1 84.75 210 THR B CA 1
ATOM 5979 C C . THR B 1 210 ? 5.984 -20.656 13.086 1 84.75 210 THR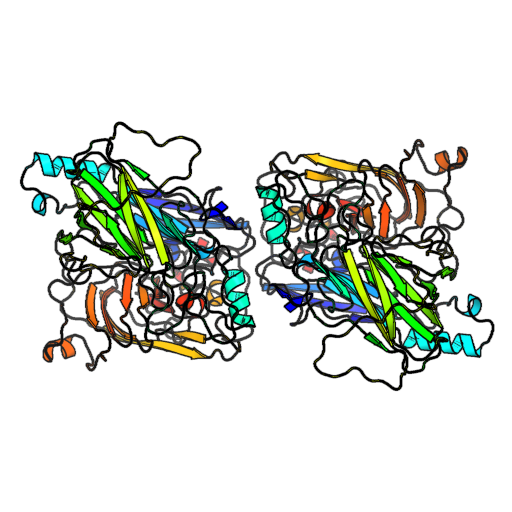 B C 1
ATOM 5981 O O . THR B 1 210 ? 5.203 -20.281 12.211 1 84.75 210 THR B O 1
ATOM 5984 N N . PRO B 1 211 ? 6.031 -21.859 13.531 1 88.44 211 PRO B N 1
ATOM 5985 C CA . PRO B 1 211 ? 5.129 -22.844 12.938 1 88.44 211 PRO B CA 1
ATOM 5986 C C . PRO B 1 211 ? 3.656 -22.5 13.156 1 88.44 211 PRO B C 1
ATOM 5988 O O . PRO B 1 211 ? 3.318 -21.766 14.094 1 88.44 211 PRO B O 1
ATOM 5991 N N . SER B 1 212 ? 2.826 -22.953 12.242 1 87.75 212 SER B N 1
ATOM 5992 C CA . SER B 1 212 ? 1.381 -22.781 12.375 1 87.75 212 SER B CA 1
ATOM 5993 C C . SER B 1 212 ? 0.684 -24.141 12.508 1 87.75 212 SER B C 1
ATOM 5995 O O . SER B 1 212 ? 1.322 -25.188 12.391 1 87.75 212 SER B O 1
ATOM 5997 N N . LEU B 1 213 ? -0.706 -24.141 12.852 1 87.44 213 LEU B N 1
ATOM 5998 C CA . LEU B 1 213 ? -1.452 -25.375 13.07 1 87.44 213 LEU B CA 1
ATOM 5999 C C . LEU B 1 213 ? -2.666 -25.453 12.148 1 87.44 213 LEU B C 1
ATOM 6001 O O . LEU B 1 213 ? -3.678 -26.062 12.5 1 87.44 213 LEU B O 1
ATOM 6005 N N . ALA B 1 214 ? -2.529 -24.797 10.984 1 87.25 214 ALA B N 1
ATOM 6006 C CA . ALA B 1 214 ? -3.643 -24.797 10.039 1 87.25 214 ALA B CA 1
ATOM 6007 C C . ALA B 1 214 ? -3.895 -26.203 9.5 1 87.25 214 ALA B C 1
ATOM 6009 O O . ALA B 1 214 ? -3.02 -27.078 9.57 1 87.25 214 ALA B O 1
ATOM 6010 N N . ASP B 1 215 ? -5.031 -26.484 8.945 1 89.44 215 ASP B N 1
ATOM 6011 C CA . ASP B 1 215 ? -5.473 -27.797 8.5 1 89.44 215 ASP B CA 1
ATOM 6012 C C . ASP B 1 215 ? -4.816 -28.188 7.172 1 89.44 215 ASP B C 1
ATOM 6014 O O . ASP B 1 215 ? -4.395 -27.312 6.41 1 89.44 215 ASP B O 1
ATOM 6018 N N . PHE B 1 216 ? -4.801 -29.484 6.953 1 92.5 216 PHE B N 1
ATOM 6019 C CA . PHE B 1 216 ? -4.34 -30.047 5.688 1 92.5 216 PHE B CA 1
ATOM 6020 C C . PHE B 1 216 ? -5.523 -30.391 4.789 1 92.5 216 PHE B C 1
ATOM 6022 O O . PHE B 1 216 ? -6.629 -30.625 5.273 1 92.5 216 PHE B O 1
ATOM 6029 N N . THR B 1 217 ? -5.246 -30.359 3.533 1 94.12 217 THR B N 1
ATOM 6030 C CA . THR B 1 217 ? -6.191 -30.953 2.592 1 94.12 217 THR B CA 1
ATOM 6031 C C . THR B 1 217 ? -6.293 -32.469 2.801 1 94.12 217 THR B C 1
ATOM 6033 O O . THR B 1 217 ? -5.281 -33.125 2.998 1 94.12 217 THR B O 1
ATOM 6036 N N . VAL B 1 218 ? -7.547 -32.938 2.795 1 93.81 218 VAL B N 1
ATOM 6037 C CA . VAL B 1 218 ? -7.785 -34.375 2.914 1 93.81 218 VAL B CA 1
ATOM 6038 C C . VAL B 1 218 ? -8.438 -34.875 1.637 1 93.81 218 VAL B C 1
ATOM 6040 O O . VAL B 1 218 ? -9.492 -34.406 1.225 1 93.81 218 VAL B O 1
ATOM 6043 N N . ILE B 1 219 ? -7.781 -35.781 1.002 1 96.19 219 ILE B N 1
ATOM 6044 C CA . ILE B 1 219 ? -8.367 -36.5 -0.11 1 96.19 219 ILE B CA 1
ATOM 6045 C C . ILE B 1 219 ? -9.062 -37.75 0.417 1 96.19 219 ILE B C 1
ATOM 6047 O O . ILE B 1 219 ? -8.406 -38.688 0.875 1 96.19 219 ILE B O 1
ATOM 6051 N N . GLU B 1 220 ? -10.32 -37.812 0.303 1 94.06 220 GLU B N 1
ATOM 6052 C CA . GLU B 1 220 ? -11.109 -38.938 0.78 1 94.06 220 GLU B CA 1
ATOM 6053 C C . GLU B 1 220 ? -11.266 -40 -0.304 1 94.06 220 GLU B C 1
ATOM 6055 O O . GLU B 1 220 ? -11.672 -39.719 -1.428 1 94.06 220 GLU B O 1
ATOM 6060 N N . THR B 1 221 ? -11.031 -41.188 0.007 1 94.44 221 THR B N 1
ATOM 6061 C CA . THR B 1 221 ? -11.133 -42.281 -0.969 1 94.44 221 THR B CA 1
ATOM 6062 C C . THR B 1 221 ? -12.578 -42.75 -1.126 1 94.44 221 THR B C 1
ATOM 6064 O O . THR B 1 221 ? -12.953 -43.281 -2.164 1 94.44 221 THR B O 1
ATOM 6067 N N . HIS B 1 222 ? -13.328 -42.625 -0.073 1 91.62 222 HIS B N 1
ATOM 6068 C CA . HIS B 1 222 ? -14.734 -43.031 -0.032 1 91.62 222 HIS B CA 1
ATOM 6069 C C . HIS B 1 222 ? -14.898 -44.5 -0.402 1 91.62 222 HIS B C 1
ATOM 6071 O O . HIS B 1 222 ? -15.883 -44.875 -1.042 1 91.62 222 HIS B O 1
ATOM 6077 N N . GLY B 1 223 ? -13.953 -45.312 -0.196 1 91 223 GLY B N 1
ATOM 6078 C CA . GLY B 1 223 ? -14.039 -46.719 -0.435 1 91 223 GLY B CA 1
ATOM 6079 C C . GLY B 1 223 ? -13.906 -47.094 -1.899 1 91 223 GLY B C 1
ATOM 6080 O O . GLY B 1 223 ? -14.195 -48.25 -2.289 1 91 223 GLY B O 1
ATOM 6081 N N . LYS B 1 224 ? -13.484 -46.281 -2.693 1 95.06 224 LYS B N 1
ATOM 6082 C CA . LYS B 1 224 ? -13.297 -46.562 -4.117 1 95.06 224 LYS B CA 1
ATOM 6083 C C . LYS B 1 224 ? -12.078 -47.469 -4.344 1 95.06 224 LYS B C 1
ATOM 6085 O O . LYS B 1 224 ? -11.242 -47.625 -3.455 1 95.06 224 LYS B O 1
ATOM 6090 N N . GLU B 1 225 ? -12.078 -48.031 -5.516 1 96 225 GLU B N 1
ATOM 6091 C CA . GLU B 1 225 ? -10.945 -48.906 -5.871 1 96 225 GLU B CA 1
ATOM 6092 C C . GLU B 1 225 ? -9.805 -48.062 -6.461 1 96 225 GLU B C 1
ATOM 6094 O O . GLU B 1 225 ? -8.641 -48.438 -6.34 1 96 225 GLU B O 1
ATOM 6099 N N . TYR B 1 226 ? -10.258 -47 -7.137 1 97.69 226 TYR B N 1
ATOM 6100 C CA . TYR B 1 226 ? -9.281 -46.125 -7.75 1 97.69 226 TYR B CA 1
ATOM 6101 C C . TYR B 1 226 ? -9.641 -44.656 -7.48 1 97.69 226 TYR B C 1
ATOM 6103 O O . TYR B 1 226 ? -10.812 -44.312 -7.344 1 97.69 226 TYR B O 1
ATOM 6111 N N . ILE B 1 227 ? -8.609 -43.875 -7.434 1 98.12 227 ILE B N 1
ATOM 6112 C CA . ILE B 1 227 ? -8.789 -42.406 -7.465 1 98.12 227 ILE B CA 1
ATOM 6113 C C . ILE B 1 227 ? -7.805 -41.781 -8.453 1 98.12 227 ILE B C 1
ATOM 6115 O O . ILE B 1 227 ? -6.672 -42.25 -8.586 1 98.12 227 ILE B O 1
ATOM 6119 N N . MET B 1 228 ? -8.305 -40.844 -9.148 1 98.5 228 MET B N 1
ATOM 6120 C CA . MET B 1 228 ? -7.449 -40.094 -10.062 1 98.5 228 MET B CA 1
ATOM 6121 C C . MET B 1 228 ? -7.305 -38.656 -9.594 1 98.5 228 MET B C 1
ATOM 6123 O O . MET B 1 228 ? -8.273 -38.031 -9.148 1 98.5 228 MET B O 1
ATOM 6127 N N . LEU B 1 229 ? -6.055 -38.156 -9.656 1 98.69 229 LEU B N 1
ATOM 6128 C CA . LEU B 1 229 ? -5.75 -36.812 -9.188 1 98.69 229 LEU B CA 1
ATOM 6129 C C . LEU B 1 229 ? -4.992 -36.031 -10.25 1 98.69 229 LEU B C 1
ATOM 6131 O O . LEU B 1 229 ? -4.062 -36.562 -10.875 1 98.69 229 LEU B O 1
ATOM 6135 N N . ASN B 1 230 ? -5.477 -34.812 -10.516 1 98.31 230 ASN B N 1
ATOM 6136 C CA . ASN B 1 230 ? -4.598 -33.844 -11.156 1 98.31 230 ASN B CA 1
ATOM 6137 C C . ASN B 1 230 ? -3.717 -33.125 -10.141 1 98.31 230 ASN B C 1
ATOM 6139 O O . ASN B 1 230 ? -4.223 -32.531 -9.188 1 98.31 230 ASN B O 1
ATOM 6143 N N . LEU B 1 231 ? -2.43 -33.281 -10.312 1 98.44 231 LEU B N 1
ATOM 6144 C CA . LEU B 1 231 ? -1.468 -32.5 -9.547 1 98.44 231 LEU B CA 1
ATOM 6145 C C . LEU B 1 231 ? -0.969 -31.297 -10.367 1 98.44 231 LEU B C 1
ATOM 6147 O O . LEU B 1 231 ? -0.391 -31.484 -11.438 1 98.44 231 LEU B O 1
ATOM 6151 N N . ILE B 1 232 ? -1.222 -30.141 -9.898 1 97.38 232 ILE B N 1
ATOM 6152 C CA . ILE B 1 232 ? -0.769 -28.969 -10.656 1 97.38 232 ILE B CA 1
ATOM 6153 C C . ILE B 1 232 ? -0.01 -28.031 -9.734 1 97.38 232 ILE B C 1
ATOM 6155 O O . ILE B 1 232 ? -0.479 -27.703 -8.633 1 97.38 232 ILE B O 1
ATOM 6159 N N . ASN B 1 233 ? 1.212 -27.719 -10.172 1 96.88 233 ASN B N 1
ATOM 6160 C CA . ASN B 1 233 ? 2.031 -26.75 -9.445 1 96.88 233 ASN B CA 1
ATOM 6161 C C . ASN B 1 233 ? 1.866 -25.344 -10.008 1 96.88 233 ASN B C 1
ATOM 6163 O O . ASN B 1 233 ? 2.5 -24.984 -11.008 1 96.88 233 ASN B O 1
ATOM 6167 N N . VAL B 1 234 ? 1.084 -24.547 -9.328 1 93.62 234 VAL B N 1
ATOM 6168 C CA . VAL B 1 234 ? 0.859 -23.188 -9.797 1 93.62 234 VAL B CA 1
ATOM 6169 C C . VAL B 1 234 ? 1.639 -22.203 -8.922 1 93.62 234 VAL B C 1
ATOM 6171 O O . VAL B 1 234 ? 1.337 -21.016 -8.891 1 93.62 234 VAL B O 1
ATOM 6174 N N . GLY B 1 235 ? 2.559 -22.859 -8.18 1 90 235 GLY B N 1
ATOM 6175 C CA . GLY B 1 235 ? 3.518 -22.031 -7.453 1 90 235 GLY B CA 1
ATOM 6176 C C . GLY B 1 235 ? 4.68 -21.562 -8.312 1 90 235 GLY B C 1
ATOM 6177 O O . GLY B 1 235 ? 5.23 -22.359 -9.086 1 90 235 GLY B O 1
ATOM 6178 N N . PHE B 1 236 ? 5.117 -20.344 -8.273 1 81.62 236 PHE B N 1
ATOM 6179 C CA . PHE B 1 236 ? 6.023 -19.797 -9.273 1 81.62 236 PHE B CA 1
ATOM 6180 C C . PHE B 1 236 ? 7.43 -19.641 -8.711 1 81.62 236 PHE B C 1
ATOM 6182 O O . PHE B 1 236 ? 8.188 -18.781 -9.156 1 81.62 236 PHE B O 1
ATOM 6189 N N . GLU B 1 237 ? 7.773 -20.5 -7.711 1 89.75 237 GLU B N 1
ATOM 6190 C CA . GLU B 1 237 ? 9.164 -20.469 -7.27 1 89.75 237 GLU B CA 1
ATOM 6191 C C . GLU B 1 237 ? 9.711 -21.875 -7.031 1 89.75 237 GLU B C 1
ATOM 6193 O O . GLU B 1 237 ? 10.773 -22.234 -7.535 1 89.75 237 GLU B O 1
ATOM 6198 N N . HIS B 1 238 ? 8.945 -22.672 -6.336 1 94.5 238 HIS B N 1
ATOM 6199 C CA . HIS B 1 238 ? 9.469 -23.984 -5.969 1 94.5 238 HIS B CA 1
ATOM 6200 C C . HIS B 1 238 ? 8.898 -25.062 -6.875 1 94.5 238 HIS B C 1
ATOM 6202 O O . HIS B 1 238 ? 7.68 -25.203 -7 1 94.5 238 HIS B O 1
ATOM 6208 N N . ALA B 1 239 ? 9.773 -25.781 -7.52 1 96.56 239 ALA B N 1
ATOM 6209 C CA . ALA B 1 239 ? 9.383 -27.094 -8.031 1 96.56 239 ALA B CA 1
ATOM 6210 C C . ALA B 1 239 ? 9.211 -28.094 -6.895 1 96.56 239 ALA B C 1
ATOM 6212 O O . ALA B 1 239 ? 9.867 -27.984 -5.855 1 96.56 239 ALA B O 1
ATOM 6213 N N . LEU B 1 240 ? 8.375 -29.078 -7.125 1 97.69 240 LEU B N 1
ATOM 6214 C CA . LEU B 1 240 ? 7.977 -29.938 -6.004 1 97.69 240 LEU B CA 1
ATOM 6215 C C . LEU B 1 240 ? 8.07 -31.406 -6.379 1 97.69 240 LEU B C 1
ATOM 6217 O O . LEU B 1 240 ? 7.965 -31.766 -7.555 1 97.69 240 LEU B O 1
ATOM 6221 N N . LYS B 1 241 ? 8.32 -32.156 -5.367 1 98.25 241 LYS B N 1
ATOM 6222 C CA . LYS B 1 241 ? 8.109 -33.625 -5.453 1 98.25 241 LYS B CA 1
ATOM 6223 C C . LYS B 1 241 ? 6.945 -34.062 -4.562 1 98.25 241 LYS B C 1
ATOM 6225 O O . LYS B 1 241 ? 6.68 -33.438 -3.529 1 98.25 241 LYS B O 1
ATOM 6230 N N . TRP B 1 242 ? 6.27 -35.031 -4.988 1 98.56 242 TRP B N 1
ATOM 6231 C CA . TRP B 1 242 ? 5.02 -35.469 -4.391 1 98.56 242 TRP B CA 1
ATOM 6232 C C . TRP B 1 242 ? 5.012 -37 -4.25 1 98.56 242 TRP B C 1
ATOM 6234 O O . TRP B 1 242 ? 5.461 -37.719 -5.148 1 98.56 242 TRP B O 1
ATOM 6244 N N . SER B 1 243 ? 4.59 -37.531 -3.104 1 98.69 243 SER B N 1
ATOM 6245 C CA . SER B 1 243 ? 4.426 -38.969 -2.885 1 98.69 243 SER B CA 1
ATOM 6246 C C . SER B 1 243 ? 3.32 -39.25 -1.872 1 98.69 243 SER B C 1
ATOM 6248 O O . SER B 1 243 ? 2.928 -38.375 -1.112 1 98.69 243 SER B O 1
ATOM 6250 N N . VAL B 1 244 ? 2.805 -40.344 -1.95 1 98.44 244 VAL B N 1
ATOM 6251 C CA . VAL B 1 244 ? 1.856 -40.844 -0.956 1 98.44 244 VAL B CA 1
ATOM 6252 C C . VAL B 1 244 ? 2.453 -42.031 -0.224 1 98.44 244 VAL B C 1
ATOM 6254 O O . VAL B 1 244 ? 2.871 -43.031 -0.855 1 98.44 244 VAL B O 1
ATOM 6257 N N . ASP B 1 245 ? 2.43 -41.969 1.119 1 97.38 245 ASP B N 1
ATOM 6258 C CA . ASP B 1 245 ? 2.977 -43.062 1.909 1 97.38 245 ASP B CA 1
ATOM 6259 C C . ASP B 1 245 ? 2.281 -44.375 1.573 1 97.38 245 ASP B C 1
ATOM 6261 O O . ASP B 1 245 ? 1.055 -44.438 1.466 1 97.38 245 ASP B O 1
ATOM 6265 N N . ASN B 1 246 ? 3.062 -45.438 1.348 1 96.94 246 ASN B N 1
ATOM 6266 C CA . ASN B 1 246 ? 2.619 -46.812 1.135 1 96.94 246 ASN B CA 1
ATOM 6267 C C . ASN B 1 246 ? 1.921 -46.969 -0.212 1 96.94 246 ASN B C 1
ATOM 6269 O O . ASN B 1 246 ? 1.215 -47.938 -0.436 1 96.94 246 ASN B O 1
ATOM 6273 N N . HIS B 1 247 ? 2.059 -46 -1.06 1 97.62 247 HIS B N 1
ATOM 6274 C CA . HIS B 1 247 ? 1.371 -46.125 -2.34 1 97.62 247 HIS B CA 1
ATOM 6275 C C . HIS B 1 247 ? 2.328 -45.875 -3.504 1 97.62 247 HIS B C 1
ATOM 6277 O O . HIS B 1 247 ? 3.207 -45.031 -3.424 1 97.62 247 HIS B O 1
ATOM 6283 N N . ARG B 1 248 ? 2.141 -46.656 -4.512 1 97.81 248 ARG B N 1
ATOM 6284 C CA . ARG B 1 248 ? 2.617 -46.312 -5.852 1 97.81 248 ARG B CA 1
ATOM 6285 C C . ARG B 1 248 ? 1.495 -45.75 -6.699 1 97.81 248 ARG B C 1
ATOM 6287 O O . ARG B 1 248 ? 0.315 -45.969 -6.422 1 97.81 248 ARG B O 1
ATOM 6294 N N . VAL B 1 249 ? 1.932 -45 -7.672 1 98.44 249 VAL B N 1
ATOM 6295 C CA . VAL B 1 249 ? 0.906 -44.375 -8.492 1 98.44 249 VAL B CA 1
ATOM 6296 C C . VAL B 1 249 ? 1.267 -44.531 -9.969 1 98.44 249 VAL B C 1
ATOM 6298 O O . VAL B 1 249 ? 2.447 -44.562 -10.328 1 98.44 249 VAL B O 1
ATOM 6301 N N . TRP B 1 250 ? 0.235 -44.594 -10.789 1 98.62 250 TRP B N 1
ATOM 6302 C CA . TRP B 1 250 ? 0.406 -44.531 -12.242 1 98.62 250 TRP B CA 1
ATOM 6303 C C . TRP B 1 250 ? 0.322 -43.062 -12.727 1 98.62 250 TRP B C 1
ATOM 6305 O O . TRP B 1 250 ? -0.673 -42.375 -12.484 1 98.62 250 TRP B O 1
ATOM 6315 N N . VAL B 1 251 ? 1.354 -42.594 -13.359 1 98.81 251 VAL B N 1
ATOM 6316 C CA . VAL B 1 251 ? 1.226 -41.344 -14.094 1 98.81 251 VAL B CA 1
ATOM 6317 C C . VAL B 1 251 ? 0.567 -41.594 -15.445 1 98.81 251 VAL B C 1
ATOM 6319 O O . VAL B 1 251 ? 1.083 -42.375 -16.25 1 98.81 251 VAL B O 1
ATOM 6322 N N . VAL B 1 252 ? -0.576 -40.938 -15.711 1 98.62 252 VAL B N 1
ATOM 6323 C CA . VAL B 1 252 ? -1.324 -41.312 -16.906 1 98.62 252 VAL B CA 1
ATOM 6324 C C . VAL B 1 252 ? -1.347 -40.125 -17.875 1 98.62 252 VAL B C 1
ATOM 6326 O O . VAL B 1 252 ? -1.712 -40.25 -19.031 1 98.62 252 VAL B O 1
ATOM 6329 N N . ALA B 1 253 ? -0.97 -38.969 -17.359 1 97.88 253 ALA B N 1
ATOM 6330 C CA . ALA B 1 253 ? -0.925 -37.781 -18.219 1 97.88 253 ALA B CA 1
ATOM 6331 C C . ALA B 1 253 ? 0.001 -36.719 -17.641 1 97.88 253 ALA B C 1
ATOM 6333 O O . ALA B 1 253 ? 0.258 -36.688 -16.438 1 97.88 253 ALA B O 1
ATOM 6334 N N . ASN B 1 254 ? 0.562 -35.906 -18.484 1 96.5 254 ASN B N 1
ATOM 6335 C CA . ASN B 1 254 ? 1.217 -34.656 -18.109 1 96.5 254 ASN B CA 1
ATOM 6336 C C . ASN B 1 254 ? 0.488 -33.469 -18.703 1 96.5 254 ASN B C 1
ATOM 6338 O O . ASN B 1 254 ? -0.696 -33.531 -19.031 1 96.5 254 ASN B O 1
ATOM 6342 N N . ASP B 1 255 ? 1.089 -32.25 -18.719 1 93.81 255 ASP B N 1
ATOM 6343 C CA . ASP B 1 255 ? 0.418 -31.016 -19.078 1 93.81 255 ASP B CA 1
ATOM 6344 C C . ASP B 1 255 ? 0.111 -30.984 -20.578 1 93.81 255 ASP B C 1
ATOM 6346 O O . ASP B 1 255 ? -0.654 -30.141 -21.047 1 93.81 255 ASP B O 1
ATOM 6350 N N . ALA B 1 256 ? 0.589 -31.969 -21.375 1 94.19 256 ALA B N 1
ATOM 6351 C CA . ALA B 1 256 ? 0.289 -32.031 -22.797 1 94.19 256 ALA B CA 1
ATOM 6352 C C . ALA B 1 256 ? -0.808 -33.062 -23.094 1 94.19 256 ALA B C 1
ATOM 6354 O O . ALA B 1 256 ? -1.387 -33.062 -24.188 1 94.19 256 ALA B O 1
ATOM 6355 N N . GLY B 1 257 ? -1.06 -33.938 -22.156 1 94.38 257 GLY B N 1
ATOM 6356 C CA . GLY B 1 257 ? -2.094 -34.938 -22.375 1 94.38 257 GLY B CA 1
ATOM 6357 C C . GLY B 1 257 ? -1.704 -36.312 -21.875 1 94.38 257 GLY B C 1
ATOM 6358 O O . GLY B 1 257 ? -0.798 -36.438 -21.047 1 94.38 257 GLY B O 1
ATOM 6359 N N . PHE B 1 258 ? -2.42 -37.344 -22.375 1 97.62 258 PHE B N 1
ATOM 6360 C CA . PHE B 1 258 ? -2.188 -38.719 -21.938 1 97.62 258 PHE B CA 1
ATOM 6361 C C . PHE B 1 258 ? -0.806 -39.188 -22.375 1 97.62 258 PHE B C 1
ATOM 6363 O O . PHE B 1 258 ? -0.315 -38.812 -23.438 1 97.62 258 PHE B O 1
ATOM 6370 N N . ILE B 1 259 ? -0.28 -40.031 -21.562 1 98.19 259 ILE B N 1
ATOM 6371 C CA . ILE B 1 259 ? 1.012 -40.656 -21.875 1 98.19 259 ILE B CA 1
ATOM 6372 C C . ILE B 1 259 ? 0.927 -42.156 -21.719 1 98.19 259 ILE B C 1
ATOM 6374 O O . ILE B 1 259 ? -0.071 -42.688 -21.203 1 98.19 259 ILE B O 1
ATOM 6378 N N . GLU B 1 260 ? 1.968 -42.781 -22.219 1 97.75 260 GLU B N 1
ATOM 6379 C CA . GLU B 1 260 ? 2.141 -44.156 -21.766 1 97.75 260 GLU B CA 1
ATOM 6380 C C . GLU B 1 260 ? 2.383 -44.219 -20.266 1 97.75 260 GLU B C 1
ATOM 6382 O O . GLU B 1 260 ? 3.354 -43.625 -19.766 1 97.75 260 GLU B O 1
ATOM 6387 N N . PRO B 1 261 ? 1.523 -44.875 -19.594 1 98.31 261 PRO B N 1
ATOM 6388 C CA . PRO B 1 261 ? 1.549 -44.812 -18.125 1 98.31 261 PRO B CA 1
ATOM 6389 C C . PRO B 1 261 ? 2.873 -45.281 -17.531 1 98.31 261 PRO B C 1
ATOM 6391 O O . PRO B 1 261 ? 3.492 -46.219 -18.062 1 98.31 261 PRO B O 1
ATOM 6394 N N . GLN B 1 262 ? 3.258 -44.688 -16.484 1 98.19 262 GLN B N 1
ATOM 6395 C CA . GLN B 1 262 ? 4.418 -45.094 -15.68 1 98.19 262 GLN B CA 1
ATOM 6396 C C . GLN B 1 262 ? 4.027 -45.344 -14.227 1 98.19 262 GLN B C 1
ATOM 6398 O O . GLN B 1 262 ? 3.355 -44.5 -13.609 1 98.19 262 GLN B O 1
ATOM 6403 N N . LEU B 1 263 ? 4.406 -46.469 -13.719 1 98.19 263 LEU B N 1
ATOM 6404 C CA . LEU B 1 263 ? 4.199 -46.75 -12.305 1 98.19 263 LEU B CA 1
ATOM 6405 C C . LEU B 1 263 ? 5.371 -46.25 -11.469 1 98.19 263 LEU B C 1
ATOM 6407 O O . LEU B 1 263 ? 6.512 -46.688 -11.672 1 98.19 263 LEU B O 1
ATOM 6411 N N . VAL B 1 264 ? 5.07 -45.406 -10.523 1 98.56 264 VAL B N 1
ATOM 6412 C CA . VAL B 1 264 ? 6.16 -44.75 -9.797 1 98.56 264 VAL B CA 1
ATOM 6413 C C . VAL B 1 264 ? 5.762 -44.562 -8.336 1 98.56 264 VAL B C 1
ATOM 6415 O O . VAL B 1 264 ? 4.613 -44.812 -7.957 1 98.56 264 VAL B O 1
ATOM 6418 N N . ASP B 1 265 ? 6.805 -44.156 -7.52 1 98.56 265 ASP B N 1
ATOM 6419 C CA . ASP B 1 265 ? 6.578 -43.875 -6.102 1 98.56 265 ASP B CA 1
ATOM 6420 C C . ASP B 1 265 ? 6.531 -42.375 -5.824 1 98.56 265 ASP B C 1
ATOM 6422 O O . ASP B 1 265 ? 5.926 -41.938 -4.848 1 98.56 265 ASP B O 1
ATOM 6426 N N . THR B 1 266 ? 7.234 -41.656 -6.656 1 98.56 266 THR B N 1
ATOM 6427 C CA . THR B 1 266 ? 7.395 -40.219 -6.457 1 98.56 266 THR B CA 1
ATOM 6428 C C . THR B 1 266 ? 7.25 -39.469 -7.781 1 98.56 266 THR B C 1
ATOM 6430 O O . THR B 1 266 ? 7.73 -39.938 -8.82 1 98.56 266 THR B O 1
ATOM 6433 N N . VAL B 1 267 ? 6.566 -38.344 -7.691 1 98.38 267 VAL B N 1
ATOM 6434 C CA . VAL B 1 267 ? 6.328 -37.531 -8.883 1 98.38 267 VAL B CA 1
ATOM 6435 C C . VAL B 1 267 ? 6.961 -36.156 -8.711 1 98.38 267 VAL B C 1
ATOM 6437 O O . VAL B 1 267 ? 6.742 -35.469 -7.695 1 98.38 267 VAL B O 1
ATOM 6440 N N . TYR B 1 268 ? 7.816 -35.812 -9.664 1 97.44 268 TYR B N 1
ATOM 6441 C CA . TYR B 1 268 ? 8.344 -34.438 -9.773 1 97.44 268 TYR B CA 1
ATOM 6442 C C . TYR B 1 268 ? 7.414 -33.562 -10.594 1 97.44 268 TYR B C 1
ATOM 6444 O O . TYR B 1 268 ? 6.953 -33.969 -11.664 1 97.44 268 TYR B O 1
ATOM 6452 N N . ILE B 1 269 ? 7.105 -32.375 -10.094 1 96.88 269 ILE B N 1
ATOM 6453 C CA . ILE B 1 269 ? 6.246 -31.438 -10.789 1 96.88 269 ILE B CA 1
ATOM 6454 C C . ILE B 1 269 ? 6.891 -30.062 -10.797 1 96.88 269 ILE B C 1
ATOM 6456 O O . ILE B 1 269 ? 6.992 -29.406 -9.75 1 96.88 269 ILE B O 1
ATOM 6460 N N . THR B 1 270 ? 7.289 -29.578 -11.922 1 96.12 270 THR B N 1
ATOM 6461 C CA . THR B 1 270 ? 7.934 -28.266 -12.039 1 96.12 270 THR B CA 1
ATOM 6462 C C . THR B 1 270 ? 6.898 -27.156 -12 1 96.12 270 THR B C 1
ATOM 6464 O O . THR B 1 270 ? 5.691 -27.422 -11.969 1 96.12 270 THR B O 1
ATOM 6467 N N . ASN B 1 271 ? 7.375 -25.938 -12.008 1 95.19 271 ASN B N 1
ATOM 6468 C CA . ASN B 1 271 ? 6.488 -24.781 -11.93 1 95.19 271 ASN B CA 1
ATOM 6469 C C . ASN B 1 271 ? 5.621 -24.656 -13.18 1 95.19 271 ASN B C 1
ATOM 6471 O O . ASN B 1 271 ? 6.125 -24.734 -14.297 1 95.19 271 ASN B O 1
ATOM 6475 N N . GLY B 1 272 ? 4.324 -24.5 -12.914 1 94.56 272 GLY B N 1
ATOM 6476 C CA . GLY B 1 272 ? 3.402 -24.281 -14.008 1 94.56 272 GLY B CA 1
ATOM 6477 C C . GLY B 1 272 ? 3.002 -25.562 -14.727 1 94.56 272 GLY B C 1
ATOM 6478 O O . GLY B 1 272 ? 2.303 -25.516 -15.742 1 94.56 272 GLY B O 1
ATOM 6479 N N . ALA B 1 273 ? 3.371 -26.703 -14.18 1 96.12 273 ALA B N 1
ATOM 6480 C CA . ALA B 1 273 ? 3.092 -27.969 -14.859 1 96.12 273 ALA B CA 1
ATOM 6481 C C . ALA B 1 273 ? 2.023 -28.766 -14.109 1 96.12 273 ALA B C 1
ATOM 6483 O O . ALA B 1 273 ? 1.714 -28.469 -12.953 1 96.12 273 ALA B O 1
ATOM 6484 N N . ARG B 1 274 ? 1.499 -29.719 -14.797 1 96.81 274 ARG B N 1
ATOM 6485 C CA . ARG B 1 274 ? 0.494 -30.641 -14.273 1 96.81 274 ARG B CA 1
ATOM 6486 C C . ARG B 1 274 ? 0.863 -32.094 -14.562 1 96.81 274 ARG B C 1
ATOM 6488 O O . ARG B 1 274 ? 1.364 -32.406 -15.648 1 96.81 274 ARG B O 1
ATOM 6495 N N . VAL B 1 275 ? 0.565 -32.938 -13.602 1 98.12 275 VAL B N 1
ATOM 6496 C CA . VAL B 1 275 ? 0.64 -34.375 -13.781 1 98.12 275 VAL B CA 1
ATOM 6497 C C . VAL B 1 275 ? -0.64 -35.031 -13.258 1 98.12 275 VAL B C 1
ATOM 6499 O O . VAL B 1 275 ? -1.176 -34.625 -12.227 1 98.12 275 VAL B O 1
ATOM 6502 N N . THR B 1 276 ? -1.097 -35.969 -14.008 1 98.62 276 THR B N 1
ATOM 6503 C CA . THR B 1 276 ? -2.26 -36.75 -13.578 1 98.62 276 THR B CA 1
ATOM 6504 C C . THR B 1 276 ? -1.846 -38.125 -13.109 1 98.62 276 THR B C 1
ATOM 6506 O O . THR B 1 276 ? -1.132 -38.844 -13.812 1 98.62 276 THR B O 1
ATOM 6509 N N . VAL B 1 277 ? -2.383 -38.5 -11.922 1 98.81 277 VAL B N 1
ATOM 6510 C CA . VAL B 1 277 ? -1.978 -39.781 -11.359 1 98.81 277 VAL B CA 1
ATOM 6511 C C . VAL B 1 277 ? -3.213 -40.625 -11.023 1 98.81 277 VAL B C 1
ATOM 6513 O O . VAL B 1 277 ? -4.281 -40.062 -10.742 1 98.81 277 VAL B O 1
ATOM 6516 N N . LEU B 1 278 ? -3.014 -41.844 -11.094 1 98.75 278 LEU B N 1
ATOM 6517 C CA . LEU B 1 278 ? -4.004 -42.844 -10.727 1 98.75 278 LEU B CA 1
ATOM 6518 C C . LEU B 1 278 ? -3.494 -43.719 -9.578 1 98.75 278 LEU B C 1
ATOM 6520 O O . LEU B 1 278 ? -2.395 -44.281 -9.656 1 98.75 278 LEU B O 1
ATOM 6524 N N . LEU B 1 279 ? -4.246 -43.781 -8.523 1 98.25 279 LEU B N 1
ATOM 6525 C CA . LEU B 1 279 ? -3.918 -44.625 -7.363 1 98.25 279 LEU B CA 1
ATOM 6526 C C . LEU B 1 279 ? -4.871 -45.812 -7.254 1 98.25 279 LE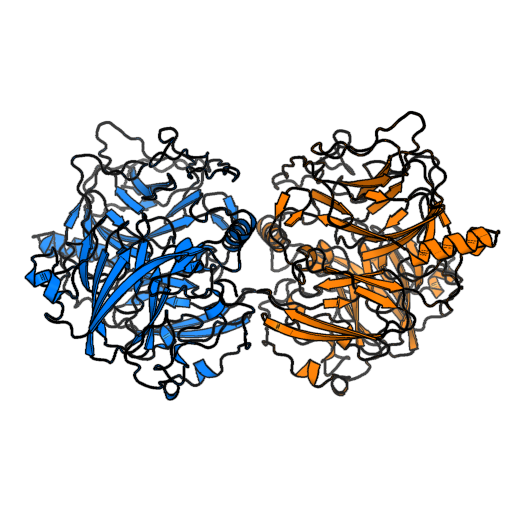U B C 1
ATOM 6528 O O . LEU B 1 279 ? -6.09 -45.625 -7.344 1 98.25 279 LEU B O 1
ATOM 6532 N N . LYS B 1 280 ? -4.289 -46.875 -7.152 1 97.19 280 LYS B N 1
ATOM 6533 C CA . LYS B 1 280 ? -5.078 -48 -6.688 1 97.19 280 LYS B CA 1
ATOM 6534 C C . LYS B 1 280 ? -5.184 -48.031 -5.168 1 97.19 280 LYS B C 1
ATOM 6536 O O . LYS B 1 280 ? -4.172 -47.938 -4.469 1 97.19 280 LYS B O 1
ATOM 6541 N N . LEU B 1 281 ? -6.332 -48.125 -4.703 1 96.62 281 LEU B N 1
ATOM 6542 C CA . LEU B 1 281 ? -6.582 -48.031 -3.27 1 96.62 281 LEU B CA 1
ATOM 6543 C C . LEU B 1 281 ? -6.676 -49.406 -2.635 1 96.62 281 LEU B C 1
ATOM 6545 O O . LEU B 1 281 ? -7.777 -49.906 -2.359 1 96.62 281 LEU B O 1
ATOM 6549 N N . ASP B 1 282 ? -5.574 -49.906 -2.256 1 94.56 282 ASP B N 1
ATOM 6550 C CA . ASP B 1 282 ? -5.52 -51.281 -1.769 1 94.56 282 ASP B CA 1
ATOM 6551 C C . ASP B 1 282 ? -4.809 -51.375 -0.42 1 94.56 282 ASP B C 1
ATOM 6553 O O . ASP B 1 282 ? -4.277 -52.406 -0.053 1 94.56 282 ASP B O 1
ATOM 6557 N N . GLN B 1 283 ? -4.789 -50.25 0.26 1 93.25 283 GLN B N 1
ATOM 6558 C CA . GLN B 1 283 ? -4.137 -50.25 1.565 1 93.25 283 GLN B CA 1
ATOM 6559 C C . GLN B 1 283 ? -5.152 -50.375 2.693 1 93.25 283 GLN B C 1
ATOM 6561 O O . GLN B 1 283 ? -6.359 -50.25 2.467 1 93.25 283 GLN B O 1
ATOM 6566 N N . ASP B 1 284 ? -4.586 -50.594 3.91 1 90.94 284 ASP B N 1
ATOM 6567 C CA . ASP B 1 284 ? -5.441 -50.75 5.086 1 90.94 284 ASP B CA 1
ATOM 6568 C C . ASP B 1 284 ? -6.113 -49.406 5.43 1 90.94 284 ASP B C 1
ATOM 6570 O O . ASP B 1 284 ? -5.574 -48.344 5.141 1 90.94 284 ASP B O 1
ATOM 6574 N N . PRO B 1 285 ? -7.25 -49.5 6.008 1 89.81 285 PRO B N 1
ATOM 6575 C CA . PRO B 1 285 ? -7.926 -48.281 6.434 1 89.81 285 PRO B CA 1
ATOM 6576 C C . PRO B 1 285 ? -7.07 -47.438 7.379 1 89.81 285 PRO B C 1
ATOM 6578 O O . PRO B 1 285 ? -6.605 -47.938 8.406 1 89.81 285 PRO B O 1
ATOM 6581 N N . ASP B 1 286 ? -6.785 -46.281 7.004 1 89.38 286 ASP B N 1
ATOM 6582 C CA . ASP B 1 286 ? -5.965 -45.344 7.766 1 89.38 286 ASP B CA 1
ATOM 6583 C C . ASP B 1 286 ? -5.812 -44.031 7.02 1 89.38 286 ASP B C 1
ATOM 6585 O O . ASP B 1 286 ? -6.344 -43.875 5.918 1 89.38 286 ASP B O 1
ATOM 6589 N N . ASP B 1 287 ? -5.188 -43.094 7.707 1 91.31 287 ASP B N 1
ATOM 6590 C CA . ASP B 1 287 ? -4.699 -41.906 7.031 1 91.31 287 ASP B CA 1
ATOM 6591 C C . ASP B 1 287 ? -3.256 -42.062 6.57 1 91.31 287 ASP B C 1
ATOM 6593 O O . ASP B 1 287 ? -2.432 -42.625 7.293 1 91.31 287 ASP B O 1
ATOM 6597 N N . TYR B 1 288 ? -3.057 -41.75 5.367 1 94.81 288 TYR B N 1
ATOM 6598 C CA . TYR B 1 288 ? -1.705 -41.781 4.816 1 94.81 288 TYR B CA 1
ATOM 6599 C C . TYR B 1 288 ? -1.234 -40.375 4.453 1 94.81 288 TYR B C 1
ATOM 6601 O O . TYR B 1 288 ? -1.997 -39.594 3.895 1 94.81 288 TYR B O 1
ATOM 6609 N N . ALA B 1 289 ? -0.02 -40.125 4.73 1 96.5 289 ALA B N 1
ATOM 6610 C CA . ALA B 1 289 ? 0.527 -38.781 4.43 1 96.5 289 ALA B CA 1
ATOM 6611 C C . ALA B 1 289 ? 0.815 -38.656 2.938 1 96.5 289 ALA B C 1
ATOM 6613 O O . ALA B 1 289 ? 1.384 -39.562 2.316 1 96.5 289 ALA B O 1
ATOM 6614 N N . ILE B 1 290 ? 0.3 -37.625 2.396 1 98.06 290 ILE B N 1
ATOM 6615 C CA . ILE B 1 290 ? 0.807 -37.125 1.126 1 98.06 290 ILE B CA 1
ATOM 6616 C C . ILE B 1 290 ? 1.933 -36.125 1.383 1 98.06 290 ILE B C 1
ATOM 6618 O O . ILE B 1 290 ? 1.718 -35.062 2.012 1 98.06 290 ILE B O 1
ATOM 6622 N N . ARG B 1 291 ? 3.094 -36.469 0.874 1 97.75 291 ARG B N 1
ATOM 6623 C CA . ARG B 1 291 ? 4.273 -35.656 1.158 1 97.75 291 ARG B CA 1
ATOM 6624 C C . ARG B 1 291 ? 4.652 -34.812 -0.046 1 97.75 291 ARG B C 1
ATOM 6626 O O . ARG B 1 291 ? 4.617 -35.281 -1.185 1 97.75 291 ARG B O 1
ATOM 6633 N N . ILE B 1 292 ? 4.957 -33.562 0.207 1 97.88 292 ILE B N 1
ATOM 6634 C CA . ILE B 1 292 ? 5.418 -32.625 -0.8 1 97.88 292 ILE B CA 1
ATOM 6635 C C . ILE B 1 292 ? 6.695 -31.938 -0.321 1 97.88 292 ILE B C 1
ATOM 6637 O O . ILE B 1 292 ? 6.773 -31.484 0.823 1 97.88 292 ILE B O 1
ATOM 6641 N N . ALA B 1 293 ? 7.66 -31.922 -1.144 1 96.44 293 ALA B N 1
ATOM 6642 C CA . ALA B 1 293 ? 8.938 -31.312 -0.775 1 96.44 293 ALA B CA 1
ATOM 6643 C C . ALA B 1 293 ? 9.477 -30.453 -1.915 1 96.44 293 ALA B C 1
ATOM 6645 O O . ALA B 1 293 ? 9.398 -30.844 -3.084 1 96.44 293 ALA B O 1
ATOM 6646 N N . SER B 1 294 ? 10.023 -29.297 -1.537 1 95.94 294 SER B N 1
ATOM 6647 C CA . SER B 1 294 ? 10.656 -28.406 -2.504 1 95.94 294 SER B CA 1
ATOM 6648 C C . SER B 1 294 ? 11.977 -28.984 -3 1 95.94 294 SER B C 1
ATOM 6650 O O . SER B 1 294 ? 12.727 -29.578 -2.227 1 95.94 294 SER B O 1
ATOM 6652 N N . THR B 1 295 ? 12.273 -28.719 -4.285 1 94.88 295 THR B N 1
ATOM 6653 C CA . THR B 1 295 ? 13.547 -29.172 -4.844 1 94.88 295 THR B CA 1
ATOM 6654 C C . THR B 1 295 ? 14.547 -28.016 -4.891 1 94.88 295 THR B C 1
ATOM 6656 O O . THR B 1 295 ? 15.633 -28.156 -5.449 1 94.88 295 THR B O 1
ATOM 6659 N N . SER B 1 296 ? 14.203 -26.922 -4.301 1 92.81 296 SER B N 1
ATOM 6660 C CA . SER B 1 296 ? 15.047 -25.734 -4.332 1 92.81 296 SER B CA 1
ATOM 6661 C C . SER B 1 296 ? 16.359 -25.969 -3.605 1 92.81 296 SER B C 1
ATOM 6663 O O . SER B 1 296 ? 16.391 -26.625 -2.561 1 92.81 296 SER B O 1
ATOM 6665 N N . LYS B 1 297 ? 17.422 -25.344 -4.145 1 89.69 297 LYS B N 1
ATOM 6666 C CA . LYS B 1 297 ? 18.719 -25.391 -3.477 1 89.69 297 LYS B CA 1
ATOM 6667 C C . LYS B 1 297 ? 18.906 -24.172 -2.562 1 89.69 297 LYS B C 1
ATOM 6669 O O . LYS B 1 297 ? 19.984 -23.984 -1.989 1 89.69 297 LYS B O 1
ATOM 6674 N N . LEU B 1 298 ? 17.875 -23.469 -2.43 1 91.31 298 LEU B N 1
ATOM 6675 C CA . LEU B 1 298 ? 17.969 -22.25 -1.649 1 91.31 298 LEU B CA 1
ATOM 6676 C C . LEU B 1 298 ? 17.047 -22.281 -0.441 1 91.31 298 LEU B C 1
ATOM 6678 O O . LEU B 1 298 ? 17.047 -21.375 0.385 1 91.31 298 LEU B O 1
ATOM 6682 N N . GLN B 1 299 ? 16.312 -23.328 -0.396 1 93.44 299 GLN B N 1
ATOM 6683 C CA . GLN B 1 299 ? 15.398 -23.422 0.743 1 93.44 299 GLN B CA 1
ATOM 6684 C C . GLN B 1 299 ? 14.953 -24.875 0.961 1 93.44 299 GLN B C 1
ATOM 6686 O O . GLN B 1 299 ? 14.641 -25.578 0.004 1 93.44 299 GLN B O 1
ATOM 6691 N N . ASN B 1 300 ? 14.969 -25.266 2.244 1 93.38 300 ASN B N 1
ATOM 6692 C CA . ASN B 1 300 ? 14.273 -26.469 2.65 1 93.38 300 ASN B CA 1
ATOM 6693 C C . ASN B 1 300 ? 12.82 -26.188 3.014 1 93.38 300 ASN B C 1
ATOM 6695 O O . ASN B 1 300 ? 12.539 -25.484 3.977 1 93.38 300 ASN B O 1
ATOM 6699 N N . LEU B 1 301 ? 11.875 -26.656 2.203 1 94.56 301 LEU B N 1
ATOM 6700 C CA . LEU B 1 301 ? 10.453 -26.391 2.377 1 94.56 301 LEU B CA 1
ATOM 6701 C C . LEU B 1 301 ? 9.633 -27.641 2.129 1 94.56 301 LEU B C 1
ATOM 6703 O O . LEU B 1 301 ? 9.805 -28.312 1.106 1 94.56 301 LEU B O 1
ATOM 6707 N N . GLU B 1 302 ? 8.797 -28 3.092 1 94.12 302 GLU B N 1
ATOM 6708 C CA . GLU B 1 302 ? 7.965 -29.203 2.984 1 94.12 302 GLU B CA 1
ATOM 6709 C C . GLU B 1 302 ? 6.484 -28.859 3.156 1 94.12 302 GLU B C 1
ATOM 6711 O O . GLU B 1 302 ? 6.141 -27.812 3.703 1 94.12 302 GLU B O 1
ATOM 6716 N N . GLY B 1 303 ? 5.645 -29.641 2.631 1 95.25 303 GLY B N 1
ATOM 6717 C CA . GLY B 1 303 ? 4.199 -29.578 2.783 1 95.25 303 GLY B CA 1
ATOM 6718 C C . GLY B 1 303 ? 3.549 -30.953 2.805 1 95.25 303 GLY B C 1
ATOM 6719 O O . GLY B 1 303 ? 4.188 -31.953 2.469 1 95.25 303 GLY B O 1
ATOM 6720 N N . TYR B 1 304 ? 2.266 -30.969 3.303 1 96 304 TYR B N 1
ATOM 6721 C CA . TYR B 1 304 ? 1.595 -32.25 3.455 1 96 304 TYR B CA 1
ATOM 6722 C C . TYR B 1 304 ? 0.11 -32.125 3.131 1 96 304 TYR B C 1
ATOM 6724 O O . TYR B 1 304 ? -0.464 -31.047 3.207 1 96 304 TYR B O 1
ATOM 6732 N N . ALA B 1 305 ? -0.397 -33.188 2.758 1 96.94 305 ALA B N 1
ATOM 6733 C CA . ALA B 1 305 ? -1.822 -33.5 2.697 1 96.94 305 ALA B CA 1
ATOM 6734 C C . ALA B 1 305 ? -2.094 -34.906 3.174 1 96.94 305 ALA B C 1
ATOM 6736 O O . ALA B 1 305 ? -1.178 -35.594 3.617 1 96.94 305 ALA B O 1
ATOM 6737 N N . LEU B 1 306 ? -3.404 -35.312 3.201 1 95.38 306 LEU B N 1
ATOM 6738 C CA . LEU B 1 306 ? -3.744 -36.656 3.676 1 95.38 306 LEU B CA 1
ATOM 6739 C C . LEU B 1 306 ? -4.59 -37.406 2.645 1 95.38 306 LEU B C 1
ATOM 6741 O O . LEU B 1 306 ? -5.434 -36.781 1.979 1 95.38 306 LEU B O 1
ATOM 6745 N N . LEU B 1 307 ? -4.25 -38.562 2.508 1 96.12 307 LEU B N 1
ATOM 6746 C CA . LEU B 1 307 ? -5.141 -39.531 1.878 1 96.12 307 LEU B CA 1
ATOM 6747 C C . LEU B 1 307 ? -5.855 -40.375 2.928 1 96.12 307 LEU B C 1
ATOM 6749 O O . LEU B 1 307 ? -5.219 -41.094 3.689 1 96.12 307 LEU B O 1
ATOM 6753 N N . ARG B 1 308 ? -7.191 -40.375 2.947 1 94.31 308 ARG B N 1
ATOM 6754 C CA . ARG B 1 308 ? -7.945 -40.969 4.039 1 94.31 308 ARG B CA 1
ATOM 6755 C C . ARG B 1 308 ? -8.82 -42.125 3.531 1 94.31 308 ARG B C 1
ATOM 6757 O O . ARG B 1 308 ? -9.695 -41.906 2.691 1 94.31 308 ARG B O 1
ATOM 6764 N N . TYR B 1 309 ? -8.508 -43.219 4.016 1 92.38 309 TYR B N 1
ATOM 6765 C CA . TYR B 1 309 ? -9.352 -44.406 3.818 1 92.38 309 TYR B CA 1
ATOM 6766 C C . TYR B 1 309 ? -10.484 -44.406 4.836 1 92.38 309 TYR B C 1
ATOM 6768 O O . TYR B 1 309 ? -10.367 -43.844 5.922 1 92.38 309 TYR B O 1
ATOM 6776 N N . PRO B 1 310 ? -11.57 -45 4.23 1 85.56 310 PRO B N 1
ATOM 6777 C CA . PRO B 1 310 ? -12.68 -45.094 5.188 1 85.56 310 PRO B CA 1
ATOM 6778 C C . PRO B 1 310 ? -12.297 -45.844 6.465 1 85.56 310 PRO B C 1
ATOM 6780 O O . PRO B 1 310 ? -11.695 -46.906 6.402 1 85.56 310 PRO B O 1
ATOM 6783 N N . ALA B 1 311 ? -11.883 -45 7.566 1 72.19 311 ALA B N 1
ATOM 6784 C CA . ALA B 1 311 ? -11.594 -45.656 8.844 1 72.19 311 ALA B CA 1
ATOM 6785 C C . ALA B 1 311 ? -12.688 -45.344 9.867 1 72.19 311 ALA B C 1
ATOM 6787 O O . ALA B 1 311 ? -13.523 -44.469 9.656 1 72.19 311 ALA B O 1
ATOM 6788 N N . LYS B 1 312 ? -12.742 -46.188 10.922 1 59.59 312 LYS B N 1
ATOM 6789 C CA . LYS B 1 312 ? -13.703 -46.094 12.023 1 59.59 312 LYS B CA 1
ATOM 6790 C C . LYS B 1 312 ? -13.492 -44.844 12.844 1 59.59 312 LYS B C 1
ATOM 6792 O O . LYS B 1 312 ? -14.422 -44.312 13.461 1 59.59 312 LYS B O 1
ATOM 6797 N N . ARG B 1 313 ? -12.156 -44.25 12.82 1 56.53 313 ARG B N 1
ATOM 6798 C CA . ARG B 1 313 ? -12.039 -43.156 13.789 1 56.53 313 ARG B CA 1
ATOM 6799 C C . ARG B 1 313 ? -12.023 -41.812 13.094 1 56.53 313 ARG B C 1
ATOM 6801 O O . ARG B 1 313 ? -11.297 -41.625 12.117 1 56.53 313 ARG B O 1
ATOM 6808 N N . TYR B 1 314 ? -13.047 -41.062 13.375 1 58.66 314 TYR B N 1
ATOM 6809 C CA . TYR B 1 314 ? -13.164 -39.719 12.852 1 58.66 314 TYR B CA 1
ATOM 6810 C C . TYR B 1 314 ? -12.305 -38.75 13.648 1 58.66 314 TYR B C 1
ATOM 6812 O O . TYR B 1 314 ? -12.078 -38.938 14.844 1 58.66 314 TYR B O 1
ATOM 6820 N N . PRO B 1 315 ? -11.703 -37.812 12.875 1 60.97 315 PRO B N 1
ATOM 6821 C CA . PRO B 1 315 ? -10.898 -36.812 13.578 1 60.97 315 PRO B CA 1
ATOM 6822 C C . PRO B 1 315 ? -11.633 -36.188 14.766 1 60.97 315 PRO B C 1
ATOM 6824 O O . PRO B 1 315 ? -12.859 -36.125 14.766 1 60.97 315 PRO B O 1
ATOM 6827 N N . ILE B 1 316 ? -10.867 -36.062 15.969 1 58.28 316 ILE B N 1
ATOM 6828 C CA . ILE B 1 316 ? -11.414 -35.375 17.141 1 58.28 316 ILE B CA 1
ATOM 6829 C C . ILE B 1 316 ? -11.539 -33.875 16.828 1 58.28 316 ILE B C 1
ATOM 6831 O O . ILE B 1 316 ? -10.562 -33.219 16.469 1 58.28 316 ILE B O 1
ATOM 6835 N N . TYR B 1 317 ? -12.719 -33.375 16.938 1 64 317 TYR B N 1
ATOM 6836 C CA . TYR B 1 317 ? -13.039 -31.984 16.719 1 64 317 TYR B CA 1
ATOM 6837 C C . TYR B 1 317 ? -12.281 -31.094 17.703 1 64 317 TYR B C 1
ATOM 6839 O O . TYR B 1 317 ? -12.133 -31.438 18.875 1 64 317 TYR B O 1
ATOM 6847 N N . GLY B 1 318 ? -11.609 -30.016 17.234 1 67.06 318 GLY B N 1
ATOM 6848 C CA . GLY B 1 318 ? -10.984 -29 18.047 1 67.06 318 GLY B CA 1
ATOM 6849 C C . GLY B 1 318 ? -9.477 -29.109 18.109 1 67.06 318 GLY B C 1
ATOM 6850 O O . GLY B 1 318 ? -8.797 -28.188 18.562 1 67.06 318 GLY B O 1
ATOM 6851 N N . GLN B 1 319 ? -9 -30.344 17.828 1 71.31 319 GLN B N 1
ATOM 6852 C CA . GLN B 1 319 ? -7.547 -30.484 17.875 1 71.31 319 GLN B CA 1
ATOM 6853 C C . GLN B 1 319 ? -6.938 -30.25 16.5 1 71.31 319 GLN B C 1
ATOM 6855 O O . GLN B 1 319 ? -7.562 -30.547 15.477 1 71.31 319 GLN B O 1
ATOM 6860 N N . PRO B 1 320 ? -5.75 -29.641 16.547 1 76.75 320 PRO B N 1
ATOM 6861 C CA . PRO B 1 320 ? -5.066 -29.516 15.266 1 76.75 320 PRO B CA 1
ATOM 6862 C C . PRO B 1 320 ? -4.902 -30.844 14.539 1 76.75 320 PRO B C 1
ATOM 6864 O O . PRO B 1 320 ? -4.676 -31.875 15.18 1 76.75 320 PRO B O 1
ATOM 6867 N N . MET B 1 321 ? -5.164 -30.875 13.312 1 83.38 321 MET B N 1
ATOM 6868 C CA . MET B 1 321 ? -4.973 -32.062 12.492 1 83.38 321 MET B CA 1
ATOM 6869 C C . MET B 1 321 ? -3.537 -32.562 12.578 1 83.38 321 MET B C 1
ATOM 6871 O O . MET B 1 321 ? -2.594 -31.797 12.43 1 83.38 321 MET B O 1
ATOM 6875 N N . ALA B 1 322 ? -3.42 -33.812 12.891 1 84.81 322 ALA B N 1
ATOM 6876 C CA . ALA B 1 322 ? -2.088 -34.375 13.031 1 84.81 322 ALA B CA 1
ATOM 6877 C C . ALA B 1 322 ? -1.69 -35.156 11.766 1 84.81 322 ALA B C 1
ATOM 6879 O O . ALA B 1 322 ? -2.543 -35.719 11.086 1 84.81 322 ALA B O 1
ATOM 6880 N N . LEU B 1 323 ? -0.394 -35.094 11.438 1 87.75 323 LEU B N 1
ATOM 6881 C CA . LEU B 1 323 ? 0.136 -35.969 10.391 1 87.75 323 LEU B CA 1
ATOM 6882 C C . LEU B 1 323 ? 0.186 -37.406 10.859 1 87.75 323 LEU B C 1
ATOM 6884 O O . LEU B 1 323 ? 0.471 -37.688 12.023 1 87.75 323 LEU B O 1
ATOM 6888 N N . PRO B 1 324 ? -0.086 -38.312 9.922 1 87.88 324 PRO B N 1
ATOM 6889 C CA . PRO B 1 324 ? 0.046 -39.719 10.297 1 87.88 324 PRO B CA 1
ATOM 6890 C C . PRO B 1 324 ? 1.453 -40.062 10.773 1 87.88 324 PRO B C 1
ATOM 6892 O O . PRO B 1 324 ? 2.438 -39.562 10.227 1 87.88 324 PRO B O 1
ATOM 6895 N N . SER B 1 325 ? 1.463 -40.844 11.797 1 83.69 325 SER B N 1
ATOM 6896 C CA . SER B 1 325 ? 2.75 -41.281 12.32 1 83.69 325 SER B CA 1
ATOM 6897 C C . SER B 1 325 ? 3.424 -42.25 11.367 1 83.69 325 SER B C 1
ATOM 6899 O O . SER B 1 325 ? 2.748 -43.031 10.68 1 83.69 325 SER B O 1
ATOM 6901 N N . ILE B 1 326 ? 4.719 -42.125 11.359 1 83.38 326 ILE B N 1
ATOM 6902 C CA . ILE B 1 326 ? 5.492 -43.094 10.586 1 83.38 326 ILE B CA 1
ATOM 6903 C C . ILE B 1 326 ? 5.691 -44.375 11.398 1 83.38 326 ILE B C 1
ATOM 6905 O O . ILE B 1 326 ? 6.316 -44.344 12.461 1 83.38 326 ILE B O 1
ATOM 6909 N N . ARG B 1 327 ? 5.078 -45.5 11.047 1 82.12 327 ARG B N 1
ATOM 6910 C CA . ARG B 1 327 ? 5.195 -46.812 11.695 1 82.12 327 ARG B CA 1
ATOM 6911 C C . ARG B 1 327 ? 6.219 -47.688 10.977 1 82.12 327 ARG B C 1
ATOM 6913 O O . ARG B 1 327 ? 6.699 -47.344 9.898 1 82.12 327 ARG B O 1
ATOM 6920 N N . ALA B 1 328 ? 6.594 -48.781 11.406 1 79.5 328 ALA B N 1
ATOM 6921 C CA . ALA B 1 328 ? 7.605 -49.688 10.859 1 79.5 328 ALA B CA 1
ATOM 6922 C C . ALA B 1 328 ? 7.242 -50.125 9.438 1 79.5 328 ALA B C 1
ATOM 6924 O O . ALA B 1 328 ? 8.117 -50.25 8.578 1 79.5 328 ALA B O 1
ATOM 6925 N N . ASN B 1 329 ? 6.027 -50.156 9.102 1 85.31 329 ASN B N 1
ATOM 6926 C CA . ASN B 1 329 ? 5.602 -50.656 7.797 1 85.31 329 ASN B CA 1
ATOM 6927 C C . ASN B 1 329 ? 5.27 -49.5 6.84 1 85.31 329 ASN B C 1
ATOM 6929 O O . ASN B 1 329 ? 4.785 -49.75 5.73 1 85.31 329 ASN B O 1
ATOM 6933 N N . THR B 1 330 ? 5.562 -48.344 7.32 1 91 330 THR B N 1
ATOM 6934 C CA . THR B 1 330 ? 5.312 -47.219 6.445 1 91 330 THR B CA 1
ATOM 6935 C C . THR B 1 330 ? 6.449 -47.031 5.449 1 91 330 THR B C 1
ATOM 6937 O O . THR B 1 330 ? 7.609 -46.875 5.84 1 91 330 THR B O 1
ATOM 6940 N N . LYS B 1 331 ? 6.07 -47.156 4.223 1 94.5 331 LYS B N 1
ATOM 6941 C CA . LYS B 1 331 ? 7.035 -46.844 3.168 1 94.5 331 LYS B CA 1
ATOM 6942 C C . LYS B 1 331 ? 6.93 -45.406 2.723 1 94.5 331 LYS B C 1
ATOM 6944 O O . LYS B 1 331 ? 5.918 -45 2.146 1 94.5 331 LYS B O 1
ATOM 6949 N N . THR B 1 332 ? 7.914 -44.688 3.027 1 95.56 332 THR B N 1
ATOM 6950 C CA . THR B 1 332 ? 8.008 -43.312 2.588 1 95.56 332 THR B CA 1
ATOM 6951 C C . THR B 1 332 ? 8.961 -43.188 1.399 1 95.56 332 THR B C 1
ATOM 6953 O O . THR B 1 332 ? 10.078 -43.688 1.434 1 95.56 332 THR B O 1
ATOM 6956 N N . CYS B 1 333 ? 8.492 -42.531 0.41 1 97.88 333 CYS B N 1
ATOM 6957 C CA . CYS B 1 333 ? 9.297 -42.438 -0.803 1 97.88 333 CYS B CA 1
ATOM 6958 C C . CYS B 1 333 ? 9.656 -41 -1.12 1 97.88 333 CYS B C 1
ATOM 6960 O O . CYS B 1 333 ? 9.93 -40.656 -2.273 1 97.88 333 CYS B O 1
ATOM 6962 N N . LEU B 1 334 ? 9.617 -40.094 -0.142 1 97.19 334 LEU B N 1
ATOM 6963 C CA . LEU B 1 334 ? 10.031 -38.719 -0.282 1 97.19 334 LEU B CA 1
ATOM 6964 C C . LEU B 1 334 ? 10.539 -38.156 1.047 1 97.19 334 LEU B C 1
ATOM 6966 O O . LEU B 1 334 ? 9.805 -38.156 2.041 1 97.19 334 LEU B O 1
ATOM 6970 N N . ASN B 1 335 ? 11.789 -37.75 0.993 1 93.56 335 ASN B N 1
ATOM 6971 C CA . ASN B 1 335 ? 12.383 -37.125 2.176 1 93.56 335 ASN B CA 1
ATOM 6972 C C . ASN B 1 335 ? 12.102 -35.625 2.229 1 93.56 335 ASN B C 1
ATOM 6974 O O . ASN B 1 335 ? 11.805 -35.031 1.205 1 93.56 335 ASN B O 1
ATOM 6978 N N . PRO B 1 336 ? 12.242 -35.062 3.406 1 90.12 336 PRO B N 1
ATOM 6979 C CA . PRO B 1 336 ? 11.984 -33.625 3.559 1 90.12 336 PRO B CA 1
ATOM 6980 C C . PRO B 1 336 ? 12.914 -32.75 2.703 1 90.12 336 PRO B C 1
ATOM 6982 O O . PRO B 1 336 ? 12.609 -31.594 2.438 1 90.12 336 PRO B O 1
ATOM 6985 N N . ASP B 1 337 ? 14.031 -33.281 2.295 1 88.12 337 ASP B N 1
ATOM 6986 C CA . ASP B 1 337 ? 14.953 -32.531 1.446 1 88.12 337 ASP B CA 1
ATOM 6987 C C . ASP B 1 337 ? 14.711 -32.844 -0.031 1 88.12 337 ASP B C 1
ATOM 6989 O O . ASP B 1 337 ? 15.539 -32.5 -0.882 1 88.12 337 ASP B O 1
ATOM 6993 N N . SER B 1 338 ? 13.641 -33.562 -0.33 1 92.75 338 SER B N 1
ATOM 6994 C CA . SER B 1 338 ? 13.156 -33.906 -1.66 1 92.75 338 SER B CA 1
ATOM 6995 C C . SER B 1 338 ? 13.953 -35.062 -2.254 1 92.75 338 SER B C 1
ATOM 6997 O O . SER B 1 338 ? 13.703 -35.469 -3.385 1 92.75 338 SER B O 1
ATOM 6999 N N . SER B 1 339 ? 14.914 -35.594 -1.511 1 93.38 339 SER B N 1
ATOM 7000 C CA . SER B 1 339 ? 15.578 -36.781 -2.002 1 93.38 339 SER B CA 1
ATOM 7001 C C . SER B 1 339 ? 14.641 -38 -1.976 1 93.38 339 SER B C 1
ATOM 7003 O O . SER B 1 339 ? 13.734 -38.062 -1.143 1 93.38 339 SER B O 1
ATOM 7005 N N . VAL B 1 340 ? 14.836 -38.781 -2.891 1 96.62 340 VAL B N 1
ATOM 7006 C CA . VAL B 1 340 ? 14.031 -40 -3.016 1 96.62 340 VAL B CA 1
ATOM 7007 C C . VAL B 1 340 ? 14.812 -41.219 -2.48 1 96.62 340 VAL B C 1
ATOM 7009 O O . VAL B 1 340 ? 15.914 -41.5 -2.955 1 96.62 340 VAL B O 1
ATOM 7012 N N . PRO B 1 341 ? 14.25 -41.906 -1.486 1 96 341 PRO B N 1
ATOM 7013 C CA . PRO B 1 341 ? 14.945 -43.062 -0.914 1 96 341 PRO B CA 1
ATOM 7014 C C . PRO B 1 341 ? 15.273 -44.125 -1.955 1 96 341 PRO B C 1
ATOM 7016 O O . PRO B 1 341 ? 14.578 -44.25 -2.971 1 96 341 PRO B O 1
ATOM 7019 N N . HIS B 1 342 ? 16.219 -44.938 -1.496 1 94.12 342 HIS B N 1
ATOM 7020 C CA . HIS B 1 342 ? 16.594 -46.062 -2.346 1 94.12 342 HIS B CA 1
ATOM 7021 C C . HIS B 1 342 ? 15.43 -47.062 -2.49 1 94.12 342 HIS B C 1
ATOM 7023 O O . HIS B 1 342 ? 14.711 -47.312 -1.522 1 94.12 342 HIS B O 1
ATOM 7029 N N . GLY B 1 343 ? 15.188 -47.562 -3.652 1 94.81 343 GLY B N 1
ATOM 7030 C CA . GLY B 1 343 ? 14.125 -48.5 -3.906 1 94.81 343 GLY B CA 1
ATOM 7031 C C . GLY B 1 343 ? 12.852 -47.875 -4.438 1 94.81 343 GLY B C 1
ATOM 7032 O O . GLY B 1 343 ? 11.961 -48.562 -4.926 1 94.81 343 GLY B O 1
ATOM 7033 N N . CYS B 1 344 ? 12.789 -46.531 -4.258 1 97.38 344 CYS B N 1
ATOM 7034 C CA . CYS B 1 344 ? 11.648 -45.781 -4.809 1 97.38 344 CYS B CA 1
ATOM 7035 C C . CYS B 1 344 ? 11.93 -45.312 -6.227 1 97.38 344 CYS B C 1
ATOM 7037 O O . CYS B 1 344 ? 13.07 -44.969 -6.551 1 97.38 344 CYS B O 1
ATOM 7039 N N . HIS B 1 345 ? 10.883 -45.312 -7.016 1 97.06 345 HIS B N 1
ATOM 7040 C CA . HIS B 1 345 ? 10.992 -44.906 -8.414 1 97.06 345 HIS B CA 1
ATOM 7041 C C . HIS B 1 345 ? 10.344 -43.531 -8.633 1 97.06 345 HIS B C 1
ATOM 7043 O O . HIS B 1 345 ? 9.219 -43.312 -8.195 1 97.06 345 HIS B O 1
ATOM 7049 N N . GLU B 1 346 ? 11.086 -42.719 -9.32 1 96.94 346 GLU B N 1
ATOM 7050 C CA . GLU B 1 346 ? 10.578 -41.375 -9.641 1 96.94 346 GLU B CA 1
ATOM 7051 C C . GLU B 1 346 ? 10.047 -41.312 -11.07 1 96.94 346 GLU B C 1
ATOM 7053 O O . GLU B 1 346 ? 10.578 -41.969 -11.969 1 96.94 346 GLU B O 1
ATOM 7058 N N . PHE B 1 347 ? 9.031 -40.531 -11.211 1 96.44 347 PHE B N 1
ATOM 7059 C CA . PHE B 1 347 ? 8.492 -40.25 -12.539 1 96.44 347 PHE B CA 1
ATOM 7060 C C . PHE B 1 347 ? 9.555 -39.625 -13.445 1 96.44 347 PHE B C 1
ATOM 7062 O O . PHE B 1 347 ? 10.266 -38.719 -13.039 1 96.44 347 PHE B O 1
ATOM 7069 N N . ASP B 1 348 ? 9.68 -40.156 -14.578 1 91.69 348 ASP B N 1
ATOM 7070 C CA . ASP B 1 348 ? 10.594 -39.656 -15.594 1 91.69 348 ASP B CA 1
ATOM 7071 C C . ASP B 1 348 ? 9.852 -38.844 -16.656 1 91.69 348 ASP B C 1
ATOM 7073 O O . ASP B 1 348 ? 9.281 -39.406 -17.594 1 91.69 348 ASP B O 1
ATOM 7077 N N . GLU B 1 349 ? 9.93 -37.562 -16.562 1 91.12 349 GLU B N 1
ATOM 7078 C CA . GLU B 1 349 ? 9.195 -36.719 -17.469 1 91.12 349 GLU B CA 1
ATOM 7079 C C . GLU B 1 349 ? 9.789 -36.75 -18.875 1 91.12 349 GLU B C 1
ATOM 7081 O O . GLU B 1 349 ? 9.086 -36.5 -19.859 1 91.12 349 GLU B O 1
ATOM 7086 N N . TYR B 1 350 ? 10.984 -37.125 -19.031 1 87.56 350 TYR B N 1
ATOM 7087 C CA . TYR B 1 350 ? 11.664 -37.125 -20.312 1 87.56 350 TYR B CA 1
ATOM 7088 C C . TYR B 1 350 ? 11.234 -38.312 -21.172 1 87.56 350 TYR B C 1
ATOM 7090 O O . TYR B 1 350 ? 11.344 -38.25 -22.391 1 87.56 350 TYR B O 1
ATOM 7098 N N . THR B 1 351 ? 10.758 -39.344 -20.5 1 91.19 351 THR B N 1
ATOM 7099 C CA . THR B 1 351 ? 10.32 -40.531 -21.234 1 91.19 351 THR B CA 1
ATOM 7100 C C . THR B 1 351 ? 8.805 -40.625 -21.219 1 91.19 351 THR B C 1
ATOM 7102 O O . THR B 1 351 ? 8.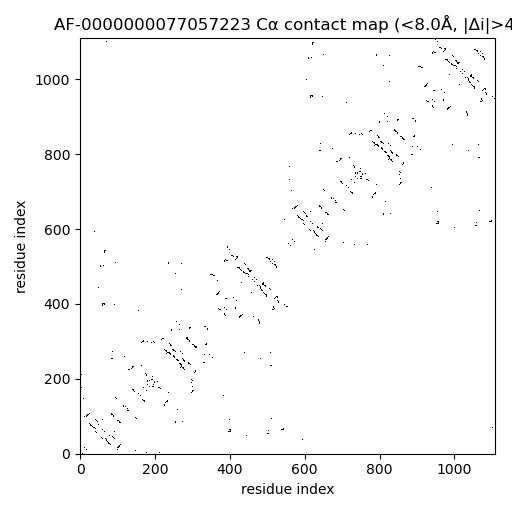25 -41.688 -21.5 1 91.19 351 THR B O 1
ATOM 7105 N N . ALA B 1 352 ? 8.188 -39.562 -20.891 1 95.38 352 ALA B N 1
ATOM 7106 C CA . ALA B 1 352 ? 6.723 -39.562 -20.891 1 95.38 352 ALA B CA 1
ATOM 7107 C C . ALA B 1 352 ? 6.176 -39.469 -22.297 1 95.38 352 ALA B C 1
ATOM 7109 O O . ALA B 1 352 ? 5.762 -38.375 -22.734 1 95.38 352 ALA B O 1
ATOM 7110 N N . ARG B 1 353 ? 6.043 -40.562 -23.016 1 96.06 353 ARG B N 1
ATOM 7111 C CA . ARG B 1 353 ? 5.609 -40.594 -24.406 1 96.06 353 ARG B CA 1
ATOM 7112 C C . ARG B 1 353 ? 4.105 -40.344 -24.516 1 96.06 353 ARG B C 1
ATOM 7114 O O . ARG B 1 353 ? 3.316 -40.969 -23.797 1 96.06 353 ARG B O 1
ATOM 7121 N N . PRO B 1 354 ? 3.771 -39.469 -25.438 1 96.81 354 PRO B N 1
ATOM 7122 C CA . PRO B 1 354 ? 2.34 -39.188 -25.609 1 96.81 354 PRO B CA 1
ATOM 7123 C C . PRO B 1 354 ? 1.552 -40.438 -26.016 1 96.81 354 PRO B C 1
ATOM 7125 O O . PRO B 1 354 ? 2.078 -41.312 -26.703 1 96.81 354 PRO B O 1
ATOM 7128 N N . PHE B 1 355 ? 0.365 -40.531 -25.562 1 97.19 355 PHE B N 1
ATOM 7129 C CA . PHE B 1 355 ? -0.585 -41.562 -25.938 1 97.19 355 PHE B CA 1
ATOM 7130 C C . PHE B 1 355 ? -1.862 -40.969 -26.5 1 97.19 355 PHE B C 1
ATOM 7132 O O . PHE B 1 355 ? -2.539 -40.188 -25.828 1 97.19 355 PHE B O 1
ATOM 7139 N N . PRO B 1 356 ? -2.424 -41.281 -27.625 1 95.5 356 PRO B N 1
ATOM 7140 C CA . PRO B 1 356 ? -1.646 -42.062 -28.578 1 95.5 356 PRO B CA 1
ATOM 7141 C C . PRO B 1 356 ? -0.344 -41.375 -28.984 1 95.5 356 PRO B C 1
ATOM 7143 O O . PRO B 1 356 ? -0.157 -40.188 -28.719 1 95.5 356 PRO B O 1
ATOM 7146 N N . ALA B 1 357 ? 0.427 -42.125 -29.625 1 95.5 357 ALA B N 1
ATOM 7147 C CA . ALA B 1 357 ? 1.753 -41.656 -29.984 1 95.5 357 ALA B CA 1
ATOM 7148 C C . ALA B 1 357 ? 1.653 -40.438 -30.906 1 95.5 357 ALA B C 1
ATOM 7150 O O . ALA B 1 357 ? 0.813 -40.375 -31.812 1 95.5 357 ALA B O 1
ATOM 7151 N N . GLN B 1 358 ? 2.441 -39.469 -30.594 1 93.44 358 GLN B N 1
ATOM 7152 C CA . GLN B 1 358 ? 2.672 -38.281 -31.422 1 93.44 358 GLN B CA 1
ATOM 7153 C C . GLN B 1 358 ? 4.156 -38.125 -31.734 1 93.44 358 GLN B C 1
ATOM 7155 O O . GLN B 1 358 ? 4.996 -38.156 -30.844 1 93.44 358 GLN B O 1
ATOM 7160 N N . ILE B 1 359 ? 4.422 -37.938 -33.031 1 92.38 359 ILE B N 1
ATOM 7161 C CA . ILE B 1 359 ? 5.809 -37.875 -33.469 1 92.38 359 ILE B CA 1
ATOM 7162 C C . ILE B 1 359 ? 6.09 -36.5 -34.094 1 92.38 359 ILE B C 1
ATOM 7164 O O . ILE B 1 359 ? 5.27 -35.969 -34.844 1 92.38 359 ILE B O 1
ATOM 7168 N N . PRO B 1 360 ? 7.145 -35.938 -33.656 1 94.62 360 PRO B N 1
ATOM 7169 C CA . PRO B 1 360 ? 7.488 -34.656 -34.25 1 94.62 360 PRO B CA 1
ATOM 7170 C C . PRO B 1 360 ? 7.906 -34.781 -35.719 1 94.62 360 PRO B C 1
ATOM 7172 O O . PRO B 1 360 ? 8.18 -35.906 -36.188 1 94.62 360 PRO B O 1
ATOM 7175 N N . ASP B 1 361 ? 7.961 -33.625 -36.375 1 93.06 361 ASP B N 1
ATOM 7176 C CA . ASP B 1 361 ? 8.578 -33.594 -37.688 1 93.06 361 ASP B CA 1
ATOM 7177 C C . ASP B 1 361 ? 10.031 -34.062 -37.625 1 93.06 361 ASP B C 1
ATOM 7179 O O . ASP B 1 361 ? 10.766 -33.719 -36.688 1 93.06 361 ASP B O 1
ATOM 7183 N N . LYS B 1 362 ? 10.391 -34.781 -38.625 1 91.81 362 LYS B N 1
ATOM 7184 C CA . LYS B 1 362 ? 11.711 -35.406 -38.594 1 91.81 362 LYS B CA 1
ATOM 7185 C C . LYS B 1 362 ? 12.812 -34.375 -38.812 1 91.81 362 LYS B C 1
ATOM 7187 O O . LYS B 1 362 ? 13.93 -34.531 -38.312 1 91.81 362 LYS B O 1
ATOM 7192 N N . THR B 1 363 ? 12.422 -33.344 -39.562 1 92.44 363 THR B N 1
ATOM 7193 C CA . THR B 1 363 ? 13.406 -32.312 -39.844 1 92.44 363 THR B CA 1
ATOM 7194 C C . THR B 1 363 ? 12.859 -30.922 -39.5 1 92.44 363 THR B C 1
ATOM 7196 O O . THR B 1 363 ? 11.648 -30.703 -39.531 1 92.44 363 THR B O 1
ATOM 7199 N N . SER B 1 364 ? 13.773 -30.172 -39.062 1 95.06 364 SER B N 1
ATOM 7200 C CA . SER B 1 364 ? 13.422 -28.781 -38.812 1 95.06 364 SER B CA 1
ATOM 7201 C C . SER B 1 364 ? 13.938 -27.859 -39.906 1 95.06 364 SER B C 1
ATOM 7203 O O . SER B 1 364 ? 14.891 -28.203 -40.594 1 95.06 364 SER B O 1
ATOM 7205 N N . ASN B 1 365 ? 13.25 -26.734 -40.094 1 92.81 365 ASN B N 1
ATOM 7206 C CA . ASN B 1 365 ? 13.711 -25.766 -41.062 1 92.81 365 ASN B CA 1
ATOM 7207 C C . ASN B 1 365 ? 14.195 -24.484 -40.406 1 92.81 365 ASN B C 1
ATOM 7209 O O . ASN B 1 365 ? 14.695 -23.594 -41.094 1 92.81 365 ASN B O 1
ATOM 7213 N N . LYS B 1 366 ? 14.062 -24.359 -39.125 1 96.06 366 LYS B N 1
ATOM 7214 C CA . LYS B 1 366 ? 14.57 -23.203 -38.406 1 96.06 366 LYS B CA 1
ATOM 7215 C C . LYS B 1 366 ? 15.172 -23.641 -37.062 1 96.06 366 LYS B C 1
ATOM 7217 O O . LYS B 1 366 ? 14.516 -24.312 -36.281 1 96.06 366 LYS B O 1
ATOM 7222 N N . THR B 1 367 ? 16.453 -23.266 -36.844 1 97.69 367 THR B N 1
ATOM 7223 C CA . THR B 1 367 ? 17.109 -23.531 -35.562 1 97.69 367 THR B CA 1
ATOM 7224 C C . THR B 1 367 ? 17.406 -22.219 -34.844 1 97.69 367 THR B C 1
ATOM 7226 O O . THR B 1 367 ? 18.016 -21.312 -35.406 1 97.69 367 THR B O 1
ATOM 7229 N N . LEU B 1 368 ? 16.875 -22.094 -33.656 1 97.88 368 LEU B N 1
ATOM 7230 C CA . LEU B 1 368 ? 17.156 -20.969 -32.781 1 97.88 368 LEU B CA 1
ATOM 7231 C C . LEU B 1 368 ? 18.094 -21.375 -31.641 1 97.88 368 LEU B C 1
ATOM 7233 O O . LEU B 1 368 ? 17.828 -22.359 -30.953 1 97.88 368 LEU B O 1
ATOM 7237 N N . LEU B 1 369 ? 19.203 -20.672 -31.516 1 98.06 369 LEU B N 1
ATOM 7238 C CA . LEU B 1 369 ? 20.141 -20.875 -30.422 1 98.06 369 LEU B CA 1
ATOM 7239 C C . LEU B 1 369 ? 20.094 -19.703 -29.422 1 98.06 369 LEU B C 1
ATOM 7241 O O . LEU B 1 369 ? 20.5 -18.594 -29.75 1 98.06 369 LEU B O 1
ATOM 7245 N N . TRP B 1 370 ? 19.516 -19.984 -28.219 1 98.56 370 TRP B N 1
ATOM 7246 C CA . TRP B 1 370 ? 19.344 -18.953 -27.203 1 98.56 370 TRP B CA 1
ATOM 7247 C C . TRP B 1 370 ? 20.188 -19.25 -25.969 1 98.56 370 TRP B C 1
ATOM 7249 O O . TRP B 1 370 ? 20.703 -20.375 -25.812 1 98.56 370 TRP B O 1
ATOM 7259 N N . THR B 1 371 ? 20.406 -18.234 -25.172 1 98.56 371 THR B N 1
ATOM 7260 C CA . THR B 1 371 ? 21.109 -18.344 -23.906 1 98.56 371 THR B CA 1
ATOM 7261 C C . THR B 1 371 ? 20.297 -17.719 -22.766 1 98.56 371 THR B C 1
ATOM 7263 O O . THR B 1 371 ? 19.766 -16.625 -22.922 1 98.56 371 THR B O 1
ATOM 7266 N N . ALA B 1 372 ? 20.141 -18.453 -21.719 1 98.69 372 ALA B N 1
ATOM 7267 C CA . ALA B 1 372 ? 19.609 -17.906 -20.484 1 98.69 372 ALA B CA 1
ATOM 7268 C C . ALA B 1 372 ? 20.734 -17.391 -19.578 1 98.69 372 ALA B C 1
ATOM 7270 O O . ALA B 1 372 ? 21.672 -18.141 -19.266 1 98.69 372 ALA B O 1
ATOM 7271 N N . GLY B 1 373 ? 20.625 -16.203 -19.234 1 98.5 373 GLY B N 1
ATOM 7272 C CA . GLY B 1 373 ? 21.672 -15.602 -18.422 1 98.5 373 GLY B CA 1
ATOM 7273 C C . GLY B 1 373 ? 21.203 -14.445 -17.578 1 98.5 373 GLY B C 1
ATOM 7274 O O . GLY B 1 373 ? 19.984 -14.273 -17.375 1 98.5 373 GLY B O 1
ATOM 7275 N N . SER B 1 374 ? 22.203 -13.773 -16.922 1 98 374 SER B N 1
ATOM 7276 C CA . SER B 1 374 ? 21.891 -12.656 -16.047 1 98 374 SER B CA 1
ATOM 7277 C C . SER B 1 374 ? 22.859 -11.492 -16.281 1 98 374 SER B C 1
ATOM 7279 O O . SER B 1 374 ? 23.906 -11.656 -16.906 1 98 374 SER B O 1
ATOM 7281 N N . GLN B 1 375 ? 22.438 -10.352 -15.883 1 97.38 375 GLN B N 1
ATOM 7282 C CA . GLN B 1 375 ? 23.25 -9.141 -15.891 1 97.38 375 GLN B CA 1
ATOM 7283 C C . GLN B 1 375 ? 22.828 -8.203 -14.758 1 97.38 375 GLN B C 1
ATOM 7285 O O . GLN B 1 375 ? 21.672 -8.195 -14.336 1 97.38 375 GLN B O 1
ATOM 7290 N N . PRO B 1 376 ? 23.828 -7.508 -14.234 1 95.75 376 PRO B N 1
ATOM 7291 C CA . PRO B 1 376 ? 23.422 -6.496 -13.25 1 95.75 376 PRO B CA 1
ATOM 7292 C C . PRO B 1 376 ? 22.562 -5.391 -13.859 1 95.75 376 PRO B C 1
ATOM 7294 O O . PRO B 1 376 ? 22.781 -4.984 -15 1 95.75 376 PRO B O 1
ATOM 7297 N N . SER B 1 377 ? 21.609 -4.988 -13.078 1 95.5 377 SER B N 1
ATOM 7298 C CA . SER B 1 377 ? 20.812 -3.855 -13.539 1 95.5 377 SER B CA 1
ATOM 7299 C C . SER B 1 377 ? 21.656 -2.59 -13.633 1 95.5 377 SER B C 1
ATOM 7301 O O . SER B 1 377 ? 22.484 -2.328 -12.758 1 95.5 377 SER B O 1
ATOM 7303 N N . LYS B 1 378 ? 21.438 -1.791 -14.672 1 94.31 378 LYS B N 1
ATOM 7304 C CA . LYS B 1 378 ? 22.125 -0.513 -14.836 1 94.31 378 LYS B CA 1
ATOM 7305 C C . LYS B 1 378 ? 21.484 0.568 -13.969 1 94.31 378 LYS B C 1
ATOM 7307 O O . LYS B 1 378 ? 22.109 1.601 -13.703 1 94.31 378 LYS B O 1
ATOM 7312 N N . TYR B 1 379 ? 20.328 0.237 -13.508 1 92.25 379 TYR B N 1
ATOM 7313 C CA . TYR B 1 379 ? 19.547 1.317 -12.922 1 92.25 379 TYR B CA 1
ATOM 7314 C C . TYR B 1 379 ? 19.234 1.031 -11.461 1 92.25 379 TYR B C 1
ATOM 7316 O O . TYR B 1 379 ? 18.875 1.939 -10.703 1 92.25 379 TYR B O 1
ATOM 7324 N N . GLU B 1 380 ? 19.25 -0.224 -11.094 1 92.38 380 GLU B N 1
ATOM 7325 C CA . GLU B 1 380 ? 18.984 -0.635 -9.719 1 92.38 380 GLU B CA 1
ATOM 7326 C C . GLU B 1 380 ? 20.203 -1.305 -9.094 1 92.38 380 GLU B C 1
ATOM 7328 O O . GLU B 1 380 ? 20.594 -2.396 -9.516 1 92.38 380 GLU B O 1
ATOM 7333 N N . GLN B 1 381 ? 20.625 -0.753 -8.016 1 91.06 381 GLN B N 1
ATOM 7334 C CA . GLN B 1 381 ? 21.906 -1.127 -7.43 1 91.06 381 GLN B CA 1
ATOM 7335 C C . GLN B 1 381 ? 21.922 -2.596 -7.016 1 91.06 381 GLN B C 1
ATOM 7337 O O . GLN B 1 381 ? 22.922 -3.297 -7.211 1 91.06 381 GLN B O 1
ATOM 7342 N N . HIS B 1 382 ? 20.859 -3.107 -6.477 1 91.88 382 HIS B N 1
ATOM 7343 C CA . HIS B 1 382 ? 20.859 -4.434 -5.871 1 91.88 382 HIS B CA 1
ATOM 7344 C C . HIS B 1 382 ? 20.141 -5.445 -6.754 1 91.88 382 HIS B C 1
ATOM 7346 O O . HIS B 1 382 ? 19.953 -6.598 -6.363 1 91.88 382 HIS B O 1
ATOM 7352 N N . VAL B 1 383 ? 19.797 -5.031 -7.973 1 94.38 383 VAL B N 1
ATOM 7353 C CA . VAL B 1 383 ? 18.906 -5.867 -8.781 1 94.38 383 VAL B CA 1
ATOM 7354 C C . VAL B 1 383 ? 19.719 -6.559 -9.875 1 94.38 383 VAL B C 1
ATOM 7356 O O . VAL B 1 383 ? 20.516 -5.922 -10.562 1 94.38 383 VAL B O 1
ATOM 7359 N N . THR B 1 384 ? 19.562 -7.848 -9.969 1 96.06 384 THR B N 1
ATOM 7360 C CA . THR B 1 384 ? 20.047 -8.648 -11.086 1 96.06 384 THR B CA 1
ATOM 7361 C C . THR B 1 384 ? 18.922 -8.883 -12.102 1 96.06 384 THR B C 1
ATOM 7363 O O . THR B 1 384 ? 17.828 -9.289 -11.742 1 96.06 384 THR B O 1
ATOM 7366 N N . GLU B 1 385 ? 19.172 -8.531 -13.336 1 96.88 385 GLU B N 1
ATOM 7367 C CA . GLU B 1 385 ? 18.234 -8.789 -14.422 1 96.88 385 GLU B CA 1
ATOM 7368 C C . GLU B 1 385 ? 18.578 -10.078 -15.156 1 96.88 385 GLU B C 1
ATOM 7370 O O . GLU B 1 385 ? 19.734 -10.5 -15.188 1 96.88 385 GLU B O 1
ATOM 7375 N N . TYR B 1 386 ? 17.578 -10.703 -15.727 1 97.81 386 TYR B N 1
ATOM 7376 C CA . TYR B 1 386 ? 17.75 -11.992 -16.391 1 97.81 386 TYR B CA 1
ATOM 7377 C C . TYR B 1 386 ? 17.234 -11.93 -17.828 1 97.81 386 TYR B C 1
ATOM 7379 O O . TYR B 1 386 ? 16.422 -11.07 -18.172 1 97.81 386 TYR B O 1
ATOM 7387 N N . TYR B 1 387 ? 17.781 -12.789 -18.672 1 98.19 387 TYR B N 1
ATOM 7388 C CA . TYR B 1 387 ? 17.375 -12.82 -20.078 1 98.19 387 TYR B CA 1
ATOM 7389 C C . TYR B 1 387 ? 17.406 -14.25 -20.625 1 98.19 387 TYR B C 1
ATOM 7391 O O . TYR B 1 387 ? 18 -15.141 -20.016 1 98.19 387 TYR B O 1
ATOM 7399 N N . VAL B 1 388 ? 16.75 -14.523 -21.734 1 98.56 388 VAL B N 1
ATOM 7400 C CA . VAL B 1 388 ? 16.797 -15.828 -22.375 1 98.56 388 VAL B CA 1
ATOM 7401 C C . VAL B 1 388 ? 17.109 -15.656 -23.875 1 98.56 388 VAL B C 1
ATOM 7403 O O . VAL B 1 388 ? 17.625 -16.578 -24.516 1 98.56 388 VAL B O 1
ATOM 7406 N N . ASN B 1 389 ? 16.891 -14.586 -24.516 1 98.12 389 ASN B N 1
ATOM 7407 C CA . ASN B 1 389 ? 17.203 -14.234 -25.906 1 98.12 389 ASN B CA 1
ATOM 7408 C C . ASN B 1 389 ? 17.922 -12.891 -26 1 98.12 389 ASN B C 1
ATOM 7410 O O . ASN B 1 389 ? 17.406 -11.945 -26.594 1 98.12 389 ASN B O 1
ATOM 7414 N N . GLU B 1 390 ? 19.031 -12.828 -25.344 1 97.06 390 GLU B N 1
ATOM 7415 C CA . GLU B 1 390 ? 20.062 -11.789 -25.469 1 97.06 390 GLU B CA 1
ATOM 7416 C C . GLU B 1 390 ? 19.766 -10.617 -24.531 1 97.06 390 GLU B C 1
ATOM 7418 O O . GLU B 1 390 ? 20.688 -10.016 -23.984 1 97.06 390 GLU B O 1
ATOM 7423 N N . LYS B 1 391 ? 18.531 -10.234 -24.359 1 96.5 391 LYS B N 1
ATOM 7424 C CA . LYS B 1 391 ? 18.188 -9.078 -23.547 1 96.5 391 LYS B CA 1
ATOM 7425 C C . LYS B 1 391 ? 17 -9.391 -22.641 1 96.5 391 LYS B C 1
ATOM 7427 O O . LYS B 1 391 ? 16.156 -10.227 -22.969 1 96.5 391 LYS B O 1
ATOM 7432 N N . PRO B 1 392 ? 17 -8.656 -21.422 1 96.56 392 PRO B N 1
ATOM 7433 C CA . PRO B 1 392 ? 15.82 -8.836 -20.578 1 96.56 392 PRO B CA 1
ATOM 7434 C C . PRO B 1 392 ? 14.547 -8.258 -21.188 1 96.56 392 PRO B C 1
ATOM 7436 O O . PRO B 1 392 ? 14.594 -7.207 -21.828 1 96.56 392 PRO B O 1
ATOM 7439 N N . TRP B 1 393 ? 13.477 -8.977 -21.047 1 96.25 393 TRP B N 1
ATOM 7440 C CA . TRP B 1 393 ? 12.164 -8.406 -21.328 1 96.25 393 TRP B CA 1
ATOM 7441 C C . TRP B 1 393 ? 11.641 -7.621 -20.125 1 96.25 393 TRP B C 1
ATOM 7443 O O . TRP B 1 393 ? 11.43 -8.188 -19.047 1 96.25 393 TRP B O 1
ATOM 7453 N N . GLN B 1 394 ? 11.352 -6.422 -20.328 1 91.75 394 GLN B N 1
ATOM 7454 C CA . GLN B 1 394 ? 11.062 -5.516 -19.219 1 91.75 394 GLN B CA 1
ATOM 7455 C C . GLN B 1 394 ? 9.641 -5.715 -18.703 1 91.75 394 GLN B C 1
ATOM 7457 O O . GLN B 1 394 ? 8.711 -5.906 -19.5 1 91.75 394 GLN B O 1
ATOM 7462 N N . LEU B 1 395 ? 9.531 -5.68 -17.359 1 87.38 395 LEU B N 1
ATOM 7463 C CA . LEU B 1 395 ? 8.25 -5.902 -16.688 1 87.38 395 LEU B CA 1
ATOM 7464 C C . LEU B 1 395 ? 7.242 -4.82 -17.078 1 87.38 395 LEU B C 1
ATOM 7466 O O . LEU B 1 395 ? 6.055 -5.105 -17.25 1 87.38 395 LEU B O 1
ATOM 7470 N N . PHE B 1 396 ? 7.699 -3.58 -17.312 1 87.25 396 PHE B N 1
ATOM 7471 C CA . PHE B 1 396 ? 6.809 -2.461 -17.594 1 87.25 396 PHE B CA 1
ATOM 7472 C C . PHE B 1 396 ? 6.176 -2.604 -18.969 1 87.25 396 PHE B C 1
ATOM 7474 O O . PHE B 1 396 ? 5.215 -1.902 -19.281 1 87.25 396 PHE B O 1
ATOM 7481 N N . ARG B 1 397 ? 6.648 -3.502 -19.828 1 91.19 397 ARG B N 1
ATOM 7482 C CA . ARG B 1 397 ? 6.137 -3.666 -21.188 1 91.19 397 ARG B CA 1
ATOM 7483 C C . ARG B 1 397 ? 4.656 -4.039 -21.172 1 91.19 397 ARG B C 1
ATOM 7485 O O . ARG B 1 397 ? 3.93 -3.756 -22.125 1 91.19 397 ARG B O 1
ATOM 7492 N N . ALA B 1 398 ? 4.262 -4.594 -20.078 1 89.25 398 ALA B N 1
ATOM 7493 C CA . ALA B 1 398 ? 2.855 -4.965 -19.953 1 89.25 398 ALA B CA 1
ATOM 7494 C C . ALA B 1 398 ? 1.956 -3.732 -20.031 1 89.25 398 ALA B C 1
ATOM 7496 O O . ALA B 1 398 ? 0.781 -3.838 -20.391 1 89.25 398 ALA B O 1
ATOM 7497 N N . ALA B 1 399 ? 2.486 -2.584 -19.75 1 86.88 399 ALA B N 1
ATOM 7498 C CA . ALA B 1 399 ? 1.712 -1.345 -19.75 1 86.88 399 ALA B CA 1
ATOM 7499 C C . ALA B 1 399 ? 1.854 -0.607 -21.078 1 86.88 399 ALA B C 1
ATOM 7501 O O . ALA B 1 399 ? 1.256 0.453 -21.266 1 86.88 399 ALA B O 1
ATOM 7502 N N . MET B 1 400 ? 2.6 -1.113 -21.984 1 90.19 400 MET B N 1
ATOM 7503 C CA . MET B 1 400 ? 2.857 -0.454 -23.25 1 90.19 400 MET B CA 1
ATOM 7504 C C . MET B 1 400 ? 1.981 -1.039 -24.359 1 90.19 400 MET B C 1
ATOM 7506 O O . MET B 1 400 ? 1.258 -2.01 -24.125 1 90.19 400 MET B O 1
ATOM 7510 N N . GLU B 1 401 ? 2.09 -0.434 -25.531 1 89.44 401 GLU B N 1
ATOM 7511 C CA . GLU B 1 401 ? 1.377 -0.956 -26.688 1 89.44 401 GLU B CA 1
ATOM 7512 C C . GLU B 1 401 ? 1.783 -2.396 -26.984 1 89.44 401 GLU B C 1
ATOM 7514 O O . GLU B 1 401 ? 2.971 -2.727 -26.969 1 89.44 401 GLU B O 1
ATOM 7519 N N . PRO B 1 402 ? 0.798 -3.248 -27.203 1 90.06 402 PRO B N 1
ATOM 7520 C CA . PRO B 1 402 ? 1.092 -4.664 -27.438 1 90.06 402 PRO B CA 1
ATOM 7521 C C . PRO B 1 402 ? 2.016 -4.887 -28.625 1 90.06 402 PRO B C 1
ATOM 7523 O O . PRO B 1 402 ? 1.891 -4.199 -29.641 1 90.06 402 PRO B O 1
ATOM 7526 N N . VAL B 1 403 ? 2.867 -5.855 -28.5 1 88.75 403 VAL B N 1
ATOM 7527 C CA . VAL B 1 403 ? 3.812 -6.234 -29.547 1 88.75 403 VAL B CA 1
ATOM 7528 C C . VAL B 1 403 ? 3.053 -6.668 -30.797 1 88.75 403 VAL B C 1
ATOM 7530 O O . VAL B 1 403 ? 3.482 -6.391 -31.906 1 88.75 403 VAL B O 1
ATOM 7533 N N . TYR B 1 404 ? 1.924 -7.285 -30.578 1 85.5 404 TYR B N 1
ATOM 7534 C CA . TYR B 1 404 ? 1.084 -7.793 -31.672 1 85.5 404 TYR B CA 1
ATOM 7535 C C . TYR B 1 404 ? 0.595 -6.656 -32.562 1 85.5 404 TYR B C 1
ATOM 7537 O O . TYR B 1 404 ? 0.254 -6.875 -33.719 1 85.5 404 TYR B O 1
ATOM 7545 N N . PHE B 1 405 ? 0.595 -5.453 -32.031 1 81.5 405 PHE B N 1
ATOM 7546 C CA . PHE B 1 405 ? 0.08 -4.305 -32.75 1 81.5 405 PHE B CA 1
ATOM 7547 C C . PHE B 1 405 ? 1.171 -3.686 -33.625 1 81.5 405 PHE B C 1
ATOM 7549 O O . PHE B 1 405 ? 0.923 -2.715 -34.344 1 81.5 405 PHE B O 1
ATOM 7556 N N . THR B 1 406 ? 2.271 -4.277 -33.562 1 76.38 406 THR B N 1
ATOM 7557 C CA . THR B 1 406 ? 3.404 -3.707 -34.281 1 76.38 406 THR B CA 1
ATOM 7558 C C . THR B 1 406 ? 3.123 -3.643 -35.781 1 76.38 406 THR B C 1
ATOM 7560 O O . THR B 1 406 ? 2.512 -4.555 -36.344 1 76.38 406 THR B O 1
ATOM 7563 N N . LYS B 1 407 ? 3.531 -2.576 -36.438 1 72.38 407 LYS B N 1
ATOM 7564 C CA . LYS B 1 407 ? 3.309 -2.334 -37.844 1 72.38 407 LYS B CA 1
ATOM 7565 C C . LYS B 1 407 ? 4.34 -3.072 -38.688 1 72.38 407 LYS B C 1
ATOM 7567 O O . LYS B 1 407 ? 4.062 -3.43 -39.844 1 72.38 407 LYS B O 1
ATOM 7572 N N . ASP B 1 408 ? 5.543 -3.211 -38.031 1 76.75 408 ASP B N 1
ATOM 7573 C CA . ASP B 1 408 ? 6.629 -3.838 -38.781 1 76.75 408 ASP B CA 1
ATOM 7574 C C . ASP B 1 408 ? 7.359 -4.871 -37.938 1 76.75 408 ASP B C 1
ATOM 7576 O O . ASP B 1 408 ? 8.219 -4.516 -37.125 1 76.75 408 ASP B O 1
ATOM 7580 N N . ALA B 1 409 ? 7.016 -6.117 -38.188 1 73.06 409 ALA B N 1
ATOM 7581 C CA . ALA B 1 409 ? 7.617 -7.211 -37.438 1 73.06 409 ALA B CA 1
ATOM 7582 C C . ALA B 1 409 ? 9.117 -7.312 -37.719 1 73.06 409 ALA B C 1
ATOM 7584 O O . ALA B 1 409 ? 9.867 -7.836 -36.875 1 73.06 409 ALA B O 1
ATOM 7585 N N . ALA B 1 410 ? 9.523 -6.844 -38.844 1 70.75 410 ALA B N 1
ATOM 7586 C CA . ALA B 1 410 ? 10.922 -6.938 -39.219 1 70.75 410 ALA B CA 1
ATOM 7587 C C . ALA B 1 410 ? 11.789 -5.98 -38.406 1 70.75 410 ALA B C 1
ATOM 7589 O O . ALA B 1 410 ? 13.016 -6.133 -38.344 1 70.75 410 ALA B O 1
ATOM 7590 N N . SER B 1 411 ? 11.195 -5.09 -37.812 1 75.62 411 SER B N 1
ATOM 7591 C CA . SER B 1 411 ? 11.969 -4.055 -37.156 1 75.62 411 SER B CA 1
ATOM 7592 C C . SER B 1 411 ? 12 -4.281 -35.625 1 75.62 411 SER B C 1
ATOM 7594 O O . SER B 1 411 ? 12.469 -3.426 -34.875 1 75.62 411 SER B O 1
ATOM 7596 N N . VAL B 1 412 ? 11.672 -5.508 -35.281 1 80.31 412 VAL B N 1
ATOM 7597 C CA . VAL B 1 412 ? 11.664 -5.734 -33.844 1 80.31 412 VAL B CA 1
ATOM 7598 C C . VAL B 1 412 ? 13.086 -6.023 -33.344 1 80.31 412 VAL B C 1
ATOM 7600 O O . VAL B 1 412 ? 13.938 -6.453 -34.125 1 80.31 412 VAL B O 1
ATOM 7603 N N . ALA B 1 413 ? 13.328 -5.582 -32.125 1 86.56 413 ALA B N 1
ATOM 7604 C CA . ALA B 1 413 ? 14.625 -5.801 -31.484 1 86.56 413 ALA B CA 1
ATOM 7605 C C . ALA B 1 413 ? 14.547 -6.926 -30.453 1 86.56 413 ALA B C 1
ATOM 7607 O O . ALA B 1 413 ? 13.461 -7.285 -30 1 86.56 413 ALA B O 1
ATOM 7608 N N . LYS B 1 414 ? 15.766 -7.555 -30.219 1 92.94 414 LYS B N 1
ATOM 7609 C CA . LYS B 1 414 ? 15.828 -8.539 -29.141 1 92.94 414 LYS B CA 1
ATOM 7610 C C . LYS B 1 414 ? 15.281 -7.961 -27.844 1 92.94 414 LYS B C 1
ATOM 7612 O O . LYS B 1 414 ? 15.391 -6.758 -27.594 1 92.94 414 LYS B O 1
ATOM 7617 N N . PRO B 1 415 ? 14.602 -8.75 -27.062 1 96.56 415 PRO B N 1
ATOM 7618 C CA . PRO B 1 415 ? 14.555 -10.211 -27.094 1 96.56 415 PRO B CA 1
ATOM 7619 C C . PRO B 1 415 ? 13.422 -10.75 -27.969 1 96.56 415 PRO B C 1
ATOM 7621 O O . PRO B 1 415 ? 13.188 -11.961 -28.016 1 96.56 415 PRO B O 1
ATOM 7624 N N . ILE B 1 416 ? 12.734 -9.906 -28.734 1 94.69 416 ILE B N 1
ATOM 7625 C CA . ILE B 1 416 ? 11.633 -10.359 -29.578 1 94.69 416 ILE B CA 1
ATOM 7626 C C . ILE B 1 416 ? 12.18 -11.195 -30.734 1 94.69 416 ILE B C 1
ATOM 7628 O O . ILE B 1 416 ? 13.148 -10.797 -31.391 1 94.69 416 ILE B O 1
ATOM 7632 N N . GLN B 1 417 ? 11.656 -12.383 -30.938 1 95.06 417 GLN B N 1
ATOM 7633 C CA . GLN B 1 417 ? 12.008 -13.258 -32.062 1 95.06 417 GLN B CA 1
ATOM 7634 C C . GLN B 1 417 ? 10.984 -13.164 -33.188 1 95.06 417 GLN B C 1
ATOM 7636 O O . GLN B 1 417 ? 9.805 -13.461 -32.969 1 95.06 417 GLN B O 1
ATOM 7641 N N . ALA B 1 418 ? 11.367 -12.711 -34.312 1 91.44 418 ALA B N 1
ATOM 7642 C CA . ALA B 1 418 ? 10.531 -12.68 -35.5 1 91.44 418 ALA B CA 1
ATOM 7643 C C . ALA B 1 418 ? 11.008 -13.703 -36.531 1 91.44 418 ALA B C 1
ATOM 7645 O O . ALA B 1 418 ? 11.883 -14.523 -36.219 1 91.44 418 ALA B O 1
ATOM 7646 N N . GLY B 1 419 ? 10.344 -13.844 -37.656 1 90 419 GLY B N 1
ATOM 7647 C CA . GLY B 1 419 ? 10.766 -14.734 -38.75 1 90 419 GLY B CA 1
ATOM 7648 C C . GLY B 1 419 ? 10.336 -16.172 -38.531 1 90 419 GLY B C 1
ATOM 7649 O O . GLY B 1 419 ? 11.125 -17.094 -38.719 1 90 419 GLY B O 1
ATOM 7650 N N . LEU B 1 420 ? 9.18 -16.375 -38.031 1 92.38 420 LEU B N 1
ATOM 7651 C CA . LEU B 1 420 ? 8.602 -17.703 -37.844 1 92.38 420 LEU B CA 1
ATOM 7652 C C . LEU B 1 420 ? 7.297 -17.859 -38.594 1 92.38 420 LEU B C 1
ATOM 7654 O O . LEU B 1 420 ? 6.223 -17.922 -38 1 92.38 420 LEU B O 1
ATOM 7658 N N . PRO B 1 421 ? 7.34 -18.016 -39.875 1 90.81 421 PRO B N 1
ATOM 7659 C CA . PRO B 1 421 ? 6.125 -18.156 -40.656 1 90.81 421 PRO B CA 1
ATOM 7660 C C . PRO B 1 421 ? 5.348 -19.422 -40.312 1 90.81 421 PRO B C 1
ATOM 7662 O O . PRO B 1 421 ? 5.91 -20.375 -39.781 1 90.81 421 PRO B O 1
ATOM 7665 N N . ILE B 1 422 ? 4.117 -19.438 -40.719 1 90.44 422 ILE B N 1
ATOM 7666 C CA . ILE B 1 422 ? 3.264 -20.609 -40.531 1 90.44 422 ILE B CA 1
ATOM 7667 C C . ILE B 1 422 ? 3.887 -21.812 -41.219 1 90.44 422 ILE B C 1
ATOM 7669 O O . ILE B 1 422 ? 4.391 -21.719 -42.312 1 90.44 422 ILE B O 1
ATOM 7673 N N . GLY B 1 423 ? 3.855 -22.984 -40.5 1 92.75 423 GLY B N 1
ATOM 7674 C CA . GLY B 1 423 ? 4.371 -24.219 -41.062 1 92.75 423 GLY B CA 1
ATOM 7675 C C . GLY B 1 423 ? 5.828 -24.469 -40.719 1 92.75 423 GLY B C 1
ATOM 7676 O O . GLY B 1 423 ? 6.328 -25.578 -40.875 1 92.75 423 GLY B O 1
ATOM 7677 N N . THR B 1 424 ? 6.422 -23.453 -40.25 1 94.5 424 THR B N 1
ATOM 7678 C CA . THR B 1 424 ? 7.82 -23.594 -39.844 1 94.5 424 THR B CA 1
ATOM 7679 C C . THR B 1 424 ? 7.969 -24.594 -38.719 1 94.5 424 THR B C 1
ATOM 7681 O O . THR B 1 424 ? 7.203 -24.562 -37.75 1 94.5 424 THR B O 1
ATOM 7684 N N . VAL B 1 425 ? 8.898 -25.531 -38.938 1 97.69 425 VAL B N 1
ATOM 7685 C CA . VAL B 1 425 ? 9.297 -26.406 -37.844 1 97.69 425 VAL B CA 1
ATOM 7686 C C . VAL B 1 425 ? 10.516 -25.828 -37.156 1 97.69 425 VAL B C 1
ATOM 7688 O O . VAL B 1 425 ? 11.602 -25.75 -37.719 1 97.69 425 VAL B O 1
ATOM 7691 N N . VAL B 1 426 ? 10.344 -25.516 -35.875 1 98 426 VAL B N 1
ATOM 7692 C CA . VAL B 1 426 ? 11.352 -24.766 -35.125 1 98 426 VAL B CA 1
ATOM 7693 C C . VAL B 1 426 ? 12.031 -25.688 -34.125 1 98 426 VAL B C 1
ATOM 7695 O O . VAL B 1 426 ? 11.359 -26.422 -33.375 1 98 426 VAL B O 1
ATOM 7698 N N . ASP B 1 427 ? 13.422 -25.688 -34.125 1 98.56 427 ASP B N 1
ATOM 7699 C CA . ASP B 1 427 ? 14.219 -26.156 -33 1 98.56 427 ASP B CA 1
ATOM 7700 C C . ASP B 1 427 ? 14.695 -24.984 -32.156 1 98.56 427 ASP B C 1
ATOM 7702 O O . ASP B 1 427 ? 15.32 -24.047 -32.656 1 98.56 427 ASP B O 1
ATOM 7706 N N . LEU B 1 428 ? 14.352 -24.984 -30.906 1 98.56 428 LEU B N 1
ATOM 7707 C CA . LEU B 1 428 ? 14.891 -24.016 -29.953 1 98.56 428 LEU B CA 1
ATOM 7708 C C . LEU B 1 428 ? 15.828 -24.688 -28.953 1 98.56 428 LEU B C 1
ATOM 7710 O O . LEU B 1 428 ? 15.43 -25.594 -28.234 1 98.56 428 LEU B O 1
ATOM 7714 N N . ILE B 1 429 ? 17.078 -24.312 -29.016 1 98.69 429 ILE B N 1
ATOM 7715 C CA . ILE B 1 429 ? 18.078 -24.75 -28.047 1 98.69 429 ILE B CA 1
ATOM 7716 C C . ILE B 1 429 ? 18.422 -23.609 -27.109 1 98.69 429 ILE B C 1
ATOM 7718 O O . ILE B 1 429 ? 18.812 -22.516 -27.547 1 98.69 429 ILE B O 1
ATOM 7722 N N . VAL B 1 430 ? 18.219 -23.812 -25.797 1 98.75 430 VAL B N 1
ATOM 7723 C CA . VAL B 1 430 ? 18.547 -22.812 -24.797 1 98.75 430 VAL B CA 1
ATOM 7724 C C . VAL B 1 430 ? 19.719 -23.297 -23.938 1 98.75 430 VAL B C 1
ATOM 7726 O O . VAL B 1 430 ? 19.656 -24.375 -23.344 1 98.75 430 VAL B O 1
ATOM 7729 N N . GLN B 1 431 ? 20.75 -22.516 -23.938 1 98.69 431 GLN B N 1
ATOM 7730 C CA . GLN B 1 431 ? 21.891 -22.766 -23.047 1 98.69 431 GLN B CA 1
ATOM 7731 C C . GLN B 1 431 ? 21.734 -22.016 -21.719 1 98.69 431 GLN B C 1
ATOM 7733 O O . GLN B 1 431 ? 21.469 -20.812 -21.719 1 98.69 431 GLN B O 1
ATOM 7738 N N . ASN B 1 432 ? 21.844 -22.734 -20.625 1 98.69 432 ASN B N 1
ATOM 7739 C CA . ASN B 1 432 ? 21.75 -22.141 -19.297 1 98.69 432 ASN B CA 1
ATOM 7740 C C . ASN B 1 432 ? 23.125 -21.719 -18.766 1 98.69 432 ASN B C 1
ATOM 7742 O O . ASN B 1 432 ? 24.031 -22.531 -18.641 1 98.69 432 ASN B O 1
ATOM 7746 N N . THR B 1 433 ? 23.281 -20.531 -18.391 1 98.5 433 THR B N 1
ATOM 7747 C CA . THR B 1 433 ? 24.531 -20.078 -17.797 1 98.5 433 THR B CA 1
ATOM 7748 C C . THR B 1 433 ? 24.406 -19.969 -16.281 1 98.5 433 THR B C 1
ATOM 7750 O O . THR B 1 433 ? 25.375 -19.625 -15.594 1 98.5 433 THR B O 1
ATOM 7753 N N . LEU B 1 434 ? 23.266 -20.219 -15.789 1 97.06 434 LEU B N 1
ATOM 7754 C CA . LEU B 1 434 ? 23 -20.141 -14.359 1 97.06 434 LEU B CA 1
ATOM 7755 C C . LEU B 1 434 ? 23 -21.531 -13.727 1 97.06 434 LEU B C 1
ATOM 7757 O O . LEU B 1 434 ? 22.594 -22.5 -14.359 1 97.06 434 LEU B O 1
ATOM 7761 N N . ASN B 1 435 ? 23.422 -21.594 -12.453 1 94 435 ASN B N 1
ATOM 7762 C CA . ASN B 1 435 ? 23.5 -22.859 -11.742 1 94 435 ASN B CA 1
ATOM 7763 C C . ASN B 1 435 ? 22.203 -23.156 -10.977 1 94 435 ASN B C 1
ATOM 7765 O O . ASN B 1 435 ? 22.234 -23.359 -9.766 1 94 435 ASN B O 1
ATOM 7769 N N . GLU B 1 436 ? 21.141 -23.172 -11.664 1 93.94 436 GLU B N 1
ATOM 7770 C CA . GLU B 1 436 ? 19.828 -23.5 -11.141 1 93.94 436 GLU B CA 1
ATOM 7771 C C . GLU B 1 436 ? 18.906 -24.016 -12.242 1 93.94 436 GLU B C 1
ATOM 7773 O O . GLU B 1 436 ? 19.031 -23.625 -13.406 1 93.94 436 GLU B O 1
ATOM 7778 N N . THR B 1 437 ? 17.984 -24.906 -11.828 1 95.81 437 THR B N 1
ATOM 7779 C CA . THR B 1 437 ? 16.969 -25.359 -12.773 1 95.81 437 THR B CA 1
ATOM 7780 C C . THR B 1 437 ? 15.945 -24.25 -13.023 1 95.81 437 THR B C 1
ATOM 7782 O O . THR B 1 437 ? 15.43 -23.656 -12.086 1 95.81 437 THR B O 1
ATOM 7785 N N . ILE B 1 438 ? 15.68 -24.016 -14.297 1 97.44 438 ILE B N 1
ATOM 7786 C CA . ILE B 1 438 ? 14.75 -22.953 -14.672 1 97.44 438 ILE B CA 1
ATOM 7787 C C . ILE B 1 438 ? 13.625 -23.531 -15.523 1 97.44 438 ILE B C 1
ATOM 7789 O O . ILE B 1 438 ? 13.844 -23.906 -16.688 1 97.44 438 ILE B O 1
ATOM 7793 N N . PRO B 1 439 ? 12.438 -23.641 -14.938 1 97.06 439 PRO B N 1
ATOM 7794 C CA . PRO B 1 439 ? 11.305 -24.047 -15.766 1 97.06 439 PRO B CA 1
ATOM 7795 C C . PRO B 1 439 ? 10.93 -23.016 -16.812 1 97.06 439 PRO B C 1
ATOM 7797 O O . PRO B 1 439 ? 10.766 -21.828 -16.484 1 97.06 439 PRO B O 1
ATOM 7800 N N . LEU B 1 440 ? 10.836 -23.453 -18.047 1 98.06 440 LEU B N 1
ATOM 7801 C CA . LEU B 1 440 ? 10.531 -22.578 -19.172 1 98.06 440 LEU B CA 1
ATOM 7802 C C . LEU B 1 440 ? 9.188 -22.938 -19.797 1 98.06 440 LEU B C 1
ATOM 7804 O O . LEU B 1 440 ? 8.883 -24.125 -19.969 1 98.06 440 LEU B O 1
ATOM 7808 N N . TYR B 1 441 ? 8.406 -21.953 -20.047 1 95.69 441 TYR B N 1
ATOM 7809 C CA . TYR B 1 441 ? 7.043 -22.062 -20.547 1 95.69 441 TYR B CA 1
ATOM 7810 C C . TYR B 1 441 ? 6.879 -21.297 -21.859 1 95.69 441 TYR B C 1
ATOM 7812 O O . TYR B 1 441 ? 7.262 -20.141 -21.953 1 95.69 441 TYR B O 1
ATOM 7820 N N . LYS B 1 442 ? 6.445 -21.984 -22.891 1 95.44 442 LYS B N 1
ATOM 7821 C CA . LYS B 1 442 ? 6.055 -21.328 -24.125 1 95.44 442 LYS B CA 1
ATOM 7822 C C . LYS B 1 442 ? 4.539 -21.188 -24.219 1 95.44 442 LYS B C 1
ATOM 7824 O O . LYS B 1 442 ? 3.809 -22.156 -24.031 1 95.44 442 LYS B O 1
ATOM 7829 N N . HIS B 1 443 ? 4.082 -20 -24.531 1 92.88 443 HIS B N 1
ATOM 7830 C CA . HIS B 1 443 ? 2.66 -19.812 -24.797 1 92.88 443 HIS B CA 1
ATOM 7831 C C . HIS B 1 443 ? 2.215 -20.641 -26 1 92.88 443 HIS B C 1
ATOM 7833 O O . HIS B 1 443 ? 2.973 -20.828 -26.953 1 92.88 443 HIS B O 1
ATOM 7839 N N . GLY B 1 444 ? 0.973 -21.125 -25.906 1 88 444 GLY B N 1
ATOM 7840 C CA . GLY B 1 444 ? 0.417 -21.875 -27.031 1 88 444 GLY B CA 1
ATOM 7841 C C . GLY B 1 444 ? 0.427 -23.375 -26.812 1 88 444 GLY B C 1
ATOM 7842 O O . GLY B 1 444 ? 0.204 -23.844 -25.703 1 88 444 GLY B O 1
ATOM 7843 N N . ASN B 1 445 ? 0.73 -24.078 -27.844 1 88.25 445 ASN B N 1
ATOM 7844 C CA . ASN B 1 445 ? 0.651 -25.531 -27.828 1 88.25 445 ASN B CA 1
ATOM 7845 C C . ASN B 1 445 ? 1.888 -26.156 -27.172 1 88.25 445 ASN B C 1
ATOM 7847 O O . ASN B 1 445 ? 2.953 -25.531 -27.156 1 88.25 445 ASN B O 1
ATOM 7851 N N . PRO B 1 446 ? 1.694 -27.375 -26.75 1 93.06 446 PRO B N 1
ATOM 7852 C CA . PRO B 1 446 ? 2.854 -28.094 -26.219 1 93.06 446 PRO B CA 1
ATOM 7853 C C . PRO B 1 446 ? 3.959 -28.266 -27.266 1 93.06 446 PRO B C 1
ATOM 7855 O O . PRO B 1 446 ? 3.693 -28.203 -28.469 1 93.06 446 PRO B O 1
ATOM 7858 N N . THR B 1 447 ? 5.086 -28.531 -26.766 1 95.88 447 THR B N 1
ATOM 7859 C CA . THR B 1 447 ? 6.246 -28.719 -27.625 1 95.88 447 THR B CA 1
ATOM 7860 C C . THR B 1 447 ? 6.961 -30.016 -27.297 1 95.88 447 THR B C 1
ATOM 7862 O O . THR B 1 447 ? 6.844 -30.531 -26.188 1 95.88 447 THR B O 1
ATOM 7865 N N . PHE B 1 448 ? 7.68 -30.516 -28.266 1 97.62 448 PHE B N 1
ATOM 7866 C CA . PHE B 1 448 ? 8.391 -31.766 -28.078 1 97.62 448 PHE B CA 1
ATOM 7867 C C . PHE B 1 448 ? 9.711 -31.547 -27.359 1 97.62 448 PHE B C 1
ATOM 7869 O O . PHE B 1 448 ? 10.484 -30.656 -27.719 1 97.62 448 PHE B O 1
ATOM 7876 N N . HIS B 1 449 ? 9.898 -32.281 -26.328 1 97.81 449 HIS B N 1
ATOM 7877 C CA . HIS B 1 449 ? 11.164 -32.281 -25.594 1 97.81 449 HIS B CA 1
ATOM 7878 C C . HIS B 1 449 ? 12.18 -33.188 -26.281 1 97.81 449 HIS B C 1
ATOM 7880 O O . HIS B 1 449 ? 12.141 -34.438 -26.109 1 97.81 449 HIS B O 1
ATOM 7886 N N . LEU B 1 450 ? 13.188 -32.688 -26.969 1 97.38 450 LEU B N 1
ATOM 7887 C CA . LEU B 1 450 ? 14.125 -33.5 -27.734 1 97.38 450 LEU B CA 1
ATOM 7888 C C . LEU B 1 450 ? 15.258 -34 -26.859 1 97.38 450 LEU B C 1
ATOM 7890 O O . LEU B 1 450 ? 15.781 -35.094 -27.062 1 97.38 450 LEU B O 1
ATOM 7894 N N . GLY B 1 451 ? 15.578 -33.125 -25.922 1 96.31 451 GLY B N 1
ATOM 7895 C CA . GLY B 1 451 ? 16.656 -33.5 -25.016 1 96.31 451 GLY B CA 1
ATOM 7896 C C . GLY B 1 451 ? 17.094 -32.344 -24.109 1 96.31 451 GLY B C 1
ATOM 7897 O O . GLY B 1 451 ? 16.828 -31.188 -24.406 1 96.31 451 GLY B O 1
ATOM 7898 N N . SER B 1 452 ? 17.688 -32.719 -22.984 1 96.88 452 SER B N 1
ATOM 7899 C CA . SER B 1 452 ? 18.297 -31.766 -22.047 1 96.88 452 SER B CA 1
ATOM 7900 C C . SER B 1 452 ? 19.406 -32.438 -21.234 1 96.88 452 SER B C 1
ATOM 7902 O O . SER B 1 452 ? 19.328 -33.625 -20.922 1 96.88 452 SER B O 1
ATOM 7904 N N . ARG B 1 453 ? 20.453 -31.656 -20.953 1 96.69 453 ARG B N 1
ATOM 7905 C CA . ARG B 1 453 ? 21.562 -32.125 -20.141 1 96.69 453 ARG B CA 1
ATOM 7906 C C . ARG B 1 453 ? 22.047 -31.062 -19.172 1 96.69 453 ARG B C 1
ATOM 7908 O O . ARG B 1 453 ? 22.125 -29.875 -19.531 1 96.69 453 ARG B O 1
ATOM 7915 N N . ALA B 1 454 ? 22.297 -31.5 -17.984 1 96.31 454 ALA B N 1
A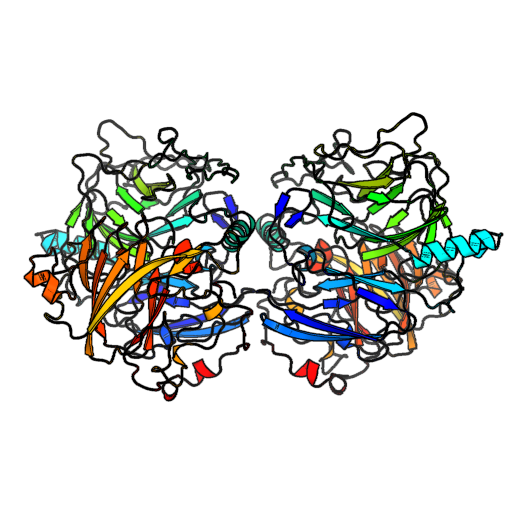TOM 7916 C CA . ALA B 1 454 ? 22.891 -30.594 -17 1 96.31 454 ALA B CA 1
ATOM 7917 C C . ALA B 1 454 ? 24.406 -30.531 -17.141 1 96.31 454 ALA B C 1
ATOM 7919 O O . ALA B 1 454 ? 25.047 -31.531 -17.516 1 96.31 454 ALA B O 1
ATOM 7920 N N . PHE B 1 455 ? 24.969 -29.422 -16.891 1 97.81 455 PHE B N 1
ATOM 7921 C CA . PHE B 1 455 ? 26.406 -29.234 -16.812 1 97.81 455 PHE B CA 1
ATOM 7922 C C . PHE B 1 455 ? 27.094 -29.641 -18.109 1 97.81 455 PHE B C 1
ATOM 7924 O O . PHE B 1 455 ? 28.156 -30.281 -18.094 1 97.81 455 PHE B O 1
ATOM 7931 N N . GLU B 1 456 ? 26.406 -29.391 -19.234 1 97 456 GLU B N 1
ATOM 7932 C CA . GLU B 1 456 ? 26.938 -29.656 -20.562 1 97 456 GLU B CA 1
ATOM 7933 C C . GLU B 1 456 ? 26.594 -28.516 -21.516 1 97 456 GLU B C 1
ATOM 7935 O O . GLU B 1 456 ? 25.5 -27.953 -21.453 1 97 456 GLU B O 1
ATOM 7940 N N . LYS B 1 457 ? 27.5 -28.234 -22.359 1 97.25 457 LYS B N 1
ATOM 7941 C CA . LYS B 1 457 ? 27.25 -27.266 -23.422 1 97.25 457 LYS B CA 1
ATOM 7942 C C . LYS B 1 457 ? 26.734 -27.953 -24.688 1 97.25 457 LYS B C 1
ATOM 7944 O O . LYS B 1 457 ? 27.203 -29.016 -25.062 1 97.25 457 LYS B O 1
ATOM 7949 N N . PHE B 1 458 ? 25.766 -27.375 -25.266 1 96.94 458 PHE B N 1
ATOM 7950 C CA . PHE B 1 458 ? 25.344 -27.828 -26.578 1 96.94 458 PHE B CA 1
ATOM 7951 C C . PHE B 1 458 ? 26.328 -27.375 -27.656 1 96.94 458 PHE B C 1
ATOM 7953 O O . PHE B 1 458 ? 26.328 -26.219 -28.062 1 96.94 458 PHE B O 1
ATOM 7960 N N . GLU B 1 459 ? 27.094 -28.25 -28.234 1 95.12 459 GLU B N 1
ATOM 7961 C CA . GLU B 1 459 ? 28.25 -27.891 -29.078 1 95.12 459 GLU B CA 1
ATOM 7962 C C . GLU B 1 459 ? 27.875 -27.938 -30.547 1 95.12 459 GLU B C 1
ATOM 7964 O O . GLU B 1 459 ? 28.688 -27.562 -31.406 1 95.12 459 GLU B O 1
ATOM 7969 N N . TRP B 1 460 ? 26.75 -28.234 -30.906 1 95.88 460 TRP B N 1
ATOM 7970 C CA . TRP B 1 460 ? 26.375 -28.453 -32.281 1 95.88 460 TRP B CA 1
ATOM 7971 C C . TRP B 1 460 ? 25.625 -27.25 -32.844 1 95.88 460 TRP B C 1
ATOM 7973 O O . TRP B 1 460 ? 25.203 -26.375 -32.094 1 95.88 460 TRP B O 1
ATOM 7983 N N . SER B 1 461 ? 25.453 -27.219 -34.125 1 94.81 461 SER B N 1
ATOM 7984 C CA . SER B 1 461 ? 24.812 -26.078 -34.781 1 94.81 461 SER B CA 1
ATOM 7985 C C . SER B 1 461 ? 23.328 -26.328 -35 1 94.81 461 SER B C 1
ATOM 7987 O O . SER B 1 461 ? 22.562 -25.391 -35.25 1 94.81 461 SER B O 1
ATOM 7989 N N . SER B 1 462 ? 22.953 -27.594 -34.875 1 96.19 462 SER B N 1
ATOM 7990 C CA . SER B 1 462 ? 21.547 -27.984 -35.062 1 96.19 462 SER B CA 1
ATOM 7991 C C . SER B 1 462 ? 21.266 -29.344 -34.438 1 96.19 462 SER B C 1
ATOM 7993 O O . SER B 1 462 ? 22.188 -30.047 -34 1 96.19 462 SER B O 1
ATOM 7995 N N . ILE B 1 463 ? 20.031 -29.672 -34.406 1 97.25 463 ILE B N 1
ATOM 7996 C CA . ILE B 1 463 ? 19.625 -30.984 -33.906 1 97.25 463 ILE B CA 1
ATOM 7997 C C . ILE B 1 463 ? 20.141 -32.062 -34.844 1 97.25 463 ILE B C 1
ATOM 7999 O O . ILE B 1 463 ? 20.594 -33.125 -34.406 1 97.25 463 ILE B O 1
ATOM 8003 N N . GLN B 1 464 ? 20.078 -31.797 -36.125 1 94.06 464 GLN B N 1
ATOM 8004 C CA . GLN B 1 464 ? 20.609 -32.75 -37.125 1 94.06 464 GLN B CA 1
ATOM 8005 C C . GLN B 1 464 ? 22.094 -33 -36.875 1 94.06 464 GLN B C 1
ATOM 8007 O O . GLN B 1 464 ? 22.562 -34.125 -36.906 1 94.06 464 GLN B O 1
ATOM 8012 N N . ASP B 1 465 ? 22.734 -31.859 -36.719 1 95.38 465 ASP B N 1
ATOM 8013 C CA . ASP B 1 465 ? 24.156 -31.953 -36.406 1 95.38 465 ASP B CA 1
ATOM 8014 C C . ASP B 1 465 ? 24.406 -32.781 -35.156 1 95.38 465 ASP B C 1
ATOM 8016 O O . ASP B 1 465 ? 25.281 -33.625 -35.094 1 95.38 465 ASP B O 1
ATOM 8020 N N . ALA B 1 466 ? 23.625 -32.562 -34.156 1 96.69 466 ALA B N 1
ATOM 8021 C CA . ALA B 1 466 ? 23.75 -33.312 -32.875 1 96.69 466 ALA B CA 1
ATOM 8022 C C . ALA B 1 466 ? 23.5 -34.781 -33.094 1 96.69 466 ALA B C 1
ATOM 8024 O O . ALA B 1 466 ? 24.219 -35.625 -32.531 1 96.69 466 ALA B O 1
ATOM 8025 N N . LEU B 1 467 ? 22.562 -35.094 -33.875 1 94.94 467 LEU B N 1
ATOM 8026 C CA . LEU B 1 467 ? 22.234 -36.5 -34.156 1 94.94 467 LEU B CA 1
ATOM 8027 C C . LEU B 1 467 ? 23.375 -37.188 -34.906 1 94.94 467 LEU B C 1
ATOM 8029 O O . LEU B 1 467 ? 23.688 -38.344 -34.594 1 94.94 467 LEU B O 1
ATOM 8033 N N . GLU B 1 468 ? 23.969 -36.5 -35.75 1 93.94 468 GLU B N 1
ATOM 8034 C CA . GLU B 1 468 ? 25.094 -37.062 -36.5 1 93.94 468 GLU B CA 1
ATOM 8035 C C . GLU B 1 468 ? 26.281 -37.344 -35.594 1 93.94 468 GLU B C 1
ATOM 8037 O O . GLU B 1 468 ? 27.109 -38.219 -35.875 1 93.94 468 GLU B O 1
ATOM 8042 N N . HIS B 1 469 ? 26.234 -36.688 -34.531 1 94.81 469 HIS B N 1
ATOM 8043 C CA . HIS B 1 469 ? 27.328 -36.875 -33.594 1 94.81 469 HIS B CA 1
ATOM 8044 C C . HIS B 1 469 ? 26.875 -37.75 -32.406 1 94.81 469 HIS B C 1
ATOM 8046 O O . HIS B 1 469 ? 27.531 -37.75 -31.344 1 94.81 469 HIS B O 1
ATOM 8052 N N . HIS B 1 470 ? 25.828 -38.312 -32.438 1 92.94 470 HIS B N 1
ATOM 8053 C CA . HIS B 1 470 ? 25.312 -39.281 -31.484 1 92.94 470 HIS B CA 1
ATOM 8054 C C . HIS B 1 470 ? 25.016 -38.656 -30.125 1 92.94 470 HIS B C 1
ATOM 8056 O O . HIS B 1 470 ? 25.297 -39.25 -29.094 1 92.94 470 HIS B O 1
ATOM 8062 N N . ALA B 1 471 ? 24.625 -37.375 -30.266 1 92.56 471 ALA B N 1
ATOM 8063 C CA . ALA B 1 471 ? 24.141 -36.75 -29.047 1 92.56 471 ALA B CA 1
ATOM 8064 C C . ALA B 1 471 ? 22.891 -37.438 -28.531 1 92.56 471 ALA B C 1
ATOM 8066 O O . ALA B 1 471 ? 22.188 -38.125 -29.281 1 92.56 471 ALA B O 1
ATOM 8067 N N . ASP B 1 472 ? 22.688 -37.344 -27.203 1 90.31 472 ASP B N 1
ATOM 8068 C CA . ASP B 1 472 ? 21.516 -37.938 -26.578 1 90.31 472 ASP B CA 1
ATOM 8069 C C . ASP B 1 472 ? 20.266 -37.125 -26.844 1 90.31 472 ASP B C 1
ATOM 8071 O O . ASP B 1 472 ? 19.828 -36.344 -25.984 1 90.31 472 ASP B O 1
ATOM 8075 N N . ILE B 1 473 ? 19.719 -37.25 -27.984 1 95.06 473 ILE B N 1
ATOM 8076 C CA . ILE B 1 473 ? 18.547 -36.562 -28.484 1 95.06 473 ILE B CA 1
ATOM 8077 C C . ILE B 1 473 ? 17.531 -37.562 -29.031 1 95.06 473 ILE B C 1
ATOM 8079 O O . ILE B 1 473 ? 17.906 -38.531 -29.688 1 95.06 473 ILE B O 1
ATOM 8083 N N . ASN B 1 474 ? 16.312 -37.312 -28.703 1 95.19 474 ASN B N 1
ATOM 8084 C CA . ASN B 1 474 ? 15.234 -38.188 -29.141 1 95.19 474 ASN B CA 1
ATOM 8085 C C . ASN B 1 474 ? 14.266 -37.469 -30.078 1 95.19 474 ASN B C 1
ATOM 8087 O O . ASN B 1 474 ? 13.453 -36.656 -29.641 1 95.19 474 ASN B O 1
ATOM 8091 N N . ILE B 1 475 ? 14.305 -37.781 -31.359 1 94.75 475 ILE B N 1
ATOM 8092 C CA . ILE B 1 475 ? 13.383 -37.188 -32.312 1 94.75 475 ILE B CA 1
ATOM 8093 C C . ILE B 1 475 ? 12.336 -38.219 -32.75 1 94.75 475 ILE B C 1
ATOM 8095 O O . ILE B 1 475 ? 11.484 -37.938 -33.594 1 94.75 475 ILE B O 1
ATOM 8099 N N . ASN B 1 476 ? 12.406 -39.438 -32.219 1 94.38 476 ASN B N 1
ATOM 8100 C CA . ASN B 1 476 ? 11.539 -40.531 -32.656 1 94.38 476 ASN B CA 1
ATOM 8101 C C . ASN B 1 476 ? 10.258 -40.594 -31.828 1 94.38 476 ASN B C 1
ATOM 8103 O O . ASN B 1 476 ? 9.164 -40.688 -32.375 1 94.38 476 ASN B O 1
ATOM 8107 N N . ASP B 1 477 ? 10.453 -40.5 -30.516 1 94.75 477 ASP B N 1
ATOM 8108 C CA . ASP B 1 477 ? 9.289 -40.531 -29.641 1 94.75 477 ASP B CA 1
ATOM 8109 C C . ASP B 1 477 ? 9.508 -39.656 -28.406 1 94.75 477 ASP B C 1
ATOM 8111 O O . ASP B 1 477 ? 9.305 -40.125 -27.281 1 94.75 477 ASP B O 1
ATOM 8115 N N . PRO B 1 478 ? 9.805 -38.5 -28.625 1 96.56 478 PRO B N 1
ATOM 8116 C CA . PRO B 1 478 ? 10.047 -37.625 -27.469 1 96.56 478 PRO B CA 1
ATOM 8117 C C . PRO B 1 478 ? 8.773 -37.312 -26.688 1 96.56 478 PRO B C 1
ATOM 8119 O O . PRO B 1 478 ? 7.668 -37.5 -27.188 1 96.56 478 PRO B O 1
ATOM 8122 N N . ALA B 1 479 ? 9 -36.906 -25.5 1 96.81 479 ALA B N 1
ATOM 8123 C CA . ALA B 1 479 ? 7.879 -36.438 -24.688 1 96.81 479 ALA B CA 1
ATOM 8124 C C . ALA B 1 479 ? 7.336 -35.125 -25.219 1 96.81 479 ALA B C 1
ATOM 8126 O O . ALA B 1 479 ? 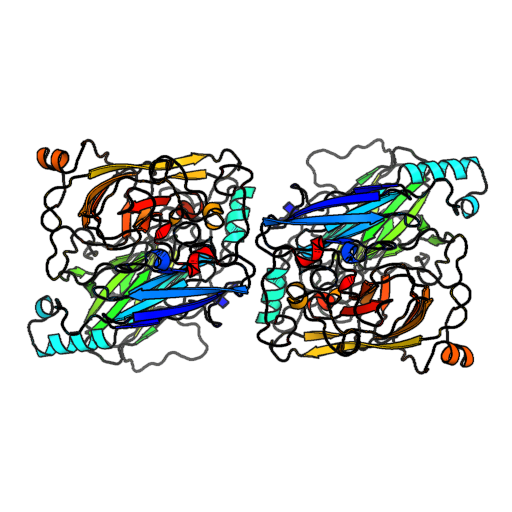8.047 -34.375 -25.906 1 96.81 479 ALA B O 1
ATOM 8127 N N . LEU B 1 480 ? 6.074 -34.906 -25.016 1 96.31 480 LEU B N 1
ATOM 8128 C CA . LEU B 1 480 ? 5.387 -33.656 -25.281 1 96.31 480 LEU B CA 1
ATOM 8129 C C . LEU B 1 480 ? 5 -32.969 -23.984 1 96.31 480 LEU B C 1
ATOM 8131 O O . LEU B 1 480 ? 4.488 -33.594 -23.062 1 96.31 480 LEU B O 1
ATOM 8135 N N . ALA B 1 481 ? 5.312 -31.625 -23.891 1 95.62 481 ALA B N 1
ATOM 8136 C CA . ALA B 1 481 ? 5 -30.922 -22.656 1 95.62 481 ALA B CA 1
ATOM 8137 C C . ALA B 1 481 ? 4.797 -29.438 -22.922 1 95.62 481 ALA B C 1
ATOM 8139 O O . ALA B 1 481 ? 5.125 -28.938 -24 1 95.62 481 ALA B O 1
ATOM 8140 N N . VAL B 1 482 ? 4.242 -28.781 -21.953 1 94.12 482 VAL B N 1
ATOM 8141 C CA . VAL B 1 482 ? 4.031 -27.344 -22.016 1 94.12 482 VAL B CA 1
ATOM 8142 C C . VAL B 1 482 ? 5.176 -26.625 -21.297 1 94.12 482 VAL B C 1
ATOM 8144 O O . VAL B 1 482 ? 5.633 -25.562 -21.766 1 94.12 482 VAL B O 1
ATOM 8147 N N . VAL B 1 483 ? 5.59 -27.141 -20.203 1 96.38 483 VAL B N 1
ATOM 8148 C CA . VAL B 1 483 ? 6.691 -26.562 -19.438 1 96.38 483 VAL B CA 1
ATOM 8149 C C . VAL B 1 483 ? 7.883 -27.516 -19.453 1 96.38 483 VAL B C 1
ATOM 8151 O O . VAL B 1 483 ? 7.723 -28.734 -19.281 1 96.38 483 VAL B O 1
ATOM 8154 N N . HIS B 1 484 ? 9.102 -26.969 -19.688 1 97.25 484 HIS B N 1
ATOM 8155 C CA . HIS B 1 484 ? 10.336 -27.734 -19.75 1 97.25 484 HIS B CA 1
ATOM 8156 C C . HIS B 1 484 ? 11.375 -27.172 -18.766 1 97.25 484 HIS B C 1
ATOM 8158 O O . HIS B 1 484 ? 11.586 -25.969 -18.703 1 97.25 484 HIS B O 1
ATOM 8164 N N . ASP B 1 485 ? 12.016 -28.016 -18.062 1 97.44 485 ASP B N 1
ATOM 8165 C CA . ASP B 1 485 ? 13.102 -27.578 -17.188 1 97.44 485 ASP B CA 1
ATOM 8166 C C . ASP B 1 485 ? 14.383 -27.359 -17.984 1 97.44 485 ASP B C 1
ATOM 8168 O O . ASP B 1 485 ? 14.828 -28.25 -18.719 1 97.44 485 ASP B O 1
ATOM 8172 N N . LEU B 1 486 ? 14.883 -26.219 -17.875 1 98.25 486 LEU B N 1
ATOM 8173 C CA . LEU B 1 486 ? 16.25 -25.938 -18.281 1 98.25 486 LEU B CA 1
ATOM 8174 C C . LEU B 1 486 ? 17.234 -26.281 -17.172 1 98.25 486 LEU B C 1
ATOM 8176 O O . LEU B 1 486 ? 17.25 -25.641 -16.125 1 98.25 486 LEU B O 1
ATOM 8180 N N . PRO B 1 487 ? 18.062 -27.328 -17.391 1 97.38 487 PRO B N 1
ATOM 8181 C CA . PRO B 1 487 ? 18.938 -27.781 -16.312 1 97.38 487 PRO B CA 1
ATOM 8182 C C . PRO B 1 487 ? 20.062 -26.797 -16 1 97.38 487 PRO B C 1
ATOM 8184 O O . PRO B 1 487 ? 20.406 -25.969 -16.859 1 97.38 487 PRO B O 1
ATOM 8187 N N . PRO B 1 488 ? 20.578 -26.906 -14.766 1 97.19 488 PRO B N 1
ATOM 8188 C CA . PRO B 1 488 ? 21.656 -26 -14.375 1 97.19 488 PRO B CA 1
ATOM 8189 C C . PRO B 1 488 ? 22.906 -26.125 -15.25 1 97.19 488 PRO B C 1
ATOM 8191 O O . PRO B 1 488 ? 23.375 -27.25 -15.492 1 97.19 488 PRO B O 1
ATOM 8194 N N . LEU B 1 489 ? 23.438 -25 -15.734 1 98.25 489 LEU B N 1
ATOM 8195 C CA . LEU B 1 489 ? 24.656 -24.953 -16.531 1 98.25 489 LEU B CA 1
ATOM 8196 C C . LEU B 1 489 ? 24.609 -25.969 -17.672 1 98.25 489 LEU B C 1
ATOM 8198 O O . LEU B 1 489 ? 25.609 -26.594 -18 1 98.25 489 LEU B O 1
ATOM 8202 N N . GLY B 1 490 ? 23.422 -26.219 -18.188 1 98.31 490 GLY B N 1
ATOM 8203 C CA . GLY B 1 490 ? 23.172 -27.203 -19.219 1 98.31 490 GLY B CA 1
ATOM 8204 C C . GLY B 1 490 ? 22.359 -26.656 -20.375 1 98.31 490 GLY B C 1
ATOM 8205 O O . GLY B 1 490 ? 22.406 -25.453 -20.656 1 98.31 490 GLY B O 1
ATOM 8206 N N . TRP B 1 491 ? 21.719 -27.531 -21.141 1 98.44 491 TRP B N 1
ATOM 8207 C CA . TRP B 1 491 ? 20.953 -27.078 -22.281 1 98.44 491 TRP B CA 1
ATOM 8208 C C . TRP B 1 491 ? 19.625 -27.828 -22.391 1 98.44 491 TRP B C 1
ATOM 8210 O O . TRP B 1 491 ? 19.469 -28.906 -21.797 1 98.44 491 TRP B O 1
ATOM 8220 N N . LEU B 1 492 ? 18.688 -27.266 -23 1 98.31 492 LEU B N 1
ATOM 8221 C CA . LEU B 1 492 ? 17.375 -27.781 -23.344 1 98.31 492 LEU B CA 1
ATOM 8222 C C . LEU B 1 492 ? 17.078 -27.609 -24.828 1 98.31 492 LEU B C 1
ATOM 8224 O O . LEU B 1 492 ? 17.312 -26.547 -25.391 1 98.31 492 LEU B O 1
ATOM 8228 N N . ALA B 1 493 ? 16.625 -28.656 -25.484 1 98.38 493 ALA B N 1
ATOM 8229 C CA . ALA B 1 493 ? 16.219 -28.625 -26.875 1 98.38 493 ALA B CA 1
ATOM 8230 C C . ALA B 1 493 ? 14.75 -29.016 -27.031 1 98.38 493 ALA B C 1
ATOM 8232 O O . ALA B 1 493 ? 14.344 -30.094 -26.609 1 98.38 493 ALA B O 1
ATOM 8233 N N . ILE B 1 494 ? 14.016 -28.141 -27.688 1 98.19 494 ILE B N 1
ATOM 8234 C CA . ILE B 1 494 ? 12.609 -28.438 -27.938 1 98.19 494 ILE B CA 1
ATOM 8235 C C . ILE B 1 494 ? 12.281 -28.172 -29.406 1 98.19 494 ILE B C 1
ATOM 8237 O O . ILE B 1 494 ? 13 -27.422 -30.078 1 98.19 494 ILE B O 1
ATOM 8241 N N . ARG B 1 495 ? 11.164 -28.75 -29.953 1 98.19 495 ARG B N 1
ATOM 8242 C CA . ARG B 1 495 ? 10.734 -28.625 -31.344 1 98.19 495 ARG B CA 1
ATOM 8243 C C . ARG B 1 495 ? 9.227 -28.422 -31.438 1 98.19 495 ARG B C 1
ATOM 8245 O O . ARG B 1 495 ? 8.469 -29.047 -30.703 1 98.19 495 ARG B O 1
ATOM 8252 N N . TRP B 1 496 ? 8.805 -27.531 -32.281 1 95.69 496 TRP B N 1
ATOM 8253 C CA . TRP B 1 496 ? 7.391 -27.406 -32.594 1 95.69 496 TRP B CA 1
ATOM 8254 C C . TRP B 1 496 ? 7.199 -26.891 -34.031 1 95.69 496 TRP B C 1
ATOM 8256 O O . TRP B 1 496 ? 8.156 -26.438 -34.656 1 95.69 496 TRP B O 1
ATOM 8266 N N . ARG B 1 497 ? 6 -27.062 -34.469 1 94.69 497 ARG B N 1
ATOM 8267 C CA . ARG B 1 497 ? 5.59 -26.469 -35.75 1 94.69 497 ARG B CA 1
ATOM 8268 C C . ARG B 1 497 ? 4.73 -25.219 -35.5 1 94.69 497 ARG B C 1
ATOM 8270 O O . ARG B 1 497 ? 3.818 -25.234 -34.688 1 94.69 497 ARG B O 1
ATOM 8277 N N . VAL B 1 498 ? 5.047 -24.172 -36.219 1 92.56 498 VAL B N 1
ATOM 8278 C CA . VAL B 1 498 ? 4.25 -22.953 -36.125 1 92.56 498 VAL B CA 1
ATOM 8279 C C . VAL B 1 498 ? 2.904 -23.172 -36.812 1 92.56 498 VAL B C 1
ATOM 8281 O O . VAL B 1 498 ? 2.85 -23.375 -38.031 1 92.56 498 VAL B O 1
ATOM 8284 N N . THR B 1 499 ? 1.88 -23.094 -36.062 1 86.81 499 THR B N 1
ATOM 8285 C CA . THR B 1 499 ? 0.559 -23.359 -36.625 1 86.81 499 THR B CA 1
ATOM 8286 C C . THR B 1 499 ? -0.399 -22.219 -36.312 1 86.81 499 THR B C 1
ATOM 8288 O O . THR B 1 499 ? -1.574 -22.266 -36.688 1 86.81 499 THR B O 1
ATOM 8291 N N . LEU B 1 500 ? 0.09 -21.203 -35.625 1 82.19 500 LEU B N 1
ATOM 8292 C CA . LEU B 1 500 ? -0.78 -20.078 -35.281 1 82.19 500 LEU B CA 1
ATOM 8293 C C . LEU B 1 500 ? -0.174 -18.75 -35.719 1 82.19 500 LEU B C 1
ATOM 8295 O O . LEU B 1 500 ? 1.009 -18.688 -36.062 1 82.19 500 LEU B O 1
ATOM 8299 N N . THR B 1 501 ? -1.096 -17.75 -35.781 1 82.25 501 THR B N 1
ATOM 8300 C CA . THR B 1 501 ? -0.66 -16.375 -36.031 1 82.25 501 THR B CA 1
ATOM 8301 C C . THR B 1 501 ? -0.874 -15.492 -34.812 1 82.25 501 THR B C 1
ATOM 8303 O O . THR B 1 501 ? -2.008 -15.297 -34.375 1 82.25 501 THR B O 1
ATOM 8306 N N . GLY B 1 502 ? 0.203 -15.031 -34.281 1 83.5 502 GLY B N 1
ATOM 8307 C CA . GLY B 1 502 ? 0.106 -14.172 -33.125 1 83.5 502 GLY B CA 1
ATOM 8308 C C . GLY B 1 502 ? 1.424 -14.008 -32.375 1 83.5 502 GLY B C 1
ATOM 8309 O O . GLY B 1 502 ? 2.443 -14.562 -32.781 1 83.5 502 GLY B O 1
ATOM 8310 N N . ALA B 1 503 ? 1.385 -13.172 -31.375 1 88.19 503 ALA B N 1
ATOM 8311 C CA . ALA B 1 503 ? 2.547 -13 -30.5 1 88.19 503 ALA B CA 1
ATOM 8312 C C . ALA B 1 503 ? 2.49 -13.953 -29.312 1 88.19 503 ALA B C 1
ATOM 8314 O O . ALA B 1 503 ? 1.616 -13.828 -28.453 1 88.19 503 ALA B O 1
ATOM 8315 N N . THR B 1 504 ? 3.4 -14.906 -29.344 1 90.94 504 THR B N 1
ATOM 8316 C CA . THR B 1 504 ? 3.568 -15.805 -28.203 1 90.94 504 THR B CA 1
ATOM 8317 C C . THR B 1 504 ? 4.746 -15.359 -27.344 1 90.94 504 THR B C 1
ATOM 8319 O O . THR B 1 504 ? 5.309 -14.289 -27.547 1 90.94 504 THR B O 1
ATOM 8322 N N . MET B 1 505 ? 4.922 -16.109 -26.297 1 94.62 505 MET B N 1
ATOM 8323 C CA . MET B 1 505 ? 6.031 -15.766 -25.406 1 94.62 505 MET B CA 1
ATOM 8324 C C . MET B 1 505 ? 6.684 -17.016 -24.844 1 94.62 505 MET B C 1
ATOM 8326 O O . MET B 1 505 ? 5.992 -17.984 -24.516 1 94.62 505 MET B O 1
ATOM 8330 N N . PHE B 1 506 ? 8.016 -17 -24.844 1 97.06 506 PHE B N 1
ATOM 8331 C CA . PHE B 1 506 ? 8.836 -18 -24.172 1 97.06 506 PHE B CA 1
ATOM 8332 C C . PHE B 1 506 ? 9.477 -17.406 -22.922 1 97.06 506 PHE B C 1
ATOM 8334 O O . PHE B 1 506 ? 10.227 -16.422 -23 1 97.06 506 PHE B O 1
ATOM 8341 N N . HIS B 1 507 ? 9.125 -17.984 -21.688 1 96.88 507 HIS B N 1
ATOM 8342 C CA . HIS B 1 507 ? 9.633 -17.297 -20.5 1 96.88 507 HIS B CA 1
ATOM 8343 C C . HIS B 1 507 ? 9.805 -18.281 -19.344 1 96.88 507 HIS B C 1
ATOM 8345 O O . HIS B 1 507 ? 9.289 -19.391 -19.391 1 96.88 507 HIS B O 1
ATOM 8351 N N . ALA B 1 508 ? 10.602 -17.844 -18.391 1 97.06 508 ALA B N 1
ATOM 8352 C CA . ALA B 1 508 ? 10.727 -18.594 -17.141 1 97.06 508 ALA B CA 1
ATOM 8353 C C . ALA B 1 508 ? 9.422 -18.531 -16.344 1 97.06 508 ALA B C 1
ATOM 8355 O O . ALA B 1 508 ? 8.711 -17.531 -16.359 1 97.06 508 ALA B O 1
ATOM 8356 N N . VAL B 1 509 ? 9.18 -19.562 -15.609 1 95.12 509 VAL B N 1
ATOM 8357 C CA . VAL B 1 509 ? 7.949 -19.641 -14.82 1 95.12 509 VAL B CA 1
ATOM 8358 C C . VAL B 1 509 ? 8.227 -19.188 -13.391 1 95.12 509 VAL B C 1
ATOM 8360 O O . VAL B 1 509 ? 7.324 -18.688 -12.703 1 95.12 509 VAL B O 1
ATOM 8363 N N . LYS B 1 510 ? 9.477 -19.359 -13.023 1 93.5 510 LYS B N 1
ATOM 8364 C CA . LYS B 1 510 ? 9.812 -18.812 -11.711 1 93.5 510 LYS B CA 1
ATOM 8365 C C . LYS B 1 510 ? 9.641 -17.297 -11.672 1 93.5 510 LYS B C 1
ATOM 8367 O O . LYS B 1 510 ? 10.148 -16.594 -12.547 1 93.5 510 LYS B O 1
ATOM 8372 N N . LEU B 1 511 ? 9.023 -16.875 -10.641 1 89 511 LEU B N 1
ATOM 8373 C CA . LEU B 1 511 ? 8.688 -15.469 -10.539 1 89 511 LEU B CA 1
ATOM 8374 C C . LEU B 1 511 ? 9.945 -14.602 -10.547 1 89 511 LEU B C 1
ATOM 8376 O O . LEU B 1 511 ? 10 -13.586 -11.234 1 89 511 LEU B O 1
ATOM 8380 N N . ARG B 1 512 ? 10.969 -14.977 -9.828 1 90.75 512 ARG B N 1
ATOM 8381 C CA . ARG B 1 512 ? 12.172 -14.156 -9.719 1 90.75 512 ARG B CA 1
ATOM 8382 C C . ARG B 1 512 ? 12.812 -13.945 -11.086 1 90.75 512 ARG B C 1
ATOM 8384 O O . ARG B 1 512 ? 13.281 -12.844 -11.391 1 90.75 512 ARG B O 1
ATOM 8391 N N . TYR B 1 513 ? 12.82 -14.961 -11.945 1 95.25 513 TYR B N 1
ATOM 8392 C CA . TYR B 1 513 ? 13.414 -14.844 -13.273 1 95.25 513 TYR B CA 1
ATOM 8393 C C . TYR B 1 513 ? 12.484 -14.109 -14.227 1 95.25 513 TYR B C 1
ATOM 8395 O O . TYR B 1 513 ? 12.922 -13.227 -14.977 1 95.25 513 TYR B O 1
ATOM 8403 N N . PHE B 1 514 ? 11.234 -14.398 -14.172 1 94.62 514 PHE B N 1
ATOM 8404 C CA . PHE B 1 514 ? 10.273 -13.773 -15.062 1 94.62 514 PHE B CA 1
ATOM 8405 C C . PHE B 1 514 ? 10.141 -12.281 -14.758 1 94.62 514 PHE B C 1
ATOM 8407 O O . PHE B 1 514 ? 10.289 -11.445 -15.648 1 94.62 514 PHE B O 1
ATOM 8414 N N . ALA B 1 515 ? 9.891 -11.992 -13.484 1 92.31 515 ALA B N 1
ATOM 8415 C CA . ALA B 1 515 ? 9.656 -10.609 -13.078 1 92.31 515 ALA B CA 1
ATOM 8416 C C . ALA B 1 515 ? 10.875 -9.742 -13.398 1 92.31 515 ALA B C 1
ATOM 8418 O O . ALA B 1 515 ? 10.734 -8.539 -13.648 1 92.31 515 ALA B O 1
ATOM 8419 N N . LEU B 1 516 ? 12.023 -10.398 -13.438 1 95.44 516 LEU B N 1
ATOM 8420 C CA . LEU B 1 516 ? 13.234 -9.602 -13.625 1 95.44 516 LEU B CA 1
ATOM 8421 C C . LEU B 1 516 ? 13.766 -9.75 -15.047 1 95.44 516 LEU B C 1
ATOM 8423 O O . LEU B 1 516 ? 14.898 -9.352 -15.336 1 95.44 516 LEU B O 1
ATOM 8427 N N . GLY B 1 517 ? 12.969 -10.391 -15.961 1 96.38 517 GLY B N 1
ATOM 8428 C CA . GLY B 1 517 ? 13.266 -10.109 -17.359 1 96.38 517 GLY B CA 1
ATOM 8429 C C . GLY B 1 517 ? 13.438 -11.359 -18.203 1 96.38 517 GLY B C 1
ATOM 8430 O O . GLY B 1 517 ? 13.555 -11.273 -19.422 1 96.38 517 GLY B O 1
ATOM 8431 N N . MET B 1 518 ? 13.375 -12.547 -17.672 1 97.75 518 MET B N 1
ATOM 8432 C CA . MET B 1 518 ? 13.664 -13.734 -18.469 1 97.75 518 MET B CA 1
ATOM 8433 C C . MET B 1 518 ? 12.453 -14.156 -19.297 1 97.75 518 MET B C 1
ATOM 8435 O O . MET B 1 518 ? 11.805 -15.156 -18.984 1 97.75 518 MET B O 1
ATOM 8439 N N . ALA B 1 519 ? 12.234 -13.484 -20.297 1 97.25 519 ALA B N 1
ATOM 8440 C CA . ALA B 1 519 ? 11.133 -13.711 -21.234 1 97.25 519 ALA B CA 1
ATOM 8441 C C . ALA B 1 519 ? 11.492 -13.195 -22.625 1 97.25 519 ALA B C 1
ATOM 8443 O O . ALA B 1 519 ? 12.297 -12.273 -22.766 1 97.25 519 ALA B O 1
ATOM 8444 N N . ALA B 1 520 ? 10.984 -13.828 -23.625 1 97.88 520 ALA B N 1
ATOM 8445 C CA . ALA B 1 520 ? 11.18 -13.43 -25.016 1 97.88 520 ALA B CA 1
ATOM 8446 C C . ALA B 1 520 ? 9.891 -13.578 -25.812 1 97.88 520 ALA B C 1
ATOM 8448 O O . ALA B 1 520 ? 9.43 -14.703 -26.062 1 97.88 520 ALA B O 1
ATOM 8449 N N . PRO B 1 521 ? 9.312 -12.43 -26.234 1 95.12 521 PRO B N 1
ATOM 8450 C CA . PRO B 1 521 ? 8.188 -12.531 -27.156 1 95.12 521 PRO B CA 1
ATOM 8451 C C . PRO B 1 521 ? 8.578 -13.133 -28.5 1 95.12 521 PRO B C 1
ATOM 8453 O O . PRO B 1 521 ? 9.703 -12.945 -28.969 1 95.12 521 PRO B O 1
ATOM 8456 N N . MET B 1 522 ? 7.672 -13.922 -29.078 1 93.38 522 MET B N 1
ATOM 8457 C CA . MET B 1 522 ? 7.871 -14.539 -30.391 1 93.38 522 MET B CA 1
ATOM 8458 C C . MET B 1 522 ? 6.727 -14.195 -31.344 1 93.38 522 MET B C 1
ATOM 8460 O O . MET B 1 522 ? 5.559 -14.43 -31.016 1 93.38 522 MET B O 1
ATOM 8464 N N . LEU B 1 523 ? 7.047 -13.641 -32.438 1 90.75 523 LEU B N 1
ATOM 8465 C CA . LEU B 1 523 ? 6.055 -13.383 -33.469 1 90.75 523 LEU B CA 1
ATOM 8466 C C . LEU B 1 523 ? 5.906 -14.586 -34.406 1 90.75 523 LEU B C 1
ATOM 8468 O O . LEU B 1 523 ? 6.684 -14.742 -35.344 1 90.75 523 LEU B O 1
ATOM 8472 N N . GLU B 1 524 ? 4.926 -15.367 -34.156 1 88.94 524 GLU B N 1
ATOM 8473 C CA . GLU B 1 524 ? 4.68 -16.578 -34.938 1 88.94 524 GLU B CA 1
ATOM 8474 C C . GLU B 1 524 ? 3.617 -16.344 -36.031 1 88.94 524 GLU B C 1
ATOM 8476 O O . GLU B 1 524 ? 2.533 -15.828 -35.719 1 88.94 524 GLU B O 1
ATOM 8481 N N . GLY B 1 525 ? 3.93 -16.766 -37.219 1 84.5 525 GLY B N 1
ATOM 8482 C CA . GLY B 1 525 ? 2.998 -16.625 -38.344 1 84.5 525 GLY B CA 1
ATOM 8483 C C . GLY B 1 525 ? 2.799 -15.188 -38.781 1 84.5 525 GLY B C 1
ATOM 8484 O O . GLY B 1 525 ? 1.832 -14.875 -39.469 1 84.5 525 GLY B O 1
ATOM 8485 N N . ILE B 1 526 ? 3.578 -14.336 -38.188 1 83.44 526 ILE B N 1
ATOM 8486 C CA . ILE B 1 526 ? 3.479 -12.922 -38.531 1 83.44 526 ILE B CA 1
ATOM 8487 C C . ILE B 1 526 ? 4.656 -12.516 -39.406 1 83.44 526 ILE B C 1
ATOM 8489 O O . ILE B 1 526 ? 5.801 -12.477 -38.969 1 83.44 526 ILE B O 1
ATOM 8493 N N . GLU B 1 527 ? 4.418 -12.312 -40.688 1 74.44 527 GLU B N 1
ATOM 8494 C CA . GLU B 1 527 ? 5.488 -11.961 -41.625 1 74.44 527 GLU B CA 1
ATOM 8495 C C . GLU B 1 527 ? 5.555 -10.453 -41.844 1 74.44 527 GLU B C 1
ATOM 8497 O O . GLU B 1 527 ? 6.637 -9.883 -42 1 74.44 527 GLU B O 1
ATOM 8502 N N . THR B 1 528 ? 4.496 -9.812 -41.969 1 71.69 528 THR B N 1
ATOM 8503 C CA . THR B 1 528 ? 4.453 -8.359 -42.125 1 71.69 528 THR B CA 1
ATOM 8504 C C . THR B 1 528 ? 3.629 -7.738 -41 1 71.69 528 THR B C 1
ATOM 8506 O O . THR B 1 528 ? 3.994 -7.84 -39.812 1 71.69 528 THR B O 1
ATOM 8509 N N . SER B 1 529 ? 2.574 -6.996 -41.344 1 64.25 529 SER B N 1
ATOM 8510 C CA . SER B 1 529 ? 1.726 -6.418 -40.312 1 64.25 529 SER B CA 1
ATOM 8511 C C . SER B 1 529 ? 0.396 -7.156 -40.219 1 64.25 529 SER B C 1
ATOM 8513 O O . SER B 1 529 ? -0.139 -7.625 -41.219 1 64.25 529 SER B O 1
ATOM 8515 N N . VAL B 1 530 ? 0.245 -7.645 -38.938 1 64.75 530 VAL B N 1
ATOM 8516 C CA . VAL B 1 530 ? -1.068 -8.258 -38.75 1 64.75 530 VAL B CA 1
ATOM 8517 C C . VAL B 1 530 ? -1.988 -7.281 -38.031 1 64.75 530 VAL B C 1
ATOM 8519 O O . VAL B 1 530 ? -3.027 -7.684 -37.5 1 64.75 530 VAL B O 1
ATOM 8522 N N . ARG B 1 531 ? -1.593 -5.988 -37.938 1 64.44 531 ARG B N 1
ATOM 8523 C CA . ARG B 1 531 ? -2.422 -5.023 -37.219 1 64.44 531 ARG B CA 1
ATOM 8524 C C . ARG B 1 531 ? -3.855 -5.043 -37.75 1 64.44 531 ARG B C 1
ATOM 8526 O O . ARG B 1 531 ? -4.801 -4.855 -36.969 1 64.44 531 ARG B O 1
ATOM 8533 N N . GLY B 1 532 ? -3.854 -5.227 -39.031 1 64.75 532 GLY B N 1
ATOM 8534 C CA . GLY B 1 532 ? -5.18 -5.242 -39.625 1 64.75 532 GLY B CA 1
ATOM 8535 C C . GLY B 1 532 ? -6.055 -6.363 -39.094 1 64.75 532 GLY B C 1
ATOM 8536 O O . GLY B 1 532 ? -7.285 -6.277 -39.156 1 64.75 532 GLY B O 1
ATOM 8537 N N . SER B 1 533 ? -5.422 -7.383 -38.5 1 70.88 533 SER B N 1
ATOM 8538 C CA . SER B 1 533 ? -6.191 -8.539 -38.062 1 70.88 533 SER B CA 1
ATOM 8539 C C . SER B 1 533 ? -6.582 -8.422 -36.594 1 70.88 533 SER B C 1
ATOM 8541 O O . SER B 1 533 ? -7.363 -9.219 -36.062 1 70.88 533 SER B O 1
ATOM 8543 N N . VAL B 1 534 ? -6.098 -7.363 -36 1 78.56 534 VAL B N 1
ATOM 8544 C CA . VAL B 1 534 ? -6.469 -7.137 -34.594 1 78.56 534 VAL B CA 1
ATOM 8545 C C . VAL B 1 534 ? -7.898 -6.605 -34.531 1 78.56 534 VAL B C 1
ATOM 8547 O O . VAL B 1 534 ? -8.289 -5.75 -35.312 1 78.56 534 VAL B O 1
ATOM 8550 N N . SER B 1 535 ? -8.656 -7.133 -33.656 1 82.31 535 SER B N 1
ATOM 8551 C CA . SER B 1 535 ? -10.055 -6.75 -33.562 1 82.31 535 SER B CA 1
ATOM 8552 C C . SER B 1 535 ? -10.195 -5.293 -33.125 1 82.31 535 SER B C 1
ATOM 8554 O O . SER B 1 535 ? -9.328 -4.758 -32.438 1 82.31 535 SER B O 1
ATOM 8556 N N . GLU B 1 536 ? -11.289 -4.688 -33.562 1 85.12 536 GLU B N 1
ATOM 8557 C CA . GLU B 1 536 ? -11.602 -3.328 -33.125 1 85.12 536 GLU B CA 1
ATOM 8558 C C . GLU B 1 536 ? -11.781 -3.258 -31.609 1 85.12 536 GLU B C 1
ATOM 8560 O O . GLU B 1 536 ? -11.414 -2.262 -30.984 1 85.12 536 GLU B O 1
ATOM 8565 N N . TYR B 1 537 ? -12.219 -4.324 -31.109 1 85.56 537 TYR B N 1
ATOM 8566 C CA . TYR B 1 537 ? -12.398 -4.418 -29.656 1 85.56 537 TYR B CA 1
ATOM 8567 C C . TYR B 1 537 ? -11.07 -4.258 -28.938 1 85.56 537 TYR B C 1
ATOM 8569 O O . TYR B 1 537 ? -10.953 -3.449 -28.016 1 85.56 537 TYR B O 1
ATOM 8577 N N . ALA B 1 538 ? -10.086 -4.961 -29.359 1 84.56 538 ALA B N 1
ATOM 8578 C CA . ALA B 1 538 ? -8.781 -4.941 -28.703 1 84.56 538 ALA B CA 1
ATOM 8579 C C . ALA B 1 538 ? -8.102 -3.586 -28.891 1 84.56 538 ALA B C 1
ATOM 8581 O O . ALA B 1 538 ? -7.484 -3.064 -27.953 1 84.56 538 ALA B O 1
ATOM 8582 N N . LYS B 1 539 ? -8.297 -2.986 -30.031 1 83.25 539 LYS B N 1
ATOM 8583 C CA . LYS B 1 539 ? -7.633 -1.726 -30.359 1 83.25 539 LYS B CA 1
ATOM 8584 C C . LYS B 1 539 ? -8.18 -0.583 -29.5 1 83.25 539 LYS B C 1
ATOM 8586 O O . LYS B 1 539 ? -7.453 0.352 -29.172 1 83.25 539 LYS B O 1
ATOM 8591 N N . HIS B 1 540 ? -9.398 -0.679 -29.125 1 85.75 540 HIS B N 1
ATOM 8592 C CA . HIS B 1 540 ? -10.055 0.483 -28.531 1 85.75 540 HIS B CA 1
ATOM 8593 C C . HIS B 1 540 ? -10.227 0.32 -27.031 1 85.75 540 HIS B C 1
ATOM 8595 O O . HIS B 1 540 ? -10.953 1.083 -26.391 1 85.75 540 HIS B O 1
ATOM 8601 N N . GLN B 1 541 ? -9.562 -0.655 -26.5 1 87.94 541 GLN B N 1
ATOM 8602 C CA . GLN B 1 541 ? -9.594 -0.768 -25.047 1 87.94 541 GLN B CA 1
ATOM 8603 C C . GLN B 1 541 ? -8.938 0.441 -24.391 1 87.94 541 GLN B C 1
ATOM 8605 O O . GLN B 1 541 ? -7.934 0.96 -24.891 1 87.94 541 GLN B O 1
ATOM 8610 N N . PRO B 1 542 ? -9.586 0.978 -23.234 1 87.31 542 PRO B N 1
ATOM 8611 C CA . PRO B 1 542 ? -8.961 2.105 -22.547 1 87.31 542 PRO B CA 1
ATOM 8612 C C . PRO B 1 542 ? -7.504 1.837 -22.172 1 87.31 542 PRO B C 1
ATOM 8614 O O . PRO B 1 542 ? -7.168 0.731 -21.734 1 87.31 542 PRO B O 1
ATOM 8617 N N . HIS B 1 543 ? -6.645 2.836 -22.484 1 88.12 543 HIS B N 1
ATOM 8618 C CA . HIS B 1 543 ? -5.223 2.721 -22.188 1 88.12 543 HIS B CA 1
ATOM 8619 C C . HIS B 1 543 ? -4.582 4.094 -22.016 1 88.12 543 HIS B C 1
ATOM 8621 O O . HIS B 1 543 ? -5.188 5.113 -22.359 1 88.12 543 HIS B O 1
ATOM 8627 N N . VAL B 1 544 ? -3.479 4.094 -21.281 1 86.62 544 VAL B N 1
ATOM 8628 C CA . VAL B 1 544 ? -2.639 5.277 -21.141 1 86.62 544 VAL B CA 1
ATOM 8629 C C . VAL B 1 544 ? -1.302 5.051 -21.844 1 86.62 544 VAL B C 1
ATOM 8631 O O . VAL B 1 544 ? -0.714 3.971 -21.734 1 86.62 544 VAL B O 1
ATOM 8634 N N . MET B 1 545 ? -0.91 6.074 -22.609 1 84.62 545 MET B N 1
ATOM 8635 C CA . MET B 1 545 ? 0.396 5.961 -23.25 1 84.62 545 MET B CA 1
ATOM 8636 C C . MET B 1 545 ? 1.52 6.16 -22.234 1 84.62 545 MET B C 1
ATOM 8638 O O . MET B 1 545 ? 1.611 7.211 -21.609 1 84.62 545 MET B O 1
ATOM 8642 N N . PHE B 1 546 ? 2.248 5.102 -22.125 1 83.56 546 PHE B N 1
ATOM 8643 C CA . PHE B 1 546 ? 3.324 5.062 -21.141 1 83.56 546 PHE B CA 1
ATOM 8644 C C . PHE B 1 546 ? 4.684 5.066 -21.828 1 83.56 546 PHE B C 1
ATOM 8646 O O . PHE B 1 546 ? 4.922 4.289 -22.766 1 83.56 546 PHE B O 1
ATOM 8653 N N . GLU B 1 547 ? 5.508 6.012 -21.375 1 84.12 547 GLU B N 1
ATOM 8654 C CA . GLU B 1 547 ? 6.914 6.027 -21.766 1 84.12 547 GLU B CA 1
ATOM 8655 C C . GLU B 1 547 ? 7.828 5.805 -20.562 1 84.12 547 GLU B C 1
ATOM 8657 O O . GLU B 1 547 ? 7.848 6.613 -19.625 1 84.12 547 GLU B O 1
ATOM 8662 N N . PRO B 1 548 ? 8.562 4.691 -20.625 1 87.5 548 PRO B N 1
ATOM 8663 C CA . PRO B 1 548 ? 9.445 4.418 -19.484 1 87.5 548 PRO B CA 1
ATOM 8664 C C . PRO B 1 548 ? 10.57 5.441 -19.344 1 87.5 548 PRO B C 1
ATOM 8666 O O . PRO B 1 548 ? 11.039 5.988 -20.344 1 87.5 548 PRO B O 1
ATOM 8669 N N . GLY B 1 549 ? 11.023 5.691 -18.172 1 84.25 549 GLY B N 1
ATOM 8670 C CA . GLY B 1 549 ? 12.133 6.598 -17.906 1 84.25 549 GLY B CA 1
ATOM 8671 C C . GLY B 1 549 ? 13.484 6.023 -18.281 1 84.25 549 GLY B C 1
ATOM 8672 O O . GLY B 1 549 ? 14.43 6.766 -18.547 1 84.25 549 GLY B O 1
ATOM 8673 N N . ASN B 1 550 ? 13.594 4.73 -18.234 1 89 550 ASN B N 1
ATOM 8674 C CA . ASN B 1 550 ? 14.797 4.008 -18.641 1 89 550 ASN B CA 1
ATOM 8675 C C . ASN B 1 550 ? 14.469 2.623 -19.172 1 89 550 ASN B C 1
ATOM 8677 O O . ASN B 1 550 ? 13.297 2.229 -19.219 1 89 550 ASN B O 1
ATOM 8681 N N . ASP B 1 551 ? 15.477 1.917 -19.625 1 88.12 551 ASP B N 1
ATOM 8682 C CA . ASP B 1 551 ? 15.242 0.625 -20.25 1 88.12 551 ASP B CA 1
ATOM 8683 C C . ASP B 1 551 ? 15.523 -0.522 -19.281 1 88.12 551 ASP B C 1
ATOM 8685 O O . ASP B 1 551 ? 15.719 -1.663 -19.703 1 88.12 551 ASP B O 1
ATOM 8689 N N . GLY B 1 552 ? 15.547 -0.187 -17.953 1 91.12 552 GLY B N 1
ATOM 8690 C CA . GLY B 1 552 ? 15.609 -1.255 -16.969 1 91.12 552 GLY B CA 1
ATOM 8691 C C . GLY B 1 552 ? 14.297 -2.006 -16.812 1 91.12 552 GLY B C 1
ATOM 8692 O O . GLY B 1 552 ? 13.266 -1.573 -17.344 1 91.12 552 GLY B O 1
ATOM 8693 N N . VAL B 1 553 ? 14.352 -3.094 -16.094 1 91.38 553 VAL B N 1
ATOM 8694 C CA . VAL B 1 553 ? 13.211 -4 -16.031 1 91.38 553 VAL B CA 1
ATOM 8695 C C . VAL B 1 553 ? 12.008 -3.273 -15.43 1 91.38 553 VAL B C 1
ATOM 8697 O O . VAL B 1 553 ? 10.859 -3.57 -15.766 1 91.38 553 VAL B O 1
ATOM 8700 N N . PHE B 1 554 ? 12.289 -2.256 -14.602 1 88.25 554 PHE B N 1
ATOM 8701 C CA . PHE B 1 554 ? 11.188 -1.59 -13.906 1 88.25 554 PHE B CA 1
ATOM 8702 C C . PHE B 1 554 ? 10.844 -0.267 -14.586 1 88.25 554 PHE B C 1
ATOM 8704 O O . PHE B 1 554 ? 9.844 0.367 -14.25 1 88.25 554 PHE B O 1
ATOM 8711 N N . GLY B 1 555 ? 11.688 0.155 -15.578 1 87.69 555 GLY B N 1
ATOM 8712 C CA . GLY B 1 555 ? 11.391 1.378 -16.312 1 87.69 555 GLY B CA 1
ATOM 8713 C C . GLY B 1 555 ? 11.758 2.635 -15.539 1 87.69 555 GLY B C 1
ATOM 8714 O O . GLY B 1 555 ? 11.641 2.672 -14.312 1 87.69 555 GLY B O 1
#